Protein 7XYO (pdb70)

Nearest PDB structures (foldseek):
  7xyo-assembly1_A  TM=1.002E+00  e=0.000E+00  Myxococcus fulvus
  7xyo-assembly1_B  TM=9.955E-01  e=0.000E+00  Myxococcus fulvus
  4fgm-assembly1_A  TM=6.328E-01  e=1.652E-28  Idiomarina loihiensis L2TR
  4z7i-assembly2_B  TM=4.447E-01  e=3.218E-17  Homo sapiens
  8cgw-assembly1_A  TM=4.284E-01  e=8.094E-17  Homo sapiens

InterPro domains:
  IPR007963 Peptidase M61, catalytic domain [PF05299] (201-298)
  IPR027268 Peptidase M4/M1, CTD superfamily [G3DSA:1.10.390.10] (117-364)

Foldseek 3Di:
DEKEKEWEFDFDDWWTKIKIKIKDFAPAQDKDKWFFFDAPQDDPPLLVQWPDKAWPPPKGKAPDDDSRMIITGADRRRMTIMIIMGHDDQPVCLPRQPAWFTTRFKTKHAQRNGDIDDPDQFDWHKYKYAYPPYDPQKDKDWQQDQDRRIHIDTGGNVVRRGIMIMIGRDDKDWDDAPRAIEIEEEDDAAPDDRVLVVLLLVLLVNLLCVLLVDDADNAAYEYEGEHPPDWDWDDDRRYIYTYYHRDDDPVNNLLRSQLVVNLCQQLVLAQEDEPPPDDSCLVCLPSQQVSSQVSLVSCVVSVNDPLQVVLVVLLVLQQLLVQQPCLQPAQVRLSVCVVVVNCDLSSNCNSNSLSNLVQLQQQVVLVVVVPPDGSSVLVSVSSVVSNVVRSYHYPVRSQVSCVVSVHRPVVCSCACHRRSHDDDHDQCSSHPQKGWDKDKDFHQAQQFDPVVCVVDQFTHRRHCPFFCVVLPDDGGWGWDDWPLPDSSDPPRDQPFWTWTATPHDIGTTHRGHDIDIDTGMDGD/DAKEKEWEWDFDDWWTKIKIKIKDFAQFFDWDKKFFFDAPQDDDPLLVQWPDKAWPDPKGWDPDDDSGMITITADGRGMTMMIIMGHDDCVVCLPRQPQWFTGNFKTKHAQSNGDMGDPDQQDKHWYKYAYPDYDPQKDWDWLQDQHRRIHIDIGGSVVRRGIMIMMGRDAWDWDAAPNAIEIEEEDDAAPDDRVLVCLLLVQLVNLLCVLLPDDDNAAYEYEGEHAPDWDWDDDRRYIYTYYHRDDDQVNNLLRSQQVVLLCQQQVQAAEDDPPPADSCLVCLRSAQVSSLVSLVSCVVSVNDDLVVVLVVLLVLQQLLVLQPCLQPAPVRLRVCVVVVVQDLSSVCNSNSVSNQVQLQQQVVLVVVVPPGGSSVLVSVSSVVSVVPRSYDYPCRSQVSCVVSVHNPVVSSCACHHRSHDDDHDQCSSHPQKGWDKDKDFHFACQFDPVVCVVVQFTARRHCPFFCVVQVDDGGFRWDDWDLPDSRDVPRDQPFWTWTDTPHITTTHRGHDIDMDGRMDGD

Structure (mmCIF, N/CA/C/O backbone):
data_7XYO
#
_entry.id   7XYO
#
_cell.length_a   96.679
_cell.length_b   113.278
_cell.length_c   132.345
_cell.angle_alpha   90.000
_cell.angle_beta   90.000
_cell.angle_gamma   90.000
#
_symmetry.space_group_name_H-M   'P 21 21 21'
#
loop_
_entity.id
_entity.type
_entity.pdbx_description
1 polymer 'Aminopeptidase M61'
2 non-polymer 'TETRAETHYLENE GLYCOL'
3 non-polymer 'HEXAETHYLENE GLYCOL'
4 non-polymer 'ZINC ION'
5 water water
#
loop_
_atom_site.group_PDB
_atom_site.id
_atom_site.type_symbol
_atom_site.label_atom_id
_atom_site.label_alt_id
_atom_site.label_comp_id
_atom_site.label_asym_id
_atom_site.label_entity_id
_atom_site.label_seq_id
_atom_site.pdbx_PDB_ins_code
_atom_site.Cartn_x
_atom_site.Cartn_y
_atom_site.Cartn_z
_atom_site.occupancy
_atom_site.B_iso_or_equiv
_atom_site.auth_seq_id
_atom_site.auth_comp_id
_atom_site.auth_asym_id
_atom_site.auth_atom_id
_atom_site.pdbx_PDB_model_num
ATOM 1 N N . GLY A 1 15 ? -39.112 12.928 -24.580 1.00 69.46 22 GLY A N 1
ATOM 2 C CA . GLY A 1 15 ? -38.397 12.657 -25.814 1.00 66.35 22 GLY A CA 1
ATOM 3 C C . GLY A 1 15 ? -37.218 11.721 -25.636 1.00 64.47 22 GLY A C 1
ATOM 4 O O . GLY A 1 15 ? -37.030 11.136 -24.569 1.00 64.55 22 GLY A O 1
ATOM 5 N N . ASP A 1 16 ? -36.420 11.579 -26.690 1.00 48.70 23 ASP A N 1
ATOM 6 C CA . ASP A 1 16 ? -35.248 10.714 -26.686 1.00 44.42 23 ASP A CA 1
ATOM 7 C C . ASP A 1 16 ? -33.986 11.559 -26.785 1.00 43.26 23 ASP A C 1
ATOM 8 O O . ASP A 1 16 ? -33.917 12.487 -27.598 1.00 47.07 23 ASP A O 1
ATOM 13 N N . ILE A 1 17 ? -32.952 11.207 -26.021 1.00 42.17 24 ILE A N 1
ATOM 14 C CA . ILE A 1 17 ? -31.674 11.880 -26.026 1.00 38.21 24 ILE A CA 1
ATOM 15 C C . ILE A 1 17 ? -30.752 10.791 -26.519 1.00 35.86 24 ILE A C 1
ATOM 16 O O . ILE A 1 17 ? -30.755 9.750 -25.992 1.00 40.97 24 ILE A O 1
ATOM 21 N N . HIS A 1 18 ? -29.942 11.085 -27.499 1.00 33.71 25 HIS A N 1
ATOM 22 C CA . HIS A 1 18 ? -29.064 10.111 -28.061 1.00 33.86 25 HIS A CA 1
ATOM 23 C C . HIS A 1 18 ? -27.641 10.546 -28.001 1.00 32.40 25 HIS A C 1
ATOM 24 O O . HIS A 1 18 ? -27.256 11.493 -28.608 1.00 30.98 25 HIS A O 1
ATOM 31 N N . TYR A 1 19 ? -26.850 9.781 -27.281 1.00 32.97 26 TYR A N 1
ATOM 32 C CA . TYR A 1 19 ? -25.456 10.091 -27.084 1.00 30.85 26 TYR A CA 1
ATOM 33 C C . TYR A 1 19 ? -24.452 9.216 -27.776 1.00 29.83 26 TYR A C 1
ATOM 34 O O . TYR A 1 19 ? -24.604 8.053 -27.870 1.00 29.67 26 TYR A O 1
ATOM 43 N N . ARG A 1 20 ? -23.409 9.823 -28.270 1.00 27.93 27 ARG A N 1
ATOM 44 C CA . ARG A 1 20 ? -22.329 9.066 -28.892 1.00 25.57 27 ARG A CA 1
ATOM 45 C C . ARG A 1 20 ? -21.011 9.564 -28.325 1.00 25.71 27 ARG A C 1
ATOM 46 O O . ARG A 1 20 ? -20.712 10.760 -28.409 1.00 29.78 27 ARG A O 1
ATOM 54 N N . VAL A 1 21 ? -20.228 8.656 -27.748 1.00 23.25 28 VAL A N 1
ATOM 55 C CA . VAL A 1 21 ? -18.971 8.995 -27.092 1.00 22.79 28 VAL A CA 1
ATOM 56 C C . VAL A 1 21 ? -17.842 8.255 -27.792 1.00 24.79 28 VAL A C 1
ATOM 57 O O . VAL A 1 21 ? -17.909 7.033 -27.966 1.00 27.94 28 VAL A O 1
ATOM 61 N N . LYS A 1 22 ? -16.816 9.009 -28.244 1.00 22.28 29 LYS A N 1
ATOM 62 C CA . LYS A 1 22 ? -15.597 8.532 -28.857 1.00 21.96 29 LYS A CA 1
ATOM 63 C C . LYS A 1 22 ? -14.358 8.727 -27.945 1.00 22.33 29 LYS A C 1
ATOM 64 O O . LYS A 1 22 ? -13.987 9.818 -27.704 1.00 23.59 29 LYS A O 1
ATOM 70 N N . PRO A 1 23 ? -13.778 7.632 -27.378 1.00 21.25 30 PRO A N 1
ATOM 71 C CA . PRO A 1 23 ? -12.535 7.840 -26.619 1.00 20.92 30 PRO A CA 1
ATOM 72 C C . PRO A 1 23 ? -11.362 8.023 -27.570 1.00 20.90 30 PRO A C 1
ATOM 73 O O . PRO A 1 23 ? -11.039 7.131 -28.358 1.00 21.22 30 PRO A O 1
ATOM 77 N N . VAL A 1 24 ? -10.722 9.200 -27.559 1.00 20.86 31 VAL A N 1
ATOM 78 C CA . VAL A 1 24 ? -9.619 9.561 -28.402 1.00 20.83 31 VAL A CA 1
ATOM 79 C C . VAL A 1 24 ? -8.333 9.623 -27.576 1.00 21.36 31 VAL A C 1
ATOM 80 O O . VAL A 1 24 ? -8.087 10.591 -26.939 1.00 24.12 31 VAL A O 1
ATOM 84 N N . PRO A 1 25 ? -7.470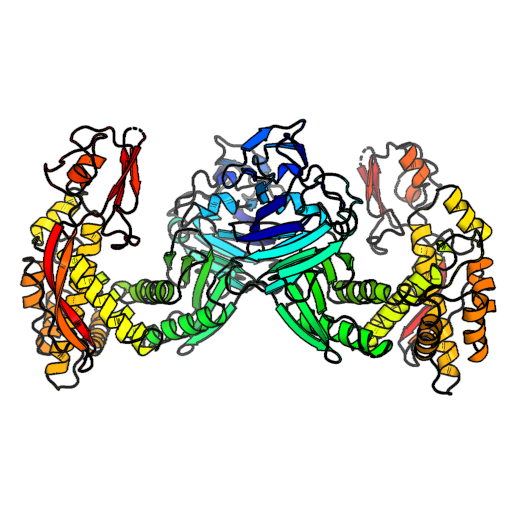 8.544 -27.627 1.00 24.35 32 PRO A N 1
ATOM 85 C CA . PRO A 1 25 ? -6.220 8.580 -26.859 1.00 20.15 32 PRO A CA 1
ATOM 86 C C . PRO A 1 25 ? -5.337 9.740 -27.291 1.00 21.32 32 PRO A C 1
ATOM 87 O O . PRO A 1 25 ? -5.337 10.155 -28.452 1.00 24.74 32 PRO A O 1
ATOM 91 N N . ALA A 1 26 ? -4.578 10.264 -26.333 1.00 20.81 33 ALA A N 1
ATOM 92 C CA . ALA A 1 26 ? -3.689 11.392 -26.571 1.00 22.14 33 ALA A CA 1
ATOM 93 C C . ALA A 1 26 ? -2.367 11.116 -25.864 1.00 24.14 33 ALA A C 1
ATOM 94 O O . ALA A 1 26 ? -2.118 10.009 -25.375 1.00 21.62 33 ALA A O 1
ATOM 96 N N . ALA A 1 27 ? -1.515 12.141 -25.807 1.00 24.81 34 ALA A N 1
ATOM 97 C CA . ALA A 1 27 ? -0.180 11.973 -25.240 1.00 21.55 34 ALA A CA 1
ATOM 98 C C . ALA A 1 27 ? -0.243 11.678 -23.746 1.00 22.50 34 ALA A C 1
ATOM 99 O O . ALA A 1 27 ? 0.367 10.716 -23.268 1.00 24.21 34 ALA A O 1
ATOM 101 N N . ASP A 1 28 ? -0.975 12.498 -22.993 1.00 23.58 35 ASP A N 1
ATOM 102 C CA . ASP A 1 28 ? -1.038 12.370 -21.544 1.00 21.75 35 ASP A CA 1
ATOM 103 C C . ASP A 1 28 ? -2.422 12.006 -21.028 1.00 23.02 35 ASP A C 1
ATOM 104 O O . ASP A 1 28 ? -2.582 11.812 -19.818 1.00 25.54 35 ASP A O 1
ATOM 109 N N . ARG A 1 29 ? -3.420 11.902 -21.898 1.00 24.40 36 ARG A N 1
ATOM 110 C CA . ARG A 1 29 ? -4.793 11.708 -21.456 1.00 22.86 36 ARG A CA 1
ATOM 111 C C . ARG A 1 29 ? -5.558 10.953 -22.537 1.00 22.46 36 ARG A C 1
ATOM 112 O O . ARG A 1 29 ? -4.987 10.519 -23.542 1.00 23.65 36 ARG A O 1
ATOM 120 N N . THR A 1 30 ? -6.862 10.796 -22.319 1.00 24.95 37 THR A N 1
ATOM 121 C CA . THR A 1 30 ? -7.782 10.254 -23.314 1.00 23.70 37 THR A CA 1
ATOM 122 C C . THR A 1 30 ? -8.980 11.190 -23.384 1.00 23.06 37 THR A C 1
ATOM 123 O O . THR A 1 30 ? -9.749 11.291 -22.422 1.00 21.56 37 THR A O 1
ATOM 127 N N . ASP A 1 31 ? -9.131 11.882 -24.508 1.00 20.78 38 ASP A N 1
ATOM 128 C CA . ASP A 1 31 ? -10.232 12.814 -24.670 1.00 21.15 38 ASP A CA 1
ATOM 129 C C . ASP A 1 31 ? -11.515 12.070 -25.027 1.00 22.21 38 ASP A C 1
ATOM 130 O O . ASP A 1 31 ? -11.498 10.915 -25.463 1.00 21.97 38 ASP A O 1
ATOM 135 N N . LEU A 1 32 ? -12.641 12.753 -24.834 1.00 21.59 39 LEU A N 1
ATOM 136 C CA . LEU A 1 32 ? -13.962 12.198 -25.115 1.00 21.78 39 LEU A CA 1
ATOM 137 C C . LEU A 1 32 ? -14.681 13.122 -26.087 1.00 23.76 39 LEU A C 1
ATOM 138 O O . LEU A 1 32 ? -15.058 14.241 -25.724 1.00 26.88 39 LEU A O 1
ATOM 143 N N . ARG A 1 33 ? -14.868 12.655 -27.319 1.00 22.34 40 ARG A N 1
ATOM 144 C CA . ARG A 1 33 ? -15.654 13.374 -28.316 1.00 22.83 40 ARG A CA 1
ATOM 145 C C . ARG A 1 33 ? -17.103 12.917 -28.192 1.00 24.93 40 ARG A C 1
ATOM 146 O O . ARG A 1 33 ? -17.438 11.787 -28.561 1.00 24.19 40 ARG A O 1
ATOM 154 N N . VAL A 1 34 ? -17.959 13.792 -27.673 1.00 26.20 41 VAL A N 1
ATOM 155 C CA . VAL A 1 34 ? -19.346 13.459 -27.367 1.00 25.11 41 VAL A CA 1
ATOM 156 C C . VAL A 1 34 ? -20.248 14.152 -28.378 1.00 26.70 41 VAL A C 1
ATOM 157 O O . VAL A 1 34 ? -20.274 15.386 -28.456 1.00 31.04 41 VAL A O 1
ATOM 161 N N . THR A 1 35 ? -20.989 13.359 -29.146 1.00 24.63 42 THR A N 1
ATOM 162 C CA . THR A 1 35 ? -21.994 13.861 -30.073 1.00 28.15 42 THR A CA 1
ATOM 163 C C . THR A 1 35 ? -23.372 13.472 -29.560 1.00 31.19 42 THR A C 1
ATOM 164 O O . THR A 1 35 ? -23.630 12.292 -29.294 1.00 30.23 42 THR A O 1
ATOM 168 N N . VAL A 1 36 ? -24.253 14.460 -29.422 1.00 29.92 43 VAL A N 1
ATOM 169 C CA . VAL A 1 36 ? -25.569 14.265 -28.828 1.00 29.64 43 VAL A CA 1
ATOM 170 C C . VAL A 1 36 ? -26.630 14.734 -29.816 1.00 31.59 43 VAL A C 1
ATOM 171 O O . VAL A 1 36 ? -26.436 15.724 -30.529 1.00 31.98 43 VAL A O 1
ATOM 175 N N . GLN A 1 37 ? -27.716 13.985 -29.973 1.00 33.08 44 GLN A N 1
ATOM 176 C CA . GLN A 1 37 ? -28.797 14.358 -30.827 1.00 36.79 44 GLN A CA 1
ATOM 177 C C . GLN A 1 37 ? -30.125 14.278 -30.062 1.00 35.81 44 GLN A C 1
ATOM 178 O O . GLN A 1 37 ? -30.452 13.299 -29.491 1.00 36.07 44 GLN A O 1
ATOM 184 N N . PHE A 1 38 ? -30.873 15.348 -30.019 1.00 36.66 45 PHE A N 1
ATOM 185 C CA . PHE A 1 38 ? -32.186 15.382 -29.417 1.00 41.88 45 PHE A CA 1
ATOM 186 C C . PHE A 1 38 ? -33.017 16.457 -30.081 1.00 42.25 45 PHE A C 1
ATOM 187 O O . PHE A 1 38 ? -32.506 17.315 -30.738 1.00 41.06 45 PHE A O 1
ATOM 195 N N . GLN A 1 39 ? -34.318 16.394 -29.907 1.00 43.63 46 GLN A N 1
ATOM 196 C CA . GLN A 1 39 ? -35.229 17.340 -30.536 1.00 45.20 46 GLN A CA 1
ATOM 197 C C . GLN A 1 39 ? -35.732 18.337 -29.502 1.00 49.02 46 GLN A C 1
ATOM 198 O O . GLN A 1 39 ? -36.152 17.947 -28.407 1.00 49.47 46 GLN A O 1
ATOM 204 N N . ALA A 1 40 ? -35.676 19.620 -29.851 1.00 50.10 47 ALA A N 1
ATOM 205 C CA . ALA A 1 40 ? -36.165 20.707 -29.021 1.00 54.21 47 ALA A CA 1
ATOM 206 C C . ALA A 1 40 ? -37.655 20.913 -29.246 1.00 62.34 47 ALA A C 1
ATOM 207 O O . ALA A 1 40 ? -38.193 20.544 -30.294 1.00 61.03 47 ALA A O 1
ATOM 209 N N . PRO A 1 41 ? -38.317 21.589 -28.309 1.00 65.05 48 PRO A N 1
ATOM 210 C CA . PRO A 1 41 ? -39.735 21.801 -28.551 1.00 67.17 48 PRO A CA 1
ATOM 211 C C . PRO A 1 41 ? -40.016 22.733 -29.696 1.00 73.90 48 PRO A C 1
ATOM 212 O O . PRO A 1 41 ? -41.030 22.585 -30.331 1.00 79.52 48 PRO A O 1
ATOM 216 N N . ASP A 1 42 ? -39.128 23.671 -29.968 1.00 80.69 49 ASP A N 1
ATOM 217 C CA . ASP A 1 42 ? -39.329 24.616 -31.049 1.00 76.51 49 ASP A CA 1
ATOM 218 C C . ASP A 1 42 ? -38.018 25.063 -31.619 1.00 71.87 49 ASP A C 1
ATOM 219 O O . ASP A 1 42 ? -36.996 24.726 -31.109 1.00 72.13 49 ASP A O 1
ATOM 224 N N . ALA A 1 43 ? -38.057 25.898 -32.648 1.00 62.72 50 ALA A N 1
ATOM 225 C CA . ALA A 1 43 ? -36.876 26.446 -33.275 1.00 56.68 50 ALA A CA 1
ATOM 226 C C . ALA A 1 43 ? -36.253 27.601 -32.536 1.00 55.75 50 ALA A C 1
ATOM 227 O O . ALA A 1 43 ? -35.220 28.084 -32.921 1.00 53.55 50 ALA A O 1
ATOM 229 N N . THR A 1 44 ? -36.947 28.106 -31.539 1.00 56.17 51 THR A N 1
ATOM 230 C CA . THR A 1 44 ? -36.494 29.152 -30.693 1.00 56.58 51 THR A CA 1
ATOM 231 C C . THR A 1 44 ? -35.215 28.759 -29.988 1.00 51.60 51 THR A C 1
ATOM 232 O O . THR A 1 44 ? -35.121 27.683 -29.466 1.00 45.86 51 THR A O 1
ATOM 236 N N . PRO A 1 45 ? -34.221 29.646 -29.956 1.00 52.86 52 PRO A N 1
ATOM 237 C CA . PRO A 1 45 ? -32.973 29.362 -29.261 1.00 51.86 52 PRO A CA 1
ATOM 238 C C . PRO A 1 45 ? -33.109 28.979 -27.821 1.00 49.22 52 PRO A C 1
ATOM 239 O O . PRO A 1 45 ? -33.968 29.455 -27.122 1.00 51.79 52 PRO A O 1
ATOM 243 N N . LEU A 1 46 ? -32.247 28.078 -27.351 1.00 41.62 53 LEU A N 1
ATOM 244 C CA . LEU A 1 46 ? -32.315 27.637 -25.984 1.00 44.83 53 LEU A CA 1
ATOM 245 C C . LEU A 1 46 ? -30.903 27.597 -25.446 1.00 45.72 53 LEU A C 1
ATOM 246 O O . LEU A 1 46 ? -29.925 27.597 -26.193 1.00 45.92 53 LEU A O 1
ATOM 251 N N . THR A 1 47 ? -30.821 27.560 -24.131 1.00 45.57 54 THR A N 1
ATOM 252 C CA . THR A 1 47 ? -29.583 27.527 -23.430 1.00 41.02 54 THR A CA 1
ATOM 253 C C . THR A 1 47 ? -29.298 26.133 -22.929 1.00 44.89 54 THR A C 1
ATOM 254 O O . THR A 1 47 ? -30.197 25.475 -22.465 1.00 44.07 54 THR A O 1
ATOM 258 N N . VAL A 1 48 ? -28.074 25.651 -23.121 1.00 44.25 55 VAL A N 1
ATOM 259 C CA . VAL A 1 48 ? -27.637 24.382 -22.590 1.00 45.57 55 VAL A CA 1
ATOM 260 C C . VAL A 1 48 ? -26.368 24.710 -21.804 1.00 46.96 55 VAL A C 1
ATOM 261 O O . VAL A 1 48 ? -25.632 25.599 -22.129 1.00 45.98 55 VAL A O 1
ATOM 265 N N . ARG A 1 49 ? -26.113 23.982 -20.753 1.00 51.00 56 ARG A N 1
ATOM 266 C CA . ARG A 1 49 ? -24.987 24.279 -19.883 1.00 53.04 56 ARG A CA 1
ATOM 267 C C . ARG A 1 49 ? -24.088 23.058 -19.750 1.00 51.13 56 ARG A C 1
ATOM 268 O O . ARG A 1 49 ? -24.570 21.924 -19.666 1.00 47.77 56 ARG A O 1
ATOM 276 N N . LEU A 1 50 ? -22.778 23.245 -19.747 1.00 46.05 57 LEU A N 1
ATOM 277 C CA . LEU A 1 50 ? -21.809 22.165 -19.735 1.00 39.90 57 LEU A CA 1
ATOM 278 C C . LEU A 1 50 ? -21.809 21.356 -18.460 1.00 45.21 57 LEU A C 1
ATOM 279 O O . LEU A 1 50 ? -22.235 21.845 -17.443 1.00 48.65 57 LEU A O 1
ATOM 284 N N . PRO A 1 51 ? -21.265 20.129 -18.485 1.00 43.96 58 PRO A N 1
ATOM 285 C CA . PRO A 1 51 ? -21.325 19.386 -17.253 1.00 43.14 58 PRO A CA 1
ATOM 286 C C . PRO A 1 51 ? -20.687 19.973 -15.986 1.00 45.40 58 PRO A C 1
ATOM 287 O O . PRO A 1 51 ? -19.641 20.530 -16.063 1.00 41.41 58 PRO A O 1
ATOM 291 N N . GLU A 1 52 ? -21.393 19.893 -14.865 1.00 57.23 59 GLU A N 1
ATOM 292 C CA . GLU A 1 52 ? -20.881 20.220 -13.543 1.00 54.55 59 GLU A CA 1
ATOM 293 C C . GLU A 1 52 ? -20.661 18.924 -12.774 1.00 55.99 59 GLU A C 1
ATOM 294 O O . GLU A 1 52 ? -21.479 18.002 -12.854 1.00 55.31 59 GLU A O 1
ATOM 300 N N . ASP A 1 53 ? -19.557 18.851 -12.036 1.00 45.35 60 ASP A N 1
ATOM 301 C CA . ASP A 1 53 ? -19.205 17.627 -11.327 1.00 40.27 60 ASP A CA 1
ATOM 302 C C . ASP A 1 53 ? -19.959 17.553 -10.005 1.00 42.85 60 ASP A C 1
ATOM 303 O O . ASP A 1 53 ? -19.840 18.449 -9.163 1.00 45.06 60 ASP A O 1
ATOM 308 N N . CYS A 1 54 ? -20.731 16.481 -9.824 1.00 42.91 61 CYS A N 1
ATOM 309 C CA . CYS A 1 54 ? -21.346 16.193 -8.536 1.00 41.36 61 CYS A CA 1
ATOM 310 C C . CYS A 1 54 ? -20.359 15.604 -7.538 1.00 41.11 61 CYS A C 1
ATOM 311 O O . CYS A 1 54 ? -20.690 15.498 -6.352 1.00 38.50 61 CYS A O 1
ATOM 314 N N . TYR A 1 55 ? -19.164 15.222 -7.986 1.00 38.71 62 TYR A N 1
ATOM 315 C CA . TYR A 1 55 ? -18.178 14.578 -7.132 1.00 39.03 62 TYR A CA 1
ATOM 316 C C . TYR A 1 55 ? -17.075 15.523 -6.670 1.00 36.26 62 TYR A C 1
ATOM 317 O O . TYR A 1 55 ? -16.172 15.090 -5.949 1.00 41.43 62 TYR A O 1
ATOM 326 N N . GLY A 1 56 ? -17.119 16.794 -7.069 1.00 34.65 63 GLY A N 1
ATOM 327 C CA . GLY A 1 56 ? -16.306 17.801 -6.413 1.00 36.95 63 GLY A CA 1
ATOM 328 C C . GLY A 1 56 ? -15.222 18.487 -7.222 1.00 41.54 63 GLY A C 1
ATOM 329 O O . GLY A 1 56 ? -14.288 19.044 -6.637 1.00 48.72 63 GLY A O 1
ATOM 330 N N . THR A 1 57 ? -15.319 18.477 -8.549 1.00 38.70 64 THR A N 1
ATOM 331 C CA . THR A 1 57 ? -14.326 19.158 -9.372 1.00 40.67 64 THR A CA 1
ATOM 332 C C . THR A 1 57 ? -14.740 20.607 -9.587 1.00 38.79 64 THR A C 1
ATOM 333 O O . THR A 1 57 ? -15.809 20.855 -10.161 1.00 40.71 64 THR A O 1
ATOM 337 N N . PRO A 1 58 ? -13.943 21.582 -9.151 1.00 39.47 65 PRO A N 1
ATOM 338 C CA . PRO A 1 58 ? -14.309 22.988 -9.373 1.00 42.98 65 PRO A CA 1
ATOM 339 C C . PRO A 1 58 ? -14.147 23.371 -10.837 1.00 43.10 65 PRO A C 1
ATOM 340 O O . PRO A 1 58 ? -13.098 23.139 -11.442 1.00 41.38 65 PRO A O 1
ATOM 344 N N . ASP A 1 59 ? -15.205 23.957 -11.401 1.00 40.70 66 ASP A N 1
ATOM 345 C CA . ASP A 1 59 ? -15.207 24.468 -12.772 1.00 42.75 66 ASP A CA 1
ATOM 346 C C . ASP A 1 59 ? -14.842 23.371 -13.776 1.00 40.91 66 ASP A C 1
ATOM 347 O O . ASP A 1 59 ? -13.849 23.455 -14.502 1.00 38.79 66 ASP A O 1
ATOM 352 N N . LEU A 1 60 ? -15.678 22.330 -13.811 1.00 40.60 67 LEU A N 1
ATOM 353 C CA . LEU A 1 60 ? -15.472 21.251 -14.770 1.00 35.41 67 LEU A CA 1
ATOM 354 C C . LEU A 1 60 ? -15.664 21.715 -16.208 1.00 34.60 67 LEU A C 1
ATOM 355 O O . LEU A 1 60 ? -15.116 21.095 -17.125 1.00 36.77 67 LEU A O 1
ATOM 360 N N . HIS A 1 61 ? -16.373 22.797 -16.418 1.00 33.65 68 HIS A N 1
ATOM 361 C CA . HIS A 1 61 ? -16.577 23.316 -17.750 1.00 34.35 68 HIS A CA 1
ATOM 362 C C . HIS A 1 61 ? -15.290 23.743 -18.401 1.00 35.81 68 HIS A C 1
ATOM 363 O O . HIS A 1 61 ? -15.216 23.833 -19.578 1.00 36.15 68 HIS A O 1
ATOM 370 N N . GLN A 1 62 ? -14.273 24.029 -17.630 1.00 33.87 69 GLN A N 1
ATOM 371 C CA . GLN A 1 62 ? -12.995 24.452 -18.190 1.00 30.07 69 GLN A CA 1
ATOM 372 C C . GLN A 1 62 ? -12.349 23.369 -19.044 1.00 33.83 69 GLN A C 1
ATOM 373 O O . GLN A 1 62 ? -11.478 23.680 -19.863 1.00 32.63 69 GLN A O 1
ATOM 379 N N . TYR A 1 63 ? -12.754 22.113 -18.875 1.00 33.44 70 TYR A N 1
ATOM 380 C CA . TYR A 1 63 ? -12.194 21.004 -19.634 1.00 30.53 70 TYR A CA 1
ATOM 381 C C . TYR A 1 63 ? -12.974 20.710 -20.909 1.00 28.60 70 TYR A C 1
ATOM 382 O O . TYR A 1 63 ? -12.725 19.684 -21.551 1.00 30.01 70 TYR A O 1
ATOM 391 N N . VAL A 1 64 ? -13.913 21.548 -21.280 1.00 29.02 71 VAL A N 1
ATOM 392 C CA . VAL A 1 64 ? -14.636 21.404 -22.519 1.00 27.78 71 VAL A CA 1
ATOM 393 C C . VAL A 1 64 ? -13.840 22.166 -23.569 1.00 29.15 71 VAL A C 1
ATOM 394 O O . VAL A 1 64 ? -13.890 23.351 -23.602 1.00 28.01 71 VAL A O 1
ATOM 398 N N . ARG A 1 65 ? -13.114 21.470 -24.434 1.00 27.53 72 ARG A N 1
ATOM 399 C CA . ARG A 1 65 ? -12.225 22.114 -25.395 1.00 28.65 72 ARG A CA 1
ATOM 400 C C . ARG A 1 65 ? -13.012 22.777 -26.519 1.00 27.91 72 ARG A C 1
ATOM 401 O O . ARG A 1 65 ? -12.791 23.952 -26.836 1.00 30.43 72 ARG A O 1
ATOM 409 N N . SER A 1 66 ? -13.934 22.043 -27.135 1.00 26.36 73 SER A N 1
ATOM 410 C CA . SER A 1 66 ? -14.742 22.574 -28.221 1.00 27.29 73 SER A CA 1
ATOM 411 C C . SER A 1 66 ? -16.216 22.327 -27.934 1.00 30.36 73 SER A C 1
ATOM 412 O O . SER A 1 66 ? -16.580 21.470 -27.126 1.00 28.14 73 SER A O 1
ATOM 415 N N . PHE A 1 67 ? -17.062 23.106 -28.607 1.00 26.81 74 PHE A N 1
ATOM 416 C CA . PHE A 1 67 ? -18.511 22.963 -28.488 1.00 27.06 74 PHE A CA 1
ATOM 417 C C . PHE A 1 67 ? -19.123 23.597 -29.729 1.00 34.21 74 PHE A C 1
ATOM 418 O O . PHE A 1 67 ? -19.080 24.822 -29.879 1.00 40.08 74 PHE A O 1
ATOM 426 N N . GLN A 1 68 ? -19.517 22.791 -30.705 1.00 32.11 75 GLN A N 1
ATOM 427 C CA . GLN A 1 68 ? -20.036 23.255 -31.975 1.00 33.51 75 GLN A CA 1
ATOM 428 C C . GLN A 1 68 ? -21.306 22.570 -32.313 1.00 32.49 75 GLN A C 1
ATOM 429 O O . GLN A 1 68 ? -21.643 21.619 -31.692 1.00 33.04 75 GLN A O 1
ATOM 435 N N . GLY A 1 69 ? -22.185 23.089 -33.208 1.00 31.21 76 GLY A N 1
ATOM 436 C CA . GLY A 1 69 ? -23.345 22.427 -33.761 1.00 35.54 76 GLY A CA 1
ATOM 437 C C . GLY A 1 69 ? -22.976 21.440 -34.851 1.00 40.04 76 GLY A C 1
ATOM 438 O O . GLY A 1 69 ? -21.838 21.377 -35.317 1.00 41.01 76 GLY A O 1
ATOM 439 N N . MET A 1 70 ? -23.891 20.611 -35.312 1.00 39.72 77 MET A N 1
ATOM 440 C CA . MET A 1 70 ? -23.599 19.681 -36.311 1.00 37.61 77 MET A CA 1
ATOM 441 C C . MET A 1 70 ? -24.783 19.684 -37.272 1.00 37.46 77 MET A C 1
ATOM 442 O O . MET A 1 70 ? -25.885 19.846 -36.862 1.00 38.75 77 MET A O 1
ATOM 447 N N . ASP A 1 71 ? -24.547 19.488 -38.553 1.00 35.15 78 ASP A N 1
ATOM 448 C CA . ASP A 1 71 ? -25.516 19.342 -39.640 1.00 37.89 78 ASP A CA 1
ATOM 449 C C . ASP A 1 71 ? -26.470 20.535 -39.708 1.00 43.15 78 ASP A C 1
ATOM 450 O O . ASP A 1 71 ? -27.686 20.384 -39.844 1.00 39.81 78 ASP A O 1
ATOM 455 N N . GLY A 1 72 ? -25.904 21.738 -39.606 1.00 45.47 79 GLY A N 1
ATOM 456 C CA . GLY A 1 72 ? -26.649 22.966 -39.758 1.00 42.54 79 GLY A CA 1
ATOM 457 C C . GLY A 1 72 ? -27.035 23.647 -38.461 1.00 40.12 79 GLY A C 1
ATOM 458 O O . GLY A 1 72 ? -27.418 24.823 -38.488 1.00 40.64 79 GLY A O 1
ATOM 459 N N . VAL A 1 73 ? -26.986 22.968 -37.341 1.00 41.51 80 VAL A N 1
ATOM 460 C CA . VAL A 1 73 ? -27.352 23.572 -36.084 1.00 40.57 80 VAL A CA 1
ATOM 461 C C . VAL A 1 73 ? -26.277 24.540 -35.691 1.00 43.61 80 VAL A C 1
ATOM 462 O O . VAL A 1 73 ? -25.135 24.238 -35.869 1.00 41.55 80 VAL A O 1
ATOM 466 N N . LYS A 1 74 ? -26.614 25.741 -35.196 1.00 44.12 81 LYS A N 1
ATOM 467 C CA . LYS A 1 74 ? -25.648 26.716 -34.830 1.00 40.88 81 LYS A CA 1
ATOM 468 C C . LYS A 1 74 ? -25.613 26.917 -33.332 1.00 40.81 81 LYS A C 1
ATOM 469 O O . LYS A 1 74 ? -26.574 26.795 -32.646 1.00 43.91 81 LYS A O 1
ATOM 475 N N . VAL A 1 75 ? -24.454 27.199 -32.832 1.00 41.57 82 VAL A N 1
ATOM 476 C CA . VAL A 1 75 ? -24.230 27.484 -31.423 1.00 41.57 82 VAL A CA 1
ATOM 477 C C . VAL A 1 75 ? -23.557 28.843 -31.308 1.00 43.15 82 VAL A C 1
ATOM 478 O O . VAL A 1 75 ? -22.847 29.289 -32.216 1.00 45.11 82 VAL A O 1
ATOM 482 N N . SER A 1 76 ? -23.799 29.511 -30.183 1.00 46.01 83 SER A N 1
ATOM 483 C CA . SER A 1 76 ? -23.194 30.801 -29.893 1.00 47.94 83 SER A CA 1
ATOM 484 C C . SER A 1 76 ? -22.871 30.856 -28.406 1.00 49.71 83 SER A C 1
ATOM 485 O O . SER A 1 76 ? -23.168 29.926 -27.649 1.00 47.17 83 SER A O 1
ATOM 488 N N . ALA A 1 77 ? -22.251 31.954 -27.986 1.00 48.55 84 ALA A N 1
ATOM 489 C CA . ALA A 1 77 ? -21.912 32.125 -26.583 1.00 47.69 84 ALA A CA 1
ATOM 490 C C . ALA A 1 77 ? -23.166 32.403 -25.759 1.00 55.24 84 ALA A C 1
ATOM 491 O O . ALA A 1 77 ? -24.198 32.848 -26.271 1.00 57.02 84 ALA A O 1
ATOM 493 N N . GLY A 1 78 ? -23.103 32.163 -24.477 1.00 54.16 85 GLY A N 1
ATOM 494 C CA . GLY A 1 78 ? -24.223 32.502 -23.659 1.00 52.40 85 GLY A CA 1
ATOM 495 C C . GLY A 1 78 ? -23.739 33.383 -22.547 1.00 59.39 85 GLY A C 1
ATOM 496 O O . GLY A 1 78 ? -22.685 33.962 -22.606 1.00 62.58 85 GLY A O 1
ATOM 497 N N . GLY A 1 79 ? -24.574 33.521 -21.552 1.00 66.13 86 GLY A N 1
ATOM 498 C CA . GLY A 1 79 ? -24.315 34.298 -20.364 1.00 68.17 86 GLY A CA 1
ATOM 499 C C . GLY A 1 79 ? -22.945 34.191 -19.792 1.00 71.44 86 GLY A C 1
ATOM 500 O O . GLY A 1 79 ? -22.186 35.117 -19.845 1.00 78.87 86 GLY A O 1
ATOM 501 N N . ASP A 1 80 ? -22.667 33.049 -19.200 1.00 57.90 87 ASP A N 1
ATOM 502 C CA . ASP A 1 80 ? -21.392 32.763 -18.592 1.00 52.75 87 ASP A CA 1
ATOM 503 C C . ASP A 1 80 ? -20.646 31.716 -19.419 1.00 52.28 87 ASP A C 1
ATOM 504 O O . ASP A 1 80 ? -21.063 31.395 -20.495 1.00 51.40 87 ASP A O 1
ATOM 509 N N . ALA A 1 81 ? -19.534 31.193 -18.920 1.00 50.23 88 ALA A N 1
ATOM 510 C CA . ALA A 1 81 ? -18.762 30.168 -19.578 1.00 42.71 88 ALA A CA 1
ATOM 511 C C . ALA A 1 81 ? -19.377 28.806 -19.487 1.00 45.83 88 ALA A C 1
ATOM 512 O O . ALA A 1 81 ? -19.004 27.918 -20.195 1.00 45.33 88 ALA A O 1
ATOM 514 N N . ARG A 1 82 ? -20.285 28.619 -18.568 1.00 46.21 89 ARG A N 1
ATOM 515 C CA . ARG A 1 82 ? -20.939 27.377 -18.446 1.00 45.42 89 ARG A CA 1
ATOM 516 C C . ARG A 1 82 ? -22.049 27.247 -19.442 1.00 46.43 89 ARG A C 1
ATOM 517 O O . ARG A 1 82 ? -22.432 26.167 -19.681 1.00 43.02 89 ARG A O 1
ATOM 525 N N . GLU A 1 83 ? -22.569 28.334 -20.021 1.00 46.27 90 GLU A N 1
ATOM 526 C CA . GLU A 1 83 ? -23.654 28.216 -20.992 1.00 45.10 90 GLU A CA 1
ATOM 527 C C . GLU A 1 83 ? -23.349 28.332 -22.445 1.00 44.66 90 GLU A C 1
ATOM 528 O O . GLU A 1 83 ? -22.317 28.818 -22.810 1.00 46.17 90 GLU A O 1
ATOM 534 N N . ARG A 1 84 ? -24.261 27.842 -23.276 1.00 42.52 91 ARG A N 1
ATOM 535 C CA . ARG A 1 84 ? -24.113 27.939 -24.691 1.00 42.78 91 ARG A CA 1
ATOM 536 C C . ARG A 1 84 ? -25.488 28.216 -25.286 1.00 43.67 91 ARG A C 1
ATOM 537 O O . ARG A 1 84 ? -26.462 27.723 -24.805 1.00 42.65 91 ARG A O 1
ATOM 545 N N . LYS A 1 85 ? -25.561 29.024 -26.324 1.00 42.98 92 LYS A N 1
ATOM 546 C CA . LYS A 1 85 ? -26.826 29.325 -26.986 1.00 43.50 92 LYS A CA 1
ATOM 547 C C . LYS A 1 85 ? -26.941 28.439 -28.220 1.00 45.08 92 LYS A C 1
ATOM 548 O O . LYS A 1 85 ? -26.189 28.605 -29.185 1.00 43.01 92 LYS A O 1
ATOM 554 N N . VAL A 1 86 ? -27.882 27.514 -28.221 1.00 41.54 93 VAL A N 1
ATOM 555 C CA . VAL A 1 86 ? -28.026 26.602 -29.283 1.00 40.57 93 VAL A CA 1
ATOM 556 C C . VAL A 1 86 ? -29.196 27.018 -30.148 1.00 42.67 93 VAL A C 1
ATOM 557 O O . VAL A 1 86 ? -30.241 27.297 -29.660 1.00 44.65 93 VAL A O 1
ATOM 561 N N . PHE A 1 87 ? -28.981 27.069 -31.445 1.00 43.05 94 PHE A N 1
ATOM 562 C CA . PHE A 1 87 ? -29.913 27.459 -32.471 1.00 40.89 94 PHE A CA 1
ATOM 563 C C . PHE A 1 87 ? -30.435 26.177 -33.091 1.00 40.40 94 PHE A C 1
ATOM 564 O O . PHE A 1 87 ? -29.826 25.677 -33.959 1.00 41.33 94 PHE A O 1
ATOM 572 N N . PRO A 1 88 ? -31.697 25.688 -32.703 1.00 42.66 95 PRO A N 1
ATOM 573 C CA . PRO A 1 88 ? -32.190 24.444 -33.304 1.00 39.55 95 PRO A CA 1
ATOM 574 C C . PRO A 1 88 ? -32.574 24.638 -34.764 1.00 40.66 95 PRO A C 1
ATOM 575 O O . PRO A 1 88 ? -32.578 25.746 -35.304 1.00 41.41 95 PRO A O 1
ATOM 579 N N . ARG A 1 89 ? -32.897 23.521 -35.404 1.00 39.98 96 ARG A N 1
ATOM 580 C CA . ARG A 1 89 ? -33.397 23.523 -36.769 1.00 44.10 96 ARG A CA 1
ATOM 581 C C . ARG A 1 89 ? -34.857 23.958 -36.784 1.00 44.64 96 ARG A C 1
ATOM 582 O O . ARG A 1 89 ? -35.505 24.028 -35.737 1.00 48.43 96 ARG A O 1
ATOM 590 N N . PRO A 1 90 ? -35.401 24.289 -37.961 1.00 44.97 97 PRO A N 1
ATOM 591 C CA . PRO A 1 90 ? -36.844 24.581 -38.038 1.00 48.41 97 PRO A CA 1
ATOM 592 C C . PRO A 1 90 ? -37.720 23.493 -37.434 1.00 49.09 97 PRO A C 1
ATOM 593 O O . PRO A 1 90 ? -38.708 23.806 -36.757 1.00 44.01 97 PRO A O 1
ATOM 597 N N . ASP A 1 91 ? -37.378 22.221 -37.650 1.00 51.61 98 ASP A N 1
ATOM 598 C CA . ASP A 1 91 ? -38.140 21.121 -37.071 1.00 49.72 98 ASP A CA 1
ATOM 599 C C . ASP A 1 91 ? -37.881 20.944 -35.581 1.00 48.94 98 ASP A C 1
ATOM 600 O O . ASP A 1 91 ? -38.690 20.308 -34.896 1.00 51.84 98 ASP A O 1
ATOM 605 N N . GLY A 1 92 ? -36.780 21.488 -35.066 1.00 48.88 99 GLY A N 1
ATOM 606 C CA . GLY A 1 92 ? -36.420 21.344 -33.669 1.00 49.92 99 GLY A CA 1
ATOM 607 C C . GLY A 1 92 ? -35.218 20.461 -33.413 1.00 45.78 99 GLY A C 1
ATOM 608 O O . GLY A 1 92 ? -34.864 20.252 -32.247 1.00 43.30 99 GLY A O 1
ATOM 609 N N . ARG A 1 93 ? -34.625 19.901 -34.436 1.00 44.96 100 ARG A N 1
ATOM 610 C CA . ARG A 1 93 ? -33.485 19.054 -34.264 1.00 42.61 100 ARG A CA 1
ATOM 611 C C . ARG A 1 93 ? -32.264 19.785 -33.673 1.00 42.00 100 ARG A C 1
ATOM 612 O O . ARG A 1 93 ? -31.868 20.812 -34.147 1.00 41.03 100 ARG A O 1
ATOM 620 N N . VAL A 1 94 ? -31.695 19.251 -32.608 1.00 39.64 101 VAL A N 1
ATOM 621 C CA . VAL A 1 94 ? -30.504 19.789 -31.963 1.00 40.57 101 VAL A CA 1
ATOM 622 C C . VAL A 1 94 ? -29.399 18.752 -32.092 1.00 36.45 101 VAL A C 1
ATOM 623 O O . VAL A 1 94 ? -29.531 17.630 -31.587 1.00 36.05 101 VAL A O 1
ATOM 627 N N . SER A 1 95 ? -28.228 19.115 -32.506 1.00 35.71 102 SER A N 1
ATOM 628 C CA . SER A 1 95 ? -27.194 18.206 -32.835 1.00 34.22 102 SER A CA 1
ATOM 629 C C . SER A 1 95 ? -25.975 18.976 -32.439 1.00 36.27 102 SER A C 1
ATOM 630 O O . SER A 1 95 ? -25.665 19.959 -33.045 1.00 37.80 102 SER A O 1
ATOM 633 N N . LEU A 1 96 ? -25.292 18.506 -31.425 1.00 33.09 103 LEU A N 1
ATOM 634 C CA . LEU A 1 96 ? -24.118 19.140 -30.845 1.00 33.43 103 LEU A CA 1
ATOM 635 C C . LEU A 1 96 ? -22.986 18.132 -30.726 1.00 30.63 103 LEU A C 1
ATOM 636 O O . LEU A 1 96 ? -23.215 16.926 -30.596 1.00 32.41 103 LEU A O 1
ATOM 641 N N . ARG A 1 97 ? -21.758 18.643 -30.774 1.00 27.80 104 ARG A N 1
ATOM 642 C CA . ARG A 1 97 ? -20.561 17.841 -30.563 1.00 26.58 104 ARG A CA 1
ATOM 643 C C . ARG A 1 97 ? -19.581 18.646 -29.728 1.00 27.47 104 ARG A C 1
ATOM 644 O O . ARG A 1 97 ? -19.223 19.769 -30.098 1.00 27.90 104 ARG A O 1
ATOM 652 N N . TYR A 1 98 ? -19.151 18.075 -28.606 1.00 26.53 105 TYR A N 1
ATOM 653 C CA . TYR A 1 98 ? -18.206 18.733 -27.719 1.00 25.13 105 TYR A CA 1
ATOM 654 C C . TYR A 1 98 ? -17.149 17.731 -27.282 1.00 25.60 105 TYR A C 1
ATOM 655 O O . TYR A 1 98 ? -17.427 16.541 -27.120 1.00 27.05 105 TYR A O 1
ATOM 664 N N . VAL A 1 99 ? -15.929 18.228 -27.096 1.00 25.86 106 VAL A N 1
ATOM 665 C CA . VAL A 1 99 ? -14.778 17.404 -26.749 1.00 23.56 106 VAL A CA 1
ATOM 666 C C . VAL A 1 99 ? -14.377 17.725 -25.316 1.00 25.40 106 VAL A C 1
ATOM 667 O O . VAL A 1 99 ? -14.101 18.885 -24.984 1.00 29.30 106 VAL A O 1
ATOM 671 N N . LEU A 1 100 ? -14.349 16.700 -24.468 1.00 22.99 107 LEU A N 1
ATOM 672 C CA . LEU A 1 100 ? -13.864 16.820 -23.099 1.00 23.54 107 LEU A CA 1
ATOM 673 C C . LEU A 1 100 ? -12.416 16.349 -23.051 1.00 25.86 107 LEU A C 1
ATOM 674 O O . LEU A 1 100 ? -12.124 15.195 -23.382 1.00 28.45 107 LEU A O 1
ATOM 679 N N . SER A 1 101 ? -11.516 17.240 -22.645 1.00 23.11 108 SER A N 1
ATOM 680 C CA . SER A 1 101 ? -10.092 16.935 -22.515 1.00 23.79 108 SER A CA 1
ATOM 681 C C . SER A 1 101 ? -9.692 17.227 -21.072 1.00 26.61 108 SER A C 1
ATOM 682 O O . SER A 1 101 ? -9.456 18.383 -20.706 1.00 29.17 108 SER A O 1
ATOM 685 N N . PHE A 1 102 ? -9.697 16.223 -20.234 1.00 26.96 109 PHE A N 1
ATOM 686 C CA . PHE A 1 102 ? -9.450 16.347 -18.842 1.00 25.02 109 PHE A CA 1
ATOM 687 C C . PHE A 1 102 ? -7.955 16.348 -18.488 1.00 25.52 109 PHE A C 1
ATOM 688 O O . PHE A 1 102 ? -7.257 15.525 -18.942 1.00 26.30 109 PHE A O 1
ATOM 696 N N . ASP A 1 103 ? -7.471 17.306 -17.706 1.00 27.13 110 ASP A N 1
ATOM 697 C CA . ASP A 1 103 ? -6.079 17.387 -17.277 1.00 24.67 110 ASP A CA 1
ATOM 698 C C . ASP A 1 103 ? -5.795 16.297 -16.253 1.00 24.78 110 ASP A C 1
ATOM 699 O O . ASP A 1 103 ? -6.405 16.298 -15.176 1.00 31.32 110 ASP A O 1
ATOM 704 N N . PRO A 1 104 ? -4.887 15.358 -16.531 1.00 25.33 111 PRO A N 1
ATOM 705 C CA . PRO A 1 104 ? -4.585 14.318 -15.536 1.00 25.26 111 PRO A CA 1
ATOM 706 C C . PRO A 1 104 ? -3.803 14.835 -14.346 1.00 28.30 111 PRO A C 1
ATOM 707 O O . PRO A 1 104 ? -3.858 14.219 -13.274 1.00 27.97 111 PRO A O 1
ATOM 711 N N . ARG A 1 105 ? -3.134 15.958 -14.434 1.00 25.23 112 ARG A N 1
ATOM 712 C CA . ARG A 1 105 ? -2.370 16.471 -13.330 1.00 24.05 112 ARG A CA 1
ATOM 713 C C . ARG A 1 105 ? -3.182 17.090 -12.213 1.00 27.69 112 ARG A C 1
ATOM 714 O O . ARG A 1 105 ? -3.005 16.787 -11.072 1.00 27.25 112 ARG A O 1
ATOM 722 N N . GLY A 1 106 ? -4.029 18.016 -12.548 1.00 26.59 113 GLY A N 1
ATOM 723 C CA . GLY A 1 106 ? -4.911 18.666 -11.643 1.00 26.38 113 GLY A CA 1
ATOM 724 C C . GLY A 1 106 ? -5.967 17.750 -11.148 1.00 30.29 113 GLY A C 1
ATOM 725 O O . GLY A 1 106 ? -6.332 17.798 -10.009 1.00 28.60 113 GLY A O 1
ATOM 726 N N . LEU A 1 107 ? -6.402 16.819 -11.977 1.00 28.15 114 LEU A N 1
ATOM 727 C CA . LEU A 1 107 ? -7.393 15.861 -11.553 1.00 29.00 114 LEU A CA 1
ATOM 728 C C . LEU A 1 107 ? -6.946 14.762 -10.618 1.00 29.30 114 LEU A C 1
ATOM 729 O O . LEU A 1 107 ? -7.743 14.060 -10.122 1.00 31.24 114 LEU A O 1
ATOM 734 N N . ASP A 1 108 ? -5.666 14.665 -10.326 1.00 29.23 115 ASP A N 1
ATOM 735 C CA . ASP A 1 108 ? -5.105 13.803 -9.345 1.00 30.91 115 ASP A CA 1
ATOM 736 C C . ASP A 1 108 ? -5.400 14.272 -7.930 1.00 29.60 115 ASP A C 1
ATOM 737 O O . ASP A 1 108 ? -5.303 13.512 -7.018 1.00 28.87 115 ASP A O 1
ATOM 742 N N . GLY A 1 109 ? -5.704 15.549 -7.763 1.00 32.79 116 GLY A N 1
ATOM 743 C CA . GLY A 1 109 ? -6.063 16.150 -6.514 1.00 31.77 116 GLY A CA 1
ATOM 744 C C . GLY A 1 109 ? -7.519 16.097 -6.193 1.00 32.96 116 GLY A C 1
ATOM 745 O O . GLY A 1 109 ? -7.888 16.370 -5.104 1.00 40.09 116 GLY A O 1
ATOM 746 N N . VAL A 1 110 ? -8.351 15.755 -7.142 1.00 31.64 117 VAL A N 1
ATOM 747 C CA . VAL A 1 110 ? -9.784 15.625 -6.904 1.00 29.41 117 VAL A CA 1
ATOM 748 C C . VAL A 1 110 ? -10.069 14.142 -6.712 1.00 31.61 117 VAL A C 1
ATOM 749 O O . VAL A 1 110 ? -10.014 13.362 -7.669 1.00 33.40 117 VAL A O 1
ATOM 753 N N . SER A 1 111 ? -10.383 13.757 -5.471 1.00 31.38 118 SER A N 1
ATOM 754 C CA . SER A 1 111 ? -10.430 12.343 -5.109 1.00 28.99 118 SER A CA 1
ATOM 755 C C . SER A 1 111 ? -11.418 11.556 -5.961 1.00 28.71 118 SER A C 1
ATOM 756 O O . SER A 1 111 ? -11.201 10.366 -6.217 1.00 28.76 118 SER A O 1
ATOM 759 N N . PHE A 1 112 ? -12.501 12.192 -6.413 1.00 30.75 119 PHE A N 1
ATOM 760 C CA . PHE A 1 112 ? -13.502 11.504 -7.220 1.00 29.33 119 PHE A CA 1
ATOM 761 C C . PHE A 1 112 ? -13.776 12.226 -8.534 1.00 28.79 119 PHE A C 1
ATOM 762 O O . PHE A 1 112 ? -14.844 12.039 -9.127 1.00 29.75 119 PHE A O 1
ATOM 770 N N . GLY A 1 113 ? -12.832 13.042 -9.008 1.00 25.99 120 GLY A N 1
ATOM 771 C CA . GLY A 1 113 ? -12.989 13.707 -10.268 1.00 27.89 120 GLY A CA 1
ATOM 772 C C . GLY A 1 113 ? -12.773 12.759 -11.435 1.00 29.55 120 GLY A C 1
ATOM 773 O O . GLY A 1 113 ? -12.543 11.554 -11.256 1.00 27.06 120 GLY A O 1
ATOM 774 N N . PRO A 1 114 ? -12.860 13.299 -12.650 1.00 28.27 121 PRO A N 1
ATOM 775 C CA . PRO A 1 114 ? -12.595 12.476 -13.837 1.00 26.87 121 PRO A CA 1
ATOM 776 C C . PRO A 1 114 ? -11.187 11.902 -13.798 1.00 25.80 121 PRO A C 1
ATOM 777 O O . PRO A 1 114 ? -10.226 12.585 -13.437 1.00 26.22 121 PRO A O 1
ATOM 781 N N . ASN A 1 115 ? -11.075 10.627 -14.162 1.00 23.07 122 ASN A N 1
ATOM 782 C CA . ASN A 1 115 ? -9.807 9.901 -14.133 1.00 25.22 122 ASN A CA 1
ATOM 783 C C . ASN A 1 115 ? -9.481 9.448 -15.552 1.00 24.15 122 ASN A C 1
ATOM 784 O O . ASN A 1 115 ? -10.079 8.495 -16.062 1.00 19.83 122 ASN A O 1
ATOM 789 N N . VAL A 1 116 ? -8.549 10.141 -16.197 1.00 22.94 123 VAL A N 1
ATOM 790 C CA . VAL A 1 116 ? -8.124 9.832 -17.501 1.00 20.60 123 VAL A CA 1
ATOM 791 C C . VAL A 1 116 ? -6.651 9.736 -17.589 1.00 22.32 123 VAL A C 1
ATOM 792 O O . VAL A 1 116 ? -5.959 9.975 -16.686 1.00 24.05 123 VAL A O 1
ATOM 796 N N . GLY A 1 117 ? -6.185 9.227 -18.681 1.00 24.62 124 GLY A N 1
ATOM 797 C CA . GLY A 1 117 ? -4.788 9.151 -18.929 1.00 24.25 124 GLY A CA 1
ATOM 798 C C . GLY A 1 117 ? -4.483 8.441 -20.209 1.00 24.49 124 GLY A C 1
ATOM 799 O O . GLY A 1 117 ? -5.362 8.018 -20.848 1.00 23.48 124 GLY A O 1
ATOM 800 N N . PRO A 1 118 ? -3.223 8.258 -20.584 1.00 28.79 125 PRO A N 1
ATOM 801 C CA . PRO A 1 118 ? -2.908 7.746 -21.919 1.00 24.77 125 PRO A CA 1
ATOM 802 C C . PRO A 1 118 ? -3.538 6.473 -22.478 1.00 24.77 125 PRO A C 1
ATOM 803 O O . PRO A 1 118 ? -3.625 6.325 -23.666 1.00 22.02 125 PRO A O 1
ATOM 807 N N . GLY A 1 119 ? -3.965 5.588 -21.625 1.00 22.33 126 GLY A N 1
ATOM 808 C CA . GLY A 1 119 ? -4.565 4.390 -22.043 1.00 19.38 126 GLY A CA 1
ATOM 809 C C . GLY A 1 119 ? -5.875 4.035 -21.402 1.00 23.59 126 GLY A C 1
ATOM 810 O O . GLY A 1 119 ? -6.224 2.909 -21.441 1.00 25.27 126 GLY A O 1
ATOM 811 N N . HIS A 1 120 ? -6.635 4.930 -20.811 1.00 21.96 127 HIS A N 1
ATOM 812 C CA . HIS A 1 120 ? -7.864 4.638 -20.082 1.00 19.47 127 HIS A CA 1
ATOM 813 C C . HIS A 1 120 ? -8.654 5.923 -19.892 1.00 22.07 127 HIS A C 1
ATOM 814 O O . HIS A 1 120 ? -8.169 7.024 -20.163 1.00 19.65 127 HIS A O 1
ATOM 821 N N . PHE A 1 121 ? -9.885 5.761 -19.411 1.00 19.70 128 PHE A N 1
ATOM 822 C CA . PHE A 1 121 ? -10.731 6.886 -19.039 1.00 21.08 128 PHE A CA 1
ATOM 823 C C . PHE A 1 121 ? -11.842 6.383 -18.131 1.00 22.62 128 PHE A C 1
ATOM 824 O O . PHE A 1 121 ? -12.270 5.230 -18.230 1.00 20.28 128 PHE A O 1
ATOM 832 N N . HIS A 1 122 ? -12.291 7.260 -17.236 1.00 23.28 129 HIS A N 1
ATOM 833 C CA . HIS A 1 122 ? -13.462 6.997 -16.410 1.00 21.44 129 HIS A CA 1
ATOM 834 C C . HIS A 1 122 ? -14.163 8.317 -16.140 1.00 21.98 129 HIS A C 1
ATOM 835 O O . HIS A 1 122 ? -13.515 9.298 -15.761 1.00 21.67 129 HIS A O 1
ATOM 842 N N . VAL A 1 123 ? -15.467 8.357 -16.365 1.00 21.42 130 VAL A N 1
ATOM 843 C CA . VAL A 1 123 ? -16.226 9.512 -16.101 1.00 23.46 130 VAL A CA 1
ATOM 844 C C . VAL A 1 123 ? -17.487 9.097 -15.400 1.00 24.25 130 VAL A C 1
ATOM 845 O O . VAL A 1 123 ? -18.018 8.081 -15.647 1.00 24.17 130 VAL A O 1
ATOM 849 N N . ALA A 1 124 ? -17.926 9.895 -14.469 1.00 26.29 131 ALA A N 1
ATOM 850 C CA . ALA A 1 124 ? -19.188 9.723 -13.841 1.00 25.45 131 ALA A CA 1
ATOM 851 C C . ALA A 1 124 ? -20.188 10.427 -14.722 1.00 27.16 131 ALA A C 1
ATOM 852 O O . ALA A 1 124 ? -19.866 11.280 -15.507 1.00 26.87 131 ALA A O 1
ATOM 854 N N . GLY A 1 125 ? -21.447 10.091 -14.564 1.00 30.74 132 GLY A N 1
ATOM 855 C CA . GLY A 1 125 ? -22.514 10.672 -15.347 1.00 27.28 132 GLY A CA 1
ATOM 856 C C . GLY A 1 125 ? -22.562 12.152 -15.425 1.00 28.12 132 GLY A C 1
ATOM 857 O O . GLY A 1 125 ? -22.716 12.712 -16.444 1.00 28.92 132 GLY A O 1
ATOM 858 N N . CYS A 1 126 ? -22.336 12.801 -14.310 1.00 29.39 133 CYS A N 1
ATOM 859 C CA . CYS A 1 126 ? -22.337 14.225 -14.219 1.00 29.50 133 CYS A CA 1
ATOM 860 C C . CYS A 1 126 ? -21.144 14.844 -14.843 1.00 30.86 133 CYS A C 1
ATOM 861 O O . CYS A 1 126 ? -21.211 15.940 -15.310 1.00 35.65 133 CYS A O 1
ATOM 864 N N . GLN A 1 127 ? -20.066 14.095 -14.938 1.00 28.06 134 GLN A N 1
ATOM 865 C CA . GLN A 1 127 ? -18.865 14.544 -15.533 1.00 28.38 134 GLN A CA 1
ATOM 866 C C . GLN A 1 127 ? -18.748 14.596 -17.055 1.00 28.63 134 GLN A C 1
ATOM 867 O O . GLN A 1 127 ? -17.824 15.111 -17.571 1.00 25.14 134 GLN A O 1
ATOM 873 N N . TRP A 1 128 ? -19.708 14.057 -17.758 1.00 30.03 135 TRP A N 1
ATOM 874 C CA . TRP A 1 128 ? -19.711 14.048 -19.194 1.00 28.69 135 TRP A CA 1
ATOM 875 C C . TRP A 1 128 ? -21.041 14.413 -19.802 1.00 30.21 135 TRP A C 1
ATOM 876 O O . TRP A 1 128 ? -21.073 14.956 -20.858 1.00 27.87 135 TRP A O 1
ATOM 887 N N . LEU A 1 129 ? -22.136 14.158 -19.119 1.00 29.13 136 LEU A N 1
ATOM 888 C CA . LEU A 1 129 ? -23.435 14.455 -19.675 1.00 29.41 136 LEU A CA 1
ATOM 889 C C . LEU A 1 129 ? -23.774 15.920 -19.650 1.00 34.85 136 LEU A C 1
ATOM 890 O O . LEU A 1 129 ? -23.303 16.634 -18.826 1.00 37.17 136 LEU A O 1
ATOM 895 N N . LEU A 1 130 ? -24.627 16.361 -20.548 1.00 35.28 137 LEU A N 1
ATOM 896 C CA . LEU A 1 130 ? -25.012 17.753 -20.584 1.00 40.21 137 LEU A CA 1
ATOM 897 C C . LEU A 1 130 ? -26.219 18.007 -19.734 1.00 41.60 137 LEU A C 1
ATOM 898 O O . LEU A 1 130 ? -27.013 17.137 -19.511 1.00 42.22 137 LEU A O 1
ATOM 903 N N . ARG A 1 131 ? -26.347 19.232 -19.272 1.00 43.36 138 ARG A N 1
ATOM 904 C CA . ARG A 1 131 ? -27.471 19.630 -18.427 1.00 50.27 138 ARG A CA 1
ATOM 905 C C . ARG A 1 131 ? -28.526 20.266 -19.326 1.00 52.89 138 ARG A C 1
ATOM 906 O O . ARG A 1 131 ? -28.393 21.420 -19.741 1.00 48.97 138 ARG A O 1
ATOM 914 N N . LEU A 1 132 ? -29.576 19.504 -19.627 1.00 62.25 139 LEU A N 1
ATOM 915 C CA . LEU A 1 132 ? -30.637 19.929 -20.534 1.00 63.01 139 LEU A CA 1
ATOM 916 C C . LEU A 1 132 ? -31.961 19.901 -19.782 1.00 71.77 139 LEU A C 1
ATOM 917 O O . LEU A 1 132 ? -32.437 18.828 -19.395 1.00 77.52 139 LEU A O 1
ATOM 922 N N . GLY A 1 133 ? -32.552 21.078 -19.579 1.00 72.06 140 GLY A N 1
ATOM 923 C CA . GLY A 1 133 ? -33.865 21.148 -18.969 1.00 75.00 140 GLY A CA 1
ATOM 924 C C . GLY A 1 133 ? -33.872 20.688 -17.520 1.00 73.50 140 GLY A C 1
ATOM 925 O O . GLY A 1 133 ? -32.879 20.795 -16.793 1.00 64.76 140 GLY A O 1
ATOM 926 N N . ASP A 1 134 ? -35.020 20.160 -17.102 1.00 80.10 141 ASP A N 1
ATOM 927 C CA . ASP A 1 134 ? -35.208 19.744 -15.718 1.00 78.42 141 ASP A CA 1
ATOM 928 C C . ASP A 1 134 ? -34.315 18.554 -15.388 1.00 75.17 141 ASP A C 1
ATOM 929 O O . ASP A 1 134 ? -34.248 17.583 -16.148 1.00 73.09 141 ASP A O 1
ATOM 934 N N . ALA A 1 135 ? -33.631 18.632 -14.245 1.00 68.90 142 ALA A N 1
ATOM 935 C CA . ALA A 1 135 ? -32.753 17.548 -13.823 1.00 60.08 142 ALA A CA 1
ATOM 936 C C . ALA A 1 135 ? -33.536 16.335 -13.340 1.00 60.20 142 ALA A C 1
ATOM 937 O O . ALA A 1 135 ? -32.982 15.231 -13.304 1.00 56.91 142 ALA A O 1
ATOM 939 N N . GLU A 1 136 ? -34.802 16.509 -12.968 1.00 66.93 143 GLU A N 1
ATOM 940 C CA . GLU A 1 136 ? -35.636 15.414 -12.493 1.00 67.12 143 GLU A CA 1
ATOM 941 C C . GLU A 1 136 ? -36.638 14.940 -13.538 1.00 62.15 143 GLU A C 1
ATOM 942 O O . GLU A 1 136 ? -37.467 14.075 -13.240 1.00 57.73 143 GLU A O 1
ATOM 948 N N . ALA A 1 137 ? -36.579 15.484 -14.752 1.00 60.94 144 ALA A N 1
ATOM 949 C CA . ALA A 1 137 ? -37.433 15.018 -15.835 1.00 56.16 144 ALA A CA 1
ATOM 950 C C . ALA A 1 137 ? -36.860 13.753 -16.461 1.00 51.79 144 ALA A C 1
ATOM 951 O O . ALA A 1 137 ? -35.656 13.658 -16.713 1.00 53.82 144 ALA A O 1
ATOM 953 N N . ARG A 1 138 ? -37.728 12.759 -16.627 1.00 42.74 145 ARG A N 1
ATOM 954 C CA . ARG A 1 138 ? -37.269 11.446 -17.131 1.00 46.00 145 ARG A CA 1
ATOM 955 C C . ARG A 1 138 ? -37.172 11.465 -18.651 1.00 43.12 145 ARG A C 1
ATOM 956 O O . ARG A 1 138 ? -38.089 11.979 -19.292 1.00 46.75 145 ARG A O 1
ATOM 964 N N . ARG A 1 139 ? -36.127 10.913 -19.227 1.00 42.56 146 ARG A N 1
ATOM 965 C CA . ARG A 1 139 ? -36.013 10.820 -20.661 1.00 40.31 146 ARG A CA 1
ATOM 966 C C . ARG A 1 139 ? -35.515 9.440 -21.029 1.00 39.36 146 ARG A C 1
ATOM 967 O O . ARG A 1 139 ? -35.285 8.629 -20.192 1.00 40.30 146 ARG A O 1
ATOM 975 N N . ARG A 1 140 ? -35.367 9.156 -22.302 1.00 43.60 147 ARG A N 1
ATOM 976 C CA . ARG A 1 140 ? -34.884 7.863 -22.712 1.00 39.72 147 ARG A CA 1
ATOM 977 C C . ARG A 1 140 ? -33.485 8.117 -23.222 1.00 39.40 147 ARG A C 1
ATOM 978 O O . ARG A 1 140 ? -33.330 8.703 -24.238 1.00 41.46 147 ARG A O 1
ATOM 986 N N . TYR A 1 141 ? -32.470 7.704 -22.488 1.00 38.52 148 TYR A N 1
ATOM 987 C CA . TYR A 1 141 ? -31.103 7.933 -22.832 1.00 32.06 148 TYR A CA 1
ATOM 988 C C . TYR A 1 141 ? -30.465 6.744 -23.544 1.00 36.49 148 TYR A C 1
ATOM 989 O O . TYR A 1 141 ? -30.311 5.708 -22.969 1.00 37.10 148 TYR A O 1
ATOM 998 N N . VAL A 1 142 ? -30.066 6.921 -24.783 1.00 35.96 149 VAL A N 1
ATOM 999 C CA . VAL A 1 142 ? -29.404 5.883 -25.520 1.00 33.65 149 VAL A CA 1
ATOM 1000 C C . VAL A 1 142 ? -27.975 6.333 -25.692 1.00 32.06 149 VAL A C 1
ATOM 1001 O O . VAL A 1 142 ? -27.719 7.288 -26.336 1.00 31.86 149 VAL A O 1
ATOM 1005 N N . ILE A 1 143 ? -27.053 5.621 -25.080 1.00 31.86 150 ILE A N 1
ATOM 1006 C CA . ILE A 1 143 ? -25.650 5.972 -25.101 1.00 28.75 150 ILE A CA 1
ATOM 1007 C C . ILE A 1 143 ? -24.741 4.940 -25.698 1.00 26.76 150 ILE A C 1
ATOM 1008 O O . ILE A 1 143 ? -24.673 3.866 -25.230 1.00 28.46 150 ILE A O 1
ATOM 1013 N N . GLN A 1 144 ? -24.029 5.322 -26.753 1.00 24.17 151 GLN A N 1
ATOM 1014 C CA . GLN A 1 144 ? -23.119 4.405 -27.429 1.00 27.80 151 GLN A CA 1
ATOM 1015 C C . GLN A 1 144 ? -21.674 4.899 -27.456 1.00 29.61 151 GLN A C 1
ATOM 1016 O O . GLN A 1 144 ? -21.408 6.100 -27.499 1.00 30.11 151 GLN A O 1
ATOM 1022 N N . VAL A 1 145 ? -20.749 3.945 -27.431 1.00 28.72 152 VAL A N 1
ATOM 1023 C CA . VAL A 1 145 ? -19.341 4.208 -27.466 1.00 22.51 152 VAL A CA 1
ATOM 1024 C C . VAL A 1 145 ? -18.952 3.761 -28.859 1.00 28.65 152 VAL A C 1
ATOM 1025 O O . VAL A 1 145 ? -19.142 2.638 -29.213 1.00 29.53 152 VAL A O 1
ATOM 1029 N N . GLU A 1 146 ? -18.429 4.669 -29.661 1.00 24.78 153 GLU A N 1
ATOM 1030 C CA . GLU A 1 146 ? -18.067 4.386 -31.013 1.00 24.04 153 GLU A CA 1
ATOM 1031 C C . GLU A 1 146 ? -16.616 4.610 -31.266 1.00 27.21 153 GLU A C 1
ATOM 1032 O O . GLU A 1 146 ? -16.022 5.394 -30.621 1.00 27.80 153 GLU A O 1
ATOM 1038 N N . ASP A 1 147 ? -16.086 3.952 -32.282 1.00 25.36 154 ASP A N 1
ATOM 1039 C CA . ASP A 1 147 ? -14.686 4.005 -32.658 1.00 24.24 154 ASP A CA 1
ATOM 1040 C C . ASP A 1 147 ? -13.740 3.971 -31.505 1.00 24.61 154 ASP A C 1
ATOM 1041 O O . ASP A 1 147 ? -12.828 4.728 -31.428 1.00 25.88 154 ASP A O 1
ATOM 1046 N N . ALA A 1 148 ? -13.911 2.984 -30.662 1.00 25.62 155 ALA A N 1
ATOM 1047 C CA . ALA A 1 148 ? -13.095 2.794 -29.517 1.00 21.09 155 ALA A CA 1
ATOM 1048 C C . ALA A 1 148 ? -11.789 2.229 -29.945 1.00 23.24 155 ALA A C 1
ATOM 1049 O O . ALA A 1 148 ? -11.728 1.541 -30.936 1.00 23.84 155 ALA A O 1
ATOM 1051 N N . PRO A 1 149 ? -10.738 2.451 -29.154 1.00 24.00 156 PRO A N 1
ATOM 1052 C CA . PRO A 1 149 ? -9.476 1.969 -29.681 1.00 22.21 156 PRO A CA 1
ATOM 1053 C C . PRO A 1 149 ? -9.291 0.480 -29.613 1.00 22.48 156 PRO A C 1
ATOM 1054 O O . PRO A 1 149 ? -9.844 -0.171 -28.793 1.00 22.16 156 PRO A O 1
ATOM 1058 N N . ALA A 1 150 ? -8.464 -0.035 -30.496 1.00 25.22 157 ALA A N 1
ATOM 1059 C CA . ALA A 1 150 ? -8.287 -1.475 -30.617 1.00 20.66 157 ALA A CA 1
ATOM 1060 C C . ALA A 1 150 ? -7.709 -2.057 -29.333 1.00 23.08 157 ALA A C 1
ATOM 1061 O O . ALA A 1 150 ? -6.764 -1.516 -28.754 1.00 25.17 157 ALA A O 1
ATOM 1063 N N . GLY A 1 151 ? -8.288 -3.170 -28.888 1.00 25.48 158 GLY A N 1
ATOM 1064 C CA . GLY A 1 151 ? -7.822 -3.852 -27.701 1.00 22.91 158 GLY A CA 1
ATOM 1065 C C . GLY A 1 151 ? -8.287 -3.261 -26.390 1.00 24.47 158 GLY A C 1
ATOM 1066 O O . GLY A 1 151 ? -7.891 -3.763 -25.330 1.00 28.64 158 GLY A O 1
ATOM 1067 N N . TRP A 1 152 ? -9.104 -2.215 -26.420 1.00 25.44 159 TRP A N 1
ATOM 1068 C CA . TRP A 1 152 ? -9.628 -1.610 -25.207 1.00 24.66 159 TRP A CA 1
ATOM 1069 C C . TRP A 1 152 ? -10.880 -2.346 -24.748 1.00 25.11 159 TRP A C 1
ATOM 1070 O O . TRP A 1 152 ? -11.667 -2.843 -25.558 1.00 26.41 159 TRP A O 1
ATOM 1081 N N . LYS A 1 153 ? -11.090 -2.354 -23.466 1.00 24.16 160 LYS A N 1
ATOM 1082 C CA . LYS A 1 153 ? -12.208 -3.005 -22.970 1.00 23.42 160 LYS A CA 1
ATOM 1083 C C . LYS A 1 153 ? -12.998 -1.869 -22.292 1.00 21.49 160 LYS A C 1
ATOM 1084 O O . LYS A 1 153 ? -12.464 -1.149 -21.537 1.00 22.17 160 LYS A O 1
ATOM 1090 N N . LEU A 1 154 ? -14.301 -1.823 -22.486 1.00 23.42 161 LEU A N 1
ATOM 1091 C CA . LEU A 1 154 ? -15.156 -0.792 -21.944 1.00 23.23 161 LEU A CA 1
ATOM 1092 C C . LEU A 1 154 ? -16.214 -1.258 -20.976 1.00 24.29 161 LEU A C 1
ATOM 1093 O O . LEU A 1 154 ? -16.551 -2.393 -20.938 1.00 25.73 161 LEU A O 1
ATOM 1098 N N . TYR A 1 155 ? -16.732 -0.356 -20.171 1.00 23.63 162 TYR A N 1
ATOM 1099 C CA . TYR A 1 155 ? -17.743 -0.713 -19.211 1.00 23.15 162 TYR A CA 1
ATOM 1100 C C . TYR A 1 155 ? -18.691 0.405 -18.974 1.00 23.57 162 TYR A C 1
ATOM 1101 O O . TYR A 1 155 ? -18.354 1.520 -19.152 1.00 21.27 162 TYR A O 1
ATOM 1110 N N . SER A 1 156 ? -19.892 0.075 -18.550 1.00 24.51 163 SER A N 1
ATOM 1111 C CA . SER A 1 156 ? -20.885 1.022 -18.247 1.00 21.99 163 SER A CA 1
ATOM 1112 C C . SER A 1 156 ? -21.716 0.467 -17.135 1.00 27.14 163 SER A C 1
ATOM 1113 O O . SER A 1 156 ? -21.896 -0.696 -17.022 1.00 30.13 163 SER A O 1
ATOM 1116 N N . SER A 1 157 ? -22.274 1.331 -16.321 1.00 29.24 164 SER A N 1
ATOM 1117 C CA . SER A 1 157 ? -23.169 0.920 -15.249 1.00 32.21 164 SER A CA 1
ATOM 1118 C C . SER A 1 157 ? -24.628 0.859 -15.679 1.00 31.39 164 SER A C 1
ATOM 1119 O O . SER A 1 157 ? -25.468 0.402 -14.897 1.00 34.13 164 SER A O 1
ATOM 1122 N N . LEU A 1 158 ? -24.948 1.301 -16.893 1.00 29.09 165 LEU A N 1
ATOM 1123 C CA . LEU A 1 158 ? -26.317 1.303 -17.388 1.00 28.03 165 LEU A CA 1
ATOM 1124 C C . LEU A 1 158 ? -26.641 0.090 -18.248 1.00 29.85 165 LEU A C 1
ATOM 1125 O O . LEU A 1 158 ? -27.781 -0.043 -18.703 1.00 29.91 165 LEU A O 1
ATOM 1130 N N . GLY A 1 159 ? -25.672 -0.792 -18.482 1.00 28.12 166 GLY A N 1
ATOM 1131 C CA . GLY A 1 159 ? -25.895 -1.970 -19.295 1.00 25.33 166 GLY A CA 1
ATOM 1132 C C . GLY A 1 159 ? -24.671 -2.856 -19.389 1.00 30.53 166 GLY A C 1
ATOM 1133 O O . GLY A 1 159 ? -23.539 -2.375 -19.274 1.00 31.21 166 GLY A O 1
ATOM 1134 N N . GLY A 1 160 ? -24.882 -4.155 -19.600 1.00 31.52 167 GLY A N 1
ATOM 1135 C CA . GLY A 1 160 ? -23.776 -5.093 -19.684 1.00 29.08 167 GLY A CA 1
ATOM 1136 C C . GLY A 1 160 ? -22.922 -4.955 -20.927 1.00 27.80 167 GLY A C 1
ATOM 1137 O O . GLY A 1 160 ? -21.834 -5.538 -20.974 1.00 31.70 167 GLY A O 1
ATOM 1138 N N . ASP A 1 161 ? -23.383 -4.206 -21.924 1.00 29.05 168 ASP A N 1
ATOM 1139 C CA . ASP A 1 161 ? -22.653 -4.006 -23.174 1.00 28.30 168 ASP A CA 1
ATOM 1140 C C . ASP A 1 161 ? -22.448 -2.505 -23.350 1.00 28.54 168 ASP A C 1
ATOM 1141 O O . ASP A 1 161 ? -23.372 -1.787 -23.747 1.00 27.77 168 ASP A O 1
ATOM 1146 N N . ALA A 1 162 ? -21.259 -2.013 -23.059 1.00 26.65 169 ALA A N 1
ATOM 1147 C CA . ALA A 1 162 ? -20.997 -0.612 -23.148 1.00 28.15 169 ALA A CA 1
ATOM 1148 C C . ALA A 1 162 ? -21.106 -0.034 -24.523 1.00 26.35 169 ALA A C 1
ATOM 1149 O O . ALA A 1 162 ? -21.196 1.141 -24.652 1.00 28.30 169 ALA A O 1
ATOM 1151 N N . LEU A 1 163 ? -21.132 -0.856 -25.545 1.00 28.90 170 LEU A N 1
ATOM 1152 C CA . LEU A 1 163 ? -21.272 -0.338 -26.902 1.00 27.21 170 LEU A CA 1
ATOM 1153 C C . LEU A 1 163 ? -22.620 0.342 -27.113 1.00 30.02 170 LEU A C 1
ATOM 1154 O O . LEU A 1 163 ? -22.735 1.230 -27.965 1.00 31.82 170 LEU A O 1
ATOM 1159 N N . ARG A 1 164 ? -23.644 -0.053 -26.355 1.00 29.09 171 ARG A N 1
ATOM 1160 C CA . ARG A 1 164 ? -24.954 0.586 -26.454 1.00 30.01 171 ARG A CA 1
ATOM 1161 C C . ARG A 1 164 ? -25.774 0.232 -25.225 1.00 27.33 171 ARG A C 1
ATOM 1162 O O . ARG A 1 164 ? -26.100 -0.942 -25.017 1.00 26.64 171 ARG A O 1
ATOM 1170 N N . THR A 1 165 ? -26.203 1.232 -24.463 1.00 27.79 172 THR A N 1
ATOM 1171 C CA . THR A 1 165 ? -27.045 1.040 -23.314 1.00 30.60 172 THR A CA 1
ATOM 1172 C C . THR A 1 165 ? -28.276 1.869 -23.498 1.00 34.94 172 THR A C 1
ATOM 1173 O O . THR A 1 165 ? -28.298 2.828 -24.216 1.00 35.38 172 THR A O 1
ATOM 1177 N N . GLU A 1 166 ? -29.320 1.493 -22.812 1.00 33.31 173 GLU A N 1
ATOM 1178 C CA . GLU A 1 166 ? -30.535 2.191 -22.970 1.00 33.48 173 GLU A CA 1
ATOM 1179 C C . GLU A 1 166 ? -31.217 2.346 -21.682 1.00 31.73 173 GLU A C 1
ATOM 1180 O O . GLU A 1 166 ? -31.601 1.385 -21.130 1.00 34.54 173 GLU A O 1
ATOM 1186 N N . THR A 1 167 ? -31.385 3.563 -21.204 1.00 33.48 174 THR A N 1
ATOM 1187 C CA . THR A 1 167 ? -31.943 3.788 -19.911 1.00 34.86 174 THR A CA 1
ATOM 1188 C C . THR A 1 167 ? -33.042 4.821 -19.903 1.00 38.79 174 THR A C 1
ATOM 1189 O O . THR A 1 167 ? -32.918 5.838 -20.508 1.00 37.37 174 THR A O 1
ATOM 1193 N N . THR A 1 168 ? -34.136 4.554 -19.214 1.00 39.95 175 THR A N 1
ATOM 1194 C CA . THR A 1 168 ? -35.176 5.525 -19.086 1.00 39.96 175 THR A CA 1
ATOM 1195 C C . THR A 1 168 ? -35.048 6.019 -17.658 1.00 39.18 175 THR A C 1
ATOM 1196 O O . THR A 1 168 ? -35.440 5.352 -16.767 1.00 40.11 175 THR A O 1
ATOM 1200 N N . ALA A 1 169 ? -34.416 7.155 -17.453 1.00 39.63 176 ALA A N 1
ATOM 1201 C CA . ALA A 1 169 ? -34.195 7.725 -16.133 1.00 41.08 176 ALA A CA 1
ATOM 1202 C C . ALA A 1 169 ? -34.096 9.239 -16.259 1.00 41.68 176 ALA A C 1
ATOM 1203 O O . ALA A 1 169 ? -34.175 9.799 -17.356 1.00 40.69 176 ALA A O 1
ATOM 1205 N N . SER A 1 170 ? -33.925 9.900 -15.120 1.00 43.22 177 SER A N 1
ATOM 1206 C CA . SER A 1 170 ? -33.731 11.340 -15.064 1.00 43.67 177 SER A CA 1
ATOM 1207 C C . SER A 1 170 ? -32.244 11.668 -15.012 1.00 43.43 177 SER A C 1
ATOM 1208 O O . SER A 1 170 ? -31.406 10.814 -14.710 1.00 40.55 177 SER A O 1
ATOM 1211 N N . TYR A 1 171 ? -31.911 12.907 -15.303 1.00 42.11 178 TYR A N 1
ATOM 1212 C CA . TYR A 1 171 ? -30.553 13.333 -15.252 1.00 40.39 178 TYR A CA 1
ATOM 1213 C C . TYR A 1 171 ? -29.992 13.130 -13.873 1.00 40.03 178 TYR A C 1
ATOM 1214 O O . TYR A 1 171 ? -28.882 12.725 -13.757 1.00 41.80 178 TYR A O 1
ATOM 1223 N N . GLU A 1 172 ? -30.756 13.404 -12.829 1.00 40.57 179 GLU A N 1
ATOM 1224 C CA . GLU A 1 172 ? -30.280 13.215 -11.462 1.00 44.29 179 GLU A CA 1
ATOM 1225 C C . GLU A 1 172 ? -29.929 11.756 -11.196 1.00 41.02 179 GLU A C 1
ATOM 1226 O O . GLU A 1 172 ? -28.941 11.463 -10.513 1.00 39.17 179 GLU A O 1
ATOM 1232 N N . ASP A 1 173 ? -30.727 10.827 -11.729 1.00 38.46 180 ASP A N 1
ATOM 1233 C CA . ASP A 1 173 ? -30.418 9.410 -11.570 1.00 37.06 180 ASP A CA 1
ATOM 1234 C C . ASP A 1 173 ? -29.130 9.036 -12.290 1.00 38.05 180 ASP A C 1
ATOM 1235 O O . ASP A 1 173 ? -28.397 8.151 -11.833 1.00 39.06 180 ASP A O 1
ATOM 1240 N N . LEU A 1 174 ? -28.884 9.703 -13.393 1.00 36.79 181 LEU A N 1
ATOM 1241 C CA . LEU A 1 174 ? -27.741 9.463 -14.202 1.00 32.88 181 LEU A CA 1
ATOM 1242 C C . LEU A 1 174 ? -26.521 10.208 -13.814 1.00 35.99 181 LEU A C 1
ATOM 1243 O O . LEU A 1 174 ? -25.515 9.949 -14.378 1.00 34.32 181 LEU A O 1
ATOM 1248 N N . THR A 1 175 ? -26.523 11.009 -12.769 1.00 35.57 182 THR A N 1
ATOM 1249 C CA . THR A 1 175 ? -25.339 11.709 -12.348 1.00 31.93 182 THR A CA 1
ATOM 1250 C C . THR A 1 175 ? -24.352 10.791 -11.699 1.00 33.35 182 THR A C 1
ATOM 1251 O O . THR A 1 175 ? -23.180 10.988 -11.769 1.00 33.40 182 THR A O 1
ATOM 1255 N N . SER A 1 176 ? -24.851 9.733 -11.086 1.00 36.27 183 SER A N 1
ATOM 1256 C CA . SER A 1 176 ? -24.012 8.732 -10.459 1.00 36.34 183 SER A CA 1
ATOM 1257 C C . SER A 1 176 ? -23.747 7.498 -11.293 1.00 33.85 183 SER A C 1
ATOM 1258 O O . SER A 1 176 ? -23.226 6.548 -10.824 1.00 35.74 183 SER A O 1
ATOM 1261 N N . SER A 1 177 ? -24.082 7.528 -12.560 1.00 29.14 184 SER A N 1
ATOM 1262 C CA . SER A 1 177 ? -23.752 6.459 -13.488 1.00 29.91 184 SER A CA 1
ATOM 1263 C C . SER A 1 177 ? -22.276 6.540 -13.877 1.00 30.22 184 SER A C 1
ATOM 1264 O O . SER A 1 177 ? -21.592 7.537 -13.631 1.00 30.04 184 SER A O 1
ATOM 1267 N N . ALA A 1 178 ? -21.781 5.470 -14.497 1.00 26.48 185 ALA A N 1
ATOM 1268 C CA . ALA A 1 178 ? -20.363 5.364 -14.804 1.00 26.92 185 ALA A CA 1
ATOM 1269 C C . ALA A 1 178 ? -20.156 4.859 -16.223 1.00 25.39 185 ALA A C 1
ATOM 1270 O O . ALA A 1 178 ? -20.866 3.962 -16.686 1.00 26.84 185 ALA A O 1
ATOM 1272 N N . LEU A 1 179 ? -19.171 5.443 -16.902 1.00 21.48 186 LEU A N 1
ATOM 1273 C CA . LEU A 1 179 ? -18.739 5.003 -18.220 1.00 22.31 186 LEU A CA 1
ATOM 1274 C C . LEU A 1 179 ? -17.221 5.062 -18.259 1.00 24.99 186 LEU A C 1
ATOM 1275 O O . LEU A 1 179 ? -16.630 6.058 -17.832 1.00 22.78 186 LEU A O 1
ATOM 1280 N N . GLY A 1 180 ? -16.593 4.004 -18.759 1.00 23.73 187 GLY A N 1
ATOM 1281 C CA . GLY A 1 180 ? -15.143 3.981 -18.770 1.00 21.86 187 GLY A CA 1
ATOM 1282 C C . GLY A 1 180 ? -14.603 2.836 -19.597 1.00 20.77 187 GLY A C 1
ATOM 1283 O O . GLY A 1 180 ? -15.349 2.001 -20.117 1.00 21.67 187 GLY A O 1
ATOM 1284 N N . GLY A 1 181 ? -13.279 2.815 -19.707 1.00 20.65 188 GLY A N 1
ATOM 1285 C CA . GLY A 1 181 ? -12.575 1.784 -20.448 1.00 21.01 188 GLY A CA 1
ATOM 1286 C C . GLY A 1 181 ? -11.088 1.913 -20.209 1.00 21.25 188 GLY A C 1
ATOM 1287 O O . GLY A 1 181 ? -10.610 2.908 -19.657 1.00 21.11 188 GLY A O 1
ATOM 1288 N N . GLY A 1 182 ? -10.322 0.960 -20.741 1.00 19.79 189 GLY A N 1
ATOM 1289 C CA . GLY A 1 182 ? -8.906 0.933 -20.668 1.00 25.11 189 GLY A CA 1
ATOM 1290 C C . GLY A 1 182 ? -8.188 -0.158 -21.364 1.00 26.71 189 GLY A C 1
ATOM 1291 O O . GLY A 1 182 ? -8.759 -0.978 -21.988 1.00 24.85 189 GLY A O 1
ATOM 1292 N N . SER A 1 183 ? -6.883 -0.060 -21.306 1.00 24.94 190 SER A N 1
ATOM 1293 C CA . SER A 1 183 ? -5.995 -0.987 -21.944 1.00 27.02 190 SER A CA 1
ATOM 1294 C C . SER A 1 183 ? -4.860 -1.459 -21.097 1.00 29.78 190 SER A C 1
ATOM 1295 O O . SER A 1 183 ? -3.933 -2.003 -21.599 1.00 30.36 190 SER A O 1
ATOM 1298 N N . GLY A 1 184 ? -4.970 -1.363 -19.790 1.00 30.73 191 GLY A N 1
ATOM 1299 C CA . GLY A 1 184 ? -3.896 -1.760 -18.917 1.00 26.66 191 GLY A CA 1
ATOM 1300 C C . GLY A 1 184 ? -4.175 -2.953 -18.074 1.00 26.00 191 GLY A C 1
ATOM 1301 O O . GLY A 1 184 ? -3.539 -3.187 -17.127 1.00 28.97 191 GLY A O 1
ATOM 1302 N N . GLY A 1 185 ? -5.227 -3.673 -18.371 1.00 27.90 192 GLY A N 1
ATOM 1303 C CA . GLY A 1 185 ? -5.562 -4.818 -17.568 1.00 27.84 192 GLY A CA 1
ATOM 1304 C C . GLY A 1 185 ? -7.026 -5.169 -17.535 1.00 27.45 192 GLY A C 1
ATOM 1305 O O . GLY A 1 185 ? -7.818 -4.372 -17.163 1.00 26.37 192 GLY A O 1
ATOM 1306 N N . PHE A 1 186 ? -7.375 -6.392 -17.874 1.00 27.10 193 PHE A N 1
ATOM 1307 C CA . PHE A 1 186 ? -8.738 -6.792 -17.896 1.00 28.59 193 PHE A CA 1
ATOM 1308 C C . PHE A 1 186 ? -8.854 -8.232 -17.488 1.00 30.28 193 PHE A C 1
ATOM 1309 O O . PHE A 1 186 ? -8.016 -8.989 -17.804 1.00 37.26 193 PHE A O 1
ATOM 1317 N N . HIS A 1 187 ? -9.855 -8.596 -16.720 1.00 28.47 194 HIS A N 1
ATOM 1318 C CA . HIS A 1 187 ? -10.060 -9.964 -16.396 1.00 31.05 194 HIS A CA 1
ATOM 1319 C C . HIS A 1 187 ? -11.546 -10.186 -16.287 1.00 32.30 194 HIS A C 1
ATOM 1320 O O . HIS A 1 187 ? -12.224 -9.405 -15.704 1.00 32.38 194 HIS A O 1
ATOM 1327 N N . ARG A 1 188 ? -12.063 -11.244 -16.876 1.00 31.21 195 ARG A N 1
ATOM 1328 C CA . ARG A 1 188 ? -13.461 -11.512 -16.764 1.00 33.41 195 ARG A CA 1
ATOM 1329 C C . ARG A 1 188 ? -13.621 -12.913 -16.201 1.00 35.55 195 ARG A C 1
ATOM 1330 O O . ARG A 1 188 ? -12.811 -13.752 -16.423 1.00 36.41 195 ARG A O 1
ATOM 1338 N N . PHE A 1 189 ? -14.633 -13.130 -15.394 1.00 36.93 196 PHE A N 1
ATOM 1339 C CA . PHE A 1 189 ? -14.955 -14.435 -14.840 1.00 36.63 196 PHE A CA 1
ATOM 1340 C C . PHE A 1 189 ? -16.452 -14.489 -14.581 1.00 40.26 196 PHE A C 1
ATOM 1341 O O . PHE A 1 189 ? -17.147 -13.470 -14.616 1.00 38.37 196 PHE A O 1
ATOM 1349 N N . GLU A 1 190 ? -16.946 -15.695 -14.319 1.00 44.54 197 GLU A N 1
ATOM 1350 C CA . GLU A 1 190 ? -18.363 -15.927 -14.091 1.00 46.33 197 GLU A CA 1
ATOM 1351 C C . GLU A 1 190 ? -18.576 -16.503 -12.699 1.00 51.24 197 GLU A C 1
ATOM 1352 O O . GLU A 1 190 ? -17.833 -17.386 -12.261 1.00 51.07 197 GLU A O 1
ATOM 1358 N N . VAL A 1 191 ? -19.591 -15.991 -12.006 1.00 60.33 198 VAL A N 1
ATOM 1359 C CA . VAL A 1 191 ? -19.987 -16.488 -10.694 1.00 61.35 198 VAL A CA 1
ATOM 1360 C C . VAL A 1 191 ? -21.457 -16.882 -10.733 1.00 61.31 198 VAL A C 1
ATOM 1361 O O . VAL A 1 191 ? -22.332 -16.016 -10.860 1.00 63.73 198 VAL A O 1
ATOM 1365 N N . ARG A 1 192 ? -21.723 -18.186 -10.646 1.00 62.40 199 ARG A N 1
ATOM 1366 C CA . ARG A 1 192 ? -23.082 -18.728 -10.709 1.00 65.43 199 ARG A CA 1
ATOM 1367 C C . ARG A 1 192 ? -23.816 -18.248 -11.961 1.00 62.17 199 ARG A C 1
ATOM 1368 O O . ARG A 1 192 ? -24.992 -17.880 -11.918 1.00 67.59 199 ARG A O 1
ATOM 1376 N N . GLY A 1 193 ? -23.109 -18.252 -13.089 1.00 60.04 200 GLY A N 1
ATOM 1377 C CA . GLY A 1 193 ? -23.684 -17.858 -14.356 1.00 57.04 200 GLY A CA 1
ATOM 1378 C C . GLY A 1 193 ? -23.765 -16.379 -14.661 1.00 58.39 200 GLY A C 1
ATOM 1379 O O . GLY A 1 193 ? -24.192 -16.017 -15.765 1.00 59.16 200 GLY A O 1
ATOM 1380 N N . LYS A 1 194 ? -23.373 -15.514 -13.732 1.00 54.42 201 LYS A N 1
ATOM 1381 C CA . LYS A 1 194 ? -23.414 -14.074 -13.937 1.00 51.64 201 LYS A CA 1
ATOM 1382 C C . LYS A 1 194 ? -22.013 -13.544 -14.216 1.00 51.43 201 LYS A C 1
ATOM 1383 O O . LYS A 1 194 ? -21.014 -14.102 -13.755 1.00 51.98 201 LYS A O 1
ATOM 1389 N N . SER A 1 195 ? -21.949 -12.453 -14.976 1.00 43.57 202 SER A N 1
ATOM 1390 C CA . SER A 1 195 ? -20.683 -11.927 -15.467 1.00 38.01 202 SER A CA 1
ATOM 1391 C C . SER A 1 195 ? -20.106 -10.884 -14.518 1.00 37.64 202 SER A C 1
ATOM 1392 O O . SER A 1 195 ? -20.834 -10.055 -13.965 1.00 39.42 202 SER A O 1
ATOM 1395 N N . VAL A 1 196 ? -18.787 -10.936 -14.335 1.00 36.16 203 VAL A N 1
ATOM 1396 C CA . VAL A 1 196 ? -18.042 -9.940 -13.572 1.00 33.98 203 VAL A CA 1
ATOM 1397 C C . VAL A 1 196 ? -16.821 -9.540 -14.388 1.00 33.94 203 VAL A C 1
ATOM 1398 O O . VAL A 1 196 ? -16.119 -10.404 -14.925 1.00 35.46 203 VAL A O 1
ATOM 1402 N N . SER A 1 197 ? -16.549 -8.246 -14.518 1.00 30.97 204 SER A N 1
ATOM 1403 C CA . SER A 1 197 ? -15.391 -7.791 -15.248 1.00 27.86 204 SER A CA 1
ATOM 1404 C C . SER A 1 197 ? -14.551 -6.900 -14.359 1.00 28.63 204 SER A C 1
ATOM 1405 O O . SER A 1 197 ? -15.050 -6.083 -13.667 1.00 27.80 204 SER A O 1
ATOM 1408 N N . LEU A 1 198 ? -13.251 -7.042 -14.443 1.00 26.38 205 LEU A N 1
ATOM 1409 C CA . LEU A 1 198 ? -12.328 -6.321 -13.645 1.00 26.24 205 LEU A CA 1
ATOM 1410 C C . LEU A 1 198 ? -11.423 -5.484 -14.550 1.00 27.17 205 LEU A C 1
ATOM 1411 O O . LEU A 1 198 ? -10.936 -5.970 -15.507 1.00 29.04 205 LEU A O 1
ATOM 1416 N N . PHE A 1 199 ? -11.263 -4.204 -14.239 1.00 25.15 206 PHE A N 1
ATOM 1417 C CA . PHE A 1 199 ? -10.408 -3.315 -15.004 1.00 25.22 206 PHE A CA 1
ATOM 1418 C C . PHE A 1 199 ? -9.388 -2.614 -14.133 1.00 25.21 206 PHE A C 1
ATOM 1419 O O . PHE A 1 199 ? -9.734 -2.133 -13.127 1.00 22.43 206 PHE A O 1
ATOM 1427 N N . VAL A 1 200 ? -8.122 -2.586 -14.531 1.00 25.30 207 VAL A N 1
ATOM 1428 C CA . VAL A 1 200 ? -7.035 -1.950 -13.796 1.00 23.21 207 VAL A CA 1
ATOM 1429 C C . VAL A 1 200 ? -6.252 -1.071 -14.760 1.00 25.75 207 VAL A C 1
ATOM 1430 O O . VAL A 1 200 ? -5.824 -1.536 -15.822 1.00 25.83 207 VAL A O 1
ATOM 1434 N N . ASP A 1 201 ? -6.065 0.195 -14.389 1.00 23.54 208 ASP A N 1
ATOM 1435 C CA . ASP A 1 201 ? -5.259 1.123 -15.167 1.00 20.27 208 ASP A CA 1
ATOM 1436 C C . ASP A 1 201 ? -4.506 2.045 -14.220 1.00 21.47 208 ASP A C 1
ATOM 1437 O O . ASP A 1 201 ? -4.961 2.324 -13.108 1.00 22.36 208 ASP A O 1
ATOM 1442 N N . GLY A 1 202 ? -3.352 2.517 -14.675 1.00 26.07 209 GLY A N 1
ATOM 1443 C CA . GLY A 1 202 ? -2.472 3.328 -13.862 1.00 24.34 209 GLY A CA 1
ATOM 1444 C C . GLY A 1 202 ? -1.349 2.508 -13.248 1.00 25.19 209 GLY A C 1
ATOM 1445 O O . GLY A 1 202 ? -1.292 1.280 -13.352 1.00 24.69 209 GLY A O 1
ATOM 1446 N N . ALA A 1 203 ? -0.432 3.219 -12.598 1.00 23.02 210 ALA A N 1
ATOM 1447 C CA . ALA A 1 203 ? 0.717 2.581 -11.973 1.00 23.01 210 ALA A CA 1
ATOM 1448 C C . ALA A 1 203 ? 0.335 2.038 -10.602 1.00 22.80 210 ALA A C 1
ATOM 1449 O O . ALA A 1 203 ? -0.236 2.757 -9.776 1.00 23.03 210 ALA A O 1
ATOM 1451 N N . PHE A 1 204 ? 0.650 0.766 -10.362 1.00 23.21 211 PHE A N 1
ATOM 1452 C CA . PHE A 1 204 ? 0.332 0.113 -9.099 1.00 22.31 211 PHE A CA 1
ATOM 1453 C C . PHE A 1 204 ? 1.438 -0.871 -8.750 1.00 23.13 211 PHE A C 1
ATOM 1454 O O . PHE A 1 204 ? 1.887 -1.633 -9.611 1.00 26.07 211 PHE A O 1
ATOM 1462 N N . ASP A 1 205 ? 1.870 -0.849 -7.487 1.00 22.58 212 ASP A N 1
ATOM 1463 C CA . ASP A 1 205 ? 2.932 -1.750 -7.051 1.00 22.33 212 ASP A CA 1
ATOM 1464 C C . ASP A 1 205 ? 2.481 -3.205 -7.100 1.00 24.39 212 ASP A C 1
ATOM 1465 O O . ASP A 1 205 ? 3.275 -4.095 -7.427 1.00 27.22 212 ASP A O 1
ATOM 1470 N N . VAL A 1 206 ? 1.221 -3.467 -6.779 1.00 25.00 213 VAL A N 1
ATOM 1471 C CA . VAL A 1 206 ? 0.703 -4.836 -6.799 1.00 25.00 213 VAL A CA 1
ATOM 1472 C C . VAL A 1 206 ? 0.485 -5.257 -8.251 1.00 20.16 213 VAL A C 1
ATOM 1473 O O . VAL A 1 206 ? -0.209 -4.545 -8.993 1.00 20.48 213 VAL A O 1
ATOM 1477 N N . PRO A 1 207 ? 1.055 -6.380 -8.687 1.00 24.70 214 PRO A N 1
ATOM 1478 C CA . PRO A 1 207 ? 0.882 -6.804 -10.081 1.00 23.93 214 PRO A CA 1
ATOM 1479 C C . PRO A 1 207 ? -0.580 -7.061 -10.417 1.00 28.84 214 PRO A C 1
ATOM 1480 O O . PRO A 1 207 ? -1.415 -7.312 -9.546 1.00 29.34 214 PRO A O 1
ATOM 1484 N N . ARG A 1 208 ? -0.921 -7.002 -11.678 1.00 31.67 215 ARG A N 1
ATOM 1485 C CA . ARG A 1 208 ? -2.265 -7.177 -12.086 1.00 28.17 215 ARG A CA 1
ATOM 1486 C C . ARG A 1 208 ? -2.771 -8.536 -11.744 1.00 31.55 215 ARG A C 1
ATOM 1487 O O . ARG A 1 208 ? -3.863 -8.654 -11.372 1.00 31.74 215 ARG A O 1
ATOM 1495 N N . GLN A 1 209 ? -1.965 -9.563 -11.845 1.00 34.46 216 GLN A N 1
ATOM 1496 C CA . GLN A 1 209 ? -2.447 -10.927 -11.533 1.00 38.48 216 GLN A CA 1
ATOM 1497 C C . GLN A 1 209 ? -2.899 -10.976 -10.076 1.00 37.69 216 GLN A C 1
ATOM 1498 O O . GLN A 1 209 ? -3.976 -11.486 -9.835 1.00 40.02 216 GLN A O 1
ATOM 1504 N N . GLN A 1 210 ? -2.136 -10.434 -9.164 1.00 32.23 217 GLN A N 1
ATOM 1505 C CA . GLN A 1 210 ? -2.497 -10.436 -7.782 1.00 27.30 217 GLN A CA 1
ATOM 1506 C C . GLN A 1 210 ? -3.753 -9.687 -7.515 1.00 29.62 217 GLN A C 1
ATOM 1507 O O . GLN A 1 210 ? -4.513 -10.061 -6.687 1.00 29.65 217 GLN A O 1
ATOM 1513 N N . LEU A 1 211 ? -3.951 -8.584 -8.191 1.00 29.57 218 LEU A N 1
ATOM 1514 C CA . LEU A 1 211 ? -5.182 -7.817 -8.030 1.00 29.35 218 LEU A CA 1
ATOM 1515 C C . LEU A 1 211 ? -6.383 -8.585 -8.567 1.00 28.96 218 LEU A C 1
ATOM 1516 O O . LEU A 1 211 ? -7.451 -8.592 -7.943 1.00 27.95 218 LEU A O 1
ATOM 1521 N N . PHE A 1 212 ? -6.227 -9.239 -9.720 1.00 30.36 219 PHE A N 1
ATOM 1522 C CA . PHE A 1 212 ? -7.344 -9.963 -10.320 1.00 28.30 219 PHE A CA 1
ATOM 1523 C C . PHE A 1 212 ? -7.712 -11.194 -9.501 1.00 29.03 219 PHE A C 1
ATOM 1524 O O . PHE A 1 212 ? -8.898 -11.469 -9.287 1.00 29.39 219 PHE A O 1
ATOM 1532 N N . THR A 1 213 ? -6.711 -11.948 -9.042 1.00 28.14 220 THR A N 1
ATOM 1533 C CA . THR A 1 213 ? -6.986 -13.142 -8.248 1.00 26.66 220 THR A CA 1
ATOM 1534 C C . THR A 1 213 ? -7.697 -12.782 -6.950 1.00 28.89 220 THR A C 1
ATOM 1535 O O . THR A 1 213 ? -8.676 -13.430 -6.565 1.00 31.39 220 THR A O 1
ATOM 1539 N N . ALA A 1 214 ? -7.220 -11.740 -6.266 1.00 28.24 221 ALA A N 1
ATOM 1540 C CA . ALA A 1 214 ? -7.851 -11.320 -5.020 1.00 25.40 221 ALA A CA 1
ATOM 1541 C C . ALA A 1 214 ? -9.280 -10.849 -5.261 1.00 28.31 221 ALA A C 1
ATOM 1542 O O . ALA A 1 214 ? -10.204 -11.238 -4.538 1.00 30.47 221 ALA A O 1
ATOM 1544 N N . LEU A 1 215 ? -9.481 -10.012 -6.282 1.00 27.18 222 LEU A N 1
ATOM 1545 C CA . LEU A 1 215 ? -10.817 -9.497 -6.562 1.00 22.04 222 LEU A CA 1
ATOM 1546 C C . LEU A 1 215 ? -11.779 -10.618 -6.933 1.00 30.08 222 LEU A C 1
ATOM 1547 O O . LEU A 1 215 ? -12.947 -10.601 -6.528 1.00 35.26 222 LEU A O 1
ATOM 1552 N N . GLU A 1 216 ? -11.309 -11.604 -7.701 1.00 27.23 223 GLU A N 1
ATOM 1553 C CA . GLU A 1 216 ? -12.170 -12.733 -8.044 1.00 28.20 223 GLU A CA 1
ATOM 1554 C C . GLU A 1 216 ? -12.495 -13.572 -6.814 1.00 31.37 223 GLU A C 1
ATOM 1555 O O . GLU A 1 216 ? -13.607 -14.096 -6.692 1.00 35.63 223 GLU A O 1
ATOM 1561 N N . ARG A 1 217 ? -11.540 -13.708 -5.892 1.00 28.32 224 ARG A N 1
ATOM 1562 C CA . ARG A 1 217 ? -11.793 -14.472 -4.674 1.00 29.51 224 ARG A CA 1
ATOM 1563 C C . ARG A 1 217 ? -12.772 -13.743 -3.761 1.00 30.12 224 ARG A C 1
ATOM 1564 O O . ARG A 1 217 ? -13.709 -14.350 -3.229 1.00 36.07 224 ARG A O 1
ATOM 1572 N N . ILE A 1 218 ? -12.574 -12.460 -3.590 1.00 30.96 225 ILE A N 1
ATOM 1573 C CA . ILE A 1 218 ? -13.414 -11.692 -2.730 1.00 29.95 225 ILE A CA 1
ATOM 1574 C C . ILE A 1 218 ? -14.772 -11.594 -3.313 1.00 35.96 225 ILE A C 1
ATOM 1575 O O . ILE A 1 218 ? -15.724 -11.737 -2.623 1.00 41.47 225 ILE A O 1
ATOM 1580 N N . ILE A 1 219 ? -14.886 -11.368 -4.600 1.00 34.52 226 ILE A N 1
ATOM 1581 C CA . ILE A 1 219 ? -16.206 -11.221 -5.163 1.00 36.40 226 ILE A CA 1
ATOM 1582 C C . ILE A 1 219 ? -16.979 -12.488 -5.115 1.00 36.05 226 ILE A C 1
ATOM 1583 O O . ILE A 1 219 ? -18.123 -12.450 -4.900 1.00 40.47 226 ILE A O 1
ATOM 1588 N N . THR A 1 220 ? -16.341 -13.614 -5.309 1.00 37.16 227 THR A N 1
ATOM 1589 C CA . THR A 1 220 ? -16.996 -14.897 -5.279 1.00 38.29 227 THR A CA 1
ATOM 1590 C C . THR A 1 220 ? -17.435 -15.304 -3.904 1.00 42.07 227 THR A C 1
ATOM 1591 O O . THR A 1 220 ? -18.449 -15.907 -3.736 1.00 47.62 227 THR A O 1
ATOM 1595 N N . SER A 1 221 ? -16.646 -14.954 -2.913 1.00 43.51 228 SER A N 1
ATOM 1596 C CA . SER A 1 221 ? -16.932 -15.243 -1.531 1.00 42.94 228 SER A CA 1
ATOM 1597 C C . SER A 1 221 ? -18.151 -14.488 -1.089 1.00 49.06 228 SER A C 1
ATOM 1598 O O . SER A 1 221 ? -18.968 -14.996 -0.390 1.00 54.50 228 SER A O 1
ATOM 1601 N N . GLN A 1 222 ? -18.299 -13.264 -1.543 1.00 45.33 229 GLN A N 1
ATOM 1602 C CA . GLN A 1 222 ? -19.431 -12.467 -1.173 1.00 45.69 229 GLN A CA 1
ATOM 1603 C C . GLN A 1 222 ? -20.706 -12.924 -1.802 1.00 52.61 229 GLN A C 1
ATOM 1604 O O . GLN A 1 222 ? -21.750 -12.655 -1.303 1.00 55.63 229 GLN A O 1
ATOM 1610 N N . ARG A 1 223 ? -20.627 -13.568 -2.944 1.00 52.97 230 ARG A N 1
ATOM 1611 C CA . ARG A 1 223 ? -21.805 -14.042 -3.612 1.00 60.16 230 ARG A CA 1
ATOM 1612 C C . ARG A 1 223 ? -22.263 -15.379 -3.090 1.00 69.17 230 ARG A C 1
ATOM 1613 O O . ARG A 1 223 ? -23.417 -15.664 -3.138 1.00 78.89 230 ARG A O 1
ATOM 1621 N N . GLU A 1 224 ? -21.338 -16.184 -2.612 1.00 70.43 231 GLU A N 1
ATOM 1622 C CA . GLU A 1 224 ? -21.707 -17.443 -2.032 1.00 74.35 231 GLU A CA 1
ATOM 1623 C C . GLU A 1 224 ? -22.213 -17.215 -0.617 1.00 80.91 231 GLU A C 1
ATOM 1624 O O . GLU A 1 224 ? -23.075 -17.938 -0.171 1.00 91.05 231 GLU A O 1
ATOM 1630 N N . TRP A 1 225 ? -21.713 -16.194 0.072 1.00 83.79 232 TRP A N 1
ATOM 1631 C CA . TRP A 1 225 ? -22.113 -15.915 1.447 1.00 83.89 232 TRP A CA 1
ATOM 1632 C C . TRP A 1 225 ? -23.626 -15.789 1.562 1.00 84.06 232 TRP A C 1
ATOM 1633 O O . TRP A 1 225 ? -24.242 -16.344 2.479 1.00 87.21 232 TRP A O 1
ATOM 1644 N N . PHE A 1 226 ? -24.242 -15.059 0.635 1.00 76.21 233 PHE A N 1
ATOM 1645 C CA . PHE A 1 226 ? -25.683 -14.865 0.631 1.00 78.85 233 PHE A CA 1
ATOM 1646 C C . PHE A 1 226 ? -26.319 -15.784 -0.400 1.00 87.43 233 PHE A C 1
ATOM 1647 O O . PHE A 1 226 ? -27.538 -15.982 -0.361 1.00 86.72 233 PHE A O 1
ATOM 1655 N N . GLN A 1 227 ? -25.522 -16.346 -1.312 1.00 101.01 234 GLN A N 1
ATOM 1656 C CA . GLN A 1 227 ? -25.975 -17.369 -2.258 1.00 103.76 234 GLN A CA 1
ATOM 1657 C C . GLN A 1 227 ? -27.203 -16.913 -3.039 1.00 107.35 234 GLN A C 1
ATOM 1658 O O . GLN A 1 227 ? -28.094 -17.703 -3.360 1.00 108.74 234 GLN A O 1
ATOM 1664 N N . GLU A 1 228 ? -27.243 -15.637 -3.348 1.00 101.48 235 GLU A N 1
ATOM 1665 C CA . GLU A 1 228 ? -28.317 -15.117 -4.150 1.00 102.00 235 GLU A CA 1
ATOM 1666 C C . GLU A 1 228 ? -27.765 -14.796 -5.525 1.00 100.23 235 GLU A C 1
ATOM 1667 O O . GLU A 1 228 ? -26.573 -14.674 -5.708 1.00 95.58 235 GLU A O 1
ATOM 1673 N N . ASP A 1 229 ? -28.642 -14.735 -6.504 1.00 100.40 236 ASP A N 1
ATOM 1674 C CA . ASP A 1 229 ? -28.240 -14.420 -7.870 1.00 104.37 236 ASP A CA 1
ATOM 1675 C C . ASP A 1 229 ? -27.805 -12.962 -7.942 1.00 103.54 236 ASP A C 1
ATOM 1676 O O . ASP A 1 229 ? -28.625 -12.052 -7.785 1.00 108.26 236 ASP A O 1
ATOM 1681 N N . GLY A 1 230 ? -26.509 -12.736 -8.170 1.00 85.99 237 GLY A N 1
ATOM 1682 C CA . GLY A 1 230 ? -25.998 -11.403 -8.293 1.00 75.74 237 GLY A CA 1
ATOM 1683 C C . GLY A 1 230 ? -26.490 -10.725 -9.558 1.00 72.97 237 GLY A C 1
ATOM 1684 O O . GLY A 1 230 ? -27.257 -11.297 -10.345 1.00 75.68 237 GLY A O 1
ATOM 1685 N N . PRO A 1 231 ? -26.051 -9.485 -9.763 1.00 60.76 238 PRO A N 1
ATOM 1686 C CA . PRO A 1 231 ? -26.447 -8.758 -10.973 1.00 50.55 238 PRO A CA 1
ATOM 1687 C C . PRO A 1 231 ? -25.956 -9.466 -12.226 1.00 49.52 238 PRO A C 1
ATOM 1688 O O . PRO A 1 231 ? -24.963 -10.198 -12.207 1.00 49.99 238 PRO A O 1
ATOM 1692 N N . ASP A 1 232 ? -26.674 -9.241 -13.329 1.00 47.98 239 ASP A N 1
ATOM 1693 C CA . ASP A 1 232 ? -26.311 -9.879 -14.590 1.00 47.30 239 ASP A CA 1
ATOM 1694 C C . ASP A 1 232 ? -24.949 -9.411 -15.085 1.00 43.69 239 ASP A C 1
ATOM 1695 O O . ASP A 1 232 ? -24.263 -10.147 -15.804 1.00 47.45 239 ASP A O 1
ATOM 1700 N N . TYR A 1 233 ? -24.542 -8.200 -14.713 1.00 38.05 240 TYR A N 1
ATOM 1701 C CA . TYR A 1 233 ? -23.235 -7.669 -15.066 1.00 33.49 240 TYR A CA 1
ATOM 1702 C C . TYR A 1 233 ? -22.719 -6.823 -13.911 1.00 37.08 240 TYR A C 1
ATOM 1703 O O . TYR A 1 233 ? -23.492 -6.159 -13.215 1.00 35.49 240 TYR A O 1
ATOM 1712 N N . PHE A 1 234 ? -21.403 -6.856 -13.711 1.00 32.76 241 PHE A N 1
ATOM 1713 C CA . PHE A 1 234 ? -20.778 -6.111 -12.627 1.00 29.31 241 PHE A CA 1
ATOM 1714 C C . PHE A 1 234 ? -19.337 -5.795 -12.999 1.00 31.23 241 PHE A C 1
ATOM 1715 O O . PHE A 1 234 ? -18.616 -6.659 -13.504 1.00 33.54 241 PHE A O 1
ATOM 1723 N N . HIS A 1 235 ? -18.924 -4.557 -12.736 1.00 27.44 242 HIS A N 1
ATOM 1724 C CA . HIS A 1 235 ? -17.588 -4.087 -13.065 1.00 25.26 242 HIS A CA 1
ATOM 1725 C C . HIS A 1 235 ? -16.859 -3.629 -11.809 1.00 25.41 242 HIS A C 1
ATOM 1726 O O . HIS A 1 235 ? -17.472 -3.134 -10.858 1.00 28.92 242 HIS A O 1
ATOM 1733 N N . VAL A 1 236 ? -15.548 -3.781 -11.799 1.00 22.64 243 VAL A N 1
ATOM 1734 C CA . VAL A 1 236 ? -14.730 -3.298 -10.738 1.00 21.92 243 VAL A CA 1
ATOM 1735 C C . VAL A 1 236 ? -13.602 -2.558 -11.448 1.00 23.54 243 VAL A C 1
ATOM 1736 O O . VAL A 1 236 ? -12.828 -3.164 -12.073 1.00 25.73 243 VAL A O 1
ATOM 1740 N N . ALA A 1 237 ? -13.531 -1.247 -11.323 1.00 21.31 244 ALA A N 1
ATOM 1741 C CA . ALA A 1 237 ? -12.565 -0.391 -12.001 1.00 19.78 244 ALA A CA 1
ATOM 1742 C C . ALA A 1 237 ? -11.575 0.150 -10.978 1.00 26.08 244 ALA A C 1
ATOM 1743 O O . ALA A 1 237 ? -11.945 0.941 -10.103 1.00 27.35 244 ALA A O 1
ATOM 1745 N N . LEU A 1 238 ? -10.322 -0.281 -11.087 1.00 23.70 245 LEU A N 1
ATOM 1746 C CA . LEU A 1 238 ? -9.233 0.277 -10.297 1.00 19.33 245 LEU A CA 1
ATOM 1747 C C . LEU A 1 238 ? -8.571 1.385 -11.107 1.00 22.65 245 LEU A C 1
ATOM 1748 O O . LEU A 1 238 ? -8.135 1.155 -12.239 1.00 24.14 245 LEU A O 1
ATOM 1753 N N . ARG A 1 239 ? -8.509 2.584 -10.536 1.00 25.40 246 ARG A N 1
ATOM 1754 C CA . ARG A 1 239 ? -7.991 3.747 -11.237 1.00 24.77 246 ARG A CA 1
ATOM 1755 C C . ARG A 1 239 ? -7.046 4.515 -10.319 1.00 24.14 246 ARG A C 1
ATOM 1756 O O . ARG A 1 239 ? -7.225 4.504 -9.098 1.00 19.16 246 ARG A O 1
ATOM 1764 N N . PRO A 1 240 ? -6.038 5.183 -10.882 1.00 24.93 247 PRO A N 1
ATOM 1765 C CA . PRO A 1 240 ? -4.981 5.766 -10.044 1.00 20.56 247 PRO A CA 1
ATOM 1766 C C . PRO A 1 240 ? -5.309 7.149 -9.504 1.00 22.42 247 PRO A C 1
ATOM 1767 O O . PRO A 1 240 ? -5.946 7.975 -10.162 1.00 25.11 247 PRO A O 1
ATOM 1771 N N . ARG A 1 241 ? -4.848 7.396 -8.275 1.00 23.96 248 ARG A N 1
ATOM 1772 C CA . ARG A 1 241 ? -4.917 8.711 -7.649 1.00 21.85 248 ARG A CA 1
ATOM 1773 C C . ARG A 1 241 ? -4.035 8.755 -6.409 1.00 23.36 248 ARG A C 1
ATOM 1774 O O . ARG A 1 241 ? -4.134 7.881 -5.543 1.00 22.60 248 ARG A O 1
ATOM 1782 N N . SER A 1 242 ? -3.187 9.774 -6.304 1.00 24.90 249 SER A N 1
ATOM 1783 C CA . SER A 1 242 ? -2.238 9.850 -5.203 1.00 23.20 249 SER A CA 1
ATOM 1784 C C . SER A 1 242 ? -2.945 10.096 -3.875 1.00 24.34 249 SER A C 1
ATOM 1785 O O . SER A 1 242 ? -4.045 10.653 -3.818 1.00 26.11 249 SER A O 1
ATOM 1788 N N . GLY A 1 243 ? -2.253 9.735 -2.816 1.00 26.83 250 GLY A N 1
ATOM 1789 C CA . GLY A 1 243 ? -2.667 9.944 -1.463 1.00 25.44 250 GLY A CA 1
ATOM 1790 C C . GLY A 1 243 ? -3.956 9.474 -0.929 1.00 26.98 250 GLY A C 1
ATOM 1791 O O . GLY A 1 243 ? -4.322 9.849 0.132 1.00 31.62 250 GLY A O 1
ATOM 1792 N N . ILE A 1 244 ? -4.744 8.776 -1.701 1.00 24.01 251 ILE A N 1
ATOM 1793 C CA . ILE A 1 244 ? -6.027 8.270 -1.234 1.00 26.17 251 ILE A CA 1
ATOM 1794 C C . ILE A 1 244 ? -6.147 6.789 -1.562 1.00 24.13 251 ILE A C 1
ATOM 1795 O O . ILE A 1 244 ? -5.467 6.259 -2.444 1.00 24.95 251 ILE A O 1
ATOM 1800 N N . ILE A 1 245 ? -7.018 6.119 -0.808 1.00 23.95 252 ILE A N 1
ATOM 1801 C CA . ILE A 1 245 ? -7.507 4.785 -1.138 1.00 25.72 252 ILE A CA 1
ATOM 1802 C C . ILE A 1 245 ? -9.010 4.795 -0.899 1.00 27.60 252 ILE A C 1
ATOM 1803 O O . ILE A 1 245 ? -9.476 4.549 0.220 1.00 28.98 252 ILE A O 1
ATOM 1808 N N . ALA A 1 246 ? -9.778 5.100 -1.941 1.00 25.47 253 ALA A N 1
ATOM 1809 C CA . ALA A 1 246 ? -11.210 5.315 -1.811 1.00 28.36 253 ALA A CA 1
ATOM 1810 C C . ALA A 1 246 ? -11.960 4.479 -2.837 1.00 28.10 253 ALA A C 1
ATOM 1811 O O . ALA A 1 246 ? -11.384 3.949 -3.790 1.00 27.87 253 ALA A O 1
ATOM 1813 N N . GLY A 1 247 ? -13.262 4.372 -2.626 1.00 31.05 254 GLY A N 1
ATOM 1814 C CA . GLY A 1 247 ? -14.123 3.643 -3.540 1.00 30.95 254 GLY A CA 1
ATOM 1815 C C . GLY A 1 247 ? -15.531 4.185 -3.480 1.00 31.88 254 GLY A C 1
ATOM 1816 O O . GLY A 1 247 ? -15.999 4.634 -2.429 1.00 34.18 254 GLY A O 1
ATOM 1817 N N . VAL A 1 248 ? -16.208 4.152 -4.623 1.00 29.25 255 VAL A N 1
ATOM 1818 C CA . VAL A 1 248 ? -17.606 4.552 -4.724 1.00 30.43 255 VAL A CA 1
ATOM 1819 C C . VAL A 1 248 ? -18.396 3.344 -5.204 1.00 32.26 255 VAL A C 1
ATOM 1820 O O . VAL A 1 248 ? -18.117 2.799 -6.280 1.00 29.43 255 VAL A O 1
ATOM 1824 N N . ALA A 1 249 ? -19.365 2.917 -4.401 1.00 37.42 256 ALA A N 1
ATOM 1825 C CA . ALA A 1 249 ? -20.189 1.764 -4.731 1.00 34.20 256 ALA A CA 1
ATOM 1826 C C . ALA A 1 249 ? -21.430 2.216 -5.488 1.00 32.76 256 ALA A C 1
ATOM 1827 O O . ALA A 1 249 ? -22.119 3.150 -5.066 1.00 36.19 256 ALA A O 1
ATOM 1829 N N . LEU A 1 250 ? -21.702 1.557 -6.610 1.00 38.13 257 LEU A N 1
ATOM 1830 C CA . LEU A 1 250 ? -22.886 1.820 -7.410 1.00 40.86 257 LEU A CA 1
ATOM 1831 C C . LEU A 1 250 ? -23.587 0.504 -7.708 1.00 43.34 257 LEU A C 1
ATOM 1832 O O . LEU A 1 250 ? -23.041 -0.582 -7.495 1.00 41.07 257 LEU A O 1
ATOM 1837 N N . ASP A 1 251 ? -24.817 0.588 -8.187 1.00 59.12 258 ASP A N 1
ATOM 1838 C CA . ASP A 1 251 ? -25.479 -0.660 -8.628 1.00 59.23 258 ASP A CA 1
ATOM 1839 C C . ASP A 1 251 ? -24.784 -1.033 -9.932 1.00 59.86 258 ASP A C 1
ATOM 1840 O O . ASP A 1 251 ? -24.667 -0.116 -10.772 1.00 59.04 258 ASP A O 1
ATOM 1845 N N . HIS A 1 252 ? -24.265 -2.259 -10.044 1.00 44.49 259 HIS A N 1
ATOM 1846 C CA . HIS A 1 252 ? -23.606 -2.765 -11.282 1.00 39.93 259 HIS A CA 1
ATOM 1847 C C . HIS A 1 252 ? -22.134 -2.343 -11.417 1.00 33.93 259 HIS A C 1
ATOM 1848 O O . HIS A 1 252 ? -21.561 -2.640 -12.461 1.00 34.95 259 HIS A O 1
ATOM 1855 N N . ALA A 1 253 ? -21.542 -1.712 -10.406 1.00 31.34 260 ALA A N 1
ATOM 1856 C CA . ALA A 1 253 ? -20.150 -1.254 -10.553 1.00 30.71 260 ALA A CA 1
ATOM 1857 C C . ALA A 1 253 ? -19.558 -0.723 -9.254 1.00 32.92 260 ALA A C 1
ATOM 1858 O O . ALA A 1 253 ? -20.253 -0.031 -8.526 1.00 34.59 260 ALA A O 1
ATOM 1860 N N . PHE A 1 254 ? -18.284 -1.002 -9.025 1.00 29.88 261 PHE A N 1
ATOM 1861 C CA . PHE A 1 254 ? -17.569 -0.515 -7.899 1.00 28.55 261 PHE A CA 1
ATOM 1862 C C . PHE A 1 254 ? -16.292 0.136 -8.392 1.00 29.17 261 PHE A C 1
ATOM 1863 O O . PHE A 1 254 ? -15.433 -0.535 -8.851 1.00 30.18 261 PHE A O 1
ATOM 1871 N N . ILE A 1 255 ? -16.180 1.448 -8.323 1.00 27.71 262 ILE A N 1
ATOM 1872 C CA . ILE A 1 255 ? -15.001 2.170 -8.786 1.00 25.78 262 ILE A CA 1
ATOM 1873 C C . ILE A 1 255 ? -14.098 2.433 -7.592 1.00 26.86 262 ILE A C 1
ATOM 1874 O O . ILE A 1 255 ? -14.573 2.801 -6.511 1.00 29.00 262 ILE A O 1
ATOM 1879 N N . CYS A 1 256 ? -12.794 2.247 -7.783 1.00 27.38 263 CYS A N 1
ATOM 1880 C CA . CYS A 1 256 ? -11.821 2.403 -6.709 1.00 26.68 263 CYS A CA 1
ATOM 1881 C C . CYS A 1 256 ? -10.667 3.265 -7.196 1.00 27.15 263 CYS A C 1
ATOM 1882 O O . CYS A 1 256 ? -9.948 2.878 -8.123 1.00 27.83 263 CYS A O 1
ATOM 1885 N N . PHE A 1 257 ? -10.491 4.425 -6.570 1.00 27.84 264 PHE A N 1
ATOM 1886 C CA . PHE A 1 257 ? -9.368 5.312 -6.843 1.00 23.69 264 PHE A CA 1
ATOM 1887 C C . PHE A 1 257 ? -8.353 5.162 -5.715 1.00 25.04 264 PHE A C 1
ATOM 1888 O O . PHE A 1 257 ? -8.649 5.495 -4.563 1.00 27.38 264 PHE A O 1
ATOM 1896 N N . ALA A 1 258 ? -7.165 4.659 -6.045 1.00 25.13 265 ALA A N 1
ATOM 1897 C CA . ALA A 1 258 ? -6.172 4.320 -5.037 1.00 21.56 265 ALA A CA 1
ATOM 1898 C C . ALA A 1 258 ? -4.786 4.745 -5.503 1.00 20.56 265 ALA A C 1
ATOM 1899 O O . ALA A 1 258 ? -4.539 4.945 -6.695 1.00 20.27 265 ALA A O 1
ATOM 1901 N N . LYS A 1 259 ? -3.880 4.871 -4.536 1.00 27.52 266 LYS A N 1
ATOM 1902 C CA . LYS A 1 259 ? -2.517 5.301 -4.800 1.00 25.10 266 LYS A CA 1
ATOM 1903 C C . LYS A 1 259 ? -1.662 4.132 -5.277 1.00 23.30 266 LYS A C 1
ATOM 1904 O O . LYS A 1 259 ? -1.983 2.960 -5.062 1.00 21.57 266 LYS A O 1
ATOM 1910 N N . ARG A 1 260 ? -0.551 4.473 -5.936 1.00 19.33 267 ARG A N 1
ATOM 1911 C CA . ARG A 1 260 ? 0.328 3.453 -6.496 1.00 23.51 267 ARG A CA 1
ATOM 1912 C C . ARG A 1 260 ? 0.952 2.583 -5.411 1.00 27.60 267 ARG A C 1
ATOM 1913 O O . ARG A 1 260 ? 1.160 1.382 -5.620 1.00 26.66 267 ARG A O 1
ATOM 1921 N N . GLU A 1 261 ? 1.243 3.160 -4.248 1.00 26.23 268 GLU A N 1
ATOM 1922 C CA . GLU A 1 261 ? 1.932 2.458 -3.175 1.00 25.50 268 GLU A CA 1
ATOM 1923 C C . GLU A 1 261 ? 0.994 1.634 -2.298 1.00 25.08 268 GLU A C 1
ATOM 1924 O O . GLU A 1 261 ? 1.402 1.207 -1.213 1.00 26.14 268 GLU A O 1
ATOM 1930 N N . SER A 1 262 ? -0.239 1.394 -2.740 1.00 21.45 269 SER A N 1
ATOM 1931 C CA . SER A 1 262 ? -1.205 0.682 -1.912 1.00 26.35 269 SER A CA 1
ATOM 1932 C C . SER A 1 262 ? -0.760 -0.755 -1.666 1.00 26.27 269 SER A C 1
ATOM 1933 O O . SER A 1 262 ? -0.390 -1.475 -2.598 1.00 25.89 269 SER A O 1
ATOM 1936 N N . ARG A 1 263 ? -0.798 -1.170 -0.398 1.00 30.96 270 ARG A N 1
ATOM 1937 C CA . ARG A 1 263 ? -0.470 -2.538 -0.034 1.00 26.79 270 ARG A CA 1
ATOM 1938 C C . ARG A 1 263 ? -1.646 -3.463 -0.342 1.00 26.09 270 ARG A C 1
ATOM 1939 O O . ARG A 1 263 ? -2.797 -3.019 -0.386 1.00 24.28 270 ARG A O 1
ATOM 1947 N N . PRO A 1 264 ? -1.380 -4.754 -0.574 1.00 27.06 271 PRO A N 1
ATOM 1948 C CA . PRO A 1 264 ? -2.487 -5.667 -0.919 1.00 26.72 271 PRO A CA 1
ATOM 1949 C C . PRO A 1 264 ? -3.584 -5.720 0.132 1.00 29.58 271 PRO A C 1
ATOM 1950 O O . PRO A 1 264 ? -4.769 -5.629 -0.211 1.00 30.87 271 PRO A O 1
ATOM 1954 N N . THR A 1 265 ? -3.221 -5.853 1.411 1.00 28.41 272 THR A N 1
ATOM 1955 C CA . THR A 1 265 ? -4.233 -5.950 2.460 1.00 30.68 272 THR A CA 1
ATOM 1956 C C . THR A 1 265 ? -5.058 -4.671 2.555 1.00 29.86 272 THR A C 1
ATOM 1957 O O . THR A 1 265 ? -6.262 -4.720 2.836 1.00 32.94 272 THR A O 1
ATOM 1961 N N . GLU A 1 266 ? -4.429 -3.515 2.321 1.00 27.11 273 GLU A N 1
ATOM 1962 C CA . GLU A 1 266 ? -5.169 -2.256 2.315 1.00 27.50 273 GLU A CA 1
ATOM 1963 C C . GLU A 1 266 ? -6.288 -2.283 1.282 1.00 32.20 273 GLU A C 1
ATOM 1964 O O . GLU A 1 266 ? -7.415 -1.856 1.562 1.00 30.62 273 GLU A O 1
ATOM 1970 N N . LEU A 1 267 ? -5.997 -2.787 0.081 1.00 30.04 274 LEU A N 1
ATOM 1971 C CA . LEU A 1 267 ? -7.024 -2.876 -0.951 1.00 27.22 274 LEU A CA 1
ATOM 1972 C C . LEU A 1 267 ? -8.012 -3.997 -0.651 1.00 29.64 274 LEU A C 1
ATOM 1973 O O . LEU A 1 267 ? -9.221 -3.832 -0.851 1.00 32.64 274 LEU A O 1
ATOM 1978 N N . HIS A 1 268 ? -7.515 -5.142 -0.172 1.00 28.82 275 HIS A N 1
ATOM 1979 C CA . HIS A 1 268 ? -8.397 -6.268 0.124 1.00 29.23 275 HIS A CA 1
ATOM 1980 C C . HIS A 1 268 ? -9.452 -5.889 1.154 1.00 31.01 275 HIS A C 1
ATOM 1981 O O . HIS A 1 268 ? -10.614 -6.297 1.044 1.00 33.22 275 HIS A O 1
ATOM 1988 N N . LEU A 1 269 ? -9.066 -5.106 2.163 1.00 32.84 276 LEU A N 1
ATOM 1989 C CA . LEU A 1 269 ? -10.038 -4.651 3.151 1.00 28.29 276 LEU A CA 1
ATOM 1990 C C . LEU A 1 269 ? -11.019 -3.661 2.539 1.00 29.20 276 LEU A C 1
ATOM 1991 O O . LEU A 1 269 ? -12.215 -3.694 2.847 1.00 33.46 276 LEU A O 1
ATOM 1996 N N . LEU A 1 270 ? -10.531 -2.776 1.668 1.00 31.04 277 LEU A N 1
ATOM 1997 C CA . LEU A 1 270 ? -11.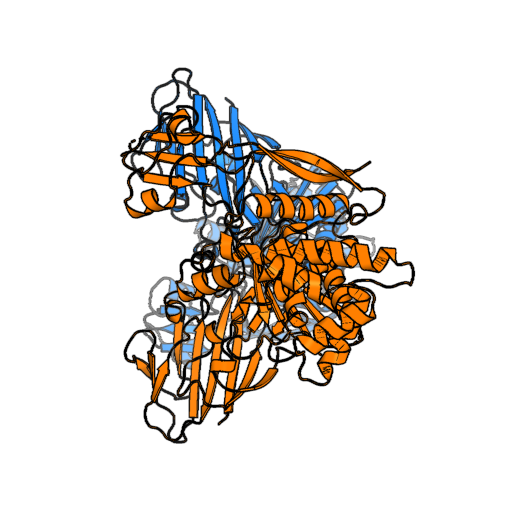415 -1.819 1.011 1.00 29.92 277 LEU A CA 1
ATOM 1998 C C . LEU A 1 270 ? -12.415 -2.529 0.108 1.00 32.17 277 LEU A C 1
ATOM 1999 O O . LEU A 1 270 ? -13.592 -2.152 0.054 1.00 33.73 277 LEU A O 1
ATOM 2004 N N . PHE A 1 271 ? -11.968 -3.565 -0.604 1.00 32.27 278 PHE A N 1
ATOM 2005 C CA . PHE A 1 271 ? -12.860 -4.286 -1.507 1.00 34.83 278 PHE A CA 1
ATOM 2006 C C . PHE A 1 271 ? -13.917 -5.064 -0.732 1.00 32.88 278 PHE A C 1
ATOM 2007 O O . PHE A 1 271 ? -15.117 -4.940 -1.003 1.00 30.52 278 PHE A O 1
ATOM 2015 N N . ALA A 1 272 ? -13.481 -5.853 0.207 1.00 33.10 279 ALA A N 1
ATOM 2016 C CA . ALA A 1 272 ? -14.369 -6.654 0.971 1.00 31.52 279 ALA A CA 1
ATOM 2017 C C . ALA A 1 272 ? -15.355 -5.896 1.789 1.00 30.56 279 ALA A C 1
ATOM 2018 O O . ALA A 1 272 ? -16.432 -6.321 1.938 1.00 35.54 279 ALA A O 1
ATOM 2020 N N . HIS A 1 273 ? -14.973 -4.768 2.324 1.00 29.37 280 HIS A N 1
ATOM 2021 C CA . HIS A 1 273 ? -15.858 -3.945 3.141 1.00 32.11 280 HIS A CA 1
ATOM 2022 C C . HIS A 1 273 ? -16.872 -3.200 2.279 1.00 38.68 280 HIS A C 1
ATOM 2023 O O . HIS A 1 273 ? -18.086 -3.321 2.481 1.00 39.99 280 HIS A O 1
ATOM 2030 N N . GLU A 1 274 ? -16.387 -2.420 1.309 1.00 36.46 281 GLU A N 1
ATOM 2031 C CA . GLU A 1 274 ? -17.275 -1.548 0.545 1.00 36.50 281 GLU A CA 1
ATOM 2032 C C . GLU A 1 274 ? -18.259 -2.348 -0.301 1.00 36.41 281 GLU A C 1
ATOM 2033 O O . GLU A 1 274 ? -19.432 -1.974 -0.418 1.00 36.36 281 GLU A O 1
ATOM 2039 N N . MET A 1 275 ? -17.820 -3.436 -0.876 1.00 37.24 282 MET A N 1
ATOM 2040 C CA . MET A 1 275 ? -18.704 -4.197 -1.705 1.00 37.95 282 MET A CA 1
ATOM 2041 C C . MET A 1 275 ? -19.646 -5.075 -0.853 1.00 42.11 282 MET A C 1
ATOM 2042 O O . MET A 1 275 ? -20.585 -5.610 -1.365 1.00 46.93 282 MET A O 1
ATOM 2047 N N . PHE A 1 276 ? -19.435 -5.203 0.422 1.00 38.52 283 PHE A N 1
ATOM 2048 C CA . PHE A 1 276 ? -20.383 -5.926 1.217 1.00 42.99 283 PHE A CA 1
ATOM 2049 C C . PHE A 1 276 ? -21.600 -5.032 1.493 1.00 47.45 283 PHE A C 1
ATOM 2050 O O . PHE A 1 276 ? -22.674 -5.520 1.707 1.00 49.95 283 PHE A O 1
ATOM 2058 N N . HIS A 1 277 ? -21.448 -3.719 1.455 1.00 45.26 284 HIS A N 1
ATOM 2059 C CA . HIS A 1 277 ? -22.573 -2.832 1.720 1.00 45.64 284 HIS A CA 1
ATOM 2060 C C . HIS A 1 277 ? -23.703 -3.001 0.716 1.00 51.88 284 HIS A C 1
ATOM 2061 O O . HIS A 1 277 ? -24.808 -2.506 0.966 1.00 55.31 284 HIS A O 1
ATOM 2068 N N . ALA A 1 278 ? -23.459 -3.682 -0.405 1.00 54.87 285 ALA A N 1
ATOM 2069 C CA . ALA A 1 278 ? -24.555 -4.039 -1.297 1.00 53.05 285 ALA A CA 1
ATOM 2070 C C . ALA A 1 278 ? -25.555 -4.945 -0.591 1.00 58.06 285 ALA A C 1
ATOM 2071 O O . ALA A 1 278 ? -26.766 -4.847 -0.821 1.00 58.51 285 ALA A O 1
ATOM 2073 N N . TRP A 1 279 ? -25.031 -5.805 0.275 1.00 66.23 286 TRP A N 1
ATOM 2074 C CA . TRP A 1 279 ? -25.828 -6.735 1.070 1.00 66.57 286 TRP A CA 1
ATOM 2075 C C . TRP A 1 279 ? -26.124 -6.201 2.468 1.00 63.64 286 TRP A C 1
ATOM 2076 O O . TRP A 1 279 ? -27.258 -6.154 2.846 1.00 61.57 286 TRP A O 1
ATOM 2087 N N . LEU A 1 280 ? -25.132 -5.782 3.233 1.00 52.52 287 LEU A N 1
ATOM 2088 C CA . LEU A 1 280 ? -25.421 -5.278 4.558 1.00 49.25 287 LEU A CA 1
ATOM 2089 C C . LEU A 1 280 ? -25.042 -3.782 4.714 1.00 46.51 287 LEU A C 1
ATOM 2090 O O . LEU A 1 280 ? -23.895 -3.479 4.782 1.00 45.69 287 LEU A O 1
ATOM 2095 N N . PRO A 1 281 ? -25.994 -2.841 4.788 1.00 45.44 288 PRO A N 1
ATOM 2096 C CA . PRO A 1 281 ? -27.430 -2.810 4.991 1.00 48.58 288 PRO A CA 1
ATOM 2097 C C . PRO A 1 281 ? -28.226 -2.702 3.740 1.00 48.17 288 PRO A C 1
ATOM 2098 O O . PRO A 1 281 ? -29.404 -2.585 3.840 1.00 48.79 288 PRO A O 1
ATOM 2102 N N . GLY A 1 282 ? -27.632 -2.842 2.584 1.00 51.29 289 GLY A N 1
ATOM 2103 C CA . GLY A 1 282 ? -28.369 -2.749 1.341 1.00 55.04 289 GLY A CA 1
ATOM 2104 C C . GLY A 1 282 ? -29.589 -3.628 1.208 1.00 54.71 289 GLY A C 1
ATOM 2105 O O . GLY A 1 282 ? -30.559 -3.231 0.630 1.00 53.83 289 GLY A O 1
ATOM 2106 N N . LYS A 1 283 ? -29.504 -4.851 1.681 1.00 58.03 290 LYS A N 1
ATOM 2107 C CA . LYS A 1 283 ? -30.616 -5.763 1.682 1.00 55.97 290 LYS A CA 1
ATOM 2108 C C . LYS A 1 283 ? -30.872 -6.344 3.068 1.00 56.23 290 LYS A C 1
ATOM 2109 O O . LYS A 1 283 ? -31.476 -7.380 3.180 1.00 59.64 290 LYS A O 1
ATOM 2115 N N . LEU A 1 284 ? -30.405 -5.685 4.115 1.00 52.52 291 LEU A N 1
ATOM 2116 C CA . LEU A 1 284 ? -30.583 -6.162 5.479 1.00 49.84 291 LEU A CA 1
ATOM 2117 C C . LEU A 1 284 ? -30.335 -4.993 6.409 1.00 46.17 291 LEU A C 1
ATOM 2118 O O . LEU A 1 284 ? -29.275 -4.890 7.027 1.00 45.07 291 LEU A O 1
ATOM 2123 N N . ARG A 1 285 ? -31.318 -4.107 6.507 1.00 46.22 292 ARG A N 1
ATOM 2124 C CA . ARG A 1 285 ? -31.186 -2.943 7.335 1.00 46.83 292 ARG A CA 1
ATOM 2125 C C . ARG A 1 285 ? -32.010 -3.078 8.583 1.00 43.72 292 ARG A C 1
ATOM 2126 O O . ARG A 1 285 ? -33.118 -3.485 8.496 1.00 46.96 292 ARG A O 1
ATOM 2134 N N . ILE A 1 286 ? -31.469 -2.789 9.752 1.00 39.81 293 ILE A N 1
ATOM 2135 C CA . ILE A 1 286 ? -32.293 -2.846 10.918 1.00 41.83 293 ILE A CA 1
ATOM 2136 C C . ILE A 1 286 ? -33.035 -1.523 10.995 1.00 45.87 293 ILE A C 1
ATOM 2137 O O . ILE A 1 286 ? -32.430 -0.485 11.026 1.00 46.66 293 ILE A O 1
ATOM 2142 N N . GLU A 1 287 ? -34.348 -1.550 11.006 1.00 48.44 294 GLU A N 1
ATOM 2143 C CA . GLU A 1 287 ? -35.121 -0.316 11.041 1.00 52.43 294 GLU A CA 1
ATOM 2144 C C . GLU A 1 287 ? -35.161 0.234 12.462 1.00 49.53 294 GLU A C 1
ATOM 2145 O O . GLU A 1 287 ? -35.516 -0.496 13.393 1.00 49.82 294 GLU A O 1
ATOM 2151 N N . PRO A 1 288 ? -34.805 1.497 12.668 1.00 48.20 295 PRO A N 1
ATOM 2152 C CA . PRO A 1 288 ? -34.875 2.080 14.008 1.00 47.87 295 PRO A CA 1
ATOM 2153 C C . PRO A 1 288 ? -36.309 2.414 14.370 1.00 50.91 295 PRO A C 1
ATOM 2154 O O . PRO A 1 288 ? -37.171 2.523 13.484 1.00 53.12 295 PRO A O 1
ATOM 2158 N N . PRO A 1 289 ? -36.612 2.570 15.658 1.00 51.40 296 PRO A N 1
ATOM 2159 C CA . PRO A 1 289 ? -37.953 3.020 16.047 1.00 52.27 296 PRO A CA 1
ATOM 2160 C C . PRO A 1 289 ? -38.281 4.398 15.491 1.00 56.46 296 PRO A C 1
ATOM 2161 O O . PRO A 1 289 ? -37.414 5.123 14.996 1.00 58.14 296 PRO A O 1
ATOM 2165 N N . LYS A 1 290 ? -39.562 4.753 15.578 1.00 72.03 297 LYS A N 1
ATOM 2166 C CA . LYS A 1 290 ? -40.037 6.007 15.007 1.00 75.14 297 LYS A CA 1
ATOM 2167 C C . LYS A 1 290 ? -39.311 7.196 15.624 1.00 78.66 297 LYS A C 1
ATOM 2168 O O . LYS A 1 290 ? -39.177 7.294 16.848 1.00 77.98 297 LYS A O 1
ATOM 2174 N N . GLY A 1 291 ? -38.834 8.099 14.766 1.00 70.05 298 GLY A N 1
ATOM 2175 C CA . GLY A 1 291 ? -38.131 9.284 15.196 1.00 63.85 298 GLY A CA 1
ATOM 2176 C C . GLY A 1 291 ? -36.649 9.134 15.467 1.00 53.13 298 GLY A C 1
ATOM 2177 O O . GLY A 1 291 ? -35.938 10.144 15.515 1.00 51.66 298 GLY A O 1
ATOM 2178 N N . GLU A 1 292 ? -36.185 7.929 15.538 1.00 52.53 299 GLU A N 1
ATOM 2179 C CA . GLU A 1 292 ? -34.827 7.755 15.854 1.00 49.01 299 GLU A CA 1
ATOM 2180 C C . GLU A 1 292 ? -33.921 7.935 14.663 1.00 43.81 299 GLU A C 1
ATOM 2181 O O . GLU A 1 292 ? -34.273 7.564 13.584 1.00 43.29 299 GLU A O 1
ATOM 2187 N N . PRO A 1 293 ? -32.712 8.437 14.870 1.00 43.85 300 PRO A N 1
ATOM 2188 C CA . PRO A 1 293 ? -31.868 8.622 13.710 1.00 43.42 300 PRO A CA 1
ATOM 2189 C C . PRO A 1 293 ? -31.418 7.352 13.058 1.00 46.95 300 PRO A C 1
ATOM 2190 O O . PRO A 1 293 ? -31.337 6.329 13.658 1.00 48.83 300 PRO A O 1
ATOM 2194 N N . GLU A 1 294 ? -30.957 7.419 11.829 1.00 50.89 301 GLU A N 1
ATOM 2195 C CA . GLU A 1 294 ? -30.531 6.203 11.154 1.00 51.48 301 GLU A CA 1
ATOM 2196 C C . GLU A 1 294 ? -29.187 5.696 11.666 1.00 52.45 301 GLU A C 1
ATOM 2197 O O . GLU A 1 294 ? -28.808 4.564 11.426 1.00 51.04 301 GLU A O 1
ATOM 2203 N N . LEU A 1 295 ? -28.477 6.519 12.420 1.00 45.23 302 LEU A N 1
ATOM 2204 C CA . LEU A 1 295 ? -27.236 6.116 13.017 1.00 43.80 302 LEU A CA 1
ATOM 2205 C C . LEU A 1 295 ? -27.282 5.146 14.173 1.00 41.32 302 LEU A C 1
ATOM 2206 O O . LEU A 1 295 ? -26.272 4.720 14.615 1.00 41.90 302 LEU A O 1
ATOM 2211 N N . ARG A 1 296 ? -28.450 4.847 14.696 1.00 42.54 303 ARG A N 1
ATOM 2212 C CA . ARG A 1 296 ? -28.614 3.916 15.763 1.00 37.09 303 ARG A CA 1
ATOM 2213 C C . ARG A 1 296 ? -28.040 2.608 15.670 1.00 35.81 303 ARG A C 1
ATOM 2214 O O . ARG A 1 296 ? -27.581 2.055 16.641 1.00 32.81 303 ARG A O 1
ATOM 2222 N N . HIS A 1 297 ? -28.032 2.119 14.475 1.00 34.82 304 HIS A N 1
ATOM 2223 C CA . HIS A 1 297 ? -27.494 0.786 14.241 1.00 32.63 304 HIS A CA 1
ATOM 2224 C C . HIS A 1 297 ? -26.217 0.815 13.407 1.00 31.72 304 HIS A C 1
ATOM 2225 O O . HIS A 1 297 ? -25.927 -0.133 12.673 1.00 31.84 304 HIS A O 1
ATOM 2232 N N . GLU A 1 298 ? -25.464 1.904 13.520 1.00 32.03 305 GLU A N 1
ATOM 2233 C CA . GLU A 1 298 ? -24.217 2.053 12.779 1.00 33.00 305 GLU A CA 1
ATOM 2234 C C . GLU A 1 298 ? -23.202 1.010 13.231 1.00 29.74 305 GLU A C 1
ATOM 2235 O O . GLU A 1 298 ? -22.205 0.762 12.552 1.00 28.93 305 GLU A O 1
ATOM 2241 N N . TRP A 1 299 ? -23.465 0.402 14.383 1.00 30.14 306 TRP A N 1
ATOM 2242 C CA . TRP A 1 299 ? -22.585 -0.623 14.927 1.00 28.23 306 TRP A CA 1
ATOM 2243 C C . TRP A 1 299 ? -22.821 -1.950 14.216 1.00 27.67 306 TRP A C 1
ATOM 2244 O O . TRP A 1 299 ? -21.943 -2.811 14.177 1.00 28.22 306 TRP A O 1
ATOM 2255 N N . PHE A 1 300 ? -24.016 -2.107 13.656 1.00 28.66 307 PHE A N 1
ATOM 2256 C CA . PHE A 1 300 ? -24.372 -3.323 12.939 1.00 29.12 307 PHE A CA 1
ATOM 2257 C C . PHE A 1 300 ? -24.166 -3.148 11.438 1.00 30.36 307 PHE A C 1
ATOM 2258 O O . PHE A 1 300 ? -23.704 -4.063 10.757 1.00 30.96 307 PHE A O 1
ATOM 2266 N N . SER A 1 301 ? -24.511 -1.970 10.926 1.00 30.11 308 SER A N 1
ATOM 2267 C CA . SER A 1 301 ? -24.351 -1.696 9.511 1.00 34.55 308 SER A CA 1
ATOM 2268 C C . SER A 1 301 ? -22.955 -1.301 9.081 1.00 35.40 308 SER A C 1
ATOM 2269 O O . SER A 1 301 ? -22.600 -1.534 7.973 1.00 35.16 308 SER A O 1
ATOM 2272 N N . GLU A 1 302 ? -22.093 -0.931 9.962 1.00 32.98 309 GLU A N 1
ATOM 2273 C CA . GLU A 1 302 ? -20.685 -0.630 9.733 1.00 32.64 309 GLU A CA 1
ATOM 2274 C C . GLU A 1 302 ? -19.755 -1.568 10.494 1.00 32.69 309 GLU A C 1
ATOM 2275 O O . GLU A 1 302 ? -18.820 -2.122 9.909 1.00 34.47 309 GLU A O 1
ATOM 2281 N N . GLY A 1 303 ? -19.998 -1.758 11.792 1.00 30.83 310 GLY A N 1
ATOM 2282 C CA . GLY A 1 303 ? -19.090 -2.562 12.596 1.00 28.37 310 GLY A CA 1
ATOM 2283 C C . GLY A 1 303 ? -19.109 -4.031 12.217 1.00 29.31 310 GLY A C 1
ATOM 2284 O O . GLY A 1 303 ? -18.057 -4.650 12.032 1.00 27.72 310 GLY A O 1
ATOM 2285 N N . PHE A 1 304 ? -20.276 -4.610 12.066 1.00 30.14 311 PHE A N 1
ATOM 2286 C CA . PHE A 1 304 ? -20.369 -6.010 11.712 1.00 29.51 311 PHE A CA 1
ATOM 2287 C C . PHE A 1 304 ? -19.919 -6.227 10.289 1.00 31.16 311 PHE A C 1
ATOM 2288 O O . PHE A 1 304 ? -19.461 -7.269 9.974 1.00 32.20 311 PHE A O 1
ATOM 2296 N N . THR A 1 305 ? -20.117 -5.260 9.417 1.00 32.21 312 THR A N 1
ATOM 2297 C CA . THR A 1 305 ? -19.624 -5.387 8.050 1.00 34.91 312 THR A CA 1
ATOM 2298 C C . THR A 1 305 ? -18.104 -5.494 8.029 1.00 35.19 312 THR A C 1
ATOM 2299 O O . THR A 1 305 ? -17.538 -6.282 7.262 1.00 34.74 312 THR A O 1
ATOM 2303 N N . GLU A 1 306 ? -17.428 -4.715 8.876 1.00 34.92 313 GLU A N 1
ATOM 2304 C CA . GLU A 1 306 ? -15.975 -4.814 8.972 1.00 31.24 313 GLU A CA 1
ATOM 2305 C C . GLU A 1 306 ? -15.551 -6.184 9.487 1.00 30.52 313 GLU A C 1
ATOM 2306 O O . GLU A 1 306 ? -14.552 -6.746 9.024 1.00 32.89 313 GLU A O 1
ATOM 2312 N N . TYR A 1 307 ? -16.304 -6.742 10.438 1.00 29.01 314 TYR A N 1
ATOM 2313 C CA . TYR A 1 307 ? -15.991 -8.074 10.945 1.00 32.24 314 TYR A CA 1
ATOM 2314 C C . TYR A 1 307 ? -16.116 -9.121 9.845 1.00 32.76 314 TYR A C 1
ATOM 2315 O O . TYR A 1 307 ? -15.199 -9.922 9.626 1.00 33.31 314 TYR A O 1
ATOM 2324 N N . PHE A 1 308 ? -17.252 -9.131 9.144 1.00 31.40 315 PHE A N 1
ATOM 2325 C CA . PHE A 1 308 ? -17.453 -10.105 8.077 1.00 34.90 315 PHE A CA 1
ATOM 2326 C C . PHE A 1 308 ? -16.468 -9.898 6.936 1.00 36.94 315 PHE A C 1
ATOM 2327 O O . PHE A 1 308 ? -16.090 -10.862 6.261 1.00 39.91 315 PHE A O 1
ATOM 2335 N N . ALA A 1 309 ? -16.041 -8.654 6.704 1.00 33.41 316 ALA A N 1
ATOM 2336 C CA . ALA A 1 309 ? -15.023 -8.406 5.690 1.00 35.39 316 ALA A CA 1
ATOM 2337 C C . ALA A 1 309 ? -13.702 -9.060 6.071 1.00 34.52 316 ALA A C 1
ATOM 2338 O O . ALA A 1 309 ? -12.989 -9.587 5.209 1.00 37.29 316 ALA A O 1
ATOM 2340 N N . ARG A 1 310 ? -13.360 -9.042 7.361 1.00 32.28 317 ARG A N 1
ATOM 2341 C CA . ARG A 1 310 ? -12.126 -9.681 7.805 1.00 33.47 317 ARG A CA 1
ATOM 2342 C C . ARG A 1 310 ? -12.250 -11.200 7.777 1.00 36.67 317 ARG A C 1
ATOM 2343 O O . ARG A 1 310 ? -11.300 -11.898 7.402 1.00 35.79 317 ARG A O 1
ATOM 2351 N N . ARG A 1 311 ? -13.409 -11.730 8.176 1.00 36.41 318 ARG A N 1
ATOM 2352 C CA . ARG A 1 311 ? -13.633 -13.170 8.086 1.00 37.82 318 ARG A CA 1
ATOM 2353 C C . ARG A 1 311 ? -13.607 -13.633 6.636 1.00 40.63 318 ARG A C 1
ATOM 2354 O O . ARG A 1 311 ? -13.111 -14.724 6.330 1.00 42.10 318 ARG A O 1
ATOM 2362 N N . LEU A 1 312 ? -14.057 -12.782 5.745 1.00 39.14 319 LEU A N 1
ATOM 2363 C CA . LEU A 1 312 ? -14.050 -13.099 4.343 1.00 39.41 319 LEU A CA 1
ATOM 2364 C C . LEU A 1 312 ? -12.680 -13.206 3.796 1.00 39.75 319 LEU A C 1
ATOM 2365 O O . LEU A 1 312 ? -12.397 -14.077 3.033 1.00 43.04 319 LEU A O 1
ATOM 2370 N N . LEU A 1 313 ? -11.820 -12.305 4.204 1.00 38.65 320 LEU A N 1
ATOM 2371 C CA . LEU A 1 313 ? -10.443 -12.300 3.722 1.00 37.43 320 LEU A CA 1
ATOM 2372 C C . LEU A 1 313 ? -9.660 -13.492 4.259 1.00 38.99 320 LEU A C 1
ATOM 2373 O O . LEU A 1 313 ? -8.857 -14.090 3.533 1.00 41.78 320 LEU A O 1
ATOM 2378 N N . VAL A 1 314 ? -9.876 -13.851 5.525 1.00 39.05 321 VAL A N 1
ATOM 2379 C CA . VAL A 1 314 ? -9.175 -14.997 6.097 1.00 40.42 321 VAL A CA 1
ATOM 2380 C C . VAL A 1 314 ? -9.645 -16.290 5.443 1.00 44.57 321 VAL A C 1
ATOM 2381 O O . VAL A 1 314 ? -8.845 -17.196 5.179 1.00 44.89 321 VAL A O 1
ATOM 2385 N N . ASP A 1 315 ? -10.946 -16.392 5.159 1.00 42.84 322 ASP A N 1
ATOM 2386 C CA . ASP A 1 315 ? -11.476 -17.598 4.531 1.00 43.93 322 ASP A CA 1
ATOM 2387 C C . ASP A 1 315 ? -10.927 -17.775 3.120 1.00 43.33 322 ASP A C 1
ATOM 2388 O O . ASP A 1 315 ? -10.668 -18.903 2.686 1.00 44.27 322 ASP A O 1
ATOM 2393 N N . ALA A 1 316 ? -10.739 -16.676 2.391 1.00 43.28 323 ALA A N 1
ATOM 2394 C CA . ALA A 1 316 ? -10.168 -16.719 1.051 1.00 42.08 323 ALA A CA 1
ATOM 2395 C C . ALA A 1 316 ? -8.645 -16.794 1.059 1.00 43.46 323 ALA A C 1
ATOM 2396 O O . ALA A 1 316 ? -8.028 -16.647 -0.002 1.00 43.68 323 ALA A O 1
ATOM 2398 N N . ARG A 1 317 ? -8.037 -17.012 2.226 1.00 42.70 324 ARG A N 1
ATOM 2399 C CA . ARG A 1 317 ? -6.588 -17.126 2.391 1.00 41.82 324 ARG A CA 1
ATOM 2400 C C . ARG A 1 317 ? -5.840 -15.891 1.895 1.00 41.37 324 ARG A C 1
ATOM 2401 O O . ARG A 1 317 ? -4.657 -15.974 1.550 1.00 41.17 324 ARG A O 1
ATOM 2409 N N . LEU A 1 318 ? -6.510 -14.739 1.852 1.00 40.43 325 LEU A N 1
ATOM 2410 C CA . LEU A 1 318 ? -5.863 -13.476 1.526 1.00 35.57 325 LEU A CA 1
ATOM 2411 C C . LEU A 1 318 ? -5.319 -12.761 2.753 1.00 34.32 325 LEU A C 1
ATOM 2412 O O . LEU A 1 318 ? -4.625 -11.749 2.607 1.00 34.87 325 LEU A O 1
ATOM 2417 N N . LEU A 1 319 ? -5.619 -13.259 3.949 1.00 39.49 326 LEU A N 1
ATOM 2418 C CA . LEU A 1 319 ? -5.215 -12.621 5.194 1.00 38.49 326 LEU A CA 1
ATOM 2419 C C . LEU A 1 319 ? -4.884 -13.685 6.232 1.00 38.19 326 LEU A C 1
ATOM 2420 O O . LEU A 1 319 ? -5.743 -14.509 6.573 1.00 37.73 326 LEU A O 1
ATOM 2425 N N . PRO A 1 320 ? -3.672 -13.655 6.770 1.00 39.50 327 PRO A N 1
ATOM 2426 C CA . PRO A 1 320 ? -3.414 -14.680 7.764 1.00 43.67 327 PRO A CA 1
ATOM 2427 C C . PRO A 1 320 ? -4.100 -14.424 9.076 1.00 41.80 327 PRO A C 1
ATOM 2428 O O . PRO A 1 320 ? -4.439 -13.332 9.395 1.00 42.90 327 PRO A O 1
ATOM 2432 N N . GLU A 1 321 ? -4.178 -15.445 9.905 1.00 46.84 328 GLU A N 1
ATOM 2433 C CA . GLU A 1 321 ? -4.828 -15.363 11.207 1.00 48.03 328 GLU A CA 1
ATOM 2434 C C . GLU A 1 321 ? -4.077 -14.584 12.242 1.00 48.45 328 GLU A C 1
ATOM 2435 O O . GLU A 1 321 ? -4.671 -14.117 13.162 1.00 47.63 328 GLU A O 1
ATOM 2441 N N . GLU A 1 322 ? -2.800 -14.345 12.025 1.00 54.39 329 GLU A N 1
ATOM 2442 C CA . GLU A 1 322 ? -1.991 -13.543 12.871 1.00 51.12 329 GLU A CA 1
ATOM 2443 C C . GLU A 1 322 ? -2.327 -12.104 12.567 1.00 51.23 329 GLU A C 1
ATOM 2444 O O . GLU A 1 322 ? -2.378 -11.294 13.436 1.00 50.01 329 GLU A O 1
ATOM 2450 N N . ALA A 1 323 ? -2.544 -11.779 11.311 1.00 46.76 330 ALA A N 1
ATOM 2451 C CA . ALA A 1 323 ? -2.937 -10.418 10.974 1.00 44.35 330 ALA A CA 1
ATOM 2452 C C . ALA A 1 323 ? -4.374 -10.111 11.372 1.00 41.56 330 ALA A C 1
ATOM 2453 O O . ALA A 1 323 ? -4.711 -8.939 11.571 1.00 37.75 330 ALA A O 1
ATOM 2455 N N . LEU A 1 324 ? -5.224 -11.135 11.485 1.00 38.82 331 LEU A N 1
ATOM 2456 C CA . LEU A 1 324 ? -6.588 -10.919 11.957 1.00 41.66 331 LEU A CA 1
ATOM 2457 C C . LEU A 1 324 ? -6.604 -10.522 13.427 1.00 41.66 331 LEU A C 1
ATOM 2458 O O . LEU A 1 324 ? -7.434 -9.708 13.849 1.00 39.21 331 LEU A O 1
ATOM 2463 N N . ALA A 1 325 ? -5.689 -11.086 14.220 1.00 43.28 332 ALA A N 1
ATOM 2464 C CA . ALA A 1 325 ? -5.628 -10.750 15.638 1.00 39.81 332 ALA A CA 1
ATOM 2465 C C . ALA A 1 325 ? -5.230 -9.295 15.848 1.00 38.72 332 ALA A C 1
ATOM 2466 O O . ALA A 1 325 ? -5.739 -8.632 16.759 1.00 38.73 332 ALA A O 1
ATOM 2468 N N . GLU A 1 326 ? -4.336 -8.812 15.016 1.00 43.84 333 GLU A N 1
ATOM 2469 C CA . GLU A 1 326 ? -3.853 -7.460 15.100 1.00 43.97 333 GLU A CA 1
ATOM 2470 C C . GLU A 1 326 ? -4.916 -6.449 14.765 1.00 39.26 333 GLU A C 1
ATOM 2471 O O . GLU A 1 326 ? -4.945 -5.409 15.328 1.00 38.92 333 GLU A O 1
ATOM 2477 N N . LEU A 1 327 ? -5.778 -6.764 13.831 1.00 35.53 334 LEU A N 1
ATOM 2478 C CA . LEU A 1 327 ? -6.879 -5.878 13.469 1.00 34.67 334 LEU A CA 1
ATOM 2479 C C . LEU A 1 327 ? -7.837 -5.702 14.639 1.00 34.05 334 LEU A C 1
ATOM 2480 O O . LEU A 1 327 ? -8.346 -4.600 14.875 1.00 33.13 334 LEU A O 1
ATOM 2485 N N . PHE A 1 328 ? -8.085 -6.776 15.391 1.00 31.71 335 PHE A N 1
ATOM 2486 C CA . PHE A 1 328 ? -8.941 -6.679 16.567 1.00 31.06 335 PHE A CA 1
ATOM 2487 C C . PHE A 1 328 ? -8.221 -6.027 17.739 1.00 34.11 335 PHE A C 1
ATOM 2488 O O . PHE A 1 328 ? -8.855 -5.325 18.535 1.00 32.21 335 PHE A O 1
ATOM 2496 N N . ASN A 1 329 ? -6.910 -6.153 17.790 1.00 33.18 336 ASN A N 1
ATOM 2497 C CA . ASN A 1 329 ? -6.105 -5.475 18.793 1.00 32.25 336 ASN A CA 1
ATOM 2498 C C . ASN A 1 329 ? -6.133 -4.034 18.526 1.00 33.80 336 ASN A C 1
ATOM 2499 O O . ASN A 1 329 ? -6.174 -3.254 19.404 1.00 33.43 336 ASN A O 1
ATOM 2504 N N . GLN A 1 330 ? -6.133 -3.687 17.266 1.00 34.82 337 GLN A N 1
ATOM 2505 C CA . GLN A 1 330 ? -6.208 -2.332 16.848 1.00 30.82 337 GLN A CA 1
ATOM 2506 C C . GLN A 1 330 ? -7.516 -1.765 17.279 1.00 31.38 337 GLN A C 1
ATOM 2507 O O . GLN A 1 330 ? -7.565 -0.691 17.745 1.00 31.65 337 GLN A O 1
ATOM 2513 N N . ASP A 1 331 ? -8.591 -2.489 17.101 1.00 28.68 338 ASP A N 1
ATOM 2514 C CA . ASP A 1 331 ? -9.884 -2.043 17.532 1.00 29.06 338 ASP A CA 1
ATOM 2515 C C . ASP A 1 331 ? -9.948 -1.797 18.992 1.00 32.33 338 ASP A C 1
ATOM 2516 O O . ASP A 1 331 ? -10.537 -0.847 19.394 1.00 34.57 338 ASP A O 1
ATOM 2521 N N . LEU A 1 332 ? -9.409 -2.689 19.803 1.00 31.04 339 LEU A N 1
ATOM 2522 C CA . LEU A 1 332 ? -9.427 -2.479 21.248 1.00 27.93 339 LEU A CA 1
ATOM 2523 C C . LEU A 1 332 ? -8.652 -1.227 21.638 1.00 31.42 339 LEU A C 1
ATOM 2524 O O . LEU A 1 332 ? -9.098 -0.455 22.496 1.00 28.80 339 LEU A O 1
ATOM 2529 N N . ILE A 1 333 ? -7.489 -1.008 21.021 1.00 31.33 340 ILE A N 1
ATOM 2530 C CA . ILE A 1 333 ? -6.684 0.165 21.347 1.00 31.94 340 ILE A CA 1
ATOM 2531 C C . ILE A 1 333 ? -7.377 1.436 20.873 1.00 31.74 340 ILE A C 1
ATOM 2532 O O . ILE A 1 333 ? -7.471 2.424 21.611 1.00 33.33 340 ILE A O 1
ATOM 2537 N N . ASN A 1 334 ? -7.873 1.431 19.632 1.00 31.08 341 ASN A N 1
ATOM 2538 C CA . ASN A 1 334 ? -8.534 2.617 19.095 1.00 33.06 341 ASN A CA 1
ATOM 2539 C C . ASN A 1 334 ? -9.782 2.966 19.896 1.00 36.11 341 ASN A C 1
ATOM 2540 O O . ASN A 1 334 ? -10.074 4.146 20.123 1.00 38.31 341 ASN A O 1
ATOM 2545 N N . LEU A 1 335 ? -10.530 1.952 20.339 1.00 34.23 342 LEU A N 1
ATOM 2546 C CA . LEU A 1 335 ? -11.732 2.215 21.124 1.00 32.53 342 LEU A CA 1
ATOM 2547 C C . LEU A 1 335 ? -11.380 2.696 22.526 1.00 33.06 342 LEU A C 1
ATOM 2548 O O . LEU A 1 335 ? -12.072 3.555 23.085 1.00 33.37 342 LEU A O 1
ATOM 2553 N N . ALA A 1 336 ? -10.308 2.154 23.111 1.00 34.26 343 ALA A N 1
ATOM 2554 C CA . ALA A 1 336 ? -9.876 2.610 24.428 1.00 34.21 343 ALA A CA 1
ATOM 2555 C C . ALA A 1 336 ? -9.397 4.054 24.390 1.00 35.67 343 ALA A C 1
ATOM 2556 O O . ALA A 1 336 ? -9.517 4.773 25.388 1.00 39.46 343 ALA A O 1
ATOM 2558 N N . ASP A 1 337 ? -8.855 4.493 23.254 1.00 37.43 344 ASP A N 1
ATOM 2559 C CA . ASP A 1 337 ? -8.438 5.877 23.087 1.00 37.79 344 ASP A CA 1
ATOM 2560 C C . ASP A 1 337 ? -9.586 6.795 22.688 1.00 37.10 344 ASP A C 1
ATOM 2561 O O . ASP A 1 337 ? -9.407 8.018 22.685 1.00 38.55 344 ASP A O 1
ATOM 2566 N N . ASN A 1 338 ? -10.749 6.242 22.362 1.00 40.47 345 ASN A N 1
ATOM 2567 C CA . ASN A 1 338 ? -11.865 7.062 21.906 1.00 36.54 345 ASN A CA 1
ATOM 2568 C C . ASN A 1 338 ? -12.448 7.854 23.071 1.00 37.93 345 ASN A C 1
ATOM 2569 O O . ASN A 1 338 ? -12.814 7.263 24.094 1.00 40.31 345 ASN A O 1
ATOM 2574 N N . PRO A 1 339 ? -12.546 9.182 22.962 1.00 37.85 346 PRO A N 1
ATOM 2575 C CA . PRO A 1 339 ? -13.123 9.967 24.064 1.00 39.78 346 PRO A CA 1
ATOM 2576 C C . PRO A 1 339 ? -14.595 9.686 24.305 1.00 41.95 346 PRO A C 1
ATOM 2577 O O . PRO A 1 339 ? -15.076 9.918 25.421 1.00 41.98 346 PRO A O 1
ATOM 2581 N N . HIS A 1 340 ? -15.324 9.196 23.302 1.00 42.64 347 HIS A N 1
ATOM 2582 C CA . HIS A 1 340 ? -16.751 8.931 23.420 1.00 42.45 347 HIS A CA 1
ATOM 2583 C C . HIS A 1 340 ? -17.051 7.456 23.665 1.00 38.55 347 HIS A C 1
ATOM 2584 O O . HIS A 1 340 ? -18.168 7.004 23.393 1.00 36.89 347 HIS A O 1
ATOM 2591 N N . ARG A 1 341 ? -16.077 6.701 24.181 1.00 37.14 348 ARG A N 1
ATOM 2592 C CA . ARG A 1 341 ? -16.227 5.252 24.281 1.00 34.92 348 ARG A CA 1
ATOM 2593 C C . ARG A 1 341 ? -17.319 4.852 25.267 1.00 33.58 348 ARG A C 1
ATOM 2594 O O . ARG A 1 341 ? -18.005 3.846 25.054 1.00 33.54 348 ARG A O 1
ATOM 2602 N N . ALA A 1 342 ? -17.505 5.621 26.340 1.00 35.04 349 ALA A N 1
ATOM 2603 C CA . ALA A 1 342 ? -18.489 5.310 27.368 1.00 34.98 349 ALA A CA 1
ATOM 2604 C C . ALA A 1 342 ? -19.713 6.212 27.289 1.00 33.56 349 ALA A C 1
ATOM 2605 O O . ALA A 1 342 ? -20.446 6.342 28.275 1.00 37.43 349 ALA A O 1
ATOM 2607 N N . GLU A 1 343 ? -19.949 6.833 26.138 1.00 34.00 350 GLU A N 1
ATOM 2608 C CA . GLU A 1 343 ? -21.055 7.764 25.976 1.00 37.49 350 GLU A CA 1
ATOM 2609 C C . GLU A 1 343 ? -22.329 7.004 25.632 1.00 36.41 350 GLU A C 1
ATOM 2610 O O . GLU A 1 343 ? -22.321 6.122 24.766 1.00 35.91 350 GLU A O 1
ATOM 2616 N N . THR A 1 344 ? -23.419 7.351 26.311 1.00 36.14 351 THR A N 1
ATOM 2617 C CA . THR A 1 344 ? -24.693 6.687 26.093 1.00 36.69 351 THR A CA 1
ATOM 2618 C C . THR A 1 344 ? -25.236 7.009 24.701 1.00 37.62 351 THR A C 1
ATOM 2619 O O . THR A 1 344 ? -24.680 7.815 23.951 1.00 38.76 351 THR A O 1
ATOM 2623 N N . TYR A 1 345 ? -26.363 6.449 24.293 1.00 39.88 352 TYR A N 1
ATOM 2624 C CA . TYR A 1 345 ? -26.906 6.765 22.965 1.00 35.86 352 TYR A CA 1
ATOM 2625 C C . TYR A 1 345 ? -27.552 8.078 22.961 1.00 39.24 352 TYR A C 1
ATOM 2626 O O . TYR A 1 345 ? -27.604 8.694 21.951 1.00 39.48 352 TYR A O 1
ATOM 2635 N N . GLU A 1 346 ? -28.083 8.515 24.074 1.00 37.94 353 GLU A N 1
ATOM 2636 C CA . GLU A 1 346 ? -28.634 9.866 24.061 1.00 38.64 353 GLU A CA 1
ATOM 2637 C C . GLU A 1 346 ? -27.539 10.907 23.864 1.00 38.40 353 GLU A C 1
ATOM 2638 O O . GLU A 1 346 ? -27.757 11.929 23.204 1.00 39.75 353 GLU A O 1
ATOM 2644 N N . GLN A 1 347 ? -26.352 10.663 24.424 1.00 38.63 354 GLN A N 1
ATOM 2645 C CA . GLN A 1 347 ? -25.247 11.601 24.255 1.00 43.65 354 GLN A CA 1
ATOM 2646 C C . GLN A 1 347 ? -24.696 11.571 22.835 1.00 45.38 354 GLN A C 1
ATOM 2647 O O . GLN A 1 347 ? -24.229 12.599 22.330 1.00 47.37 354 GLN A O 1
ATOM 2653 N N . VAL A 1 348 ? -24.683 10.420 22.204 1.00 43.58 355 VAL A N 1
ATOM 2654 C CA . VAL A 1 348 ? -24.180 10.301 20.869 1.00 42.45 355 VAL A CA 1
ATOM 2655 C C . VAL A 1 348 ? -25.227 10.767 19.899 1.00 48.78 355 VAL A C 1
ATOM 2656 O O . VAL A 1 348 ? -24.929 11.104 18.790 1.00 54.11 355 VAL A O 1
ATOM 2660 N N . VAL A 1 349 ? -26.481 10.753 20.292 1.00 47.99 356 VAL A N 1
ATOM 2661 C CA . VAL A 1 349 ? -27.499 11.250 19.416 1.00 45.68 356 VAL A CA 1
ATOM 2662 C C . VAL A 1 349 ? -27.549 12.717 19.620 1.00 49.75 356 VAL A C 1
ATOM 2663 O O . VAL A 1 349 ? -27.903 13.384 18.707 1.00 57.41 356 VAL A O 1
ATOM 2667 N N . LYS A 1 350 ? -27.113 13.233 20.765 1.00 52.38 357 LYS A N 1
ATOM 2668 C CA . LYS A 1 350 ? -27.069 14.669 20.992 1.00 53.44 357 LYS A CA 1
ATOM 2669 C C . LYS A 1 350 ? -25.978 15.352 20.140 1.00 55.34 357 LYS A C 1
ATOM 2670 O O . LYS A 1 350 ? -26.079 16.537 19.825 1.00 60.80 357 LYS A O 1
ATOM 2676 N N . ALA A 1 351 ? -24.943 14.592 19.778 1.00 59.01 358 ALA A N 1
ATOM 2677 C CA . ALA A 1 351 ? -23.824 15.082 19.037 1.00 58.35 358 ALA A CA 1
ATOM 2678 C C . ALA A 1 351 ? -24.045 15.177 17.546 1.00 64.91 358 ALA A C 1
ATOM 2679 O O . ALA A 1 351 ? -23.392 15.916 16.854 1.00 68.18 358 ALA A O 1
ATOM 2681 N N . SER A 1 352 ? -24.977 14.397 17.053 1.00 58.22 359 SER A N 1
ATOM 2682 C CA . SER A 1 352 ? -25.314 14.406 15.656 1.00 61.48 359 SER A CA 1
ATOM 2683 C C . SER A 1 352 ? -26.203 15.558 15.360 1.00 64.90 359 SER A C 1
ATOM 2684 O O . SER A 1 352 ? -26.229 16.055 14.270 1.00 67.13 359 SER A O 1
ATOM 2687 N N . ARG A 1 353 ? -26.956 15.984 16.351 1.00 65.58 360 ARG A N 1
ATOM 2688 C CA . ARG A 1 353 ? -27.867 17.066 16.177 1.00 66.65 360 ARG A CA 1
ATOM 2689 C C . ARG A 1 353 ? -27.131 18.353 16.305 1.00 69.94 360 ARG A C 1
ATOM 2690 O O . ARG A 1 353 ? -27.663 19.379 15.997 1.00 75.75 360 ARG A O 1
ATOM 2698 N N . MET A 1 354 ? -25.914 18.305 16.781 1.00 67.92 361 MET A N 1
ATOM 2699 C CA . MET A 1 354 ? -25.188 19.528 16.921 1.00 73.44 361 MET A CA 1
ATOM 2700 C C . MET A 1 354 ? -23.967 19.509 16.053 1.00 73.83 361 MET A C 1
ATOM 2701 O O . MET A 1 354 ? -22.950 20.085 16.364 1.00 74.73 361 MET A O 1
ATOM 2706 N N . GLN A 1 355 ? -24.108 18.833 14.934 1.00 73.97 362 GLN A N 1
ATOM 2707 C CA . GLN A 1 355 ? -23.065 18.670 13.940 1.00 77.08 362 GLN A CA 1
ATOM 2708 C C . GLN A 1 355 ? -21.632 18.446 14.451 1.00 80.49 362 GLN A C 1
ATOM 2709 O O . GLN A 1 355 ? -20.669 18.796 13.799 1.00 79.50 362 GLN A O 1
ATOM 2715 N N . ALA A 1 356 ? -21.511 17.784 15.593 1.00 88.90 363 ALA A N 1
ATOM 2716 C CA . ALA A 1 356 ? -20.230 17.496 16.214 1.00 83.84 363 ALA A CA 1
ATOM 2717 C C . ALA A 1 356 ? -19.688 16.161 15.814 1.00 83.46 363 ALA A C 1
ATOM 2718 O O . ALA A 1 356 ? -18.732 15.706 16.370 1.00 87.50 363 ALA A O 1
ATOM 2720 N N . TYR A 1 357 ? -20.297 15.514 14.850 1.00 78.18 364 TYR A N 1
ATOM 2721 C CA . TYR A 1 357 ? -19.801 14.238 14.423 1.00 76.95 364 TYR A CA 1
ATOM 2722 C C . TYR A 1 357 ? -18.444 14.380 13.761 1.00 81.26 364 TYR A C 1
ATOM 2723 O O . TYR A 1 357 ? -18.316 14.911 12.659 1.00 79.33 364 TYR A O 1
ATOM 2732 N N . THR A 1 358 ? -17.428 13.900 14.464 1.00 71.94 365 THR A N 1
ATOM 2733 C CA . THR A 1 358 ? -16.055 13.955 14.025 1.00 62.59 365 THR A CA 1
ATOM 2734 C C . THR A 1 358 ? -15.565 12.614 13.671 1.00 57.24 365 THR A C 1
ATOM 2735 O O . THR A 1 358 ? -16.314 11.679 13.625 1.00 59.41 365 THR A O 1
ATOM 2739 N N . SER A 1 359 ? -14.280 12.491 13.434 1.00 56.77 366 SER A N 1
ATOM 2740 C CA . SER A 1 359 ? -13.787 11.183 13.064 1.00 55.11 366 SER A CA 1
ATOM 2741 C C . SER A 1 359 ? -13.921 10.207 14.198 1.00 50.05 366 SER A C 1
ATOM 2742 O O . SER A 1 359 ? -14.193 9.071 13.995 1.00 45.25 366 SER A O 1
ATOM 2745 N N . ALA A 1 360 ? -13.777 10.687 15.415 1.00 51.02 367 ALA A N 1
ATOM 2746 C CA . ALA A 1 360 ? -13.906 9.882 16.589 1.00 46.62 367 ALA A CA 1
ATOM 2747 C C . ALA A 1 360 ? -15.296 9.312 16.725 1.00 47.53 367 ALA A C 1
ATOM 2748 O O . ALA A 1 360 ? -15.453 8.223 17.147 1.00 44.91 367 ALA A O 1
ATOM 2750 N N . TYR A 1 361 ? -16.308 10.065 16.366 1.00 53.27 368 TYR A N 1
ATOM 2751 C CA . TYR A 1 361 ? -17.659 9.599 16.413 1.00 52.73 368 TYR A CA 1
ATOM 2752 C C . TYR A 1 361 ? -18.006 8.637 15.312 1.00 49.76 368 TYR A C 1
ATOM 2753 O O . TYR A 1 361 ? -18.750 7.727 15.513 1.00 51.56 368 TYR A O 1
ATOM 2762 N N . LYS A 1 362 ? -17.471 8.833 14.133 1.00 51.75 369 LYS A N 1
ATOM 2763 C CA . LYS A 1 362 ? -17.821 7.971 13.027 1.00 53.00 369 LYS A CA 1
ATOM 2764 C C . LYS A 1 362 ? -17.102 6.663 13.114 1.00 50.89 369 LYS A C 1
ATOM 2765 O O . LYS A 1 362 ? -17.467 5.676 12.522 1.00 48.49 369 LYS A O 1
ATOM 2771 N N . LYS A 1 363 ? -16.052 6.678 13.880 1.00 45.74 370 LYS A N 1
ATOM 2772 C CA . LYS A 1 363 ? -15.258 5.523 14.093 1.00 42.90 370 LYS A CA 1
ATOM 2773 C C . LYS A 1 363 ? -15.644 4.782 15.355 1.00 38.38 370 LYS A C 1
ATOM 2774 O O . LYS A 1 363 ? -15.415 3.636 15.416 1.00 36.47 370 LYS A O 1
ATOM 2780 N N . LEU A 1 364 ? -16.406 5.369 16.252 1.00 37.24 371 LEU A N 1
ATOM 2781 C CA . LEU A 1 364 ? -16.839 4.745 17.498 1.00 37.17 371 LEU A CA 1
ATOM 2782 C C . LEU A 1 364 ? -17.704 3.519 17.233 1.00 35.42 371 LEU A C 1
ATOM 2783 O O . LEU A 1 364 ? -17.539 2.480 17.884 1.00 33.35 371 LEU A O 1
ATOM 2788 N N . ALA A 1 365 ? -18.626 3.616 16.274 1.00 36.55 372 ALA A N 1
ATOM 2789 C CA . ALA A 1 365 ? -19.474 2.478 15.944 1.00 33.36 372 ALA A CA 1
ATOM 2790 C C . ALA A 1 365 ? -18.717 1.385 15.199 1.00 33.37 372 ALA A C 1
ATOM 2791 O O . ALA A 1 365 ? -19.136 0.223 15.240 1.00 31.48 372 ALA A O 1
ATOM 2793 N N . TYR A 1 366 ? -17.622 1.728 14.516 1.00 35.26 373 TYR A N 1
ATOM 2794 C CA . TYR A 1 366 ? -16.813 0.707 13.854 1.00 35.08 373 TYR A CA 1
ATOM 2795 C C . TYR A 1 366 ? -16.123 -0.187 14.876 1.00 31.06 373 TYR A C 1
ATOM 2796 O O . TYR A 1 366 ? -16.195 -1.418 14.790 1.00 27.62 373 TYR A O 1
ATOM 2805 N N . TYR A 1 367 ? -15.459 0.404 15.836 1.00 30.95 374 TYR A N 1
ATOM 2806 C CA . TYR A 1 367 ? -14.772 -0.344 16.845 1.00 30.14 374 TYR A CA 1
ATOM 2807 C C . TYR A 1 367 ? -15.732 -1.107 17.716 1.00 29.73 374 TYR A C 1
ATOM 2808 O O . TYR A 1 367 ? -15.495 -2.225 18.016 1.00 27.67 374 TYR A O 1
ATOM 2817 N N . ARG A 1 368 ? -16.822 -0.479 18.109 1.00 28.89 375 ARG A N 1
ATOM 2818 C CA . ARG A 1 368 ? -17.772 -1.082 18.936 1.00 26.09 375 ARG A CA 1
ATOM 2819 C C . ARG A 1 368 ? -18.347 -2.291 18.273 1.00 28.43 375 ARG A C 1
ATOM 2820 O O . ARG A 1 368 ? -18.282 -3.335 18.837 1.00 25.98 375 ARG A O 1
ATOM 2828 N N . GLY A 1 369 ? -18.956 -2.190 17.061 1.00 27.76 376 GLY A N 1
ATOM 2829 C CA . GLY A 1 369 ? -19.651 -3.276 16.390 1.00 23.59 376 GLY A CA 1
ATOM 2830 C C . GLY A 1 369 ? -18.764 -4.445 16.014 1.00 26.35 376 GLY A C 1
ATOM 2831 O O . GLY A 1 369 ? -19.210 -5.596 16.041 1.00 28.30 376 GLY A O 1
ATOM 2832 N N . ALA A 1 370 ? -17.507 -4.177 15.654 1.00 26.12 377 ALA A N 1
ATOM 2833 C CA . ALA A 1 370 ? -16.613 -5.261 15.258 1.00 25.56 377 ALA A CA 1
ATOM 2834 C C . ALA A 1 370 ? -16.247 -6.141 16.447 1.00 28.00 377 ALA A C 1
ATOM 2835 O O . ALA A 1 370 ? -16.174 -7.369 16.318 1.00 29.22 377 ALA A O 1
ATOM 2837 N N . LEU A 1 371 ? -16.014 -5.533 17.612 1.00 27.24 378 LEU A N 1
ATOM 2838 C CA . LEU A 1 371 ? -15.663 -6.317 18.792 1.00 23.11 378 LEU A CA 1
ATOM 2839 C C . LEU A 1 371 ? -16.858 -7.112 19.305 1.00 27.06 378 LEU A C 1
ATOM 2840 O O . LEU A 1 371 ? -16.701 -8.251 19.760 1.00 30.32 378 LEU A O 1
ATOM 2845 N N . MET A 1 372 ? -18.045 -6.569 19.160 1.00 26.11 379 MET A N 1
ATOM 2846 C CA . MET A 1 372 ? -19.238 -7.236 19.580 1.00 23.95 379 MET A CA 1
ATOM 2847 C C . MET A 1 372 ? -19.481 -8.424 18.700 1.00 27.49 379 MET A C 1
ATOM 2848 O O . MET A 1 372 ? -19.845 -9.451 19.153 1.00 29.33 379 MET A O 1
ATOM 2853 N N . ALA A 1 373 ? -19.262 -8.280 17.422 1.00 26.61 380 ALA A N 1
ATOM 2854 C CA . ALA A 1 373 ? -19.417 -9.390 16.488 1.00 26.75 380 ALA A CA 1
ATOM 2855 C C . ALA A 1 373 ? -18.444 -10.516 16.810 1.00 29.03 380 ALA A C 1
ATOM 2856 O O . ALA A 1 373 ? -18.815 -11.695 16.783 1.00 31.75 380 ALA A O 1
ATOM 2858 N N . LEU A 1 374 ? -17.214 -10.183 17.137 1.00 27.74 381 LEU A N 1
ATOM 2859 C CA . LEU A 1 374 ? -16.242 -11.167 17.546 1.00 28.22 381 LEU A CA 1
ATOM 2860 C C . LEU A 1 374 ? -16.742 -11.864 18.785 1.00 31.93 381 LEU A C 1
ATOM 2861 O O . LEU A 1 374 ? -16.720 -13.048 18.845 1.00 34.92 381 LEU A O 1
ATOM 2866 N N . ASP A 1 375 ? -17.205 -11.126 19.773 1.00 31.11 382 ASP A N 1
ATOM 2867 C CA . ASP A 1 375 ? -17.742 -11.728 20.990 1.00 29.23 382 ASP A CA 1
ATOM 2868 C C . ASP A 1 375 ? -18.947 -12.608 20.680 1.00 31.42 382 ASP A C 1
ATOM 2869 O O . ASP A 1 375 ? -19.037 -13.745 21.157 1.00 32.20 382 ASP A O 1
ATOM 2874 N N . TRP A 1 376 ? -19.879 -12.100 19.869 1.00 31.71 383 TRP A N 1
ATOM 2875 C CA . TRP A 1 376 ? -21.098 -12.849 19.571 1.00 30.66 383 TRP A CA 1
ATOM 2876 C C . TRP A 1 376 ? -20.790 -14.160 18.860 1.00 32.64 383 TRP A C 1
ATOM 2877 O O . TRP A 1 376 ? -21.430 -15.184 19.126 1.00 32.43 383 TRP A O 1
ATOM 2888 N N . ASP A 1 377 ? -19.768 -14.184 18.043 1.00 32.89 384 ASP A N 1
ATOM 2889 C CA . ASP A 1 377 ? -19.407 -15.403 17.377 1.00 35.81 384 ASP A CA 1
ATOM 2890 C C . ASP A 1 377 ? -18.785 -16.434 18.313 1.00 32.65 384 ASP A C 1
ATOM 2891 O O . ASP A 1 377 ? -18.977 -17.588 18.127 1.00 31.14 384 ASP A O 1
ATOM 2896 N N . ALA A 1 378 ? -18.060 -16.010 19.326 1.00 30.85 385 ALA A N 1
ATOM 2897 C CA . ALA A 1 378 ? -17.461 -16.909 20.248 1.00 30.47 385 ALA A CA 1
ATOM 2898 C C . ALA A 1 378 ? -18.513 -17.515 21.107 1.00 35.68 385 ALA A C 1
ATOM 2899 O O . ALA A 1 378 ? -18.464 -18.655 21.404 1.00 37.76 385 ALA A O 1
ATOM 2901 N N . ARG A 1 379 ? -19.485 -16.724 21.465 1.00 35.99 386 ARG A N 1
ATOM 2902 C CA . ARG A 1 379 ? -20.543 -17.171 22.304 1.00 35.73 386 ARG A CA 1
ATOM 2903 C C . ARG A 1 379 ? -21.461 -18.089 21.574 1.00 34.81 386 ARG A C 1
ATOM 2904 O O . ARG A 1 379 ? -21.969 -19.012 22.142 1.00 37.94 386 ARG A O 1
ATOM 2912 N N . LEU A 1 380 ? -21.710 -17.815 20.314 1.00 34.67 387 LEU A N 1
ATOM 2913 C CA . LEU A 1 380 ? -22.584 -18.702 19.554 1.00 35.82 387 LEU A CA 1
ATOM 2914 C C . LEU A 1 380 ? -21.920 -20.051 19.305 1.00 40.94 387 LEU A C 1
ATOM 2915 O O . LEU A 1 380 ? -22.560 -21.100 19.448 1.00 45.89 387 LEU A O 1
ATOM 2920 N N . ARG A 1 381 ? -20.637 -20.044 18.934 1.00 40.40 388 ARG A N 1
ATOM 2921 C CA . ARG A 1 381 ? -19.923 -21.292 18.693 1.00 41.68 388 ARG A CA 1
ATOM 2922 C C . ARG A 1 381 ? -19.610 -22.039 19.982 1.00 43.00 388 ARG A C 1
ATOM 2923 O O . ARG A 1 381 ? -19.391 -23.255 19.941 1.00 45.73 388 ARG A O 1
ATOM 2931 N N . ALA A 1 382 ? -19.583 -21.346 21.122 1.00 43.68 389 ALA A N 1
ATOM 2932 C CA . ALA A 1 382 ? -19.365 -22.021 22.395 1.00 43.19 389 ALA A CA 1
ATOM 2933 C C . ALA A 1 382 ? -20.535 -22.914 22.781 1.00 44.23 389 ALA A C 1
ATOM 2934 O O . ALA A 1 382 ? -20.366 -23.808 23.616 1.00 46.90 389 ALA A O 1
ATOM 2936 N N . GLN A 1 383 ? -21.713 -22.697 22.190 1.00 45.49 390 GLN A N 1
ATOM 2937 C CA . GLN A 1 383 ? -22.876 -23.514 22.516 1.00 49.95 390 GLN A CA 1
ATOM 2938 C C . GLN A 1 383 ? -22.759 -24.933 21.974 1.00 51.64 390 GLN A C 1
ATOM 2939 O O . GLN A 1 383 ? -23.468 -25.824 22.453 1.00 47.99 390 GLN A O 1
ATOM 2945 N N . GLY A 1 384 ? -21.887 -25.161 20.994 1.00 55.67 391 GLY A N 1
ATOM 2946 C CA . GLY A 1 384 ? -21.702 -26.493 20.454 1.00 53.86 391 GLY A CA 1
ATOM 2947 C C . GLY A 1 384 ? -22.873 -27.032 19.667 1.00 52.59 391 GLY A C 1
ATOM 2948 O O . GLY A 1 384 ? -23.002 -28.251 19.525 1.00 56.84 391 GLY A O 1
ATOM 2949 N N . SER A 1 385 ? -23.735 -26.159 19.148 1.00 54.08 392 SER A N 1
ATOM 2950 C CA . SER A 1 385 ? -24.905 -26.566 18.380 1.00 52.12 392 SER A CA 1
ATOM 2951 C C . SER A 1 385 ? -24.767 -26.208 16.903 1.00 48.00 392 SER A C 1
ATOM 2952 O O . SER A 1 385 ? -25.767 -25.989 16.216 1.00 47.32 392 SER A O 1
ATOM 2955 N N . GLY A 1 386 ? -23.534 -26.144 16.405 1.00 50.85 393 GLY A N 1
ATOM 2956 C CA . GLY A 1 386 ? -23.300 -25.759 15.028 1.00 47.83 393 GLY A CA 1
ATOM 2957 C C . GLY A 1 386 ? -23.621 -24.320 14.703 1.00 48.09 393 GLY A C 1
ATOM 2958 O O . GLY A 1 386 ? -23.594 -23.945 13.528 1.00 51.48 393 GLY A O 1
ATOM 2959 N N . ALA A 1 387 ? -23.924 -23.501 15.705 1.00 47.73 394 ALA A N 1
ATOM 2960 C CA . ALA A 1 387 ? -24.270 -22.112 15.465 1.00 44.41 394 ALA A CA 1
ATOM 2961 C C . ALA A 1 387 ? -23.018 -21.280 15.207 1.00 45.13 394 ALA A C 1
ATOM 2962 O O . ALA A 1 387 ? -21.903 -21.644 15.590 1.00 45.18 394 ALA A O 1
ATOM 2964 N N . SER A 1 388 ? -23.223 -20.145 14.545 1.00 44.93 395 SER A N 1
ATOM 2965 C CA . SER A 1 388 ? -22.156 -19.208 14.222 1.00 40.41 395 SER A CA 1
ATOM 2966 C C . SER A 1 388 ? -22.800 -17.893 13.815 1.00 42.42 395 SER A C 1
ATOM 2967 O O . SER A 1 388 ? -23.988 -17.844 13.483 1.00 47.86 395 SER A O 1
ATOM 2970 N N . LEU A 1 389 ? -22.003 -16.824 13.848 1.00 41.01 396 LEU A N 1
ATOM 2971 C CA . LEU A 1 389 ? -22.531 -15.521 13.461 1.00 40.55 396 LEU A CA 1
ATOM 2972 C C . LEU A 1 389 ? -22.825 -15.459 11.968 1.00 42.76 396 LEU A C 1
ATOM 2973 O O . LEU A 1 389 ? -23.781 -14.794 11.554 1.00 43.33 396 LEU A O 1
ATOM 2978 N N . GLY A 1 390 ? -22.023 -16.145 11.150 1.00 46.42 397 GLY A N 1
ATOM 2979 C CA . GLY A 1 390 ? -22.288 -16.171 9.721 1.00 45.36 397 GLY A CA 1
ATOM 2980 C C . GLY A 1 390 ? -23.553 -16.933 9.375 1.00 47.20 397 GLY A C 1
ATOM 2981 O O . GLY A 1 390 ? -24.308 -16.528 8.486 1.00 47.04 397 GLY A O 1
ATOM 2982 N N . LYS A 1 391 ? -23.798 -18.050 10.064 1.00 50.31 398 LYS A N 1
ATOM 2983 C CA . LYS A 1 391 ? -25.059 -18.764 9.893 1.00 51.33 398 LYS A CA 1
ATOM 2984 C C . LYS A 1 391 ? -26.235 -17.899 10.328 1.00 49.37 398 LYS A C 1
ATOM 2985 O O . LYS A 1 391 ? -27.288 -17.891 9.678 1.00 48.71 398 LYS A O 1
ATOM 2991 N N . LEU A 1 392 ? -26.069 -17.135 11.372 1.00 44.06 399 LEU A N 1
ATOM 2992 C CA . LEU A 1 392 ? -27.106 -16.276 11.825 1.00 39.03 399 LEU A CA 1
ATOM 2993 C C . LEU A 1 392 ? -27.421 -15.216 10.825 1.00 41.92 399 LEU A C 1
ATOM 2994 O O . LEU A 1 392 ? -28.545 -14.885 10.652 1.00 45.63 399 LEU A O 1
ATOM 2999 N N . LEU A 1 393 ? -26.422 -14.634 10.196 1.00 39.96 400 LEU A N 1
ATOM 3000 C CA . LEU A 1 393 ? -26.655 -13.567 9.229 1.00 41.66 400 LEU A CA 1
ATOM 3001 C C . LEU A 1 393 ? -27.315 -14.089 7.959 1.00 44.21 400 LEU A C 1
ATOM 3002 O O . LEU A 1 393 ? -28.049 -13.348 7.294 1.00 43.78 400 LEU A O 1
ATOM 3007 N N . ARG A 1 394 ? -27.097 -15.341 7.622 1.00 44.70 401 ARG A N 1
ATOM 3008 C CA . ARG A 1 394 ? -27.764 -15.926 6.491 1.00 45.34 401 ARG A CA 1
ATOM 3009 C C . ARG A 1 394 ? -29.262 -16.018 6.785 1.00 44.83 401 ARG A C 1
ATOM 3010 O O . ARG A 1 394 ? -30.062 -15.709 5.945 1.00 44.34 401 ARG A O 1
ATOM 3018 N N . GLU A 1 395 ? -29.640 -16.430 7.984 1.00 43.11 402 GLU A N 1
ATOM 3019 C CA . GLU A 1 395 ? -31.051 -16.496 8.352 1.00 42.91 402 GLU A CA 1
ATOM 3020 C C . GLU A 1 395 ? -31.683 -15.111 8.360 1.00 44.53 402 GLU A C 1
ATOM 3021 O O . GLU A 1 395 ? -32.803 -14.927 7.866 1.00 46.64 402 GLU A O 1
ATOM 3027 N N . LEU A 1 396 ? -30.981 -14.122 8.920 1.00 40.87 403 LEU A N 1
ATOM 3028 C CA . LEU A 1 396 ? -31.523 -12.769 8.972 1.00 39.40 403 LEU A CA 1
ATOM 3029 C C . LEU A 1 396 ? -31.741 -12.205 7.575 1.00 43.38 403 LEU A C 1
ATOM 3030 O O . LEU A 1 396 ? -32.790 -11.616 7.297 1.00 47.50 403 LEU A O 1
ATOM 3035 N N . HIS A 1 397 ? -30.809 -12.430 6.685 1.00 46.30 404 HIS A N 1
ATOM 3036 C CA . HIS A 1 397 ? -30.934 -11.913 5.350 1.00 48.12 404 HIS A CA 1
ATOM 3037 C C . HIS A 1 397 ? -32.088 -12.592 4.632 1.00 48.34 404 HIS A C 1
ATOM 3038 O O . HIS A 1 397 ? -32.859 -11.967 3.939 1.00 45.40 404 HIS A O 1
ATOM 3045 N N . ALA A 1 398 ? -32.226 -13.880 4.836 1.00 45.51 405 ALA A N 1
ATOM 3046 C CA . ALA A 1 398 ? -33.337 -14.612 4.190 1.00 45.97 405 ALA A CA 1
ATOM 3047 C C . ALA A 1 398 ? -34.695 -14.090 4.652 1.00 49.71 405 ALA A C 1
ATOM 3048 O O . ALA A 1 398 ? -35.568 -13.911 3.804 1.00 52.47 405 ALA A O 1
ATOM 3050 N N . LEU A 1 399 ? -34.867 -13.883 5.955 1.00 50.37 406 LEU A N 1
ATOM 3051 C CA . LEU A 1 399 ? -36.157 -13.408 6.513 1.00 49.92 406 LEU A CA 1
ATOM 3052 C C . LEU A 1 399 ? -36.409 -11.984 6.027 1.00 54.11 406 LEU A C 1
ATOM 3053 O O . LEU A 1 399 ? -37.559 -11.658 5.730 1.00 62.08 406 LEU A O 1
ATOM 3058 N N . ALA A 1 400 ? -35.357 -11.185 5.911 1.00 51.13 407 ALA A N 1
ATOM 3059 C CA . ALA A 1 400 ? -35.511 -9.770 5.523 1.00 58.87 407 ALA A CA 1
ATOM 3060 C C . ALA A 1 400 ? -36.004 -9.655 4.083 1.00 73.05 407 ALA A C 1
ATOM 3061 O O . ALA A 1 400 ? -36.655 -8.658 3.767 1.00 78.31 407 ALA A O 1
ATOM 3063 N N . ALA A 1 401 ? -35.716 -10.649 3.252 1.00 75.52 408 ALA A N 1
ATOM 3064 C CA . ALA A 1 401 ? -36.116 -10.598 1.836 1.00 78.30 408 ALA A CA 1
ATOM 3065 C C . ALA A 1 401 ? -37.640 -10.557 1.728 1.00 98.40 408 ALA A C 1
ATOM 3066 O O . ALA A 1 401 ? -38.134 -10.107 0.684 1.00 96.69 408 ALA A O 1
ATOM 3068 N N . GLY A 1 402 ? -38.352 -10.992 2.769 1.00 162.08 409 GLY A N 1
ATOM 3069 C CA . GLY A 1 402 ? -39.827 -10.989 2.764 1.00 162.40 409 GLY A CA 1
ATOM 3070 C C . GLY A 1 402 ? -40.405 -9.670 3.220 1.00 163.38 409 GLY A C 1
ATOM 3071 O O . GLY A 1 402 ? -41.621 -9.501 3.093 1.00 163.67 409 GLY A O 1
ATOM 3072 N N . ARG A 1 403 ? -39.569 -8.762 3.718 1.00 111.36 410 ARG A N 1
ATOM 3073 C CA . ARG A 1 403 ? -40.067 -7.475 4.267 1.00 98.62 410 ARG A CA 1
ATOM 3074 C C . ARG A 1 403 ? -39.323 -6.322 3.585 1.00 85.59 410 ARG A C 1
ATOM 3075 O O . ARG A 1 403 ? -39.590 -5.158 3.915 1.00 75.65 410 ARG A O 1
ATOM 3083 N N . GLY A 1 404 ? -38.428 -6.627 2.649 1.00 84.86 411 GLY A N 1
ATOM 3084 C CA . GLY A 1 404 ? -37.774 -5.555 1.871 1.00 68.54 411 GLY A CA 1
ATOM 3085 C C . GLY A 1 404 ? -36.356 -5.292 2.314 1.00 65.49 411 GLY A C 1
ATOM 3086 O O . GLY A 1 404 ? -35.925 -4.135 2.245 1.00 61.56 411 GLY A O 1
ATOM 3087 N N . GLY A 1 405 ? -35.657 -6.329 2.756 1.00 63.81 412 GLY A N 1
ATOM 3088 C CA . GLY A 1 405 ? -34.311 -6.123 3.306 1.00 60.92 412 GLY A CA 1
ATOM 3089 C C . GLY A 1 405 ? -34.376 -5.309 4.579 1.00 58.87 412 GLY A C 1
ATOM 3090 O O . GLY A 1 405 ? -33.393 -4.656 4.894 1.00 57.63 412 GLY A O 1
ATOM 3091 N N . GLU A 1 406 ? -35.503 -5.348 5.279 1.00 51.67 413 GLU A N 1
ATOM 3092 C CA . GLU A 1 406 ? -35.670 -4.477 6.455 1.00 48.37 413 GLU A CA 1
ATOM 3093 C C . GLU A 1 406 ? -36.239 -5.288 7.611 1.00 45.65 413 GLU A C 1
ATOM 3094 O O . GLU A 1 406 ? -37.251 -5.955 7.404 1.00 49.65 413 GLU A O 1
ATOM 3100 N N . LEU A 1 407 ? -35.584 -5.236 8.771 1.00 42.10 414 LEU A N 1
ATOM 3101 C CA . LEU A 1 407 ? -36.085 -5.929 9.952 1.00 37.69 414 LEU A CA 1
ATOM 3102 C C . LEU A 1 407 ? -36.355 -4.928 11.064 1.00 40.77 414 LEU A C 1
ATOM 3103 O O . LEU A 1 407 ? -35.523 -4.055 11.334 1.00 44.51 414 LEU A O 1
ATOM 3108 N N . SER A 1 408 ? -37.516 -5.051 11.701 1.00 41.40 415 SER A N 1
ATOM 3109 C CA . SER A 1 408 ? -37.768 -4.278 12.905 1.00 38.50 415 SER A CA 1
ATOM 3110 C C . SER A 1 408 ? -36.804 -4.711 14.004 1.00 35.39 415 SER A C 1
ATOM 3111 O O . SER A 1 408 ? -36.257 -5.818 13.990 1.00 34.50 415 SER A O 1
ATOM 3114 N N . GLU A 1 409 ? -36.589 -3.810 14.965 1.00 36.27 416 GLU A N 1
ATOM 3115 C CA . GLU A 1 409 ? -35.698 -4.121 16.077 1.00 33.71 416 GLU A CA 1
ATOM 3116 C C . GLU A 1 409 ? -36.170 -5.355 16.833 1.00 36.55 416 GLU A C 1
ATOM 3117 O O . GLU A 1 409 ? -35.353 -6.155 17.303 1.00 36.23 416 GLU A O 1
ATOM 3123 N N . ASP A 1 410 ? -37.487 -5.530 16.953 1.00 35.06 417 ASP A N 1
ATOM 3124 C CA . ASP A 1 410 ? -38.017 -6.685 17.668 1.00 36.73 417 ASP A CA 1
ATOM 3125 C C . ASP A 1 410 ? -37.746 -7.978 16.910 1.00 38.32 417 ASP A C 1
ATOM 3126 O O . ASP A 1 410 ? -37.342 -8.980 17.510 1.00 39.73 417 ASP A O 1
ATOM 3131 N N . ALA A 1 411 ? -37.963 -7.975 15.593 1.00 36.69 418 ALA A N 1
ATOM 3132 C CA . ALA A 1 411 ? -37.717 -9.180 14.807 1.00 35.20 418 ALA A CA 1
ATOM 3133 C C . ALA A 1 411 ? -36.239 -9.546 14.809 1.00 35.28 418 ALA A C 1
ATOM 3134 O O . ALA A 1 411 ? -35.885 -10.730 14.855 1.00 36.68 418 ALA A O 1
ATOM 3136 N N . PHE A 1 412 ? -35.369 -8.573 14.698 1.00 39.18 419 PHE A N 1
ATOM 3137 C CA . PHE A 1 412 ? -33.948 -8.808 14.666 1.00 34.01 419 PHE A CA 1
ATOM 3138 C C . PHE A 1 412 ? -33.477 -9.512 15.903 1.00 37.02 419 PHE A C 1
ATOM 3139 O O . PHE A 1 412 ? -32.779 -10.477 15.853 1.00 34.87 419 PHE A O 1
ATOM 3147 N N . PHE A 1 413 ? -33.890 -9.000 17.032 1.00 37.66 420 PHE A N 1
ATOM 3148 C CA . PHE A 1 413 ? -33.493 -9.524 18.295 1.00 33.91 420 PHE A CA 1
ATOM 3149 C C . PHE A 1 413 ? -34.191 -10.777 18.684 1.00 34.93 420 PHE A C 1
ATOM 3150 O O . PHE A 1 413 ? -33.715 -11.485 19.499 1.00 39.42 420 PHE A O 1
ATOM 3158 N N . ASP A 1 414 ? -35.326 -11.055 18.102 1.00 36.44 421 ASP A N 1
ATOM 3159 C CA . ASP A 1 414 ? -36.022 -12.282 18.378 1.00 38.26 421 ASP A CA 1
ATOM 3160 C C . ASP A 1 414 ? -35.225 -13.402 17.755 1.00 41.78 421 ASP A C 1
ATOM 3161 O O . ASP A 1 414 ? -35.165 -14.468 18.294 1.00 42.04 421 ASP A O 1
ATOM 3166 N N . VAL A 1 415 ? -34.608 -13.160 16.610 1.00 39.60 422 VAL A N 1
ATOM 3167 C CA . VAL A 1 415 ? -33.816 -14.189 15.942 1.00 38.72 422 VAL A CA 1
ATOM 3168 C C . VAL A 1 415 ? -32.582 -14.531 16.769 1.00 39.99 422 VAL A C 1
ATOM 3169 O O . VAL A 1 415 ? -32.280 -15.706 17.006 1.00 45.78 422 VAL A O 1
ATOM 3173 N N . LEU A 1 416 ? -31.861 -13.547 17.240 1.00 39.96 423 LEU A N 1
ATOM 3174 C CA . LEU A 1 416 ? -30.688 -13.821 18.031 1.00 39.26 423 LEU A CA 1
ATOM 3175 C C . LEU A 1 416 ? -31.062 -14.565 19.288 1.00 41.25 423 LEU A C 1
ATOM 3176 O O . LEU A 1 416 ? -30.469 -15.556 19.605 1.00 41.01 423 LEU A O 1
ATOM 3181 N N . ALA A 1 417 ? -32.094 -14.120 19.977 1.00 40.62 424 ALA A N 1
ATOM 3182 C CA . ALA A 1 417 ? -32.488 -14.802 21.205 1.00 40.69 424 ALA A CA 1
ATOM 3183 C C . ALA A 1 417 ? -32.927 -16.236 20.937 1.00 46.55 424 ALA A C 1
ATOM 3184 O O . ALA A 1 417 ? -32.835 -17.087 21.829 1.00 47.63 424 ALA A O 1
ATOM 3186 N N . ALA A 1 418 ? -33.403 -16.522 19.722 1.00 46.46 425 ALA A N 1
ATOM 3187 C CA . ALA A 1 418 ? -33.790 -17.887 19.385 1.00 44.36 425 ALA A CA 1
ATOM 3188 C C . ALA A 1 418 ? -32.580 -18.806 19.293 1.00 48.13 425 ALA A C 1
ATOM 3189 O O . ALA A 1 418 ? -32.697 -20.011 19.545 1.00 48.81 425 ALA A O 1
ATOM 3191 N N . HIS A 1 419 ? -31.416 -18.262 18.937 1.00 48.13 426 HIS A N 1
ATOM 3192 C CA . HIS A 1 419 ? -30.183 -19.028 18.838 1.00 44.04 426 HIS A CA 1
ATOM 3193 C C . HIS A 1 419 ? -29.351 -18.972 20.117 1.00 44.00 426 HIS A C 1
ATOM 3194 O O . HIS A 1 419 ? -28.147 -19.247 20.074 1.00 43.89 426 HIS A O 1
ATOM 3201 N N . GLY A 1 420 ? -29.964 -18.619 21.245 1.00 43.66 427 GLY A N 1
ATOM 3202 C CA . GLY A 1 420 ? -29.276 -18.610 22.520 1.00 39.94 427 GLY A CA 1
ATOM 3203 C C . GLY A 1 420 ? -28.376 -17.422 22.769 1.00 42.40 427 GLY A C 1
ATOM 3204 O O . GLY A 1 420 ? -27.610 -17.441 23.740 1.00 42.02 427 GLY A O 1
ATOM 3205 N N . LEU A 1 421 ? -28.442 -16.389 21.935 1.00 40.55 428 LEU A N 1
ATOM 3206 C CA . LEU A 1 421 ? -27.608 -15.203 22.073 1.00 31.32 428 LEU A CA 1
ATOM 3207 C C . LEU A 1 421 ? -28.441 -14.054 22.623 1.00 32.72 428 LEU A C 1
ATOM 3208 O O . LEU A 1 421 ? -29.521 -13.758 22.099 1.00 37.35 428 LEU A O 1
ATOM 3213 N N . GLU A 1 422 ? -27.936 -13.407 23.671 1.00 33.51 429 GLU A N 1
ATOM 3214 C CA . GLU A 1 422 ? -28.630 -12.279 24.295 1.00 32.21 429 GLU A CA 1
ATOM 3215 C C . GLU A 1 422 ? -28.234 -10.984 23.584 1.00 30.84 429 GLU A C 1
ATOM 3216 O O . GLU A 1 422 ? -27.547 -10.114 24.124 1.00 28.39 429 GLU A O 1
ATOM 3222 N N . GLY A 1 423 ? -28.691 -10.859 22.342 1.00 27.80 430 GLY A N 1
ATOM 3223 C CA . GLY A 1 423 ? -28.397 -9.690 21.533 1.00 27.96 430 GLY A CA 1
ATOM 3224 C C . GLY A 1 423 ? -28.951 -8.397 22.101 1.00 29.31 430 GLY A C 1
ATOM 3225 O O . GLY A 1 423 ? -28.224 -7.415 22.253 1.00 28.71 430 GLY A O 1
ATOM 3226 N N . ARG A 1 424 ? -30.243 -8.396 22.413 1.00 31.10 431 ARG A N 1
ATOM 3227 C CA . ARG A 1 424 ? -30.902 -7.214 22.961 1.00 29.31 431 ARG A CA 1
ATOM 3228 C C . ARG A 1 424 ? -30.168 -6.664 24.181 1.00 28.33 431 ARG A C 1
ATOM 3229 O O . ARG A 1 424 ? -29.913 -5.463 24.274 1.00 27.40 431 ARG A O 1
ATOM 3237 N N . GLY A 1 425 ? -29.831 -7.548 25.115 1.00 29.45 432 GLY A N 1
ATOM 3238 C CA . GLY A 1 425 ? -29.135 -7.151 26.325 1.00 29.92 432 GLY A CA 1
ATOM 3239 C C . GLY A 1 425 ? -27.874 -6.352 26.055 1.00 28.77 432 GLY A C 1
ATOM 3240 O O . GLY A 1 425 ? -27.640 -5.316 26.678 1.00 26.87 432 GLY A O 1
ATOM 3241 N N . ASP A 1 426 ? -27.060 -6.834 25.121 1.00 28.68 433 ASP A N 1
ATOM 3242 C CA . ASP A 1 426 ? -25.812 -6.165 24.770 1.00 32.05 433 ASP A CA 1
ATOM 3243 C C . ASP A 1 426 ? -26.058 -4.824 24.085 1.00 26.99 433 ASP A C 1
ATOM 3244 O O . ASP A 1 426 ? -25.276 -3.886 24.240 1.00 29.17 433 ASP A O 1
ATOM 3249 N N . PHE A 1 427 ? -27.146 -4.740 23.328 1.00 26.57 434 PHE A N 1
ATOM 3250 C CA . PHE A 1 427 ? -27.486 -3.515 22.613 1.00 26.52 434 PHE A CA 1
ATOM 3251 C C . PHE A 1 427 ? -27.842 -2.371 23.559 1.00 27.56 434 PHE A C 1
ATOM 3252 O O . PHE A 1 427 ? -27.457 -1.225 23.329 1.00 29.47 434 PHE A O 1
ATOM 3260 N N . GLU A 1 428 ? -28.576 -2.686 24.621 1.00 26.58 435 GLU A N 1
ATOM 3261 C CA . GLU A 1 428 ? -28.984 -1.673 25.587 1.00 26.81 435 GLU A CA 1
ATOM 3262 C C . GLU A 1 428 ? -27.971 -1.546 26.719 1.00 26.96 435 GLU A C 1
ATOM 3263 O O . GLU A 1 428 ? -28.227 -0.880 27.722 1.00 30.72 435 GLU A O 1
ATOM 3269 N N . ARG A 1 429 ? -26.819 -2.188 26.552 1.00 26.53 436 ARG A N 1
ATOM 3270 C CA . ARG A 1 429 ? -25.768 -2.150 27.563 1.00 27.76 436 ARG A CA 1
ATOM 3271 C C . ARG A 1 429 ? -24.476 -1.559 27.012 1.00 29.08 436 ARG A C 1
ATOM 3272 O O . ARG A 1 429 ? -23.739 -0.879 27.726 1.00 31.90 436 ARG A O 1
ATOM 3280 N N . HIS A 1 430 ? -24.205 -1.822 25.738 1.00 28.75 437 HIS A N 1
ATOM 3281 C CA . HIS A 1 430 ? -22.994 -1.323 25.097 1.00 30.42 437 HIS A CA 1
ATOM 3282 C C . HIS A 1 430 ? -23.274 -0.152 24.161 1.00 31.24 437 HIS A C 1
ATOM 3283 O O . HIS A 1 430 ? -22.453 0.757 24.033 1.00 32.79 437 HIS A O 1
ATOM 3290 N N . ILE A 1 431 ? -24.432 -0.173 23.509 1.00 28.00 438 ILE A N 1
ATOM 3291 C CA . ILE A 1 431 ? -24.794 0.898 22.588 1.00 28.38 438 ILE A CA 1
ATOM 3292 C C . ILE A 1 431 ? -25.651 1.927 23.311 1.00 29.45 438 ILE A C 1
ATOM 3293 O O . ILE A 1 431 ? -25.303 3.112 23.367 1.00 34.86 438 ILE A O 1
ATOM 3298 N N . LEU A 1 432 ? -26.732 1.507 23.897 1.00 26.26 439 LEU A N 1
ATOM 3299 C CA . LEU A 1 432 ? -27.588 2.465 24.511 1.00 27.50 439 LEU A CA 1
ATOM 3300 C C . LEU A 1 432 ? -27.053 3.018 25.783 1.00 31.79 439 LEU A C 1
ATOM 3301 O O . LEU A 1 432 ? -27.231 4.170 26.058 1.00 33.84 439 LEU A O 1
ATOM 3306 N N . ARG A 1 433 ? -26.381 2.194 26.554 1.00 32.31 440 ARG A N 1
ATOM 3307 C CA . ARG A 1 433 ? -25.829 2.661 27.803 1.00 32.00 440 ARG A CA 1
ATOM 3308 C C . ARG A 1 433 ? -24.343 2.961 27.777 1.00 31.76 440 ARG A C 1
ATOM 3309 O O . ARG A 1 433 ? -23.845 3.634 28.637 1.00 33.40 440 ARG A O 1
ATOM 3317 N N . GLY A 1 434 ? -23.640 2.465 26.791 1.00 31.54 441 GLY A N 1
ATOM 3318 C CA . GLY A 1 434 ? -22.221 2.736 26.678 1.00 32.29 441 GLY A CA 1
ATOM 3319 C C . GLY A 1 434 ? -21.333 1.964 27.627 1.00 31.36 441 GLY A C 1
ATOM 3320 O O . GLY A 1 434 ? -20.201 2.388 27.876 1.00 32.38 441 GLY A O 1
ATOM 3321 N N . GLU A 1 435 ? -21.816 0.818 28.033 1.00 32.74 442 GLU A N 1
ATOM 3322 C CA . GLU A 1 435 ? -21.065 0.032 28.910 1.00 31.36 442 GLU A CA 1
ATOM 3323 C C . GLU A 1 435 ? -19.800 -0.571 28.222 1.00 33.00 442 GLU A C 1
ATOM 3324 O O . GLU A 1 435 ? -19.802 -0.796 27.043 1.00 33.45 442 GLU A O 1
ATOM 3330 N N . PRO A 1 436 ? -18.736 -0.895 28.990 1.00 33.75 443 PRO A N 1
ATOM 3331 C CA . PRO A 1 436 ? -17.569 -1.443 28.283 1.00 32.74 443 PRO A CA 1
ATOM 3332 C C . PRO A 1 436 ? -17.850 -2.813 27.681 1.00 30.57 443 PRO A C 1
ATOM 3333 O O . PRO A 1 436 ? -18.575 -3.630 28.251 1.00 34.42 443 PRO A O 1
ATOM 3337 N N . ILE A 1 437 ? -17.256 -3.055 26.515 1.00 31.60 444 ILE A N 1
ATOM 3338 C CA . ILE A 1 437 ? -17.453 -4.295 25.773 1.00 33.91 444 ILE A CA 1
ATOM 3339 C C . ILE A 1 437 ? -16.405 -5.309 26.210 1.00 34.46 444 ILE A C 1
ATOM 3340 O O . ILE A 1 437 ? -15.210 -4.996 26.272 1.00 32.58 444 ILE A O 1
ATOM 3345 N N . THR A 1 438 ? -16.851 -6.524 26.511 1.00 40.21 445 THR A N 1
ATOM 3346 C CA . THR A 1 438 ? -15.966 -7.629 26.846 1.00 39.79 445 THR A CA 1
ATOM 3347 C C . THR A 1 438 ? -15.960 -8.626 25.697 1.00 39.19 445 THR A C 1
ATOM 3348 O O . THR A 1 438 ? -17.023 -9.013 25.199 1.00 39.17 445 THR A O 1
ATOM 3352 N N . VAL A 1 439 ? -14.767 -9.031 25.275 1.00 32.59 446 VAL A N 1
ATOM 3353 C CA . VAL A 1 439 ? -14.595 -10.034 24.232 1.00 34.61 446 VAL A CA 1
ATOM 3354 C C . VAL A 1 439 ? -14.190 -11.343 24.894 1.00 38.02 446 VAL A C 1
ATOM 3355 O O . VAL A 1 439 ? -13.238 -11.377 25.684 1.00 40.13 446 VAL A O 1
ATOM 3359 N N . ALA A 1 440 ? -14.918 -12.412 24.583 1.00 35.63 447 ALA A N 1
ATOM 3360 C CA . ALA A 1 440 ? -14.612 -13.714 25.155 1.00 36.28 447 ALA A CA 1
ATOM 3361 C C . ALA A 1 440 ? -13.182 -14.115 24.799 1.00 40.44 447 ALA A C 1
ATOM 3362 O O . ALA A 1 440 ? -12.746 -13.913 23.659 1.00 41.11 447 ALA A O 1
ATOM 3364 N N . PRO A 1 441 ? -12.426 -14.682 25.743 1.00 42.86 448 PRO A N 1
ATOM 3365 C CA . PRO A 1 441 ? -10.998 -14.937 25.486 1.00 43.64 448 PRO A CA 1
ATOM 3366 C C . PRO A 1 441 ? -10.734 -15.931 24.369 1.00 40.28 448 PRO A C 1
ATOM 3367 O O . PRO A 1 441 ? -9.647 -15.898 23.779 1.00 37.45 448 PRO A O 1
ATOM 3371 N N . GLU A 1 442 ? -11.684 -16.799 24.093 1.00 40.07 449 GLU A N 1
ATOM 3372 C CA . GLU A 1 442 ? -11.514 -17.803 23.069 1.00 43.21 449 GLU A CA 1
ATOM 3373 C C . GLU A 1 442 ? -11.903 -17.405 21.672 1.00 40.10 449 GLU A C 1
ATOM 3374 O O . GLU A 1 442 ? -11.778 -18.169 20.784 1.00 38.72 449 GLU A O 1
ATOM 3380 N N . ALA A 1 443 ? -12.364 -16.185 21.499 1.00 39.35 450 ALA A N 1
ATOM 3381 C CA . ALA A 1 443 ? -12.848 -15.643 20.262 1.00 37.39 450 ALA A CA 1
ATOM 3382 C C . ALA A 1 443 ? -12.017 -15.647 19.023 1.00 40.70 450 ALA A C 1
ATOM 3383 O O . ALA A 1 443 ? -12.553 -15.649 17.956 1.00 39.89 450 ALA A O 1
ATOM 3385 N N . LEU A 1 444 ? -10.709 -15.779 19.158 1.00 41.78 451 LEU A N 1
ATOM 3386 C CA . LEU A 1 444 ? -9.844 -15.909 18.024 1.00 42.77 451 LEU A CA 1
ATOM 3387 C C . LEU A 1 444 ? -9.296 -17.307 17.848 1.00 46.18 451 LEU A C 1
ATOM 3388 O O . LEU A 1 444 ? -8.294 -17.457 17.204 1.00 47.64 451 LEU A O 1
ATOM 3393 N N . GLY A 1 445 ? -9.962 -18.328 18.390 1.00 46.88 452 GLY A N 1
ATOM 3394 C CA . GLY A 1 445 ? -9.526 -19.698 18.276 1.00 49.61 452 GLY A CA 1
ATOM 3395 C C . GLY A 1 445 ? -8.526 -20.072 19.350 1.00 53.62 452 GLY A C 1
ATOM 3396 O O . GLY A 1 445 ? -8.032 -19.221 20.096 1.00 50.03 452 GLY A O 1
ATOM 3397 N N . PRO A 1 446 ? -8.205 -21.366 19.448 1.00 59.63 453 PRO A N 1
ATOM 3398 C CA . PRO A 1 446 ? -7.233 -21.809 20.459 1.00 57.24 453 PRO A CA 1
ATOM 3399 C C . PRO A 1 446 ? -5.811 -21.352 20.185 1.00 52.70 453 PRO A C 1
ATOM 3400 O O . PRO A 1 446 ? -4.963 -21.472 21.078 1.00 51.55 453 PRO A O 1
ATOM 3404 N N . ALA A 1 447 ? -5.522 -20.830 18.994 1.00 53.39 454 ALA A N 1
ATOM 3405 C CA . ALA A 1 447 ? -4.171 -20.409 18.652 1.00 51.53 454 ALA A CA 1
ATOM 3406 C C . ALA A 1 447 ? -3.789 -19.061 19.251 1.00 56.38 454 ALA A C 1
ATOM 3407 O O . ALA A 1 447 ? -2.618 -18.677 19.162 1.00 57.44 454 ALA A O 1
ATOM 3409 N N . PHE A 1 448 ? -4.731 -18.340 19.857 1.00 60.13 455 PHE A N 1
ATOM 3410 C CA . PHE A 1 448 ? -4.464 -17.011 20.392 1.00 56.03 455 PHE A CA 1
ATOM 3411 C C . PHE A 1 448 ? -5.082 -16.876 21.776 1.00 56.17 455 PHE A C 1
ATOM 3412 O O . PHE A 1 448 ? -6.180 -17.380 22.026 1.00 57.38 455 PHE A O 1
ATOM 3420 N N . VAL A 1 449 ? -4.344 -16.151 22.636 1.00 58.63 456 VAL A N 1
ATOM 3421 C CA . VAL A 1 449 ? -4.676 -15.907 24.020 1.00 59.10 456 VAL A CA 1
ATOM 3422 C C . VAL A 1 449 ? -4.647 -14.403 24.391 1.00 57.60 456 VAL A C 1
ATOM 3423 O O . VAL A 1 449 ? -3.710 -13.738 24.067 1.00 59.04 456 VAL A O 1
ATOM 3427 N N . PRO A 1 450 ? -5.674 -13.887 25.062 1.00 53.18 457 PRO A N 1
ATOM 3428 C CA . PRO A 1 450 ? -5.542 -12.484 25.424 1.00 50.98 457 PRO A CA 1
ATOM 3429 C C . PRO A 1 450 ? -4.653 -12.347 26.622 1.00 53.30 457 PRO A C 1
ATOM 3430 O O . PRO A 1 450 ? -4.842 -13.031 27.587 1.00 53.28 457 PRO A O 1
ATOM 3434 N N . ARG A 1 451 ? -3.673 -11.486 26.539 1.00 54.32 458 ARG A N 1
ATOM 3435 C CA . ARG A 1 451 ? -2.770 -11.182 27.638 1.00 53.32 458 ARG A CA 1
ATOM 3436 C C . ARG A 1 451 ? -2.827 -9.693 27.944 1.00 50.35 458 ARG A C 1
ATOM 3437 O O . ARG A 1 451 ? -3.034 -8.866 27.050 1.00 50.31 458 ARG A O 1
ATOM 3445 N N . ALA A 1 452 ? -2.649 -9.358 29.218 1.00 47.05 459 ALA A N 1
ATOM 3446 C CA . ALA A 1 452 ? -2.636 -7.960 29.624 1.00 47.45 459 ALA A CA 1
ATOM 3447 C C . ALA A 1 452 ? -1.412 -7.261 29.047 1.00 50.79 459 ALA A C 1
ATOM 3448 O O . ALA A 1 452 ? -0.279 -7.720 29.223 1.00 47.46 459 ALA A O 1
ATOM 3450 N N . ARG A 1 453 ? -1.603 -6.149 28.324 1.00 47.72 460 ARG A N 1
ATOM 3451 C CA . ARG A 1 453 ? -0.477 -5.373 27.872 1.00 43.82 460 ARG A CA 1
ATOM 3452 C C . ARG A 1 453 ? -0.727 -3.953 28.269 1.00 41.26 460 ARG A C 1
ATOM 3453 O O . ARG A 1 453 ? -1.830 -3.511 28.327 1.00 42.15 460 ARG A O 1
ATOM 3461 N N . ASP A 1 454 ? 0.341 -3.241 28.505 1.00 43.71 461 ASP A N 1
ATOM 3462 C CA . ASP A 1 454 ? 0.320 -1.837 28.889 1.00 44.64 461 ASP A CA 1
ATOM 3463 C C . ASP A 1 454 ? 0.505 -0.976 27.644 1.00 44.16 461 ASP A C 1
ATOM 3464 O O . ASP A 1 454 ? 1.538 -1.061 26.972 1.00 42.05 461 ASP A O 1
ATOM 3469 N N . VAL A 1 455 ? -0.499 -0.159 27.336 1.00 42.55 462 VAL A N 1
ATOM 3470 C CA . VAL A 1 455 ? -0.485 0.718 26.172 1.00 46.79 462 VAL A CA 1
ATOM 3471 C C . VAL A 1 455 ? -0.680 2.149 26.651 1.00 45.89 462 VAL A C 1
ATOM 3472 O O . VAL A 1 455 ? -1.631 2.439 27.387 1.00 44.24 462 VAL A O 1
ATOM 3476 N N . ALA A 1 456 ? 0.220 3.037 26.235 1.00 45.49 463 ALA A N 1
ATOM 3477 C CA . ALA A 1 456 ? 0.127 4.436 26.624 1.00 46.89 463 ALA A CA 1
ATOM 3478 C C . ALA A 1 456 ? -1.081 5.090 25.965 1.00 47.13 463 ALA A C 1
ATOM 3479 O O . ALA A 1 456 ? -1.287 4.962 24.754 1.00 41.95 463 ALA A O 1
ATOM 3481 N N . SER A 1 457 ? -1.882 5.789 26.765 1.00 45.17 464 SER A N 1
ATOM 3482 C CA . SER A 1 457 ? -3.054 6.469 26.238 1.00 44.03 464 SER A CA 1
ATOM 3483 C C . SER A 1 457 ? -2.644 7.637 25.349 1.00 46.08 464 SER A C 1
ATOM 3484 O O . SER A 1 457 ? -1.569 8.222 25.507 1.00 48.88 464 SER A O 1
ATOM 3487 N N . PHE A 1 458 ? -3.515 7.971 24.401 1.00 46.00 465 PHE A N 1
ATOM 3488 C CA . PHE A 1 458 ? -3.286 9.115 23.529 1.00 43.95 465 PHE A CA 1
ATOM 3489 C C . PHE A 1 458 ? -3.567 10.398 24.302 1.00 46.74 465 PHE A C 1
ATOM 3490 O O . PHE A 1 458 ? -4.710 10.654 24.698 1.00 48.10 465 PHE A O 1
ATOM 3498 N N . ASP A 1 459 ? -2.526 11.199 24.519 1.00 49.34 466 ASP A N 1
ATOM 3499 C CA . ASP A 1 459 ? -2.643 12.446 25.273 1.00 47.70 466 ASP A CA 1
ATOM 3500 C C . ASP A 1 459 ? -1.697 13.458 24.657 1.00 46.11 466 ASP A C 1
ATOM 3501 O O . ASP A 1 459 ? -0.480 13.426 24.909 1.00 46.13 466 ASP A O 1
ATOM 3506 N N . PRO A 1 460 ? -2.202 14.386 23.838 1.00 47.38 467 PRO A N 1
ATOM 3507 C CA . PRO A 1 460 ? -1.332 15.422 23.270 1.00 49.72 467 PRO A CA 1
ATOM 3508 C C . PRO A 1 460 ? -0.884 16.459 24.282 1.00 49.66 467 PRO A C 1
ATOM 3509 O O . PRO A 1 460 ? -0.019 17.280 23.952 1.00 53.16 467 PRO A O 1
ATOM 3513 N N . GLY A 1 461 ? -1.432 16.448 25.496 1.00 50.87 468 GLY A N 1
ATOM 3514 C CA . GLY A 1 461 ? -1.174 17.523 26.431 1.00 53.95 468 GLY A CA 1
ATOM 3515 C C . GLY A 1 461 ? -1.752 18.849 26.003 1.00 58.74 468 GLY A C 1
ATOM 3516 O O . GLY A 1 461 ? -1.337 19.894 26.512 1.00 59.33 468 GLY A O 1
ATOM 3517 N N . LEU A 1 462 ? -2.663 18.816 25.055 1.00 62.45 469 LEU A N 1
ATOM 3518 C CA . LEU A 1 462 ? -3.234 20.020 24.524 1.00 63.35 469 LEU A CA 1
ATOM 3519 C C . LEU A 1 462 ? -4.581 19.752 23.849 1.00 64.00 469 LEU A C 1
ATOM 3520 O O . LEU A 1 462 ? -4.697 18.829 23.102 1.00 59.84 469 LEU A O 1
ATOM 3525 N N . SER A 1 463 ? -5.546 20.625 24.048 1.00 68.56 470 SER A N 1
ATOM 3526 C CA . SER A 1 463 ? -6.838 20.455 23.433 1.00 68.81 470 SER A CA 1
ATOM 3527 C C . SER A 1 463 ? -6.822 20.803 21.977 1.00 69.53 470 SER A C 1
ATOM 3528 O O . SER A 1 463 ? -6.920 21.939 21.609 1.00 72.76 470 SER A O 1
ATOM 3531 N N . LEU A 1 464 ? -6.722 19.798 21.147 1.00 68.87 471 LEU A N 1
ATOM 3532 C CA . LEU A 1 464 ? -6.667 20.015 19.741 1.00 71.94 471 LEU A CA 1
ATOM 3533 C C . LEU A 1 464 ? -7.890 20.736 19.235 1.00 79.72 471 LEU A C 1
ATOM 3534 O O . LEU A 1 464 ? -7.744 21.809 18.686 1.00 85.29 471 LEU A O 1
ATOM 3539 N N . GLU A 1 465 ? -9.083 20.183 19.442 1.00 79.89 472 GLU A N 1
ATOM 3540 C CA . GLU A 1 465 ? -10.322 20.789 18.942 1.00 78.95 472 GLU A CA 1
ATOM 3541 C C . GLU A 1 465 ? -10.468 22.243 19.260 1.00 78.68 472 GLU A C 1
ATOM 3542 O O . GLU A 1 465 ? -10.742 23.032 18.404 1.00 79.91 472 GLU A O 1
ATOM 3548 N N . GLN A 1 466 ? -10.230 22.591 20.506 1.00 84.26 473 GLN A N 1
ATOM 3549 C CA . GLN A 1 466 ? -10.289 23.965 20.929 1.00 87.03 473 GLN A CA 1
ATOM 3550 C C . GLN A 1 466 ? -9.258 24.719 20.131 1.00 90.55 473 GLN A C 1
ATOM 3551 O O . GLN A 1 466 ? -9.545 25.725 19.520 1.00 90.84 473 GLN A O 1
ATOM 3557 N N . THR A 1 467 ? -8.041 24.204 20.119 1.00 96.02 474 THR A N 1
ATOM 3558 C CA . THR A 1 467 ? -6.955 24.847 19.414 1.00 95.40 474 THR A CA 1
ATOM 3559 C C . THR A 1 467 ? -7.252 25.107 17.967 1.00 94.34 474 THR A C 1
ATOM 3560 O O . THR A 1 467 ? -6.993 26.172 17.488 1.00 96.73 474 THR A O 1
ATOM 3564 N N . PHE A 1 468 ? -7.836 24.163 17.267 1.00 85.20 475 PHE A N 1
ATOM 3565 C CA . PHE A 1 468 ? -8.121 24.407 15.881 1.00 84.62 475 PHE A CA 1
ATOM 3566 C C . PHE A 1 468 ? -9.313 25.321 15.662 1.00 92.57 475 PHE A C 1
ATOM 3567 O O . PHE A 1 468 ? -9.437 25.924 14.612 1.00 93.74 475 PHE A O 1
ATOM 3575 N N . LYS A 1 469 ? -10.176 25.450 16.666 1.00 101.50 476 LYS A N 1
ATOM 3576 C CA . LYS A 1 469 ? -11.348 26.316 16.547 1.00 101.23 476 LYS A CA 1
ATOM 3577 C C . LYS A 1 469 ? -10.894 27.734 16.569 1.00 100.79 476 LYS A C 1
ATOM 3578 O O . LYS A 1 469 ? -11.492 28.572 15.941 1.00 101.66 476 LYS A O 1
ATOM 3584 N N . ALA A 1 470 ? -9.866 28.020 17.350 1.00 92.32 477 ALA A N 1
ATOM 3585 C CA . ALA A 1 470 ? -9.291 29.347 17.373 1.00 87.71 477 ALA A CA 1
ATOM 3586 C C . ALA A 1 470 ? -8.036 29.293 16.543 1.00 90.77 477 ALA A C 1
ATOM 3587 O O . ALA A 1 470 ? -7.884 28.440 15.698 1.00 94.72 477 ALA A O 1
ATOM 3589 N N . ARG A 1 471 ? -7.122 30.217 16.734 1.00 89.31 478 ARG A N 1
ATOM 3590 C CA . ARG A 1 471 ? -5.909 30.153 15.944 1.00 89.85 478 ARG A CA 1
ATOM 3591 C C . ARG A 1 471 ? -4.712 30.260 16.833 1.00 89.05 478 ARG A C 1
ATOM 3592 O O . ARG A 1 471 ? -3.621 30.522 16.400 1.00 89.87 478 ARG A O 1
ATOM 3600 N N . VAL A 1 472 ? -4.956 30.019 18.102 1.00 86.26 479 VAL A N 1
ATOM 3601 C CA . VAL A 1 472 ? -3.927 30.011 19.117 1.00 82.59 479 VAL A CA 1
ATOM 3602 C C . VAL A 1 472 ? -3.930 28.664 19.806 1.00 79.55 479 VAL A C 1
ATOM 3603 O O . VAL A 1 472 ? -4.807 27.866 19.617 1.00 80.82 479 VAL A O 1
ATOM 3607 N N . LEU A 1 473 ? -2.951 28.410 20.634 1.00 77.51 480 LEU A N 1
ATOM 3608 C CA . LEU A 1 473 ? -2.918 27.160 21.324 1.00 76.20 480 LEU A CA 1
ATOM 3609 C C . LEU A 1 473 ? -3.835 27.231 22.535 1.00 80.13 480 LEU A C 1
ATOM 3610 O O . LEU A 1 473 ? -3.634 28.033 23.439 1.00 77.05 480 LEU A O 1
ATOM 3615 N N . LYS A 1 474 ? -4.844 26.371 22.533 1.00 80.63 481 LYS A N 1
ATOM 3616 C CA . LYS A 1 474 ? -5.823 26.300 23.576 1.00 79.74 481 LYS A CA 1
ATOM 3617 C C . LYS A 1 474 ? -5.718 25.016 24.362 1.00 76.82 481 LYS A C 1
ATOM 3618 O O . LYS A 1 474 ? -5.598 23.945 23.811 1.00 71.83 481 LYS A O 1
ATOM 3624 N N . GLY A 1 475 ? -5.760 25.165 25.674 1.00 73.15 482 GLY A N 1
ATOM 3625 C CA . GLY A 1 475 ? -5.713 24.067 26.606 1.00 68.68 482 GLY A CA 1
ATOM 3626 C C . GLY A 1 475 ? -4.412 23.361 26.864 1.00 68.60 482 GLY A C 1
ATOM 3627 O O . GLY A 1 475 ? -4.436 22.185 27.100 1.00 65.32 482 GLY A O 1
ATOM 3628 N N . VAL A 1 476 ? -3.283 24.052 26.863 1.00 71.37 483 VAL A N 1
ATOM 3629 C CA . VAL A 1 476 ? -2.065 23.340 27.098 1.00 64.09 483 VAL A CA 1
ATOM 3630 C C . VAL A 1 476 ? -1.949 23.089 28.564 1.00 65.27 483 VAL A C 1
ATOM 3631 O O . VAL A 1 476 ? -1.915 24.005 29.353 1.00 63.11 483 VAL A O 1
ATOM 3635 N N . ILE A 1 477 ? -1.863 21.835 28.918 1.00 63.50 484 ILE A N 1
ATOM 3636 C CA . ILE A 1 477 ? -1.791 21.390 30.307 1.00 63.72 484 ILE A CA 1
ATOM 3637 C C . ILE A 1 477 ? -0.350 21.511 30.788 1.00 64.47 484 ILE A C 1
ATOM 3638 O O . ILE A 1 477 ? 0.550 20.892 30.201 1.00 60.11 484 ILE A O 1
ATOM 3643 N N . PRO A 1 478 ? -0.082 22.302 31.833 1.00 67.90 485 PRO A N 1
ATOM 3644 C CA . PRO A 1 478 ? 1.288 22.400 32.356 1.00 64.64 485 PRO A CA 1
ATOM 3645 C C . PRO A 1 478 ? 1.813 21.058 32.842 1.00 63.67 485 PRO A C 1
ATOM 3646 O O . PRO A 1 478 ? 1.378 20.549 33.879 1.00 67.16 485 PRO A O 1
ATOM 3650 N N . GLY A 1 479 ? 2.747 20.479 32.092 1.00 58.44 486 GLY A N 1
ATOM 3651 C CA . GLY A 1 479 ? 3.286 19.167 32.388 1.00 53.89 486 GLY A CA 1
ATOM 3652 C C . GLY A 1 479 ? 2.952 18.110 31.359 1.00 55.32 486 GLY A C 1
ATOM 3653 O O . GLY A 1 479 ? 3.518 17.011 31.420 1.00 53.10 486 GLY A O 1
ATOM 3654 N N . GLY A 1 480 ? 2.055 18.400 30.422 1.00 54.70 487 GLY A N 1
ATOM 3655 C CA . GLY A 1 480 ? 1.710 17.456 29.383 1.00 47.52 487 GLY A CA 1
ATOM 3656 C C . GLY A 1 480 ? 2.793 17.349 28.336 1.00 47.57 487 GLY A C 1
ATOM 3657 O O . GLY A 1 480 ? 3.780 18.100 28.323 1.00 51.16 487 GLY A O 1
ATOM 3658 N N . PRO A 1 481 ? 2.621 16.388 27.423 1.00 47.72 488 PRO A N 1
ATOM 3659 C CA . PRO A 1 481 ? 3.635 16.194 26.371 1.00 46.80 488 PRO A CA 1
ATOM 3660 C C . PRO A 1 481 ? 3.874 17.429 25.520 1.00 46.91 488 PRO A C 1
ATOM 3661 O O . PRO A 1 481 ? 5.014 17.677 25.107 1.00 50.82 488 PRO A O 1
ATOM 3665 N N . ALA A 1 482 ? 2.830 18.214 25.243 1.00 49.68 489 ALA A N 1
ATOM 3666 C CA . ALA A 1 482 ? 3.014 19.426 24.452 1.00 50.16 489 ALA A CA 1
ATOM 3667 C C . ALA A 1 482 ? 3.793 20.479 25.229 1.00 48.73 489 ALA A C 1
ATOM 3668 O O . ALA A 1 482 ? 4.612 21.205 24.653 1.00 48.92 489 ALA A O 1
ATOM 3670 N N . TYR A 1 483 ? 3.552 20.577 26.538 1.00 50.10 490 TYR A N 1
ATOM 3671 C CA . TYR A 1 483 ? 4.268 21.553 27.353 1.00 48.02 490 TYR A CA 1
ATOM 3672 C C . TYR A 1 483 ? 5.758 21.239 27.401 1.00 51.35 490 TYR A C 1
ATOM 3673 O O . TYR A 1 483 ? 6.598 22.135 27.261 1.00 53.58 490 TYR A O 1
ATOM 3682 N N . GLU A 1 484 ? 6.106 19.965 27.599 1.00 50.59 491 GLU A N 1
ATOM 3683 C CA . GLU A 1 484 ? 7.513 19.589 27.683 1.00 46.47 491 GLU A CA 1
ATOM 3684 C C . GLU A 1 484 ? 8.221 19.759 26.346 1.00 45.86 491 GLU A C 1
ATOM 3685 O O . GLU A 1 484 ? 9.430 20.015 26.315 1.00 47.99 491 GLU A O 1
ATOM 3691 N N . ALA A 1 485 ? 7.493 19.626 25.236 1.00 46.70 492 ALA A N 1
ATOM 3692 C CA . ALA A 1 485 ? 8.087 19.846 23.923 1.00 50.47 492 ALA A CA 1
ATOM 3693 C C . ALA A 1 485 ? 8.416 21.310 23.665 1.00 53.17 492 ALA A C 1
ATOM 3694 O O . ALA A 1 485 ? 9.151 21.604 22.715 1.00 53.97 492 ALA A O 1
ATOM 3696 N N . GLY A 1 486 ? 7.911 22.224 24.487 1.00 52.71 493 GLY A N 1
ATOM 3697 C CA . GLY A 1 486 ? 8.141 23.639 24.306 1.00 57.37 493 GLY A CA 1
ATOM 3698 C C . GLY A 1 486 ? 6.918 24.436 23.932 1.00 57.97 493 GLY A C 1
ATOM 3699 O O . GLY A 1 486 ? 7.048 25.625 23.618 1.00 61.43 493 GLY A O 1
ATOM 3700 N N . LEU A 1 487 ? 5.733 23.846 23.863 1.00 56.26 494 LEU A N 1
ATOM 3701 C CA . LEU A 1 487 ? 4.525 24.592 23.501 1.00 55.18 494 LEU A CA 1
ATOM 3702 C C . LEU A 1 487 ? 3.803 25.101 24.738 1.00 57.02 494 LEU A C 1
ATOM 3703 O O . LEU A 1 487 ? 3.831 24.488 25.755 1.00 57.45 494 LEU A O 1
ATOM 3708 N N . ARG A 1 488 ? 3.182 26.255 24.631 1.00 58.97 495 ARG A N 1
ATOM 3709 C CA . ARG A 1 488 ? 2.545 27.063 25.667 1.00 65.51 495 ARG A CA 1
ATOM 3710 C C . ARG A 1 488 ? 1.202 27.609 25.226 1.00 69.12 495 ARG A C 1
ATOM 3711 O O . ARG A 1 488 ? 0.915 27.595 24.064 1.00 66.79 495 ARG A O 1
ATOM 3719 N N . GLU A 1 489 ? 0.440 28.202 26.144 1.00 78.99 496 GLU A N 1
ATOM 3720 C CA . GLU A 1 489 ? -0.875 28.760 25.915 1.00 79.90 496 GLU A CA 1
ATOM 3721 C C . GLU A 1 489 ? -0.832 30.025 25.131 1.00 80.34 496 GLU A C 1
ATOM 3722 O O . GLU A 1 489 ? -0.185 30.956 25.533 1.00 82.17 496 GLU A O 1
ATOM 3728 N N . GLY A 1 490 ? -1.467 30.051 23.978 1.00 76.70 497 GLY A N 1
ATOM 3729 C CA . GLY A 1 490 ? -1.539 31.285 23.226 1.00 79.73 497 GLY A CA 1
ATOM 3730 C C . GLY A 1 490 ? -0.430 31.462 22.209 1.00 77.68 497 GLY A C 1
ATOM 3731 O O . GLY A 1 490 ? 0.179 32.535 22.138 1.00 81.86 497 GLY A O 1
ATOM 3732 N N . MET A 1 491 ? -0.224 30.433 21.382 1.00 73.84 498 MET A N 1
ATOM 3733 C CA . MET A 1 491 ? 0.793 30.504 20.304 1.00 74.25 498 MET A CA 1
ATOM 3734 C C . MET A 1 491 ? 0.077 30.389 18.961 1.00 78.33 498 MET A C 1
ATOM 3735 O O . MET A 1 491 ? -0.772 29.506 18.842 1.00 78.14 498 MET A O 1
ATOM 3740 N N . LYS A 1 492 ? 0.356 31.295 18.031 1.00 79.59 499 LYS A N 1
ATOM 3741 C CA . LYS A 1 492 ? -0.344 31.334 16.773 1.00 79.95 499 LYS A CA 1
ATOM 3742 C C . LYS A 1 492 ? -0.163 29.997 16.149 1.00 76.30 499 LYS A C 1
ATOM 3743 O O . LYS A 1 492 ? 0.934 29.598 15.876 1.00 77.22 499 LYS A O 1
ATOM 3749 N N . TRP A 1 493 ? -1.255 29.296 16.005 1.00 77.96 500 TRP A N 1
ATOM 3750 C CA . TRP A 1 493 ? -1.255 27.987 15.454 1.00 76.76 500 TRP A CA 1
ATOM 3751 C C . TRP A 1 493 ? -1.287 27.977 13.947 1.00 75.05 500 TRP A C 1
ATOM 3752 O O . TRP A 1 493 ? -2.186 28.522 13.345 1.00 74.58 500 TRP A O 1
ATOM 3763 N N . VAL A 1 494 ? -0.321 27.321 13.329 1.00 72.50 501 VAL A N 1
ATOM 3764 C CA . VAL A 1 494 ? -0.303 27.286 11.887 1.00 74.46 501 VAL A CA 1
ATOM 3765 C C . VAL A 1 494 ? -0.758 25.968 11.249 1.00 76.77 501 VAL A C 1
ATOM 3766 O O . VAL A 1 494 ? -1.716 25.959 10.513 1.00 76.23 501 VAL A O 1
ATOM 3770 N N . SER A 1 495 ? -0.081 24.853 11.501 1.00 73.94 502 SER A N 1
ATOM 3771 C CA . SER A 1 495 ? -0.511 23.601 10.907 1.00 68.59 502 SER A CA 1
ATOM 3772 C C . SER A 1 495 ? -0.302 22.452 11.858 1.00 64.56 502 SER A C 1
ATOM 3773 O O . SER A 1 495 ? 0.009 22.673 12.998 1.00 63.38 502 SER A O 1
ATOM 3776 N N . ALA A 1 496 ? -0.498 21.229 11.380 1.00 64.52 503 ALA A N 1
ATOM 3777 C CA . ALA A 1 496 ? -0.319 20.029 12.179 1.00 58.01 503 ALA A CA 1
ATOM 3778 C C . ALA A 1 496 ? -0.154 18.802 11.317 1.00 54.46 503 ALA A C 1
ATOM 3779 O O . ALA A 1 496 ? -0.648 18.755 10.234 1.00 53.70 503 ALA A O 1
ATOM 3781 N N . ARG A 1 497 ? 0.596 17.811 11.763 1.00 49.80 504 ARG A N 1
ATOM 3782 C CA . ARG A 1 497 ? 0.677 16.572 11.027 1.00 47.26 504 ARG A CA 1
ATOM 3783 C C . ARG A 1 497 ? 0.575 15.453 12.054 1.00 50.71 504 ARG A C 1
ATOM 3784 O O . ARG A 1 497 ? 0.938 15.628 13.193 1.00 48.93 504 ARG A O 1
ATOM 3792 N N . ASN A 1 498 ? 0.052 14.317 11.610 1.00 53.26 505 ASN A N 1
ATOM 3793 C CA . ASN A 1 498 ? -0.201 13.119 12.381 1.00 45.74 505 ASN A CA 1
ATOM 3794 C C . ASN A 1 498 ? -0.965 13.501 13.589 1.00 50.32 505 ASN A C 1
ATOM 3795 O O . ASN A 1 498 ? -0.712 12.981 14.633 1.00 49.70 505 ASN A O 1
ATOM 3800 N N . SER A 1 499 ? -1.929 14.391 13.473 1.00 51.58 506 SER A N 1
ATOM 3801 C CA . SER A 1 499 ? -2.684 14.831 14.632 1.00 48.52 506 SER A CA 1
ATOM 3802 C C . SER A 1 499 ? -4.047 14.243 14.811 1.00 50.74 506 SER A C 1
ATOM 3803 O O . SER A 1 499 ? -4.530 14.213 15.896 1.00 55.17 506 SER A O 1
ATOM 3806 N N . SER A 1 500 ? -4.697 13.822 13.753 1.00 63.09 507 SER A N 1
ATOM 3807 C CA . SER A 1 500 ? -6.040 13.207 13.833 1.00 61.89 507 SER A CA 1
ATOM 3808 C C . SER A 1 500 ? -5.903 11.722 14.193 1.00 59.28 507 SER A C 1
ATOM 3809 O O . SER A 1 500 ? -5.451 10.973 13.329 1.00 58.76 507 SER A O 1
ATOM 3812 N N . ARG A 1 501 ? -6.271 11.313 15.410 1.00 46.82 508 ARG A N 1
ATOM 3813 C CA . ARG A 1 501 ? -6.077 9.930 15.916 1.00 46.18 508 ARG A CA 1
ATOM 3814 C C . ARG A 1 501 ? -7.013 8.927 15.241 1.00 46.86 508 ARG A C 1
ATOM 3815 O O . ARG A 1 501 ? -6.589 7.788 15.035 1.00 48.29 508 ARG A O 1
ATOM 3823 N N . PHE A 1 502 ? -8.209 9.347 14.847 1.00 50.61 509 PHE A N 1
ATOM 3824 C CA . PHE A 1 502 ? -9.214 8.398 14.304 1.00 46.47 509 PHE A CA 1
ATOM 3825 C C . PHE A 1 502 ? -9.354 8.517 12.792 1.00 46.36 509 PHE A C 1
ATOM 3826 O O . PHE A 1 502 ? -10.289 7.930 12.246 1.00 44.73 509 PHE A O 1
ATOM 3834 N N . VAL A 1 503 ? -8.455 9.248 12.141 1.00 50.75 510 VAL A N 1
ATOM 3835 C CA . VAL A 1 503 ? -8.477 9.240 10.652 1.00 52.36 510 VAL A CA 1
ATOM 3836 C C . VAL A 1 503 ? -7.482 8.180 10.211 1.00 55.73 510 VAL A C 1
ATOM 3837 O O . VAL A 1 503 ? -6.488 7.970 10.910 1.00 59.35 510 VAL A O 1
ATOM 3841 N N . ASN A 1 504 ? -7.756 7.494 9.140 1.00 62.19 511 ASN A N 1
ATOM 3842 C CA . ASN A 1 504 ? -6.895 6.446 8.738 1.00 64.94 511 ASN A CA 1
ATOM 3843 C C . ASN A 1 504 ? -5.644 6.996 8.173 1.00 69.50 511 ASN A C 1
ATOM 3844 O O . ASN A 1 504 ? -5.598 7.406 7.036 1.00 69.60 511 ASN A O 1
ATOM 3849 N N . GLY A 1 505 ? -4.600 6.963 8.971 1.00 69.21 512 GLY A N 1
ATOM 3850 C CA . GLY A 1 505 ? -3.295 7.503 8.564 1.00 69.85 512 GLY A CA 1
ATOM 3851 C C . GLY A 1 505 ? -2.493 7.784 9.799 1.00 62.47 512 GLY A C 1
ATOM 3852 O O . GLY A 1 505 ? -1.304 8.084 9.684 1.00 64.33 512 GLY A O 1
ATOM 3853 N N . TRP A 1 506 ? -3.157 7.679 10.938 1.00 53.37 513 TRP A N 1
ATOM 3854 C CA . TRP A 1 506 ? -2.479 7.945 12.221 1.00 53.19 513 TRP A CA 1
ATOM 3855 C C . TRP A 1 506 ? -1.520 6.807 12.528 1.00 51.31 513 TRP A C 1
ATOM 3856 O O . TRP A 1 506 ? -1.920 5.645 12.417 1.00 48.26 513 TRP A O 1
ATOM 3867 N N . ARG A 1 507 ? -0.293 7.161 12.878 1.00 50.66 514 ARG A N 1
ATOM 3868 C CA . ARG A 1 507 ? 0.731 6.151 13.207 1.00 51.29 514 ARG A CA 1
ATOM 3869 C C . ARG A 1 507 ? 1.212 6.444 14.624 1.00 45.79 514 ARG A C 1
ATOM 3870 O O . ARG A 1 507 ? 1.665 7.555 14.868 1.00 47.40 514 ARG A O 1
ATOM 3878 N N . ALA A 1 508 ? 1.035 5.493 15.528 1.00 46.64 515 ALA A N 1
ATOM 3879 C CA . ALA A 1 508 ? 1.518 5.683 16.890 1.00 49.80 515 ALA A CA 1
ATOM 3880 C C . ALA A 1 508 ? 3.036 5.737 16.974 1.00 50.72 515 ALA A C 1
ATOM 3881 O O . ALA A 1 508 ? 3.566 6.108 18.027 1.00 50.02 515 ALA A O 1
ATOM 3883 N N . ASP A 1 509 ? 3.742 5.381 15.903 1.00 50.45 516 ASP A N 1
ATOM 3884 C CA . ASP A 1 509 ? 5.198 5.368 15.889 1.00 50.28 516 ASP A CA 1
ATOM 3885 C C . ASP A 1 509 ? 5.799 6.617 15.259 1.00 47.84 516 ASP A C 1
ATOM 3886 O O . ASP A 1 509 ? 7.026 6.707 15.146 1.00 52.40 516 ASP A O 1
ATOM 3891 N N . LEU A 1 510 ? 4.974 7.577 14.846 1.00 45.32 517 LEU A N 1
ATOM 3892 C CA . LEU A 1 510 ? 5.466 8.821 14.286 1.00 46.59 517 LEU A CA 1
ATOM 3893 C C . LEU A 1 510 ? 5.065 9.992 15.175 1.00 46.15 517 LEU A C 1
ATOM 3894 O O . LEU A 1 510 ? 3.936 10.033 15.675 1.00 46.85 517 LEU A O 1
ATOM 3899 N N . PRO A 1 511 ? 5.939 10.937 15.416 1.00 46.97 518 PRO A N 1
ATOM 3900 C CA . PRO A 1 511 ? 5.538 12.015 16.305 1.00 42.65 518 PRO A CA 1
ATOM 3901 C C . PRO A 1 511 ? 4.432 12.894 15.813 1.00 46.78 518 PRO A C 1
ATOM 3902 O O . PRO A 1 511 ? 4.152 13.018 14.642 1.00 45.36 518 PRO A O 1
ATOM 3906 N N . LEU A 1 512 ? 3.846 13.585 16.760 1.00 45.87 519 LEU A N 1
ATOM 3907 C CA . LEU A 1 512 ? 2.787 14.489 16.470 1.00 44.38 519 LEU A CA 1
ATOM 3908 C C . LEU A 1 512 ? 3.527 15.758 16.099 1.00 47.84 519 LEU A C 1
ATOM 3909 O O . LEU A 1 512 ? 4.288 16.239 16.886 1.00 48.14 519 LEU A O 1
ATOM 3914 N N . GLU A 1 513 ? 3.326 16.278 14.898 1.00 49.98 520 GLU A N 1
ATOM 3915 C CA . GLU A 1 513 ? 3.988 17.478 14.404 1.00 48.16 520 GLU A CA 1
ATOM 3916 C C . GLU A 1 513 ? 3.027 18.658 14.460 1.00 49.92 520 GLU A C 1
ATOM 3917 O O . GLU A 1 513 ? 1.899 18.571 13.963 1.00 53.92 520 GLU A O 1
ATOM 3923 N N . ILE A 1 514 ? 3.446 19.761 15.081 1.00 50.33 521 ILE A N 1
ATOM 3924 C CA . ILE A 1 514 ? 2.665 20.950 15.196 1.00 53.23 521 ILE A CA 1
ATOM 3925 C C . ILE A 1 514 ? 3.545 22.152 14.901 1.00 61.81 521 ILE A C 1
ATOM 3926 O O . ILE A 1 514 ? 4.384 22.485 15.699 1.00 63.87 521 ILE A O 1
ATOM 3931 N N . ILE A 1 515 ? 3.380 22.783 13.748 1.00 66.40 522 ILE A N 1
ATOM 3932 C CA . ILE A 1 515 ? 4.117 23.984 13.376 1.00 62.54 522 ILE A CA 1
ATOM 3933 C C . ILE A 1 515 ? 3.343 25.193 13.885 1.00 65.84 522 ILE A C 1
ATOM 3934 O O . ILE A 1 515 ? 2.167 25.374 13.551 1.00 68.38 522 ILE A O 1
ATOM 3939 N N . VAL A 1 516 ? 3.948 25.971 14.794 1.00 64.93 523 VAL A N 1
ATOM 3940 C CA . VAL A 1 516 ? 3.332 27.148 15.379 1.00 69.78 523 VAL A CA 1
ATOM 3941 C C . VAL A 1 516 ? 4.004 28.412 14.831 1.00 73.91 523 VAL A C 1
ATOM 3942 O O . VAL A 1 516 ? 4.939 28.302 14.069 1.00 74.65 523 VAL A O 1
ATOM 3946 N N . GLU A 1 517 ? 3.500 29.584 15.217 1.00 77.11 524 GLU A N 1
ATOM 3947 C CA . GLU A 1 517 ? 4.016 30.903 14.849 1.00 77.11 524 GLU A CA 1
ATOM 3948 C C . GLU A 1 517 ? 4.095 31.083 13.336 1.00 81.54 524 GLU A C 1
ATOM 3949 O O . GLU A 1 517 ? 3.726 32.132 12.807 1.00 87.79 524 GLU A O 1
ATOM 3955 N N . PRO A 1 522 ? 8.000 30.755 12.279 1.00 78.28 529 PRO A N 1
ATOM 3956 C CA . PRO A 1 522 ? 7.194 29.533 12.366 1.00 78.26 529 PRO A CA 1
ATOM 3957 C C . PRO A 1 522 ? 8.048 28.312 12.693 1.00 82.07 529 PRO A C 1
ATOM 3958 O O . PRO A 1 522 ? 8.647 27.722 11.794 1.00 83.00 529 PRO A O 1
ATOM 3962 N N . ARG A 1 523 ? 8.048 27.889 13.958 1.00 84.18 530 ARG A N 1
ATOM 3963 C CA . ARG A 1 523 ? 8.853 26.756 14.413 1.00 83.47 530 ARG A CA 1
ATOM 3964 C C . ARG A 1 523 ? 8.066 25.481 14.398 1.00 83.23 530 ARG A C 1
ATOM 3965 O O . ARG A 1 523 ? 6.857 25.497 14.529 1.00 83.94 530 ARG A O 1
ATOM 3973 N N . ARG A 1 524 ? 8.775 24.370 14.299 1.00 73.70 531 ARG A N 1
ATOM 3974 C CA . ARG A 1 524 ? 8.125 23.069 14.189 1.00 64.95 531 ARG A CA 1
ATOM 3975 C C . ARG A 1 524 ? 8.373 22.216 15.429 1.00 64.98 531 ARG A C 1
ATOM 3976 O O . ARG A 1 524 ? 9.505 21.817 15.703 1.00 64.36 531 ARG A O 1
ATOM 3984 N N . PHE A 1 525 ? 7.308 21.942 16.174 1.00 64.01 532 PHE A N 1
ATOM 3985 C CA . PHE A 1 525 ? 7.407 21.132 17.383 1.00 57.24 532 PHE A CA 1
ATOM 3986 C C . PHE A 1 525 ? 6.948 19.704 17.111 1.00 58.71 532 PHE A C 1
ATOM 3987 O O . PHE A 1 525 ? 5.814 19.479 16.688 1.00 57.93 532 PHE A O 1
ATOM 3995 N N . ALA A 1 526 ? 7.832 18.742 17.355 1.00 50.76 533 ALA A N 1
ATOM 3996 C CA . ALA A 1 526 ? 7.502 17.340 17.130 1.00 47.54 533 ALA A CA 1
ATOM 3997 C C . ALA A 1 526 ? 7.737 16.567 18.417 1.00 50.78 533 ALA A C 1
ATOM 3998 O O . ALA A 1 526 ? 8.842 16.597 18.968 1.00 56.94 533 ALA A O 1
ATOM 4000 N N . PHE A 1 527 ? 6.704 15.874 18.891 1.00 47.54 534 PHE A N 1
ATOM 4001 C CA . PHE A 1 527 ? 6.779 15.127 20.138 1.00 46.23 534 PHE A CA 1
ATOM 4002 C C . PHE A 1 527 ? 5.821 13.944 20.058 1.00 44.22 534 PHE A C 1
ATOM 4003 O O . PHE A 1 527 ? 5.128 13.746 19.057 1.00 46.49 534 PHE A O 1
ATOM 4011 N N . PHE A 1 528 ? 5.786 13.155 21.131 1.00 49.15 535 PHE A N 1
ATOM 4012 C CA . PHE A 1 528 ? 4.928 11.983 21.198 1.00 45.47 535 PHE A CA 1
ATOM 4013 C C . PHE A 1 528 ? 3.755 12.241 22.129 1.00 42.67 535 PHE A C 1
ATOM 4014 O O . PHE A 1 528 ? 3.959 12.690 23.265 1.00 42.29 535 PHE A O 1
ATOM 4022 N N . PRO A 1 529 ? 2.523 11.972 21.694 1.00 39.53 536 PRO A N 1
ATOM 4023 C CA . PRO A 1 529 ? 1.347 12.180 22.556 1.00 45.32 536 PRO A CA 1
ATOM 4024 C C . PRO A 1 529 ? 1.128 11.017 23.520 1.00 46.41 536 PRO A C 1
ATOM 4025 O O . PRO A 1 529 ? 0.104 10.328 23.493 1.00 49.42 536 PRO A O 1
ATOM 4029 N N . ARG A 1 530 ? 2.108 10.797 24.392 1.00 43.22 537 ARG A N 1
ATOM 4030 C CA . ARG A 1 530 ? 2.112 9.670 25.316 1.00 47.17 537 ARG A CA 1
ATOM 4031 C C . ARG A 1 530 ? 1.543 10.113 26.659 1.00 46.73 537 ARG A C 1
ATOM 4032 O O . ARG A 1 530 ? 2.097 11.005 27.310 1.00 47.19 537 ARG A O 1
ATOM 4040 N N . GLY A 1 531 ? 0.444 9.485 27.071 1.00 46.89 538 GLY A N 1
ATOM 4041 C CA . GLY A 1 531 ? -0.205 9.820 28.315 1.00 48.44 538 GLY A CA 1
ATOM 4042 C C . GLY A 1 531 ? -0.172 8.682 29.314 1.00 44.41 538 GLY A C 1
ATOM 4043 O O . GLY A 1 531 ? 0.657 7.771 29.224 1.00 47.01 538 GLY A O 1
ATOM 4044 N N . PRO A 1 532 ? -1.076 8.719 30.294 1.00 43.62 539 PRO A N 1
ATOM 4045 C CA . PRO A 1 532 ? -1.101 7.667 31.318 1.00 43.60 539 PRO A CA 1
ATOM 4046 C C . PRO A 1 532 ? -1.276 6.288 30.698 1.00 48.36 539 PRO A C 1
ATOM 4047 O O . PRO A 1 532 ? -1.980 6.118 29.701 1.00 50.35 539 PRO A O 1
ATOM 4051 N N . VAL A 1 533 ? -0.617 5.298 31.302 1.00 47.83 540 VAL A N 1
ATOM 4052 C CA . VAL A 1 533 ? -0.637 3.948 30.755 1.00 46.26 540 VAL A CA 1
ATOM 4053 C C . VAL A 1 533 ? -2.028 3.343 30.910 1.00 47.53 540 VAL A C 1
ATOM 4054 O O . VAL A 1 533 ? -2.814 3.733 31.785 1.00 48.49 540 VAL A O 1
ATOM 4058 N N . ARG A 1 534 ? -2.341 2.388 30.037 1.00 50.06 541 ARG A N 1
ATOM 4059 C CA . ARG A 1 534 ? -3.616 1.687 30.059 1.00 47.03 541 ARG A CA 1
ATOM 4060 C C . ARG A 1 534 ? -3.365 0.210 29.803 1.00 46.58 541 ARG A C 1
ATOM 4061 O O . ARG A 1 534 ? -2.493 -0.149 29.008 1.00 48.89 541 ARG A O 1
ATOM 4069 N N . THR A 1 535 ? -4.130 -0.641 30.478 1.00 40.31 542 THR A N 1
ATOM 4070 C CA . THR A 1 535 ? -4.005 -2.085 30.346 1.00 40.67 542 THR A CA 1
ATOM 4071 C C . THR A 1 535 ? -5.220 -2.635 29.612 1.00 44.21 542 THR A C 1
ATOM 4072 O O . THR A 1 535 ? -6.360 -2.405 30.028 1.00 41.47 542 THR A O 1
ATOM 4076 N N . LEU A 1 536 ? -4.963 -3.406 28.560 1.00 41.32 543 LEU A N 1
ATOM 4077 C CA . LEU A 1 536 ? -5.962 -3.959 27.722 1.00 44.27 543 LEU A CA 1
ATOM 4078 C C . LEU A 1 536 ? -5.583 -5.399 27.447 1.00 42.81 543 LEU A C 1
ATOM 4079 O O . LEU A 1 536 ? -4.444 -5.754 27.484 1.00 41.95 543 LEU A O 1
ATOM 4084 N N . MET A 1 537 ? -6.554 -6.239 27.190 1.00 38.56 544 MET A N 1
ATOM 4085 C CA . MET A 1 537 ? -6.271 -7.617 26.919 1.00 44.93 544 MET A CA 1
ATOM 4086 C C . MET A 1 537 ? -6.167 -7.864 25.428 1.00 43.83 544 MET A C 1
ATOM 4087 O O . MET A 1 537 ? -7.149 -8.105 24.789 1.00 44.95 544 MET A O 1
ATOM 4092 N N . LEU A 1 538 ? -4.970 -7.822 24.884 1.00 40.95 545 LEU A N 1
ATOM 4093 C CA . LEU A 1 538 ? -4.772 -8.029 23.475 1.00 42.09 545 LEU A CA 1
ATOM 4094 C C . LEU A 1 538 ? -4.503 -9.464 23.192 1.00 44.33 545 LEU A C 1
ATOM 4095 O O . LEU A 1 538 ? -3.950 -10.140 23.988 1.00 48.78 545 LEU A O 1
ATOM 4100 N N . PHE A 1 539 ? -4.852 -9.923 22.019 1.00 43.54 546 PHE A N 1
ATOM 4101 C CA . PHE A 1 539 ? -4.662 -11.303 21.687 1.00 46.84 546 PHE A CA 1
ATOM 4102 C C . PHE A 1 539 ? -3.256 -11.583 21.232 1.00 47.68 546 PHE A C 1
ATOM 4103 O O . PHE A 1 539 ? -2.745 -10.910 20.407 1.00 50.70 546 PHE A O 1
ATOM 4111 N N . GLN A 1 540 ? -2.615 -12.589 21.774 1.00 49.52 547 GLN A N 1
ATOM 4112 C CA . GLN A 1 540 ? -1.288 -12.879 21.361 1.00 52.97 547 GLN A CA 1
ATOM 4113 C C . GLN A 1 540 ? -1.207 -14.314 20.955 1.00 55.96 547 GLN A C 1
ATOM 4114 O O . GLN A 1 540 ? -1.981 -15.120 21.413 1.00 57.06 547 GLN A O 1
ATOM 4120 N N . PRO A 1 541 ? -0.246 -14.660 20.090 1.00 57.73 548 PRO A N 1
ATOM 4121 C CA . PRO A 1 541 ? -0.147 -16.091 19.783 1.00 58.87 548 PRO A CA 1
ATOM 4122 C C . PRO A 1 541 ? 0.308 -16.883 20.999 1.00 59.64 548 PRO A C 1
ATOM 4123 O O . PRO A 1 541 ? 1.056 -16.389 21.846 1.00 61.25 548 PRO A O 1
ATOM 4127 N N . ARG A 1 542 ? -0.108 -18.142 21.094 1.00 59.10 549 ARG A N 1
ATOM 4128 C CA . ARG A 1 542 ? 0.206 -18.971 22.234 1.00 62.64 549 ARG A CA 1
ATOM 4129 C C . ARG A 1 542 ? 1.677 -19.159 22.451 1.00 62.85 549 ARG A C 1
ATOM 4130 O O . ARG A 1 542 ? 2.263 -20.039 21.857 1.00 67.46 549 ARG A O 1
ATOM 4138 N N . GLY B 1 15 ? 39.375 12.055 -13.035 1.00 62.74 22 GLY B N 1
ATOM 4139 C CA . GLY B 1 15 ? 38.408 12.058 -11.953 1.00 66.25 22 GLY B CA 1
ATOM 4140 C C . GLY B 1 15 ? 37.222 11.144 -12.197 1.00 66.27 22 GLY B C 1
ATOM 4141 O O . GLY B 1 15 ? 36.988 10.699 -13.321 1.00 61.19 22 GLY B O 1
ATOM 4142 N N . ASP B 1 16 ? 36.472 10.864 -11.136 1.00 58.38 23 ASP B N 1
ATOM 4143 C CA . ASP B 1 16 ? 35.301 10.003 -11.197 1.00 47.46 23 ASP B CA 1
ATOM 4144 C C . ASP B 1 16 ? 34.035 10.839 -11.080 1.00 48.88 23 ASP B C 1
ATOM 4145 O O . ASP B 1 16 ? 33.986 11.801 -10.308 1.00 54.34 23 ASP B O 1
ATOM 4150 N N . ILE B 1 17 ? 32.993 10.498 -11.852 1.00 44.92 24 ILE B N 1
ATOM 4151 C CA . ILE B 1 17 ? 31.663 11.177 -11.797 1.00 44.77 24 ILE B CA 1
ATOM 4152 C C . ILE B 1 17 ? 30.676 10.102 -11.353 1.00 43.20 24 ILE B C 1
ATOM 4153 O O . ILE B 1 17 ? 30.573 9.162 -12.070 1.00 43.19 24 ILE B O 1
ATOM 4158 N N . HIS B 1 18 ? 30.017 10.245 -10.205 1.00 43.59 25 HIS B N 1
ATOM 4159 C CA . HIS B 1 18 ? 29.046 9.276 -9.660 1.00 42.35 25 HIS B CA 1
ATOM 4160 C C . HIS B 1 18 ? 27.649 9.819 -9.884 1.00 40.08 25 HIS B C 1
ATOM 4161 O O . HIS B 1 18 ? 27.374 10.913 -9.433 1.00 38.66 25 HIS B O 1
ATOM 4168 N N . TYR B 1 19 ? 26.815 9.033 -10.538 1.00 37.42 26 TYR B N 1
ATOM 4169 C CA . TYR B 1 19 ? 25.458 9.438 -10.871 1.00 34.84 26 TYR B CA 1
ATOM 4170 C C . TYR B 1 19 ? 24.463 8.476 -10.239 1.00 33.48 26 TYR B C 1
ATOM 4171 O O . TYR B 1 19 ? 24.652 7.256 -10.280 1.00 36.75 26 TYR B O 1
ATOM 4180 N N . ARG B 1 20 ? 23.411 9.017 -9.668 1.00 29.41 27 ARG B N 1
ATOM 4181 C CA . ARG B 1 20 ? 22.365 8.241 -9.078 1.00 28.67 27 ARG B CA 1
ATOM 4182 C C . ARG B 1 20 ? 21.081 8.795 -9.598 1.00 25.17 27 ARG B C 1
ATOM 4183 O O . ARG B 1 20 ? 20.834 9.941 -9.477 1.00 26.26 27 ARG B O 1
ATOM 4191 N N . VAL B 1 21 ? 20.276 7.963 -10.218 1.00 24.69 28 VAL B N 1
ATOM 4192 C CA . VAL B 1 21 ? 19.040 8.404 -10.828 1.00 24.14 28 VAL B CA 1
ATOM 4193 C C . VAL B 1 21 ? 17.823 7.753 -10.258 1.00 27.24 28 VAL B C 1
ATOM 4194 O O . VAL B 1 21 ? 17.736 6.588 -10.289 1.00 31.34 28 VAL B O 1
ATOM 4198 N N . LYS B 1 22 ? 16.863 8.507 -9.766 1.00 23.35 29 LYS B N 1
ATOM 4199 C CA . LYS B 1 22 ? 15.656 7.902 -9.266 1.00 22.90 29 LYS B CA 1
ATOM 4200 C C . LYS B 1 22 ? 14.389 8.178 -10.053 1.00 24.37 29 LYS B C 1
ATOM 4201 O O . LYS B 1 22 ? 14.040 9.284 -10.232 1.00 26.80 29 LYS B O 1
ATOM 4207 N N . PRO B 1 23 ? 13.685 7.155 -10.501 1.00 23.42 30 PRO B N 1
ATOM 4208 C CA . PRO B 1 23 ? 12.437 7.427 -11.187 1.00 23.25 30 PRO B CA 1
ATOM 4209 C C . PRO B 1 23 ? 11.279 7.635 -10.243 1.00 23.08 30 PRO B C 1
ATOM 4210 O O . PRO B 1 23 ? 11.002 6.808 -9.460 1.00 22.98 30 PRO B O 1
ATOM 4214 N N . VAL B 1 24 ? 10.609 8.753 -10.339 1.00 21.35 31 VAL B N 1
ATOM 4215 C CA . VAL B 1 24 ? 9.498 9.030 -9.474 1.00 21.13 31 VAL B CA 1
ATOM 4216 C C . VAL B 1 24 ? 8.237 9.146 -10.284 1.00 22.86 31 VAL B C 1
ATOM 4217 O O . VAL B 1 24 ? 8.016 10.115 -10.916 1.00 25.59 31 VAL B O 1
ATOM 4221 N N . PRO B 1 25 ? 7.403 8.123 -10.264 1.00 22.88 32 PRO B N 1
ATOM 4222 C CA . PRO B 1 25 ? 6.187 8.186 -11.037 1.00 20.24 32 PRO B CA 1
ATOM 4223 C C . PRO B 1 25 ? 5.278 9.265 -10.546 1.00 20.38 32 PRO B C 1
ATOM 4224 O O . PRO B 1 25 ? 5.140 9.456 -9.390 1.00 22.28 32 PRO B O 1
ATOM 4228 N N . ALA B 1 26 ? 4.670 9.970 -11.473 1.00 21.21 33 ALA B N 1
ATOM 4229 C CA . ALA B 1 26 ? 3.770 11.078 -11.204 1.00 20.23 33 ALA B CA 1
ATOM 4230 C C . ALA B 1 26 ? 2.432 10.813 -11.890 1.00 21.99 33 ALA B C 1
ATOM 4231 O O . ALA B 1 26 ? 2.186 9.728 -12.421 1.00 23.31 33 ALA B O 1
ATOM 4233 N N . ALA B 1 27 ? 1.566 11.827 -11.880 1.00 21.58 34 ALA B N 1
ATOM 4234 C CA . ALA B 1 27 ? 0.223 11.662 -12.424 1.00 19.95 34 ALA B CA 1
ATOM 4235 C C . ALA B 1 27 ? 0.250 11.477 -13.935 1.00 21.94 34 ALA B C 1
ATOM 4236 O O . ALA B 1 27 ? -0.435 10.597 -14.470 1.00 23.88 34 ALA B O 1
ATOM 4238 N N . ASP B 1 28 ? 1.031 12.294 -14.641 1.00 21.32 35 ASP B N 1
ATOM 4239 C CA . ASP B 1 28 ? 1.082 12.252 -16.095 1.00 20.91 35 ASP B CA 1
ATOM 4240 C C . ASP B 1 28 ? 2.465 11.938 -16.645 1.00 25.23 35 ASP B C 1
ATOM 4241 O O . ASP B 1 28 ? 2.641 11.939 -17.869 1.00 29.76 35 ASP B O 1
ATOM 4246 N N . ARG B 1 29 ? 3.446 11.668 -15.789 1.00 25.61 36 ARG B N 1
ATOM 4247 C CA . ARG B 1 29 ? 4.821 11.496 -16.237 1.00 24.43 36 ARG B CA 1
ATOM 4248 C C . ARG B 1 29 ? 5.591 10.723 -15.175 1.00 23.22 36 ARG B C 1
ATOM 4249 O O . ARG B 1 29 ? 5.035 10.298 -14.159 1.00 23.51 36 ARG B O 1
ATOM 4257 N N . THR B 1 30 ? 6.887 10.545 -15.424 1.00 23.69 37 THR B N 1
ATOM 4258 C CA . THR B 1 30 ? 7.818 9.992 -14.445 1.00 25.64 37 THR B CA 1
ATOM 4259 C C . THR B 1 30 ? 9.003 10.942 -14.349 1.00 21.09 37 THR B C 1
ATOM 4260 O O . THR B 1 30 ? 9.770 11.082 -15.307 1.00 21.27 37 THR B O 1
ATOM 4264 N N . ASP B 1 31 ? 9.141 11.606 -13.206 1.00 21.25 38 ASP B N 1
ATOM 4265 C CA . ASP B 1 31 ? 10.261 12.506 -12.991 1.00 21.68 38 ASP B CA 1
ATOM 4266 C C . ASP B 1 31 ? 11.521 11.716 -12.665 1.00 22.71 38 ASP B C 1
ATOM 4267 O O . ASP B 1 31 ? 11.464 10.599 -12.142 1.00 22.43 38 ASP B O 1
ATOM 4272 N N . LEU B 1 32 ? 12.669 12.309 -12.981 1.00 22.30 39 LEU B N 1
ATOM 4273 C CA . LEU B 1 32 ? 13.969 11.696 -12.731 1.00 22.61 39 LEU B CA 1
ATOM 4274 C C . LEU B 1 32 ? 14.716 12.546 -11.713 1.00 23.04 39 LEU B C 1
ATOM 4275 O O . LEU B 1 32 ? 15.170 13.650 -12.033 1.00 25.61 39 LEU B O 1
ATOM 4280 N N . ARG B 1 33 ? 14.836 12.037 -10.489 1.00 23.06 40 ARG B N 1
ATOM 4281 C CA . ARG B 1 33 ? 15.645 12.690 -9.466 1.00 23.51 40 ARG B CA 1
ATOM 4282 C C . ARG B 1 33 ? 17.090 12.244 -9.647 1.00 24.16 40 ARG B C 1
ATOM 4283 O O . ARG B 1 33 ? 17.419 11.075 -9.421 1.00 26.52 40 ARG B O 1
ATOM 4291 N N . VAL B 1 34 ? 17.952 13.169 -10.059 1.00 24.44 41 VAL B N 1
ATOM 4292 C CA . VAL B 1 34 ? 19.342 12.870 -10.381 1.00 24.93 41 VAL B CA 1
ATOM 4293 C C . VAL B 1 34 ? 20.236 13.493 -9.320 1.00 28.15 41 VAL B C 1
ATOM 4294 O O . VAL B 1 34 ? 20.134 14.694 -9.040 1.00 29.53 41 VAL B O 1
ATOM 4298 N N . THR B 1 35 ? 21.158 12.719 -8.750 1.00 25.80 42 THR B N 1
ATOM 4299 C CA . THR B 1 35 ? 22.109 13.227 -7.812 1.00 26.45 42 THR B CA 1
ATOM 4300 C C . THR B 1 35 ? 23.471 12.840 -8.414 1.00 30.28 42 THR B C 1
ATOM 4301 O O . THR B 1 35 ? 23.627 11.795 -8.897 1.00 32.11 42 THR B O 1
ATOM 4305 N N . VAL B 1 36 ? 24.451 13.711 -8.348 1.00 28.32 43 VAL B N 1
ATOM 4306 C CA . VAL B 1 36 ? 25.759 13.538 -8.967 1.00 32.11 43 VAL B CA 1
ATOM 4307 C C . VAL B 1 36 ? 26.828 14.036 -8.003 1.00 36.52 43 VAL B C 1
ATOM 4308 O O . VAL B 1 36 ? 26.627 15.028 -7.294 1.00 35.98 43 VAL B O 1
ATOM 4312 N N . GLN B 1 37 ? 27.960 13.333 -7.964 1.00 38.38 44 GLN B N 1
ATOM 4313 C CA . GLN B 1 37 ? 29.061 13.675 -7.075 1.00 38.84 44 GLN B CA 1
ATOM 4314 C C . GLN B 1 37 ? 30.388 13.432 -7.780 1.00 39.57 44 GLN B C 1
ATOM 4315 O O . GLN B 1 37 ? 30.574 12.401 -8.432 1.00 40.33 44 GLN B O 1
ATOM 4321 N N . PHE B 1 38 ? 31.306 14.386 -7.642 1.00 43.40 45 PHE B N 1
ATOM 4322 C CA . PHE B 1 38 ? 32.629 14.280 -8.243 1.00 47.22 45 PHE B CA 1
ATOM 4323 C C . PHE B 1 38 ? 33.575 15.211 -7.497 1.00 50.44 45 PHE B C 1
ATOM 4324 O O . PHE B 1 38 ? 33.164 15.974 -6.619 1.00 48.61 45 PHE B O 1
ATOM 4332 N N . GLN B 1 39 ? 34.853 15.114 -7.800 1.00 56.95 46 GLN B N 1
ATOM 4333 C CA . GLN B 1 39 ? 35.864 15.934 -7.184 1.00 57.57 46 GLN B CA 1
ATOM 4334 C C . GLN B 1 39 ? 36.351 17.003 -8.126 1.00 57.06 46 GLN B C 1
ATOM 4335 O O . GLN B 1 39 ? 36.750 16.692 -9.200 1.00 58.28 46 GLN B O 1
ATOM 4341 N N . ALA B 1 40 ? 36.284 18.259 -7.735 1.00 55.53 47 ALA B N 1
ATOM 4342 C CA . ALA B 1 40 ? 36.779 19.356 -8.481 1.00 58.45 47 ALA B CA 1
ATOM 4343 C C . ALA B 1 40 ? 38.252 19.595 -8.010 1.00 59.48 47 ALA B C 1
ATOM 4344 O O . ALA B 1 40 ? 38.711 18.959 -7.089 1.00 62.64 47 ALA B O 1
ATOM 4346 N N . PRO B 1 41 ? 38.991 20.485 -8.661 1.00 61.18 48 PRO B N 1
ATOM 4347 C CA . PRO B 1 41 ? 40.376 20.657 -8.223 1.00 64.24 48 PRO B CA 1
ATOM 4348 C C . PRO B 1 41 ? 40.512 21.379 -6.893 1.00 67.84 48 PRO B C 1
ATOM 4349 O O . PRO B 1 41 ? 41.263 20.995 -6.019 1.00 64.75 48 PRO B O 1
ATOM 4353 N N . ASP B 1 42 ? 39.775 22.453 -6.752 1.00 74.70 49 ASP B N 1
ATOM 4354 C CA . ASP B 1 42 ? 39.787 23.196 -5.523 1.00 71.03 49 ASP B CA 1
ATOM 4355 C C . ASP B 1 42 ? 38.453 23.870 -5.332 1.00 67.88 49 ASP B C 1
ATOM 4356 O O . ASP B 1 42 ? 37.520 23.584 -6.020 1.00 71.70 49 ASP B O 1
ATOM 4361 N N . ALA B 1 43 ? 38.362 24.800 -4.419 1.00 59.94 50 ALA B N 1
ATOM 4362 C CA . ALA B 1 43 ? 37.096 25.420 -4.173 1.00 58.30 50 ALA B CA 1
ATOM 4363 C C . ALA B 1 43 ? 36.674 26.567 -5.026 1.00 58.05 50 ALA B C 1
ATOM 4364 O O . ALA B 1 43 ? 35.774 27.262 -4.642 1.00 57.21 50 ALA B O 1
ATOM 4366 N N . THR B 1 44 ? 37.297 26.786 -6.169 1.00 58.74 51 THR B N 1
ATOM 4367 C CA . THR B 1 44 ? 36.909 27.901 -7.011 1.00 55.77 51 THR B CA 1
ATOM 4368 C C . THR B 1 44 ? 35.587 27.665 -7.623 1.00 55.78 51 THR B C 1
ATOM 4369 O O . THR B 1 44 ? 35.385 26.663 -8.248 1.00 56.43 51 THR B O 1
ATOM 4373 N N . PRO B 1 45 ? 34.691 28.631 -7.448 1.00 54.59 52 PRO B N 1
ATOM 4374 C CA . PRO B 1 45 ? 33.370 28.475 -8.004 1.00 55.81 52 PRO B CA 1
ATOM 4375 C C . PRO B 1 45 ? 33.436 28.287 -9.501 1.00 54.86 52 PRO B C 1
ATOM 4376 O O . PRO B 1 45 ? 33.907 29.127 -10.203 1.00 59.16 52 PRO B O 1
ATOM 4380 N N . LEU B 1 46 ? 32.964 27.166 -9.976 1.00 53.39 53 LEU B N 1
ATOM 4381 C CA . LEU B 1 46 ? 32.956 26.833 -11.392 1.00 54.36 53 LEU B CA 1
ATOM 4382 C C . LEU B 1 46 ? 31.529 26.877 -11.932 1.00 53.60 53 LEU B C 1
ATOM 4383 O O . LEU B 1 46 ? 30.564 27.129 -11.204 1.00 52.07 53 LEU B O 1
ATOM 4388 N N . THR B 1 47 ? 31.346 26.830 -13.251 1.00 51.82 54 THR B N 1
ATOM 4389 C CA . THR B 1 47 ? 30.075 26.860 -13.909 1.00 49.33 54 THR B CA 1
ATOM 4390 C C . THR B 1 47 ? 29.742 25.483 -14.504 1.00 48.43 54 THR B C 1
ATOM 4391 O O . THR B 1 47 ? 30.609 24.792 -14.953 1.00 48.97 54 THR B O 1
ATOM 4395 N N . VAL B 1 48 ? 28.487 25.066 -14.403 1.00 51.25 55 VAL B N 1
ATOM 4396 C CA . VAL B 1 48 ? 27.959 23.836 -14.950 1.00 49.17 55 VAL B CA 1
ATOM 4397 C C . VAL B 1 48 ? 26.727 24.173 -15.778 1.00 46.37 55 VAL B C 1
ATOM 4398 O O . VAL B 1 48 ? 26.027 25.103 -15.510 1.00 46.13 55 VAL B O 1
ATOM 4402 N N . ARG B 1 49 ? 26.458 23.374 -16.779 1.00 49.53 56 ARG B N 1
ATOM 4403 C CA . ARG B 1 49 ? 25.354 23.628 -17.693 1.00 52.71 56 ARG B CA 1
ATOM 4404 C C . ARG B 1 49 ? 24.330 22.504 -17.634 1.00 48.33 56 ARG B C 1
ATOM 4405 O O . ARG B 1 49 ? 24.685 21.327 -17.509 1.00 45.38 56 ARG B O 1
ATOM 4413 N N . LEU B 1 50 ? 23.058 22.882 -17.733 1.00 46.62 57 LEU B N 1
ATOM 4414 C CA . 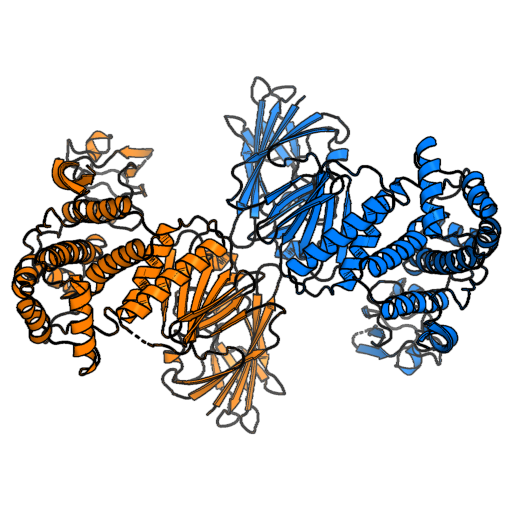LEU B 1 50 ? 21.972 21.920 -17.748 1.00 43.30 57 LEU B CA 1
ATOM 4415 C C . LEU B 1 50 ? 21.968 21.164 -19.077 1.00 46.97 57 LEU B C 1
ATOM 4416 O O . LEU B 1 50 ? 22.520 21.640 -20.072 1.00 49.98 57 LEU B O 1
ATOM 4421 N N . PRO B 1 51 ? 21.361 19.976 -19.115 1.00 43.69 58 PRO B N 1
ATOM 4422 C CA . PRO B 1 51 ? 21.440 19.149 -20.329 1.00 46.36 58 PRO B CA 1
ATOM 4423 C C . PRO B 1 51 ? 20.812 19.829 -21.538 1.00 48.12 58 PRO B C 1
ATOM 4424 O O . PRO B 1 51 ? 19.694 20.345 -21.476 1.00 44.10 58 PRO B O 1
ATOM 4428 N N . GLU B 1 52 ? 21.519 19.787 -22.677 1.00 56.77 59 GLU B N 1
ATOM 4429 C CA . GLU B 1 52 ? 21.019 20.314 -23.963 1.00 55.63 59 GLU B CA 1
ATOM 4430 C C . GLU B 1 52 ? 20.754 19.081 -24.809 1.00 54.18 59 GLU B C 1
ATOM 4431 O O . GLU B 1 52 ? 21.626 18.208 -24.843 1.00 54.96 59 GLU B O 1
ATOM 4437 N N . ASP B 1 53 ? 19.608 19.017 -25.460 1.00 43.59 60 ASP B N 1
ATOM 4438 C CA . ASP B 1 53 ? 19.199 17.859 -26.243 1.00 43.01 60 ASP B CA 1
ATOM 4439 C C . ASP B 1 53 ? 19.914 17.865 -27.588 1.00 42.00 60 ASP B C 1
ATOM 4440 O O . ASP B 1 53 ? 19.755 18.800 -28.381 1.00 42.76 60 ASP B O 1
ATOM 4445 N N . CYS B 1 54 ? 20.697 16.819 -27.843 1.00 40.01 61 CYS B N 1
ATOM 4446 C CA . CYS B 1 54 ? 21.284 16.617 -29.159 1.00 38.46 61 CYS B CA 1
ATOM 4447 C C . CYS B 1 54 ? 20.285 16.058 -30.162 1.00 38.92 61 CYS B C 1
ATOM 4448 O O . CYS B 1 54 ? 20.592 16.011 -31.358 1.00 35.61 61 CYS B O 1
ATOM 4451 N N . TYR B 1 55 ? 19.103 15.640 -29.707 1.00 39.32 62 TYR B N 1
ATOM 4452 C CA . TYR B 1 55 ? 18.117 14.998 -30.564 1.00 35.05 62 TYR B CA 1
ATOM 4453 C C . TYR B 1 55 ? 16.991 15.935 -30.986 1.00 35.66 62 TYR B C 1
ATOM 4454 O O . TYR B 1 55 ? 16.029 15.482 -31.615 1.00 35.49 62 TYR B O 1
ATOM 4463 N N . GLY B 1 56 ? 17.078 17.221 -30.654 1.00 36.51 63 GLY B N 1
ATOM 4464 C CA . GLY B 1 56 ? 16.250 18.235 -31.288 1.00 40.02 63 GLY B CA 1
ATOM 4465 C C . GLY B 1 56 ? 15.346 19.045 -30.380 1.00 44.37 63 GLY B C 1
ATOM 4466 O O . GLY B 1 56 ? 14.780 20.044 -30.850 1.00 48.89 63 GLY B O 1
ATOM 4467 N N . THR B 1 57 ? 15.114 18.686 -29.149 1.00 44.11 64 THR B N 1
ATOM 4468 C CA . THR B 1 57 ? 14.217 19.478 -28.330 1.00 43.88 64 THR B CA 1
ATOM 4469 C C . THR B 1 57 ? 14.693 20.832 -28.134 1.00 45.31 64 THR B C 1
ATOM 4470 O O . THR B 1 57 ? 15.832 21.029 -27.818 1.00 45.06 64 THR B O 1
ATOM 4474 N N . PRO B 1 58 ? 13.810 21.782 -28.347 1.00 53.72 65 PRO B N 1
ATOM 4475 C CA . PRO B 1 58 ? 14.278 23.126 -28.162 1.00 53.68 65 PRO B CA 1
ATOM 4476 C C . PRO B 1 58 ? 14.196 23.468 -26.704 1.00 52.69 65 PRO B C 1
ATOM 4477 O O . PRO B 1 58 ? 13.151 23.230 -26.159 1.00 50.64 65 PRO B O 1
ATOM 4481 N N . ASP B 1 59 ? 15.250 24.029 -26.119 1.00 46.10 66 ASP B N 1
ATOM 4482 C CA . ASP B 1 59 ? 15.339 24.435 -24.732 1.00 47.23 66 ASP B CA 1
ATOM 4483 C C . ASP B 1 59 ? 15.139 23.302 -23.729 1.00 45.34 66 ASP B C 1
ATOM 4484 O O . ASP B 1 59 ? 14.223 23.375 -22.943 1.00 40.06 66 ASP B O 1
ATOM 4489 N N . LEU B 1 60 ? 15.963 22.276 -23.695 1.00 43.62 67 LEU B N 1
ATOM 4490 C CA . LEU B 1 60 ? 15.730 21.214 -22.724 1.00 40.39 67 LEU B CA 1
ATOM 4491 C C . LEU B 1 60 ? 15.891 21.621 -21.250 1.00 41.01 67 LEU B C 1
ATOM 4492 O O . LEU B 1 60 ? 15.295 21.044 -20.404 1.00 41.81 67 LEU B O 1
ATOM 4497 N N . HIS B 1 61 ? 16.529 22.729 -20.990 1.00 38.50 68 HIS B N 1
ATOM 4498 C CA . HIS B 1 61 ? 16.682 23.210 -19.659 1.00 36.03 68 HIS B CA 1
ATOM 4499 C C . HIS B 1 61 ? 15.374 23.592 -18.994 1.00 35.35 68 HIS B C 1
ATOM 4500 O O . HIS B 1 61 ? 15.313 23.601 -17.825 1.00 37.51 68 HIS B O 1
ATOM 4507 N N . GLN B 1 62 ? 14.338 23.940 -19.731 1.00 36.63 69 GLN B N 1
ATOM 4508 C CA . GLN B 1 62 ? 13.062 24.348 -19.154 1.00 36.11 69 GLN B CA 1
ATOM 4509 C C . GLN B 1 62 ? 12.432 23.252 -18.305 1.00 32.85 69 GLN B C 1
ATOM 4510 O O . GLN B 1 62 ? 11.595 23.551 -17.447 1.00 26.33 69 GLN B O 1
ATOM 4516 N N . TYR B 1 63 ? 12.816 21.996 -18.524 1.00 34.59 70 TYR B N 1
ATOM 4517 C CA . TYR B 1 63 ? 12.233 20.872 -17.809 1.00 30.41 70 TYR B CA 1
ATOM 4518 C C . TYR B 1 63 ? 12.974 20.536 -16.522 1.00 29.18 70 TYR B C 1
ATOM 4519 O O . TYR B 1 63 ? 12.510 19.675 -15.767 1.00 31.25 70 TYR B O 1
ATOM 4528 N N . VAL B 1 64 ? 14.105 21.185 -16.256 1.00 29.90 71 VAL B N 1
ATOM 4529 C CA . VAL B 1 64 ? 14.786 21.033 -14.974 1.00 27.40 71 VAL B CA 1
ATOM 4530 C C . VAL B 1 64 ? 13.971 21.786 -13.927 1.00 28.81 71 VAL B C 1
ATOM 4531 O O . VAL B 1 64 ? 13.998 23.019 -13.876 1.00 30.00 71 VAL B O 1
ATOM 4535 N N . ARG B 1 65 ? 13.245 21.041 -13.100 1.00 26.21 72 ARG B N 1
ATOM 4536 C CA . ARG B 1 65 ? 12.420 21.636 -12.057 1.00 28.46 72 ARG B CA 1
ATOM 4537 C C . ARG B 1 65 ? 13.279 22.322 -11.000 1.00 30.10 72 ARG B C 1
ATOM 4538 O O . ARG B 1 65 ? 13.195 23.535 -10.810 1.00 36.10 72 ARG B O 1
ATOM 4546 N N . SER B 1 66 ? 14.209 21.624 -10.374 1.00 30.05 73 SER B N 1
ATOM 4547 C CA . SER B 1 66 ? 15.030 22.163 -9.345 1.00 32.72 73 SER B CA 1
ATOM 4548 C C . SER B 1 66 ? 16.467 21.801 -9.586 1.00 32.46 73 SER B C 1
ATOM 4549 O O . SER B 1 66 ? 16.743 20.896 -10.311 1.00 30.22 73 SER B O 1
ATOM 4552 N N . PHE B 1 67 ? 17.372 22.545 -8.983 1.00 32.54 74 PHE B N 1
ATOM 4553 C CA . PHE B 1 67 ? 18.795 22.303 -9.115 1.00 35.14 74 PHE B CA 1
ATOM 4554 C C . PHE B 1 67 ? 19.449 22.872 -7.889 1.00 37.16 74 PHE B C 1
ATOM 4555 O O . PHE B 1 67 ? 19.769 24.005 -7.867 1.00 42.09 74 PHE B O 1
ATOM 4563 N N . GLN B 1 68 ? 19.622 22.073 -6.863 1.00 38.02 75 GLN B N 1
ATOM 4564 C CA . GLN B 1 68 ? 20.176 22.513 -5.613 1.00 39.51 75 GLN B CA 1
ATOM 4565 C C . GLN B 1 68 ? 21.382 21.704 -5.259 1.00 41.00 75 GLN B C 1
ATOM 4566 O O . GLN B 1 68 ? 21.657 20.731 -5.895 1.00 38.65 75 GLN B O 1
ATOM 4572 N N . GLY B 1 69 ? 22.270 22.102 -4.296 1.00 42.84 76 GLY B N 1
ATOM 4573 C CA . GLY B 1 69 ? 23.453 21.409 -3.831 1.00 39.38 76 GLY B CA 1
ATOM 4574 C C . GLY B 1 69 ? 23.155 20.458 -2.686 1.00 40.00 76 GLY B C 1
ATOM 4575 O O . GLY B 1 69 ? 22.092 20.498 -2.069 1.00 42.79 76 GLY B O 1
ATOM 4576 N N . MET B 1 70 ? 24.111 19.615 -2.305 1.00 42.78 77 MET B N 1
ATOM 4577 C CA . MET B 1 70 ? 23.894 18.623 -1.321 1.00 39.56 77 MET B CA 1
ATOM 4578 C C . MET B 1 70 ? 25.084 18.623 -0.395 1.00 38.83 77 MET B C 1
ATOM 4579 O O . MET B 1 70 ? 26.181 18.739 -0.802 1.00 39.82 77 MET B O 1
ATOM 4584 N N . ASP B 1 71 ? 24.818 18.462 0.877 1.00 43.87 78 ASP B N 1
ATOM 4585 C CA . ASP B 1 71 ? 25.736 18.438 1.964 1.00 43.10 78 ASP B CA 1
ATOM 4586 C C . ASP B 1 71 ? 26.681 19.588 2.004 1.00 43.36 78 ASP B C 1
ATOM 4587 O O . ASP B 1 71 ? 27.855 19.378 2.037 1.00 45.03 78 ASP B O 1
ATOM 4592 N N . GLY B 1 72 ? 26.214 20.805 1.970 1.00 45.69 79 GLY B N 1
ATOM 4593 C CA . GLY B 1 72 ? 27.137 21.909 2.039 1.00 48.52 79 GLY B CA 1
ATOM 4594 C C . GLY B 1 72 ? 27.573 22.585 0.764 1.00 52.33 79 GLY B C 1
ATOM 4595 O O . GLY B 1 72 ? 28.142 23.623 0.815 1.00 56.15 79 GLY B O 1
ATOM 4596 N N . VAL B 1 73 ? 27.346 21.985 -0.376 1.00 49.24 80 VAL B N 1
ATOM 4597 C CA . VAL B 1 73 ? 27.700 22.610 -1.646 1.00 47.01 80 VAL B CA 1
ATOM 4598 C C . VAL B 1 73 ? 26.634 23.636 -2.003 1.00 50.60 80 VAL B C 1
ATOM 4599 O O . VAL B 1 73 ? 25.438 23.320 -2.043 1.00 49.70 80 VAL B O 1
ATOM 4603 N N . LYS B 1 74 ? 27.061 24.869 -2.257 1.00 48.64 81 LYS B N 1
ATOM 4604 C CA . LYS B 1 74 ? 26.149 25.962 -2.554 1.00 50.53 81 LYS B CA 1
ATOM 4605 C C . LYS B 1 74 ? 25.993 26.137 -4.060 1.00 50.40 81 LYS B C 1
ATOM 4606 O O . LYS B 1 74 ? 26.925 25.901 -4.833 1.00 50.39 81 LYS B O 1
ATOM 4612 N N . VAL B 1 75 ? 24.805 26.593 -4.437 1.00 50.83 82 VAL B N 1
ATOM 4613 C CA . VAL B 1 75 ? 24.426 26.759 -5.795 1.00 50.74 82 VAL B CA 1
ATOM 4614 C C . VAL B 1 75 ? 23.755 28.095 -5.997 1.00 52.09 82 VAL B C 1
ATOM 4615 O O . VAL B 1 75 ? 22.832 28.389 -5.290 1.00 52.57 82 VAL B O 1
ATOM 4619 N N . SER B 1 76 ? 24.217 28.890 -6.956 1.00 50.94 83 SER B N 1
ATOM 4620 C CA . SER B 1 76 ? 23.599 30.164 -7.293 1.00 54.89 83 SER B CA 1
ATOM 4621 C C . SER B 1 76 ? 23.256 30.182 -8.781 1.00 59.86 83 SER B C 1
ATOM 4622 O O . SER B 1 76 ? 23.506 29.222 -9.514 1.00 56.68 83 SER B O 1
ATOM 4625 N N . ALA B 1 77 ? 22.672 31.292 -9.223 1.00 61.47 84 ALA B N 1
ATOM 4626 C CA . ALA B 1 77 ? 22.320 31.455 -10.626 1.00 56.37 84 ALA B CA 1
ATOM 4627 C C . ALA B 1 77 ? 23.566 31.722 -11.461 1.00 60.77 84 ALA B C 1
ATOM 4628 O O . ALA B 1 77 ? 24.490 32.413 -11.022 1.00 65.81 84 ALA B O 1
ATOM 4630 N N . GLY B 1 78 ? 23.585 31.174 -12.672 1.00 60.49 85 GLY B N 1
ATOM 4631 C CA . GLY B 1 78 ? 24.709 31.351 -13.572 1.00 62.76 85 GLY B CA 1
ATOM 4632 C C . GLY B 1 78 ? 24.435 32.402 -14.631 1.00 72.94 85 GLY B C 1
ATOM 4633 O O . GLY B 1 78 ? 23.754 33.394 -14.372 1.00 73.99 85 GLY B O 1
ATOM 4634 N N . GLY B 1 79 ? 24.920 32.207 -15.844 1.00 86.10 86 GLY B N 1
ATOM 4635 C CA . GLY B 1 79 ? 24.660 33.175 -16.885 1.00 85.21 86 GLY B CA 1
ATOM 4636 C C . GLY B 1 79 ? 23.213 33.197 -17.345 1.00 90.00 86 GLY B C 1
ATOM 4637 O O . GLY B 1 79 ? 22.438 34.071 -17.021 1.00 91.55 86 GLY B O 1
ATOM 4638 N N . ASP B 1 80 ? 22.836 32.179 -18.081 1.00 73.80 87 ASP B N 1
ATOM 4639 C CA . ASP B 1 80 ? 21.495 32.103 -18.604 1.00 67.28 87 ASP B CA 1
ATOM 4640 C C . ASP B 1 80 ? 20.709 31.090 -17.763 1.00 60.01 87 ASP B C 1
ATOM 4641 O O . ASP B 1 80 ? 21.112 30.768 -16.681 1.00 59.17 87 ASP B O 1
ATOM 4646 N N . ALA B 1 81 ? 19.590 30.568 -18.256 1.00 59.53 88 ALA B N 1
ATOM 4647 C CA . ALA B 1 81 ? 18.834 29.556 -17.573 1.00 51.85 88 ALA B CA 1
ATOM 4648 C C . ALA B 1 81 ? 19.319 28.136 -17.846 1.00 51.87 88 ALA B C 1
ATOM 4649 O O . ALA B 1 81 ? 18.830 27.213 -17.262 1.00 53.05 88 ALA B O 1
ATOM 4651 N N . ARG B 1 82 ? 20.361 28.021 -18.650 1.00 50.93 89 ARG B N 1
ATOM 4652 C CA . ARG B 1 82 ? 20.985 26.764 -18.883 1.00 49.60 89 ARG B CA 1
ATOM 4653 C C . ARG B 1 82 ? 22.287 26.647 -18.149 1.00 48.52 89 ARG B C 1
ATOM 4654 O O . ARG B 1 82 ? 22.985 25.709 -18.386 1.00 48.75 89 ARG B O 1
ATOM 4662 N N . GLU B 1 83 ? 22.606 27.552 -17.236 1.00 52.97 90 GLU B N 1
ATOM 4663 C CA . GLU B 1 83 ? 23.862 27.548 -16.506 1.00 53.19 90 GLU B CA 1
ATOM 4664 C C . GLU B 1 83 ? 23.672 27.729 -15.022 1.00 51.42 90 GLU B C 1
ATOM 4665 O O . GLU B 1 83 ? 22.782 28.431 -14.612 1.00 51.53 90 GLU B O 1
ATOM 4671 N N . ARG B 1 84 ? 24.495 27.078 -14.217 1.00 46.01 91 ARG B N 1
ATOM 4672 C CA . ARG B 1 84 ? 24.439 27.170 -12.767 1.00 48.04 91 ARG B CA 1
ATOM 4673 C C . ARG B 1 84 ? 25.842 27.372 -12.215 1.00 51.62 91 ARG B C 1
ATOM 4674 O O . ARG B 1 84 ? 26.800 26.748 -12.681 1.00 48.37 91 ARG B O 1
ATOM 4682 N N . LYS B 1 85 ? 25.953 28.252 -11.226 1.00 50.76 92 LYS B N 1
ATOM 4683 C CA . LYS B 1 85 ? 27.202 28.505 -10.517 1.00 50.34 92 LYS B CA 1
ATOM 4684 C C . LYS B 1 85 ? 27.169 27.713 -9.215 1.00 53.67 92 LYS B C 1
ATOM 4685 O O . LYS B 1 85 ? 26.344 27.987 -8.339 1.00 56.55 92 LYS B O 1
ATOM 4691 N N . VAL B 1 86 ? 28.074 26.745 -9.069 1.00 50.72 93 VAL B N 1
ATOM 4692 C CA . VAL B 1 86 ? 28.138 25.946 -7.891 1.00 51.35 93 VAL B CA 1
ATOM 4693 C C . VAL B 1 86 ? 29.463 26.184 -7.184 1.00 53.51 93 VAL B C 1
ATOM 4694 O O . VAL B 1 86 ? 30.472 26.349 -7.814 1.00 54.08 93 VAL B O 1
ATOM 4698 N N . PHE B 1 87 ? 29.452 26.133 -5.864 1.00 52.44 94 PHE B N 1
ATOM 4699 C CA . PHE B 1 87 ? 30.617 26.410 -5.036 1.00 50.52 94 PHE B CA 1
ATOM 4700 C C . PHE B 1 87 ? 31.085 25.110 -4.403 1.00 46.10 94 PHE B C 1
ATOM 4701 O O . PHE B 1 87 ? 30.426 24.609 -3.477 1.00 48.66 94 PHE B O 1
ATOM 4709 N N . PRO B 1 88 ? 32.182 24.517 -4.865 1.00 48.68 95 PRO B N 1
ATOM 4710 C CA . PRO B 1 88 ? 32.639 23.248 -4.288 1.00 47.54 95 PRO B CA 1
ATOM 4711 C C . PRO B 1 88 ? 33.113 23.432 -2.854 1.00 52.08 95 PRO B C 1
ATOM 4712 O O . PRO B 1 88 ? 33.346 24.543 -2.374 1.00 53.95 95 PRO B O 1
ATOM 4716 N N . ARG B 1 89 ? 33.250 22.301 -2.166 1.00 52.00 96 ARG B N 1
ATOM 4717 C CA . ARG B 1 89 ? 33.753 22.285 -0.805 1.00 51.12 96 ARG B CA 1
ATOM 4718 C C . ARG B 1 89 ? 35.230 22.672 -0.800 1.00 53.25 96 ARG B C 1
ATOM 4719 O O . ARG B 1 89 ? 35.878 22.699 -1.849 1.00 53.93 96 ARG B O 1
ATOM 4727 N N . PRO B 1 90 ? 35.787 23.004 0.371 1.00 54.50 97 PRO B N 1
ATOM 4728 C CA . PRO B 1 90 ? 37.233 23.282 0.426 1.00 54.09 97 PRO B CA 1
ATOM 4729 C C . PRO B 1 90 ? 38.087 22.147 -0.114 1.00 53.08 97 PRO B C 1
ATOM 4730 O O . PRO B 1 90 ? 39.103 22.402 -0.773 1.00 51.81 97 PRO B O 1
ATOM 4734 N N . ASP B 1 91 ? 37.698 20.896 0.140 1.00 52.22 98 ASP B N 1
ATOM 4735 C CA . ASP B 1 91 ? 38.442 19.756 -0.379 1.00 49.38 98 ASP B CA 1
ATOM 4736 C C . ASP B 1 91 ? 38.200 19.525 -1.865 1.00 52.46 98 ASP B C 1
ATOM 4737 O O . ASP B 1 91 ? 38.994 18.828 -2.507 1.00 54.59 98 ASP B O 1
ATOM 4742 N N . GLY B 1 92 ? 37.129 20.088 -2.423 1.00 54.72 99 GLY B N 1
ATOM 4743 C CA . GLY B 1 92 ? 36.836 19.966 -3.838 1.00 56.46 99 GLY B CA 1
ATOM 4744 C C . GLY B 1 92 ? 35.621 19.129 -4.177 1.00 53.38 99 GLY B C 1
ATOM 4745 O O . GLY B 1 92 ? 35.321 18.965 -5.365 1.00 51.53 99 GLY B O 1
ATOM 4746 N N . ARG B 1 93 ? 34.901 18.630 -3.208 1.00 50.51 100 ARG B N 1
ATOM 4747 C CA . ARG B 1 93 ? 33.759 17.844 -3.521 1.00 50.80 100 ARG B CA 1
ATOM 4748 C C . ARG B 1 93 ? 32.625 18.631 -4.089 1.00 48.78 100 ARG B C 1
ATOM 4749 O O . ARG B 1 93 ? 32.355 19.725 -3.674 1.00 48.94 100 ARG B O 1
ATOM 4757 N N . VAL B 1 94 ? 31.945 18.064 -5.075 1.00 46.46 101 VAL B N 1
ATOM 4758 C CA . VAL B 1 94 ? 30.778 18.688 -5.665 1.00 45.35 101 VAL B CA 1
ATOM 4759 C C . VAL B 1 94 ? 29.693 17.655 -5.569 1.00 41.69 101 VAL B C 1
ATOM 4760 O O . VAL B 1 94 ? 29.914 16.546 -5.917 1.00 41.20 101 VAL B O 1
ATOM 4764 N N . SER B 1 95 ? 28.503 18.047 -5.187 1.00 37.87 102 SER B N 1
ATOM 4765 C CA . SER B 1 95 ? 27.442 17.146 -4.942 1.00 35.81 102 SER B CA 1
ATOM 4766 C C . SER B 1 95 ? 26.206 17.885 -5.283 1.00 35.06 102 SER B C 1
ATOM 4767 O O . SER B 1 95 ? 25.866 18.802 -4.608 1.00 38.44 102 SER B O 1
ATOM 4770 N N . LEU B 1 96 ? 25.551 17.537 -6.371 1.00 29.66 103 LEU B N 1
ATOM 4771 C CA . LEU B 1 96 ? 24.352 18.228 -6.743 1.00 34.36 103 LEU B CA 1
ATOM 4772 C C . LEU B 1 96 ? 23.189 17.301 -6.962 1.00 31.15 103 LEU B C 1
ATOM 4773 O O . LEU B 1 96 ? 23.367 16.160 -7.232 1.00 31.92 103 LEU B O 1
ATOM 4778 N N . ARG B 1 97 ? 21.998 17.849 -6.861 1.00 27.56 104 ARG B N 1
ATOM 4779 C CA . ARG B 1 97 ? 20.755 17.161 -7.029 1.00 30.70 104 ARG B CA 1
ATOM 4780 C C . ARG B 1 97 ? 19.828 17.967 -7.917 1.00 31.97 104 ARG B C 1
ATOM 4781 O O . ARG B 1 97 ? 19.638 19.117 -7.697 1.00 31.15 104 ARG B O 1
ATOM 4789 N N . TYR B 1 98 ? 19.257 17.363 -8.935 1.00 30.01 105 TYR B N 1
ATOM 4790 C CA . TYR B 1 98 ? 18.313 18.067 -9.790 1.00 29.31 105 TYR B CA 1
ATOM 4791 C C . TYR B 1 98 ? 17.237 17.103 -10.268 1.00 26.06 105 TYR B C 1
ATOM 4792 O O . TYR B 1 98 ? 17.488 15.911 -10.462 1.00 25.02 105 TYR B O 1
ATOM 4801 N N . VAL B 1 99 ? 16.033 17.638 -10.450 1.00 27.91 106 VAL B N 1
ATOM 4802 C CA . VAL B 1 99 ? 14.857 16.858 -10.820 1.00 25.31 106 VAL B CA 1
ATOM 4803 C C . VAL B 1 99 ? 14.477 17.219 -12.250 1.00 27.08 106 VAL B C 1
ATOM 4804 O O . VAL B 1 99 ? 14.252 18.394 -12.563 1.00 28.63 106 VAL B O 1
ATOM 4808 N N . LEU B 1 100 ? 14.400 16.209 -13.113 1.00 23.68 107 LEU B N 1
ATOM 4809 C CA . LEU B 1 100 ? 13.987 16.386 -14.501 1.00 23.55 107 LEU B CA 1
ATOM 4810 C C . LEU B 1 100 ? 12.519 15.994 -14.622 1.00 29.17 107 LEU B C 1
ATOM 4811 O O . LEU B 1 100 ? 12.167 14.821 -14.460 1.00 28.71 107 LEU B O 1
ATOM 4816 N N . SER B 1 101 ? 11.667 16.976 -14.903 1.00 25.58 108 SER B N 1
ATOM 4817 C CA . SER B 1 101 ? 10.234 16.759 -15.090 1.00 26.11 108 SER B CA 1
ATOM 4818 C C . SER B 1 101 ? 9.901 17.101 -16.538 1.00 29.30 108 SER B C 1
ATOM 4819 O O . SER B 1 101 ? 9.709 18.272 -16.878 1.00 30.85 108 SER B O 1
ATOM 4822 N N . PHE B 1 102 ? 9.835 16.080 -17.388 1.00 26.63 109 PHE B N 1
ATOM 4823 C CA . PHE B 1 102 ? 9.590 16.270 -18.810 1.00 27.74 109 PHE B CA 1
ATOM 4824 C C . PHE B 1 102 ? 8.095 16.272 -19.105 1.00 28.59 109 PHE B C 1
ATOM 4825 O O . PHE B 1 102 ? 7.345 15.434 -18.595 1.00 27.41 109 PHE B O 1
ATOM 4833 N N . ASP B 1 103 ? 7.671 17.219 -19.937 1.00 28.52 110 ASP B N 1
ATOM 4834 C CA . ASP B 1 103 ? 6.266 17.342 -20.308 1.00 27.92 110 ASP B CA 1
ATOM 4835 C C . ASP B 1 103 ? 5.919 16.276 -21.342 1.00 29.61 110 ASP B C 1
ATOM 4836 O O . ASP B 1 103 ? 6.490 16.284 -22.438 1.00 29.56 110 ASP B O 1
ATOM 4841 N N . PRO B 1 104 ? 5.004 15.351 -21.042 1.00 29.35 111 PRO B N 1
ATOM 4842 C CA . PRO B 1 104 ? 4.599 14.378 -22.067 1.00 25.62 111 PRO B CA 1
ATOM 4843 C C . PRO B 1 104 ? 3.849 15.013 -23.223 1.00 28.45 111 PRO B C 1
ATOM 4844 O O . PRO B 1 104 ? 3.949 14.523 -24.355 1.00 29.40 111 PRO B O 1
ATOM 4848 N N . ARG B 1 105 ? 3.100 16.089 -22.975 1.00 28.57 112 ARG B N 1
ATOM 4849 C CA . ARG B 1 105 ? 2.352 16.733 -24.048 1.00 27.81 112 ARG B CA 1
ATOM 4850 C C . ARG B 1 105 ? 3.283 17.458 -25.012 1.00 29.80 112 ARG B C 1
ATOM 4851 O O . ARG B 1 105 ? 3.162 17.314 -26.234 1.00 26.53 112 ARG B O 1
ATOM 4859 N N . GLY B 1 106 ? 4.218 18.246 -24.479 1.00 28.95 113 GLY B N 1
ATOM 4860 C CA . GLY B 1 106 ? 5.109 19.001 -25.343 1.00 26.13 113 GLY B CA 1
ATOM 4861 C C . GLY B 1 106 ? 6.065 18.118 -26.122 1.00 30.35 113 GLY B C 1
ATOM 4862 O O . GLY B 1 106 ? 6.368 18.394 -27.287 1.00 30.67 113 GLY B O 1
ATOM 4863 N N . LEU B 1 107 ? 6.521 17.056 -25.504 1.00 28.77 114 LEU B N 1
ATOM 4864 C CA . LEU B 1 107 ? 7.444 16.173 -26.146 1.00 29.78 114 LEU B CA 1
ATOM 4865 C C . LEU B 1 107 ? 6.874 15.159 -27.088 1.00 31.50 114 LEU B C 1
ATOM 4866 O O . LEU B 1 107 ? 7.581 14.370 -27.636 1.00 34.99 114 LEU B O 1
ATOM 4871 N N . ASP B 1 108 ? 5.592 15.196 -27.289 1.00 28.34 115 ASP B N 1
ATOM 4872 C CA . ASP B 1 108 ? 4.990 14.338 -28.301 1.00 31.31 115 ASP B CA 1
ATOM 4873 C C . ASP B 1 108 ? 5.313 14.813 -29.712 1.00 31.24 115 ASP B C 1
ATOM 4874 O O . ASP B 1 108 ? 5.144 14.047 -30.667 1.00 27.72 115 ASP B O 1
ATOM 4879 N N . GLY B 1 109 ? 5.781 16.051 -29.862 1.00 29.43 116 GLY B N 1
ATOM 4880 C CA . GLY B 1 109 ? 6.130 16.587 -31.163 1.00 31.44 116 GLY B CA 1
ATOM 4881 C C . GLY B 1 109 ? 7.606 16.480 -31.491 1.00 35.79 116 GLY B C 1
ATOM 4882 O O . GLY B 1 109 ? 8.001 16.622 -32.652 1.00 39.92 116 GLY B O 1
ATOM 4883 N N . VAL B 1 110 ? 8.433 16.239 -30.478 1.00 35.50 117 VAL B N 1
ATOM 4884 C CA . VAL B 1 110 ? 9.867 16.051 -30.669 1.00 33.06 117 VAL B CA 1
ATOM 4885 C C . VAL B 1 110 ? 10.108 14.562 -30.887 1.00 34.07 117 VAL B C 1
ATOM 4886 O O . VAL B 1 110 ? 10.007 13.767 -29.950 1.00 32.94 117 VAL B O 1
ATOM 4890 N N . SER B 1 111 ? 10.446 14.192 -32.127 1.00 33.72 118 SER B N 1
ATOM 4891 C CA . SER B 1 111 ? 10.461 12.784 -32.518 1.00 29.79 118 SER B CA 1
ATOM 4892 C C . SER B 1 111 ? 11.402 11.958 -31.649 1.00 28.56 118 SER B C 1
ATOM 4893 O O . SER B 1 111 ? 11.094 10.810 -31.310 1.00 26.47 118 SER B O 1
ATOM 4896 N N . PHE B 1 112 ? 12.551 12.521 -31.274 1.00 30.91 119 PHE B N 1
ATOM 4897 C CA . PHE B 1 112 ? 13.551 11.785 -30.507 1.00 29.55 119 PHE B CA 1
ATOM 4898 C C . PHE B 1 112 ? 13.882 12.463 -29.183 1.00 29.81 119 PHE B C 1
ATOM 4899 O O . PHE B 1 112 ? 14.947 12.211 -28.610 1.00 28.94 119 PHE B O 1
ATOM 4907 N N . GLY B 1 113 ? 12.989 13.317 -28.679 1.00 27.51 120 GLY B N 1
ATOM 4908 C CA . GLY B 1 113 ? 13.174 13.906 -27.386 1.00 28.51 120 GLY B CA 1
ATOM 4909 C C . GLY B 1 113 ? 12.886 12.914 -26.274 1.00 30.48 120 GLY B C 1
ATOM 4910 O O . GLY B 1 113 ? 12.607 11.732 -26.517 1.00 27.90 120 GLY B O 1
ATOM 4911 N N . PRO B 1 114 ? 12.966 13.389 -25.032 1.00 27.46 121 PRO B N 1
ATOM 4912 C CA . PRO B 1 114 ? 12.634 12.524 -23.894 1.00 25.22 121 PRO B CA 1
ATOM 4913 C C . PRO B 1 114 ? 11.215 11.986 -24.009 1.00 27.24 121 PRO B C 1
ATOM 4914 O O . PRO B 1 114 ? 10.298 12.684 -24.447 1.00 29.64 121 PRO B O 1
ATOM 4918 N N . ASN B 1 115 ? 11.044 10.723 -23.621 1.00 25.24 122 ASN B N 1
ATOM 4919 C CA . ASN B 1 115 ? 9.759 10.031 -23.711 1.00 22.17 122 ASN B CA 1
ATOM 4920 C C . ASN B 1 115 ? 9.413 9.495 -22.325 1.00 23.60 122 ASN B C 1
ATOM 4921 O O . ASN B 1 115 ? 9.979 8.492 -21.882 1.00 23.09 122 ASN B O 1
ATOM 4926 N N . VAL B 1 116 ? 8.484 10.162 -21.644 1.00 23.37 123 VAL B N 1
ATOM 4927 C CA . VAL B 1 116 ? 8.084 9.789 -20.297 1.00 20.74 123 VAL B CA 1
ATOM 4928 C C . VAL B 1 116 ? 6.590 9.476 -20.288 1.00 25.74 123 VAL B C 1
ATOM 4929 O O . VAL B 1 116 ? 5.858 9.779 -21.231 1.00 23.96 123 VAL B O 1
ATOM 4933 N N . GLY B 1 117 ? 6.152 8.855 -19.198 1.00 26.66 124 GLY B N 1
ATOM 4934 C CA . GLY B 1 117 ? 4.765 8.512 -19.004 1.00 23.21 124 GLY B CA 1
ATOM 4935 C C . GLY B 1 117 ? 4.508 8.098 -17.571 1.00 24.71 124 GLY B C 1
ATOM 4936 O O . GLY B 1 117 ? 5.441 7.898 -16.786 1.00 23.43 124 GLY B O 1
ATOM 4937 N N . PRO B 1 118 ? 3.232 7.962 -17.197 1.00 28.11 125 PRO B N 1
ATOM 4938 C CA . PRO B 1 118 ? 2.905 7.584 -15.811 1.00 24.65 125 PRO B CA 1
ATOM 4939 C C . PRO B 1 118 ? 3.490 6.246 -15.376 1.00 23.02 125 PRO B C 1
ATOM 4940 O O . PRO B 1 118 ? 3.455 5.945 -14.176 1.00 22.15 125 PRO B O 1
ATOM 4944 N N . GLY B 1 119 ? 4.026 5.445 -16.294 1.00 24.94 126 GLY B N 1
ATOM 4945 C CA . GLY B 1 119 ? 4.603 4.169 -15.922 1.00 20.02 126 GLY B CA 1
ATOM 4946 C C . GLY B 1 119 ? 5.854 3.793 -16.692 1.00 21.65 126 GLY B C 1
ATOM 4947 O O . GLY B 1 119 ? 6.172 2.607 -16.812 1.00 25.73 126 GLY B O 1
ATOM 4948 N N . HIS B 1 120 ? 6.574 4.786 -17.212 1.00 20.05 127 HIS B N 1
ATOM 4949 C CA . HIS B 1 120 ? 7.787 4.528 -17.978 1.00 20.28 127 HIS B CA 1
ATOM 4950 C C . HIS B 1 120 ? 8.588 5.816 -18.104 1.00 23.63 127 HIS B C 1
ATOM 4951 O O . HIS B 1 120 ? 8.109 6.906 -17.782 1.00 22.75 127 HIS B O 1
ATOM 4958 N N . PHE B 1 121 ? 9.819 5.670 -18.591 1.00 20.76 128 PHE B N 1
ATOM 4959 C CA . PHE B 1 121 ? 10.683 6.806 -18.877 1.00 22.56 128 PHE B CA 1
ATOM 4960 C C . PHE B 1 121 ? 11.786 6.354 -19.823 1.00 22.33 128 PHE B C 1
ATOM 4961 O O . PHE B 1 121 ? 12.201 5.193 -19.804 1.00 21.38 128 PHE B O 1
ATOM 4969 N N . HIS B 1 122 ? 12.247 7.287 -20.653 1.00 22.63 129 HIS B N 1
ATOM 4970 C CA . HIS B 1 122 ? 13.386 7.051 -21.530 1.00 21.81 129 HIS B CA 1
ATOM 4971 C C . HIS B 1 122 ? 14.094 8.373 -21.770 1.00 22.12 129 HIS B C 1
ATOM 4972 O O . HIS B 1 122 ? 13.446 9.380 -22.071 1.00 22.03 129 HIS B O 1
ATOM 4979 N N . VAL B 1 123 ? 15.417 8.366 -21.641 1.00 22.54 130 VAL B N 1
ATOM 4980 C CA . VAL B 1 123 ? 16.226 9.561 -21.843 1.00 22.93 130 VAL B CA 1
ATOM 4981 C C . VAL B 1 123 ? 17.504 9.165 -22.564 1.00 23.90 130 VAL B C 1
ATOM 4982 O O . VAL B 1 123 ? 18.176 8.206 -22.168 1.00 26.17 130 VAL B O 1
ATOM 4986 N N . ALA B 1 124 ? 17.887 9.863 -23.598 1.00 24.93 131 ALA B N 1
ATOM 4987 C CA . ALA B 1 124 ? 19.168 9.675 -24.201 1.00 25.59 131 ALA B CA 1
ATOM 4988 C C . ALA B 1 124 ? 20.183 10.341 -23.300 1.00 27.24 131 ALA B C 1
ATOM 4989 O O . ALA B 1 124 ? 19.873 11.258 -22.570 1.00 26.34 131 ALA B O 1
ATOM 4991 N N . GLY B 1 125 ? 21.435 9.951 -23.426 1.00 27.26 132 GLY B N 1
ATOM 4992 C CA . GLY B 1 125 ? 22.512 10.491 -22.622 1.00 25.54 132 GLY B CA 1
ATOM 4993 C C . GLY B 1 125 ? 22.582 11.985 -22.485 1.00 27.29 132 GLY B C 1
ATOM 4994 O O . GLY B 1 125 ? 22.736 12.468 -21.429 1.00 25.93 132 GLY B O 1
ATOM 4995 N N . CYS B 1 126 ? 22.358 12.710 -23.562 1.00 27.09 133 CYS B N 1
ATOM 4996 C CA . CYS B 1 126 ? 22.361 14.137 -23.559 1.00 27.17 133 CYS B CA 1
ATOM 4997 C C . CYS B 1 126 ? 21.170 14.754 -22.899 1.00 29.54 133 CYS B C 1
ATOM 4998 O O . CYS B 1 126 ? 21.233 15.849 -22.452 1.00 34.79 133 CYS B O 1
ATOM 5001 N N . GLN B 1 127 ? 20.090 14.016 -22.803 1.00 26.40 134 GLN B N 1
ATOM 5002 C CA . GLN B 1 127 ? 18.874 14.476 -22.216 1.00 26.32 134 GLN B CA 1
ATOM 5003 C C . GLN B 1 127 ? 18.815 14.487 -20.714 1.00 26.89 134 GLN B C 1
ATOM 5004 O O . GLN B 1 127 ? 17.924 15.018 -20.153 1.00 24.44 134 GLN B O 1
ATOM 5010 N N . TRP B 1 128 ? 19.763 13.885 -20.057 1.00 27.24 135 TRP B N 1
ATOM 5011 C CA . TRP B 1 128 ? 19.783 13.925 -18.597 1.00 28.36 135 TRP B CA 1
ATOM 5012 C C . TRP B 1 128 ? 21.158 14.156 -17.993 1.00 28.63 135 TRP B C 1
ATOM 5013 O O . TRP B 1 128 ? 21.231 14.507 -16.810 1.00 27.34 135 TRP B O 1
ATOM 5024 N N . LEU B 1 129 ? 22.206 14.032 -18.760 1.00 26.90 136 LEU B N 1
ATOM 5025 C CA . LEU B 1 129 ? 23.527 14.263 -18.236 1.00 29.24 136 LEU B CA 1
ATOM 5026 C C . LEU B 1 129 ? 23.872 15.736 -18.202 1.00 31.60 136 LEU B C 1
ATOM 5027 O O . LEU B 1 129 ? 23.466 16.480 -19.044 1.00 35.02 136 LEU B O 1
ATOM 5032 N N . LEU B 1 130 ? 24.636 16.133 -17.210 1.00 32.60 137 LEU B N 1
ATOM 5033 C CA . LEU B 1 130 ? 25.037 17.498 -17.010 1.00 33.26 137 LEU B CA 1
ATOM 5034 C C . LEU B 1 130 ? 26.234 17.876 -17.809 1.00 35.64 137 LEU B C 1
ATOM 5035 O O . LEU B 1 130 ? 27.105 17.104 -17.983 1.00 39.78 137 LEU B O 1
ATOM 5040 N N . ARG B 1 131 ? 26.267 19.096 -18.289 1.00 39.06 138 ARG B N 1
ATOM 5041 C CA . ARG B 1 131 ? 27.394 19.560 -19.061 1.00 45.93 138 ARG B CA 1
ATOM 5042 C C . ARG B 1 131 ? 28.393 20.233 -18.158 1.00 47.72 138 ARG B C 1
ATOM 5043 O O . ARG B 1 131 ? 28.169 21.295 -17.650 1.00 44.42 138 ARG B O 1
ATOM 5051 N N . LEU B 1 132 ? 29.501 19.573 -17.950 1.00 47.78 139 LEU B N 1
ATOM 5052 C CA . LEU B 1 132 ? 30.514 20.090 -17.099 1.00 48.96 139 LEU B CA 1
ATOM 5053 C C . LEU B 1 132 ? 31.816 20.026 -17.809 1.00 59.86 139 LEU B C 1
ATOM 5054 O O . LEU B 1 132 ? 32.179 18.991 -18.319 1.00 67.58 139 LEU B O 1
ATOM 5059 N N . GLY B 1 133 ? 32.535 21.123 -17.863 1.00 58.43 140 GLY B N 1
ATOM 5060 C CA . GLY B 1 133 ? 33.832 21.107 -18.502 1.00 64.65 140 GLY B CA 1
ATOM 5061 C C . GLY B 1 133 ? 33.918 20.678 -19.947 1.00 66.76 140 GLY B C 1
ATOM 5062 O O . GLY B 1 133 ? 32.979 20.804 -20.699 1.00 68.33 140 GLY B O 1
ATOM 5063 N N . ASP B 1 134 ? 35.078 20.182 -20.338 1.00 69.83 141 ASP B N 1
ATOM 5064 C CA . ASP B 1 134 ? 35.302 19.739 -21.699 1.00 69.99 141 ASP B CA 1
ATOM 5065 C C . ASP B 1 134 ? 34.551 18.470 -21.976 1.00 69.40 141 ASP B C 1
ATOM 5066 O O . ASP B 1 134 ? 34.628 17.522 -21.227 1.00 64.99 141 ASP B O 1
ATOM 5071 N N . ALA B 1 135 ? 33.870 18.455 -23.114 1.00 66.40 142 ALA B N 1
ATOM 5072 C CA . ALA B 1 135 ? 33.060 17.343 -23.571 1.00 60.37 142 ALA B CA 1
ATOM 5073 C C . ALA B 1 135 ? 33.851 16.260 -24.241 1.00 57.23 142 ALA B C 1
ATOM 5074 O O . ALA B 1 135 ? 33.343 15.231 -24.531 1.00 54.28 142 ALA B O 1
ATOM 5076 N N . GLU B 1 136 ? 35.117 16.508 -24.481 1.00 62.81 143 GLU B N 1
ATOM 5077 C CA . GLU B 1 136 ? 35.965 15.566 -25.145 1.00 60.32 143 GLU B CA 1
ATOM 5078 C C . GLU B 1 136 ? 36.835 14.907 -24.146 1.00 54.87 143 GLU B C 1
ATOM 5079 O O . GLU B 1 136 ? 37.526 13.971 -24.444 1.00 49.56 143 GLU B O 1
ATOM 5085 N N . ALA B 1 137 ? 36.775 15.402 -22.931 1.00 57.58 144 ALA B N 1
ATOM 5086 C CA . ALA B 1 137 ? 37.577 14.853 -21.885 1.00 53.20 144 ALA B CA 1
ATOM 5087 C C . ALA B 1 137 ? 37.049 13.527 -21.393 1.00 49.76 144 ALA B C 1
ATOM 5088 O O . ALA B 1 137 ? 35.882 13.395 -21.203 1.00 52.79 144 ALA B O 1
ATOM 5090 N N . ARG B 1 138 ? 37.909 12.558 -21.165 1.00 44.51 145 ARG B N 1
ATOM 5091 C CA . ARG B 1 138 ? 37.472 11.253 -20.690 1.00 47.73 145 ARG B CA 1
ATOM 5092 C C . ARG B 1 138 ? 37.425 11.225 -19.168 1.00 44.41 145 ARG B C 1
ATOM 5093 O O . ARG B 1 138 ? 38.285 11.801 -18.496 1.00 49.34 145 ARG B O 1
ATOM 5101 N N . ARG B 1 139 ? 36.415 10.542 -18.629 1.00 43.73 146 ARG B N 1
ATOM 5102 C CA . ARG B 1 139 ? 36.222 10.419 -17.179 1.00 43.58 146 ARG B CA 1
ATOM 5103 C C . ARG B 1 139 ? 35.612 9.046 -16.929 1.00 42.02 146 ARG B C 1
ATOM 5104 O O . ARG B 1 139 ? 35.210 8.429 -17.898 1.00 38.71 146 ARG B O 1
ATOM 5112 N N . ARG B 1 140 ? 35.642 8.525 -15.688 1.00 47.31 147 ARG B N 1
ATOM 5113 C CA . ARG B 1 140 ? 35.031 7.211 -15.327 1.00 44.37 147 ARG B CA 1
ATOM 5114 C C . ARG B 1 140 ? 33.627 7.463 -14.790 1.00 46.70 147 ARG B C 1
ATOM 5115 O O . ARG B 1 140 ? 33.533 7.849 -13.653 1.00 51.63 147 ARG B O 1
ATOM 5123 N N . TYR B 1 141 ? 32.589 7.144 -15.545 1.00 41.06 148 TYR B N 1
ATOM 5124 C CA . TYR B 1 141 ? 31.186 7.379 -15.229 1.00 38.70 148 TYR B CA 1
ATOM 5125 C C . TYR B 1 141 ? 30.606 6.148 -14.544 1.00 40.35 148 TYR B C 1
ATOM 5126 O O . TYR B 1 141 ? 30.574 5.062 -15.133 1.00 40.12 148 TYR B O 1
ATOM 5135 N N . VAL B 1 142 ? 30.151 6.319 -13.307 1.00 39.24 149 VAL B N 1
ATOM 5136 C CA . VAL B 1 142 ? 29.416 5.292 -12.578 1.00 36.00 149 VAL B CA 1
ATOM 5137 C C . VAL B 1 142 ? 27.979 5.778 -12.460 1.00 33.75 149 VAL B C 1
ATOM 5138 O O . VAL B 1 142 ? 27.706 6.780 -11.788 1.00 38.72 149 VAL B O 1
ATOM 5142 N N . ILE B 1 143 ? 27.059 5.077 -13.117 1.00 31.00 150 ILE B N 1
ATOM 5143 C CA . ILE B 1 143 ? 25.666 5.497 -13.223 1.00 32.60 150 ILE B CA 1
ATOM 5144 C C . ILE B 1 143 ? 24.789 4.406 -12.626 1.00 32.52 150 ILE B C 1
ATOM 5145 O O . ILE B 1 143 ? 24.803 3.262 -13.098 1.00 30.39 150 ILE B O 1
ATOM 5150 N N . GLN B 1 144 ? 24.026 4.800 -11.614 1.00 30.87 151 GLN B N 1
ATOM 5151 C CA . GLN B 1 144 ? 23.164 3.831 -10.917 1.00 30.47 151 GLN B CA 1
ATOM 5152 C C . GLN B 1 144 ? 21.711 4.272 -10.936 1.00 28.38 151 GLN B C 1
ATOM 5153 O O . GLN B 1 144 ? 21.467 5.467 -10.977 1.00 31.05 151 GLN B O 1
ATOM 5159 N N . VAL B 1 145 ? 20.800 3.318 -10.979 1.00 26.70 152 VAL B N 1
ATOM 5160 C CA . VAL B 1 145 ? 19.368 3.562 -10.853 1.00 24.20 152 VAL B CA 1
ATOM 5161 C C . VAL B 1 145 ? 18.948 3.073 -9.475 1.00 27.29 152 VAL B C 1
ATOM 5162 O O . VAL B 1 145 ? 19.168 1.906 -9.129 1.00 30.96 152 VAL B O 1
ATOM 5166 N N . GLU B 1 146 ? 18.377 3.952 -8.662 1.00 23.91 153 GLU B N 1
ATOM 5167 C CA . GLU B 1 146 ? 18.028 3.613 -7.330 1.00 23.87 153 GLU B CA 1
ATOM 5168 C C . GLU B 1 146 ? 16.579 3.822 -7.084 1.00 26.37 153 GLU B C 1
ATOM 5169 O O . GLU B 1 146 ? 15.977 4.565 -7.753 1.00 27.88 153 GLU B O 1
ATOM 5175 N N . ASP B 1 147 ? 16.026 3.137 -6.112 1.00 23.17 154 ASP B N 1
ATOM 5176 C CA . ASP B 1 147 ? 14.642 3.255 -5.745 1.00 25.90 154 ASP B CA 1
ATOM 5177 C C . ASP B 1 147 ? 13.665 3.185 -6.882 1.00 27.11 154 ASP B C 1
ATOM 5178 O O . ASP B 1 147 ? 12.722 3.921 -6.947 1.00 29.74 154 ASP B O 1
ATOM 5183 N N . ALA B 1 148 ? 13.841 2.210 -7.727 1.00 23.71 155 ALA B N 1
ATOM 5184 C CA . ALA B 1 148 ? 13.001 2.036 -8.839 1.00 21.97 155 ALA B CA 1
ATOM 5185 C C . ALA B 1 148 ? 11.675 1.545 -8.347 1.00 22.49 155 ALA B C 1
ATOM 5186 O O . ALA B 1 148 ? 11.636 0.773 -7.431 1.00 26.64 155 ALA B O 1
ATOM 5188 N N . PRO B 1 149 ? 10.562 1.932 -8.989 1.00 23.40 156 PRO B N 1
ATOM 5189 C CA . PRO B 1 149 ? 9.302 1.414 -8.475 1.00 22.53 156 PRO B CA 1
ATOM 5190 C C . PRO B 1 149 ? 9.112 -0.079 -8.567 1.00 24.93 156 PRO B C 1
ATOM 5191 O O . PRO B 1 149 ? 9.690 -0.755 -9.353 1.00 26.69 156 PRO B O 1
ATOM 5195 N N . ALA B 1 150 ? 8.233 -0.598 -7.747 1.00 25.83 157 ALA B N 1
ATOM 5196 C CA . ALA B 1 150 ? 8.019 -2.038 -7.733 1.00 22.69 157 ALA B CA 1
ATOM 5197 C C . ALA B 1 150 ? 7.481 -2.512 -9.077 1.00 24.16 157 ALA B C 1
ATOM 5198 O O . ALA B 1 150 ? 6.670 -1.836 -9.716 1.00 27.06 157 ALA B O 1
ATOM 5200 N N . GLY B 1 151 ? 7.972 -3.634 -9.578 1.00 24.42 158 GLY B N 1
ATOM 5201 C CA . GLY B 1 151 ? 7.503 -4.179 -10.817 1.00 24.22 158 GLY B CA 1
ATOM 5202 C C . GLY B 1 151 ? 8.082 -3.661 -12.095 1.00 28.94 158 GLY B C 1
ATOM 5203 O O . GLY B 1 151 ? 7.729 -4.120 -13.136 1.00 29.97 158 GLY B O 1
ATOM 5204 N N . TRP B 1 152 ? 8.976 -2.703 -12.023 1.00 28.77 159 TRP B N 1
ATOM 5205 C CA . TRP B 1 152 ? 9.508 -2.103 -13.198 1.00 23.72 159 TRP B CA 1
ATOM 5206 C C . TRP B 1 152 ? 10.737 -2.768 -13.661 1.00 27.17 159 TRP B C 1
ATOM 5207 O O . TRP B 1 152 ? 11.492 -3.257 -12.896 1.00 30.36 159 TRP B O 1
ATOM 5218 N N . LYS B 1 153 ? 10.969 -2.727 -14.943 1.00 23.53 160 LYS B N 1
ATOM 5219 C CA . LYS B 1 153 ? 12.129 -3.335 -15.457 1.00 25.58 160 LYS B CA 1
ATOM 5220 C C . LYS B 1 153 ? 12.977 -2.214 -16.042 1.00 23.08 160 LYS B C 1
ATOM 5221 O O . LYS B 1 153 ? 12.473 -1.324 -16.594 1.00 24.61 160 LYS B O 1
ATOM 5227 N N . LEU B 1 154 ? 14.292 -2.312 -15.877 1.00 23.45 161 LEU B N 1
ATOM 5228 C CA . LEU B 1 154 ? 15.202 -1.290 -16.386 1.00 22.79 161 LEU B CA 1
ATOM 5229 C C . LEU B 1 154 ? 16.071 -1.809 -17.527 1.00 24.42 161 LEU B C 1
ATOM 5230 O O . LEU B 1 154 ? 16.214 -3.018 -17.713 1.00 28.73 161 LEU B O 1
ATOM 5235 N N . TYR B 1 155 ? 16.651 -0.884 -18.286 1.00 23.10 162 TYR B N 1
ATOM 5236 C CA . TYR B 1 155 ? 17.508 -1.237 -19.412 1.00 23.85 162 TYR B CA 1
ATOM 5237 C C . TYR B 1 155 ? 18.402 -0.067 -19.813 1.00 23.76 162 TYR B C 1
ATOM 5238 O O . TYR B 1 155 ? 17.917 0.975 -20.254 1.00 23.51 162 TYR B O 1
ATOM 5247 N N . SER B 1 156 ? 19.710 -0.247 -19.659 1.00 26.76 163 SER B N 1
ATOM 5248 C CA . SER B 1 156 ? 20.676 0.788 -20.008 1.00 24.66 163 SER B CA 1
ATOM 5249 C C . SER B 1 156 ? 21.581 0.313 -21.140 1.00 25.60 163 SER B C 1
ATOM 5250 O O . SER B 1 156 ? 21.831 -0.884 -21.281 1.00 27.06 163 SER B O 1
ATOM 5253 N N . SER B 1 157 ? 22.071 1.251 -21.944 1.00 25.68 164 SER B N 1
ATOM 5254 C CA . SER B 1 157 ? 22.941 0.905 -23.059 1.00 28.65 164 SER B CA 1
ATOM 5255 C C . SER B 1 157 ? 24.399 0.760 -22.646 1.00 32.55 164 SER B C 1
ATOM 5256 O O . SER B 1 157 ? 25.210 0.288 -23.451 1.00 32.15 164 SER B O 1
ATOM 5259 N N . LEU B 1 158 ? 24.748 1.146 -21.421 1.00 29.85 165 LEU B N 1
ATOM 5260 C CA . LEU B 1 158 ? 26.122 1.077 -20.945 1.00 27.24 165 LEU B CA 1
ATOM 5261 C C . LEU B 1 158 ? 26.427 -0.207 -20.187 1.00 28.13 165 LEU B C 1
ATOM 5262 O O . LEU B 1 158 ? 27.600 -0.476 -19.905 1.00 29.55 165 LEU B O 1
ATOM 5267 N N . GLY B 1 159 ? 25.414 -0.999 -19.855 1.00 27.83 166 GLY B N 1
ATOM 5268 C CA . GLY B 1 159 ? 25.634 -2.242 -19.142 1.00 27.45 166 GLY B CA 1
ATOM 5269 C C . GLY B 1 159 ? 24.364 -3.058 -19.085 1.00 30.14 166 GLY B C 1
ATOM 5270 O O . GLY B 1 159 ? 23.253 -2.524 -19.172 1.00 31.63 166 GLY B O 1
ATOM 5271 N N . GLY B 1 160 ? 24.546 -4.370 -18.937 1.00 32.06 167 GLY B N 1
ATOM 5272 C CA . GLY B 1 160 ? 23.416 -5.282 -18.888 1.00 29.86 167 GLY B CA 1
ATOM 5273 C C . GLY B 1 160 ? 22.586 -5.194 -17.626 1.00 26.49 167 GLY B C 1
ATOM 5274 O O . GLY B 1 160 ? 21.478 -5.741 -17.596 1.00 31.07 167 GLY B O 1
ATOM 5275 N N . ASP B 1 161 ? 23.088 -4.523 -16.592 1.00 27.84 168 ASP B N 1
ATOM 5276 C CA . ASP B 1 161 ? 22.386 -4.384 -15.318 1.00 26.41 168 ASP B CA 1
ATOM 5277 C C . ASP B 1 161 ? 22.291 -2.893 -15.014 1.00 26.69 168 ASP B C 1
ATOM 5278 O O . ASP B 1 161 ? 23.244 -2.295 -14.506 1.00 29.05 168 ASP B O 1
ATOM 5283 N N . ALA B 1 162 ? 21.136 -2.296 -15.320 1.00 25.32 169 ALA B N 1
ATOM 5284 C CA . ALA B 1 162 ? 20.967 -0.855 -15.174 1.00 27.40 169 ALA B CA 1
ATOM 5285 C C . ALA B 1 162 ? 21.058 -0.387 -13.727 1.00 27.95 169 ALA B C 1
ATOM 5286 O O . ALA B 1 162 ? 21.105 0.826 -13.493 1.00 29.53 169 ALA B O 1
ATOM 5288 N N . LEU B 1 163 ? 21.083 -1.306 -12.758 1.00 29.30 170 LEU B N 1
ATOM 5289 C CA . LEU B 1 163 ? 21.250 -0.905 -11.365 1.00 25.56 170 LEU B CA 1
ATOM 5290 C C . LEU B 1 163 ? 22.596 -0.233 -11.133 1.00 30.13 170 LEU B C 1
ATOM 5291 O O . LEU B 1 163 ? 22.727 0.593 -10.221 1.00 32.54 170 LEU B O 1
ATOM 5296 N N . ARG B 1 164 ? 23.601 -0.568 -11.941 1.00 28.21 171 ARG B N 1
ATOM 5297 C CA . ARG B 1 164 ? 24.918 0.057 -11.831 1.00 33.69 171 ARG B CA 1
ATOM 5298 C C . ARG B 1 164 ? 25.712 -0.237 -13.093 1.00 30.70 171 ARG B C 1
ATOM 5299 O O . ARG B 1 164 ? 25.963 -1.406 -13.407 1.00 28.68 171 ARG B O 1
ATOM 5307 N N . THR B 1 165 ? 26.106 0.813 -13.808 1.00 27.54 172 THR B N 1
ATOM 5308 C CA . THR B 1 165 ? 26.965 0.699 -14.975 1.00 27.97 172 THR B CA 1
ATOM 5309 C C . THR B 1 165 ? 28.285 1.410 -14.714 1.00 35.43 172 THR B C 1
ATOM 5310 O O . THR B 1 165 ? 28.358 2.353 -13.922 1.00 36.82 172 THR B O 1
ATOM 5314 N N . GLU B 1 166 ? 29.330 0.947 -15.397 1.00 34.10 173 GLU B N 1
ATOM 5315 C CA . GLU B 1 166 ? 30.684 1.468 -15.239 1.00 31.83 173 GLU B CA 1
ATOM 5316 C C . GLU B 1 166 ? 31.256 1.710 -16.629 1.00 34.14 173 GLU B C 1
ATOM 5317 O O . GLU B 1 166 ? 31.560 0.755 -17.351 1.00 40.34 173 GLU B O 1
ATOM 5323 N N . THR B 1 167 ? 31.403 2.978 -17.004 1.00 33.72 174 THR B N 1
ATOM 5324 C CA . THR B 1 167 ? 31.847 3.342 -18.343 1.00 33.86 174 THR B CA 1
ATOM 5325 C C . THR B 1 167 ? 32.949 4.384 -18.258 1.00 37.29 174 THR B C 1
ATOM 5326 O O . THR B 1 167 ? 32.839 5.352 -17.499 1.00 42.89 174 THR B O 1
ATOM 5330 N N . THR B 1 168 ? 34.007 4.182 -19.038 1.00 39.42 175 THR B N 1
ATOM 5331 C CA . THR B 1 168 ? 35.087 5.150 -19.191 1.00 40.22 175 THR B CA 1
ATOM 5332 C C . THR B 1 168 ? 34.995 5.721 -20.601 1.00 39.01 175 THR B C 1
ATOM 5333 O O . THR B 1 168 ? 35.353 5.046 -21.573 1.00 44.15 175 THR B O 1
ATOM 5337 N N . ALA B 1 169 ? 34.504 6.952 -20.712 1.00 37.75 176 ALA B N 1
ATOM 5338 C CA . ALA B 1 169 ? 34.330 7.599 -22.006 1.00 40.15 176 ALA B CA 1
ATOM 5339 C C . ALA B 1 169 ? 34.211 9.102 -21.786 1.00 42.04 176 ALA B C 1
ATOM 5340 O O . ALA B 1 169 ? 34.251 9.591 -20.653 1.00 42.99 176 ALA B O 1
ATOM 5342 N N . SER B 1 170 ? 34.067 9.833 -22.885 1.00 41.44 177 SER B N 1
ATOM 5343 C CA . SER B 1 170 ? 33.878 11.275 -22.858 1.00 41.79 177 SER B CA 1
ATOM 5344 C C . SER B 1 170 ? 32.392 11.610 -22.886 1.00 41.79 177 SER B C 1
ATOM 5345 O O . SER B 1 170 ? 31.546 10.764 -23.188 1.00 39.94 177 SER B O 1
ATOM 5348 N N . TYR B 1 171 ? 32.069 12.849 -22.601 1.00 42.25 178 TYR B N 1
ATOM 5349 C CA . TYR B 1 171 ? 30.715 13.292 -22.599 1.00 38.08 178 TYR B CA 1
ATOM 5350 C C . TYR B 1 171 ? 30.116 13.160 -23.953 1.00 41.28 178 TYR B C 1
ATOM 5351 O O . TYR B 1 171 ? 28.989 12.778 -24.054 1.00 41.43 178 TYR B O 1
ATOM 5360 N N . GLU B 1 172 ? 30.892 13.457 -24.979 1.00 40.47 179 GLU B N 1
ATOM 5361 C CA . GLU B 1 172 ? 30.437 13.385 -26.341 1.00 40.63 179 GLU B CA 1
ATOM 5362 C C . GLU B 1 172 ? 30.040 12.003 -26.665 1.00 39.00 179 GLU B C 1
ATOM 5363 O O . GLU B 1 172 ? 29.048 11.780 -27.272 1.00 41.64 179 GLU B O 1
ATOM 5369 N N . ASP B 1 173 ? 30.791 11.041 -26.186 1.00 37.73 180 ASP B N 1
ATOM 5370 C CA . ASP B 1 173 ? 30.483 9.649 -26.409 1.00 36.45 180 ASP B CA 1
ATOM 5371 C C . ASP B 1 173 ? 29.202 9.256 -25.728 1.00 38.74 180 ASP B C 1
ATOM 5372 O O . ASP B 1 173 ? 28.491 8.403 -26.178 1.00 43.54 180 ASP B O 1
ATOM 5377 N N . LEU B 1 174 ? 28.931 9.834 -24.586 1.00 35.27 181 LEU B N 1
ATOM 5378 C CA . LEU B 1 174 ? 27.751 9.549 -23.927 1.00 34.44 181 LEU B CA 1
ATOM 5379 C C . LEU B 1 174 ? 26.571 10.349 -24.337 1.00 34.72 181 LEU B C 1
ATOM 5380 O O . LEU B 1 174 ? 25.566 10.054 -23.757 1.00 35.53 181 LEU B O 1
ATOM 5385 N N . THR B 1 175 ? 26.540 11.132 -25.370 1.00 34.67 182 THR B N 1
ATOM 5386 C CA . THR B 1 175 ? 25.309 11.776 -25.707 1.00 29.70 182 THR B CA 1
ATOM 5387 C C . THR B 1 175 ? 24.298 10.806 -26.360 1.00 34.02 182 THR B C 1
ATOM 5388 O O . THR B 1 175 ? 23.120 11.007 -26.308 1.00 33.96 182 THR B O 1
ATOM 5392 N N . SER B 1 176 ? 24.789 9.732 -26.947 1.00 38.03 183 SER B N 1
ATOM 5393 C CA . SER B 1 176 ? 24.008 8.781 -27.661 1.00 38.41 183 SER B CA 1
ATOM 5394 C C . SER B 1 176 ? 23.617 7.591 -26.820 1.00 36.50 183 SER B C 1
ATOM 5395 O O . SER B 1 176 ? 22.944 6.730 -27.274 1.00 38.03 183 SER B O 1
ATOM 5398 N N . SER B 1 177 ? 23.994 7.549 -25.570 1.00 30.94 184 SER B N 1
ATOM 5399 C CA . SER B 1 177 ? 23.615 6.445 -24.745 1.00 29.88 184 SER B CA 1
ATOM 5400 C C . SER B 1 177 ? 22.218 6.540 -24.233 1.00 28.42 184 SER B C 1
ATOM 5401 O O . SER B 1 177 ? 21.597 7.557 -24.324 1.00 28.99 184 SER B O 1
ATOM 5404 N N . ALA B 1 178 ? 21.726 5.471 -23.667 1.00 24.86 185 ALA B N 1
ATOM 5405 C CA . ALA B 1 178 ? 20.390 5.492 -23.224 1.00 26.63 185 ALA B CA 1
ATOM 5406 C C . ALA B 1 178 ? 20.103 4.891 -21.852 1.00 24.83 185 ALA B C 1
ATOM 5407 O O . ALA B 1 178 ? 20.688 3.961 -21.414 1.00 25.43 185 ALA B O 1
ATOM 5409 N N . LEU B 1 179 ? 19.144 5.451 -21.183 1.00 23.76 186 LEU B N 1
ATOM 5410 C CA . LEU B 1 179 ? 18.736 4.946 -19.880 1.00 23.60 186 LEU B CA 1
ATOM 5411 C C . LEU B 1 179 ? 17.219 4.973 -19.826 1.00 24.22 186 LEU B C 1
ATOM 5412 O O . LEU B 1 179 ? 16.605 5.983 -20.181 1.00 26.31 186 LEU B O 1
ATOM 5417 N N . GLY B 1 180 ? 16.615 3.869 -19.396 1.00 22.80 187 GLY B N 1
ATOM 5418 C CA . GLY B 1 180 ? 15.166 3.822 -19.388 1.00 22.29 187 GLY B CA 1
ATOM 5419 C C . GLY B 1 180 ? 14.631 2.715 -18.511 1.00 22.15 187 GLY B C 1
ATOM 5420 O O . GLY B 1 180 ? 15.372 1.883 -17.984 1.00 23.61 187 GLY B O 1
ATOM 5421 N N . GLY B 1 181 ? 13.313 2.730 -18.365 1.00 21.72 188 GLY B N 1
ATOM 5422 C CA . GLY B 1 181 ? 12.617 1.717 -17.599 1.00 21.56 188 GLY B CA 1
ATOM 5423 C C . GLY B 1 181 ? 11.135 1.794 -17.881 1.00 22.71 188 GLY B C 1
ATOM 5424 O O . GLY B 1 181 ? 10.639 2.784 -18.426 1.00 25.35 188 GLY B O 1
ATOM 5425 N N . GLY B 1 182 ? 10.368 0.795 -17.439 1.00 21.02 189 GLY B N 1
ATOM 5426 C CA . GLY B 1 182 ? 8.960 0.773 -17.548 1.00 21.57 189 GLY B CA 1
ATOM 5427 C C . GLY B 1 182 ? 8.255 -0.332 -16.875 1.00 23.33 189 GLY B C 1
ATOM 5428 O O . GLY B 1 182 ? 8.829 -1.108 -16.205 1.00 23.80 189 GLY B O 1
ATOM 5429 N N . SER B 1 183 ? 6.953 -0.265 -16.952 1.00 20.32 190 SER B N 1
ATOM 5430 C CA . SER B 1 183 ? 6.096 -1.274 -16.401 1.00 25.58 190 SER B CA 1
ATOM 5431 C C . SER B 1 183 ? 4.958 -1.667 -17.282 1.00 29.46 190 SER B C 1
ATOM 5432 O O . SER B 1 183 ? 4.014 -2.199 -16.810 1.00 26.62 190 SER B O 1
ATOM 5435 N N . GLY B 1 184 ? 5.063 -1.431 -18.570 1.00 28.18 191 GLY B N 1
ATOM 5436 C CA . GLY B 1 184 ? 3.985 -1.705 -19.464 1.00 25.46 191 GLY B CA 1
ATOM 5437 C C . GLY B 1 184 ? 4.072 -2.923 -20.296 1.00 25.63 191 GLY B C 1
ATOM 5438 O O . GLY B 1 184 ? 3.100 -3.349 -20.804 1.00 28.62 191 GLY B O 1
ATOM 5439 N N . GLY B 1 185 ? 5.223 -3.584 -20.360 1.00 24.18 192 GLY B N 1
ATOM 5440 C CA . GLY B 1 185 ? 5.420 -4.782 -21.118 1.00 22.03 192 GLY B CA 1
ATOM 5441 C C . GLY B 1 185 ? 6.861 -5.139 -21.087 1.00 24.70 192 GLY B C 1
ATOM 5442 O O . GLY B 1 185 ? 7.677 -4.350 -21.393 1.00 24.29 192 GLY B O 1
ATOM 5443 N N . PHE B 1 186 ? 7.300 -6.328 -20.662 1.00 24.38 193 PHE B N 1
ATOM 5444 C CA . PHE B 1 186 ? 8.627 -6.718 -20.637 1.00 26.36 193 PHE B CA 1
ATOM 5445 C C . PHE B 1 186 ? 8.656 -8.124 -21.106 1.00 27.56 193 PHE B C 1
ATOM 5446 O O . PHE B 1 186 ? 7.797 -8.896 -20.775 1.00 26.99 193 PHE B O 1
ATOM 5454 N N . HIS B 1 187 ? 9.638 -8.474 -21.906 1.00 27.33 194 HIS B N 1
ATOM 5455 C CA . HIS B 1 187 ? 9.891 -9.812 -22.262 1.00 28.08 194 HIS B CA 1
ATOM 5456 C C . HIS B 1 187 ? 11.401 -10.013 -22.367 1.00 29.62 194 HIS B C 1
ATOM 5457 O O . HIS B 1 187 ? 12.108 -9.189 -22.837 1.00 27.26 194 HIS B O 1
ATOM 5464 N N . ARG B 1 188 ? 11.878 -11.122 -21.864 1.00 30.66 195 ARG B N 1
ATOM 5465 C CA . ARG B 1 188 ? 13.289 -11.469 -21.921 1.00 30.69 195 ARG B CA 1
ATOM 5466 C C . ARG B 1 188 ? 13.444 -12.849 -22.541 1.00 32.37 195 ARG B C 1
ATOM 5467 O O . ARG B 1 188 ? 12.618 -13.739 -22.313 1.00 33.68 195 ARG B O 1
ATOM 5475 N N . PHE B 1 189 ? 14.432 -13.037 -23.415 1.00 36.67 196 PHE B N 1
ATOM 5476 C CA . PHE B 1 189 ? 14.794 -14.322 -23.972 1.00 38.95 196 PHE B CA 1
ATOM 5477 C C . PHE B 1 189 ? 16.296 -14.360 -24.194 1.00 43.01 196 PHE B C 1
ATOM 5478 O O . PHE B 1 189 ? 16.955 -13.360 -24.105 1.00 39.90 196 PHE B O 1
ATOM 5486 N N . GLU B 1 190 ? 16.816 -15.546 -24.477 1.00 46.22 197 GLU B N 1
ATOM 5487 C CA . GLU B 1 190 ? 18.232 -15.767 -24.727 1.00 47.47 197 GLU B CA 1
ATOM 5488 C C . GLU B 1 190 ? 18.426 -16.285 -26.144 1.00 47.99 197 GLU B C 1
ATOM 5489 O O . GLU B 1 190 ? 17.709 -17.191 -26.582 1.00 44.12 197 GLU B O 1
ATOM 5495 N N . VAL B 1 191 ? 19.373 -15.726 -26.888 1.00 45.51 198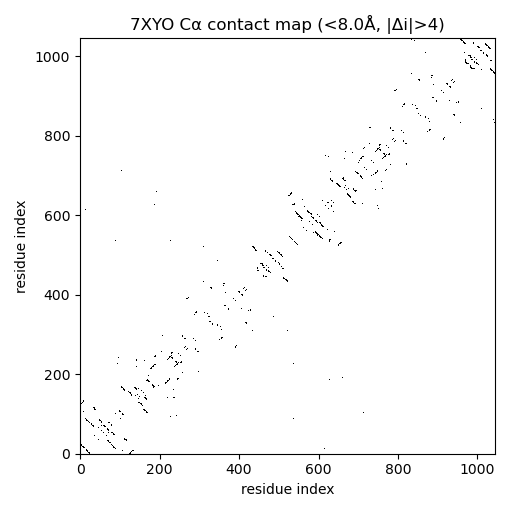 VAL B N 1
ATOM 5496 C CA . VAL B 1 191 ? 19.667 -16.205 -28.209 1.00 46.88 198 VAL B CA 1
ATOM 5497 C C . VAL B 1 191 ? 21.145 -16.511 -28.176 1.00 50.37 198 VAL B C 1
ATOM 5498 O O . VAL B 1 191 ? 21.889 -15.594 -27.943 1.00 52.35 198 VAL B O 1
ATOM 5502 N N . ARG B 1 192 ? 21.532 -17.765 -28.375 1.00 52.26 199 ARG B N 1
ATOM 5503 C CA . ARG B 1 192 ? 22.916 -18.228 -28.344 1.00 53.94 199 ARG B CA 1
ATOM 5504 C C . ARG B 1 192 ? 23.622 -17.960 -27.044 1.00 54.83 199 ARG B C 1
ATOM 5505 O O . ARG B 1 192 ? 24.802 -17.750 -27.034 1.00 59.09 199 ARG B O 1
ATOM 5513 N N . GLY B 1 193 ? 22.882 -18.020 -25.948 1.00 53.19 200 GLY B N 1
ATOM 5514 C CA . GLY B 1 193 ? 23.411 -17.772 -24.625 1.00 51.27 200 GLY B CA 1
ATOM 5515 C C . GLY B 1 193 ? 23.531 -16.315 -24.239 1.00 49.04 200 GLY B C 1
ATOM 5516 O O . GLY B 1 193 ? 23.970 -16.025 -23.118 1.00 51.09 200 GLY B O 1
ATOM 5517 N N . LYS B 1 194 ? 23.160 -15.391 -25.119 1.00 50.24 201 LYS B N 1
ATOM 5518 C CA . LYS B 1 194 ? 23.224 -13.966 -24.837 1.00 49.79 201 LYS B CA 1
ATOM 5519 C C . LYS B 1 194 ? 21.831 -13.426 -24.536 1.00 44.34 201 LYS B C 1
ATOM 5520 O O . LYS B 1 194 ? 20.825 -13.947 -25.023 1.00 46.03 201 LYS B O 1
ATOM 5526 N N . SER B 1 195 ? 21.782 -12.367 -23.732 1.00 43.76 202 SER B N 1
ATOM 5527 C CA . SER B 1 195 ? 20.523 -11.837 -23.225 1.00 39.95 202 SER B CA 1
ATOM 5528 C C . SER B 1 195 ? 19.942 -10.787 -24.163 1.00 34.36 202 SER B C 1
ATOM 5529 O O . SER B 1 195 ? 20.669 -9.960 -24.722 1.00 39.46 202 SER B O 1
ATOM 5532 N N . VAL B 1 196 ? 18.614 -10.776 -24.312 1.00 33.19 203 VAL B N 1
ATOM 5533 C CA . VAL B 1 196 ? 17.891 -9.810 -25.109 1.00 34.38 203 VAL B CA 1
ATOM 5534 C C . VAL B 1 196 ? 16.657 -9.424 -24.292 1.00 34.41 203 VAL B C 1
ATOM 5535 O O . VAL B 1 196 ? 15.937 -10.273 -23.887 1.00 35.82 203 VAL B O 1
ATOM 5539 N N . SER B 1 197 ? 16.420 -8.142 -24.073 1.00 29.63 204 SER B N 1
ATOM 5540 C CA . SER B 1 197 ? 15.315 -7.630 -23.272 1.00 26.90 204 SER B CA 1
ATOM 5541 C C . SER B 1 197 ? 14.436 -6.735 -24.132 1.00 26.61 204 SER B C 1
ATOM 5542 O O . SER B 1 197 ? 14.944 -5.891 -24.878 1.00 26.84 204 SER B O 1
ATOM 5545 N N . LEU B 1 198 ? 13.116 -6.891 -24.009 1.00 26.60 205 LEU B N 1
ATOM 5546 C CA . LEU B 1 198 ? 12.153 -6.163 -24.776 1.00 23.17 205 LEU B CA 1
ATOM 5547 C C . LEU B 1 198 ? 11.272 -5.353 -23.846 1.00 24.99 205 LEU B C 1
ATOM 5548 O O . LEU B 1 198 ? 10.812 -5.859 -22.889 1.00 24.37 205 LEU B O 1
ATOM 5553 N N . PHE B 1 199 ? 11.080 -4.077 -24.146 1.00 24.52 206 PHE B N 1
ATOM 5554 C CA . PHE B 1 199 ? 10.239 -3.215 -23.346 1.00 22.07 206 PHE B CA 1
ATOM 5555 C C . PHE B 1 199 ? 9.242 -2.502 -24.210 1.00 22.12 206 PHE B C 1
ATOM 5556 O O . PHE B 1 199 ? 9.598 -2.019 -25.205 1.00 22.32 206 PHE B O 1
ATOM 5564 N N . VAL B 1 200 ? 7.983 -2.462 -23.827 1.00 20.94 207 VAL B N 1
ATOM 5565 C CA . VAL B 1 200 ? 6.929 -1.772 -24.549 1.00 22.61 207 VAL B CA 1
ATOM 5566 C C . VAL B 1 200 ? 6.080 -0.968 -23.602 1.00 24.98 207 VAL B C 1
ATOM 5567 O O . VAL B 1 200 ? 5.508 -1.495 -22.721 1.00 23.94 207 VAL B O 1
ATOM 5571 N N . ASP B 1 201 ? 6.037 0.349 -23.750 1.00 21.83 208 ASP B N 1
ATOM 5572 C CA . ASP B 1 201 ? 5.198 1.223 -22.934 1.00 22.71 208 ASP B CA 1
ATOM 5573 C C . ASP B 1 201 ? 4.449 2.139 -23.866 1.00 22.79 208 ASP B C 1
ATOM 5574 O O . ASP B 1 201 ? 4.799 2.294 -24.984 1.00 20.10 208 ASP B O 1
ATOM 5579 N N . GLY B 1 202 ? 3.390 2.739 -23.393 1.00 24.99 209 GLY B N 1
ATOM 5580 C CA . GLY B 1 202 ? 2.583 3.592 -24.215 1.00 23.75 209 GLY B CA 1
ATOM 5581 C C . GLY B 1 202 ? 1.440 2.861 -24.828 1.00 24.86 209 GLY B C 1
ATOM 5582 O O . GLY B 1 202 ? 1.379 1.699 -24.737 1.00 25.36 209 GLY B O 1
ATOM 5583 N N . ALA B 1 203 ? 0.534 3.564 -25.464 1.00 22.06 210 ALA B N 1
ATOM 5584 C CA . ALA B 1 203 ? -0.618 2.953 -26.082 1.00 22.91 210 ALA B CA 1
ATOM 5585 C C . ALA B 1 203 ? -0.312 2.452 -27.461 1.00 23.06 210 ALA B C 1
ATOM 5586 O O . ALA B 1 203 ? 0.210 3.165 -28.207 1.00 22.60 210 ALA B O 1
ATOM 5588 N N . PHE B 1 204 ? -0.670 1.225 -27.794 1.00 22.65 211 PHE B N 1
ATOM 5589 C CA . PHE B 1 204 ? -0.403 0.593 -29.071 1.00 22.08 211 PHE B CA 1
ATOM 5590 C C . PHE B 1 204 ? -1.498 -0.389 -29.405 1.00 23.96 211 PHE B C 1
ATOM 5591 O O . PHE B 1 204 ? -1.918 -1.123 -28.588 1.00 24.16 211 PHE B O 1
ATOM 5599 N N . ASP B 1 205 ? -1.962 -0.361 -30.633 1.00 27.23 212 ASP B N 1
ATOM 5600 C CA . ASP B 1 205 ? -3.005 -1.222 -31.122 1.00 24.78 212 ASP B CA 1
ATOM 5601 C C . ASP B 1 205 ? -2.576 -2.638 -31.177 1.00 23.16 212 ASP B C 1
ATOM 5602 O O . ASP B 1 205 ? -3.347 -3.504 -30.877 1.00 25.23 212 ASP B O 1
ATOM 5607 N N . VAL B 1 206 ? -1.337 -2.861 -31.570 1.00 21.82 213 VAL B N 1
ATOM 5608 C CA . VAL B 1 206 ? -0.781 -4.210 -31.615 1.00 23.42 213 VAL B CA 1
ATOM 5609 C C . VAL B 1 206 ? -0.611 -4.716 -30.188 1.00 20.75 213 VAL B C 1
ATOM 5610 O O . VAL B 1 206 ? 0.074 -4.070 -29.381 1.00 20.59 213 VAL B O 1
ATOM 5614 N N . PRO B 1 207 ? -1.220 -5.847 -29.829 1.00 25.86 214 PRO B N 1
ATOM 5615 C CA . PRO B 1 207 ? -1.090 -6.356 -28.460 1.00 21.06 214 PRO B CA 1
ATOM 5616 C C . PRO B 1 207 ? 0.358 -6.652 -28.101 1.00 26.64 214 PRO B C 1
ATOM 5617 O O . PRO B 1 207 ? 1.211 -6.878 -28.962 1.00 28.39 214 PRO B O 1
ATOM 5621 N N . ARG B 1 208 ? 0.626 -6.647 -26.792 1.00 30.03 215 ARG B N 1
ATOM 5622 C CA . ARG B 1 208 ? 1.994 -6.805 -26.308 1.00 25.46 215 ARG B CA 1
ATOM 5623 C C . ARG B 1 208 ? 2.574 -8.158 -26.701 1.00 27.24 215 ARG B C 1
ATOM 5624 O O . ARG B 1 208 ? 3.760 -8.259 -27.037 1.00 27.25 215 ARG B O 1
ATOM 5632 N N . GLN B 1 209 ? 1.783 -9.181 -26.669 1.00 27.44 216 GLN B N 1
ATOM 5633 C CA . GLN B 1 209 ? 2.295 -10.462 -26.993 1.00 31.42 216 GLN B CA 1
ATOM 5634 C C . GLN B 1 209 ? 2.680 -10.611 -28.440 1.00 29.86 216 GLN B C 1
ATOM 5635 O O . GLN B 1 209 ? 3.627 -11.255 -28.735 1.00 30.09 216 GLN B O 1
ATOM 5641 N N . GLN B 1 210 ? 1.947 -9.990 -29.334 1.00 32.19 217 GLN B N 1
ATOM 5642 C CA . GLN B 1 210 ? 2.288 -10.027 -30.775 1.00 30.36 217 GLN B CA 1
ATOM 5643 C C . GLN B 1 210 ? 3.563 -9.220 -31.046 1.00 30.33 217 GLN B C 1
ATOM 5644 O O . GLN B 1 210 ? 4.312 -9.640 -31.918 1.00 30.72 217 GLN B O 1
ATOM 5650 N N . LEU B 1 211 ? 3.805 -8.128 -30.314 1.00 29.36 218 LEU B N 1
ATOM 5651 C CA . LEU B 1 211 ? 5.039 -7.367 -30.480 1.00 25.85 218 LEU B CA 1
ATOM 5652 C C . LEU B 1 211 ? 6.239 -8.143 -29.952 1.00 25.17 218 LEU B C 1
ATOM 5653 O O . LEU B 1 211 ? 7.321 -8.106 -30.548 1.00 24.26 218 LEU B O 1
ATOM 5658 N N . PHE B 1 212 ? 6.065 -8.853 -28.834 1.00 27.79 219 PHE B N 1
ATOM 5659 C CA . PHE B 1 212 ? 7.166 -9.626 -28.268 1.00 29.00 219 PHE B CA 1
ATOM 5660 C C . PHE B 1 212 ? 7.508 -10.823 -29.144 1.00 27.48 219 PHE B C 1
ATOM 5661 O O . PHE B 1 212 ? 8.688 -11.114 -29.374 1.00 27.73 219 PHE B O 1
ATOM 5669 N N . THR B 1 213 ? 6.490 -11.534 -29.634 1.00 28.29 220 THR B N 1
ATOM 5670 C CA . THR B 1 213 ? 6.734 -12.675 -30.510 1.00 26.59 220 THR B CA 1
ATOM 5671 C C . THR B 1 213 ? 7.416 -12.237 -31.800 1.00 29.18 220 THR B C 1
ATOM 5672 O O . THR B 1 213 ? 8.398 -12.848 -32.237 1.00 30.39 220 THR B O 1
ATOM 5676 N N . ALA B 1 214 ? 6.908 -11.170 -32.421 1.00 28.10 221 ALA B N 1
ATOM 5677 C CA . ALA B 1 214 ? 7.502 -10.687 -33.662 1.00 23.87 221 ALA B CA 1
ATOM 5678 C C . ALA B 1 214 ? 8.934 -10.221 -33.445 1.00 31.06 221 ALA B C 1
ATOM 5679 O O . ALA B 1 214 ? 9.808 -10.464 -34.286 1.00 34.68 221 ALA B O 1
ATOM 5681 N N . LEU B 1 215 ? 9.193 -9.518 -32.362 1.00 30.19 222 LEU B N 1
ATOM 5682 C CA . LEU B 1 215 ? 10.502 -9.016 -32.098 1.00 24.02 222 LEU B CA 1
ATOM 5683 C C . LEU B 1 215 ? 11.386 -10.131 -31.732 1.00 32.07 222 LEU B C 1
ATOM 5684 O O . LEU B 1 215 ? 12.536 -10.140 -32.066 1.00 34.67 222 LEU B O 1
ATOM 5689 N N . GLU B 1 216 ? 10.817 -11.123 -31.053 1.00 30.88 223 GLU B N 1
ATOM 5690 C CA . GLU B 1 216 ? 11.618 -12.271 -30.719 1.00 34.20 223 GLU B CA 1
ATOM 5691 C C . GLU B 1 216 ? 11.979 -12.912 -32.019 1.00 35.05 223 GLU B C 1
ATOM 5692 O O . GLU B 1 216 ? 13.154 -13.250 -32.187 1.00 38.15 223 GLU B O 1
ATOM 5698 N N . ARG B 1 217 ? 11.069 -13.112 -32.958 1.00 31.16 224 ARG B N 1
ATOM 5699 C CA . ARG B 1 217 ? 11.498 -13.832 -34.150 1.00 33.68 224 ARG B CA 1
ATOM 5700 C C . ARG B 1 217 ? 12.514 -13.113 -35.008 1.00 31.88 224 ARG B C 1
ATOM 5701 O O . ARG B 1 217 ? 13.382 -13.711 -35.524 1.00 36.39 224 ARG B O 1
ATOM 5709 N N . ILE B 1 218 ? 12.397 -11.815 -35.137 1.00 32.11 225 ILE B N 1
ATOM 5710 C CA . ILE B 1 218 ? 13.277 -10.977 -35.949 1.00 29.02 225 ILE B CA 1
ATOM 5711 C C . ILE B 1 218 ? 14.694 -10.990 -35.389 1.00 36.08 225 ILE B C 1
ATOM 5712 O O . ILE B 1 218 ? 15.673 -11.082 -36.140 1.00 38.11 225 ILE B O 1
ATOM 5717 N N . ILE B 1 219 ? 14.850 -10.939 -34.091 1.00 33.62 226 ILE B N 1
ATOM 5718 C CA . ILE B 1 219 ? 16.164 -10.938 -33.530 1.00 33.46 226 ILE B CA 1
ATOM 5719 C C . ILE B 1 219 ? 16.779 -12.297 -33.609 1.00 36.41 226 ILE B C 1
ATOM 5720 O O . ILE B 1 219 ? 17.908 -12.431 -33.914 1.00 41.74 226 ILE B O 1
ATOM 5725 N N . THR B 1 220 ? 16.029 -13.323 -33.315 1.00 34.31 227 THR B N 1
ATOM 5726 C CA . THR B 1 220 ? 16.548 -14.643 -33.399 1.00 38.46 227 THR B CA 1
ATOM 5727 C C . THR B 1 220 ? 16.983 -14.982 -34.810 1.00 42.73 227 THR B C 1
ATOM 5728 O O . THR B 1 220 ? 17.894 -15.722 -35.003 1.00 46.30 227 THR B O 1
ATOM 5732 N N . SER B 1 221 ? 16.319 -14.441 -35.801 1.00 42.06 228 SER B N 1
ATOM 5733 C CA . SER B 1 221 ? 16.697 -14.652 -37.194 1.00 41.84 228 SER B CA 1
ATOM 5734 C C . SER B 1 221 ? 17.962 -13.875 -37.542 1.00 48.51 228 SER B C 1
ATOM 5735 O O . SER B 1 221 ? 18.867 -14.404 -38.197 1.00 56.73 228 SER B O 1
ATOM 5738 N N . GLN B 1 222 ? 18.063 -12.649 -37.113 1.00 45.91 229 GLN B N 1
ATOM 5739 C CA . GLN B 1 222 ? 19.210 -11.845 -37.384 1.00 47.20 229 GLN B CA 1
ATOM 5740 C C . GLN B 1 222 ? 20.468 -12.401 -36.801 1.00 53.80 229 GLN B C 1
ATOM 5741 O O . GLN B 1 222 ? 21.499 -12.342 -37.391 1.00 60.70 229 GLN B O 1
ATOM 5747 N N . ARG B 1 223 ? 20.400 -12.891 -35.593 1.00 52.96 230 ARG B N 1
ATOM 5748 C CA . ARG B 1 223 ? 21.580 -13.467 -34.963 1.00 54.91 230 ARG B CA 1
ATOM 5749 C C . ARG B 1 223 ? 21.930 -14.832 -35.537 1.00 63.36 230 ARG B C 1
ATOM 5750 O O . ARG B 1 223 ? 23.097 -15.233 -35.481 1.00 74.66 230 ARG B O 1
ATOM 5758 N N . GLU B 1 224 ? 20.947 -15.554 -36.081 1.00 63.91 231 GLU B N 1
ATOM 5759 C CA . GLU B 1 224 ? 21.245 -16.793 -36.793 1.00 71.66 231 GLU B CA 1
ATOM 5760 C C . GLU B 1 224 ? 22.001 -16.579 -38.094 1.00 84.16 231 GLU B C 1
ATOM 5761 O O . GLU B 1 224 ? 22.944 -17.318 -38.404 1.00 92.34 231 GLU B O 1
ATOM 5767 N N . TRP B 1 225 ? 21.577 -15.585 -38.859 1.00 118.76 232 TRP B N 1
ATOM 5768 C CA . TRP B 1 225 ? 22.202 -15.316 -40.177 1.00 119.47 232 TRP B CA 1
ATOM 5769 C C . TRP B 1 225 ? 23.715 -15.285 -40.041 1.00 120.19 232 TRP B C 1
ATOM 5770 O O . TRP B 1 225 ? 24.371 -16.183 -40.569 1.00 120.41 232 TRP B O 1
ATOM 5781 N N . PHE B 1 226 ? 24.237 -14.296 -39.340 1.00 92.24 233 PHE B N 1
ATOM 5782 C CA . PHE B 1 226 ? 25.663 -14.107 -39.253 1.00 93.09 233 PHE B CA 1
ATOM 5783 C C . PHE B 1 226 ? 26.395 -15.026 -38.320 1.00 95.68 233 PHE B C 1
ATOM 5784 O O . PHE B 1 226 ? 27.596 -14.922 -38.189 1.00 94.18 233 PHE B O 1
ATOM 5792 N N . GLN B 1 227 ? 25.644 -15.924 -37.682 1.00 96.06 234 GLN B N 1
ATOM 5793 C CA . GLN B 1 227 ? 26.228 -16.942 -36.767 1.00 98.17 234 GLN B CA 1
ATOM 5794 C C . GLN B 1 227 ? 27.321 -16.347 -35.882 1.00 101.49 234 GLN B C 1
ATOM 5795 O O . GLN B 1 227 ? 28.433 -16.904 -35.869 1.00 101.63 234 GLN B O 1
ATOM 5801 N N . ASP B 1 229 ? 26.735 -15.280 -32.371 1.00 116.47 236 ASP B N 1
ATOM 5802 C CA . ASP B 1 229 ? 27.083 -14.956 -31.002 1.00 115.71 236 ASP B CA 1
ATOM 5803 C C . ASP B 1 229 ? 27.437 -13.526 -31.058 1.00 115.89 236 ASP B C 1
ATOM 5804 O O . ASP B 1 229 ? 28.323 -13.152 -31.799 1.00 115.97 236 ASP B O 1
ATOM 5809 N N . GLY B 1 230 ? 26.755 -12.715 -30.279 1.00 94.62 237 GLY B N 1
ATOM 5810 C CA . GLY B 1 230 ? 27.013 -11.302 -30.323 1.00 85.05 237 GLY B CA 1
ATOM 5811 C C . GLY B 1 230 ? 27.095 -10.638 -28.992 1.00 79.78 237 GLY B C 1
ATOM 5812 O O . GLY B 1 230 ? 27.786 -11.128 -28.119 1.00 78.38 237 GLY B O 1
ATOM 5813 N N . PRO B 1 231 ? 26.387 -9.518 -28.843 1.00 64.13 238 PRO B N 1
ATOM 5814 C CA . PRO B 1 231 ? 26.329 -8.663 -27.663 1.00 53.51 238 PRO B CA 1
ATOM 5815 C C . PRO B 1 231 ? 25.891 -9.410 -26.460 1.00 53.12 238 PRO B C 1
ATOM 5816 O O . PRO B 1 231 ? 25.029 -10.238 -26.555 1.00 55.70 238 PRO B O 1
ATOM 5820 N N . ASP B 1 232 ? 26.469 -9.093 -25.323 1.00 49.38 239 ASP B N 1
ATOM 5821 C CA . ASP B 1 232 ? 26.131 -9.752 -24.092 1.00 45.27 239 ASP B CA 1
ATOM 5822 C C . ASP B 1 232 ? 24.808 -9.318 -23.530 1.00 43.26 239 ASP B C 1
ATOM 5823 O O . ASP B 1 232 ? 24.202 -10.033 -22.782 1.00 43.77 239 ASP B O 1
ATOM 5828 N N . TYR B 1 233 ? 24.379 -8.129 -23.891 1.00 42.19 240 TYR B N 1
ATOM 5829 C CA . TYR B 1 233 ? 23.112 -7.598 -23.496 1.00 38.17 240 TYR B CA 1
ATOM 5830 C C . TYR B 1 233 ? 22.595 -6.757 -24.653 1.00 35.01 240 TYR B C 1
ATOM 5831 O O . TYR B 1 233 ? 23.362 -6.173 -25.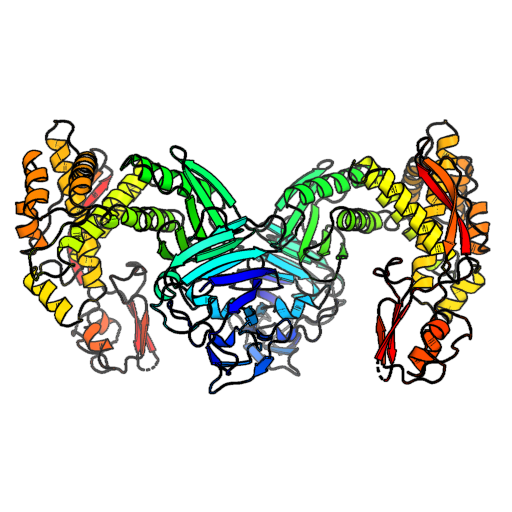339 1.00 33.98 240 TYR B O 1
ATOM 5840 N N . PHE B 1 234 ? 21.294 -6.771 -24.898 1.00 33.83 241 PHE B N 1
ATOM 5841 C CA . PHE B 1 234 ? 20.672 -5.969 -25.941 1.00 32.96 241 PHE B CA 1
ATOM 5842 C C . PHE B 1 234 ? 19.247 -5.637 -25.526 1.00 32.12 241 PHE B C 1
ATOM 5843 O O . PHE B 1 234 ? 18.526 -6.498 -25.015 1.00 29.87 241 PHE B O 1
ATOM 5851 N N . HIS B 1 235 ? 18.831 -4.389 -25.685 1.00 28.92 242 HIS B N 1
ATOM 5852 C CA . HIS B 1 235 ? 17.500 -4.007 -25.387 1.00 25.63 242 HIS B CA 1
ATOM 5853 C C . HIS B 1 235 ? 16.759 -3.421 -26.565 1.00 26.87 242 HIS B C 1
ATOM 5854 O O . HIS B 1 235 ? 17.309 -2.755 -27.353 1.00 31.04 242 HIS B O 1
ATOM 5861 N N . VAL B 1 236 ? 15.488 -3.692 -26.650 1.00 23.30 243 VAL B N 1
ATOM 5862 C CA . VAL B 1 236 ? 14.581 -3.128 -27.643 1.00 22.95 243 VAL B CA 1
ATOM 5863 C C . VAL B 1 236 ? 13.467 -2.435 -26.873 1.00 24.97 243 VAL B C 1
ATOM 5864 O O . VAL B 1 236 ? 12.668 -3.094 -26.195 1.00 25.85 243 VAL B O 1
ATOM 5868 N N . ALA B 1 237 ? 13.418 -1.108 -26.965 1.00 22.48 244 ALA B N 1
ATOM 5869 C CA . ALA B 1 237 ? 12.456 -0.299 -26.227 1.00 21.86 244 ALA B CA 1
ATOM 5870 C C . ALA B 1 237 ? 11.494 0.354 -27.207 1.00 21.59 244 ALA B C 1
ATOM 5871 O O . ALA B 1 237 ? 11.921 1.070 -28.119 1.00 21.69 244 ALA B O 1
ATOM 5873 N N . LEU B 1 238 ? 10.201 0.108 -27.015 1.00 23.18 245 LEU B N 1
ATOM 5874 C CA . LEU B 1 238 ? 9.145 0.692 -27.832 1.00 21.05 245 LEU B CA 1
ATOM 5875 C C . LEU B 1 238 ? 8.431 1.757 -27.011 1.00 20.78 245 LEU B C 1
ATOM 5876 O O . LEU B 1 238 ? 7.881 1.458 -25.945 1.00 22.89 245 LEU B O 1
ATOM 5881 N N . ARG B 1 239 ? 8.443 2.992 -27.502 1.00 20.77 246 ARG B N 1
ATOM 5882 C CA . ARG B 1 239 ? 7.881 4.123 -26.782 1.00 20.60 246 ARG B CA 1
ATOM 5883 C C . ARG B 1 239 ? 6.932 4.898 -27.684 1.00 22.61 246 ARG B C 1
ATOM 5884 O O . ARG B 1 239 ? 7.113 4.923 -28.905 1.00 26.15 246 ARG B O 1
ATOM 5892 N N . PRO B 1 240 ? 5.906 5.528 -27.130 1.00 22.44 247 PRO B N 1
ATOM 5893 C CA . PRO B 1 240 ? 4.896 6.180 -27.953 1.00 20.26 247 PRO B CA 1
ATOM 5894 C C . PRO B 1 240 ? 5.062 7.606 -28.412 1.00 22.96 247 PRO B C 1
ATOM 5895 O O . PRO B 1 240 ? 5.455 8.424 -27.663 1.00 25.17 247 PRO B O 1
ATOM 5899 N N . ARG B 1 241 ? 4.783 7.912 -29.634 1.00 22.86 248 ARG B N 1
ATOM 5900 C CA . ARG B 1 241 ? 4.867 9.229 -30.185 1.00 22.61 248 ARG B CA 1
ATOM 5901 C C . ARG B 1 241 ? 3.965 9.256 -31.380 1.00 23.33 248 ARG B C 1
ATOM 5902 O O . ARG B 1 241 ? 4.120 8.495 -32.234 1.00 23.92 248 ARG B O 1
ATOM 5910 N N . SER B 1 242 ? 3.057 10.186 -31.461 1.00 23.29 249 SER B N 1
ATOM 5911 C CA . SER B 1 242 ? 2.083 10.251 -32.539 1.00 26.94 249 SER B CA 1
ATOM 5912 C C . SER B 1 242 ? 2.725 10.719 -33.841 1.00 24.06 249 SER B C 1
ATOM 5913 O O . SER B 1 242 ? 3.701 11.473 -33.849 1.00 25.62 249 SER B O 1
ATOM 5916 N N . GLY B 1 243 ? 2.163 10.249 -34.954 1.00 24.29 250 GLY B N 1
ATOM 5917 C CA . GLY B 1 243 ? 2.516 10.753 -36.264 1.00 25.76 250 GLY B CA 1
ATOM 5918 C C . GLY B 1 243 ? 3.866 10.340 -36.801 1.00 28.07 250 GLY B C 1
ATOM 5919 O O . GLY B 1 243 ? 4.290 10.875 -37.830 1.00 29.03 250 GLY B O 1
ATOM 5920 N N . ILE B 1 244 ? 4.569 9.415 -36.143 1.00 26.95 251 ILE B N 1
ATOM 5921 C CA . ILE B 1 244 ? 5.865 8.945 -36.617 1.00 24.85 251 ILE B CA 1
ATOM 5922 C C . ILE B 1 244 ? 5.973 7.440 -36.409 1.00 24.27 251 ILE B C 1
ATOM 5923 O O . ILE B 1 244 ? 5.303 6.853 -35.557 1.00 23.00 251 ILE B O 1
ATOM 5928 N N . ILE B 1 245 ? 6.826 6.820 -37.223 1.00 26.27 252 ILE B N 1
ATOM 5929 C CA . ILE B 1 245 ? 7.338 5.478 -36.971 1.00 24.10 252 ILE B CA 1
ATOM 5930 C C . ILE B 1 245 ? 8.836 5.524 -37.235 1.00 25.18 252 ILE B C 1
ATOM 5931 O O . ILE B 1 245 ? 9.285 5.347 -38.374 1.00 32.59 252 ILE B O 1
ATOM 5936 N N . ALA B 1 246 ? 9.618 5.791 -36.194 1.00 21.78 253 ALA B N 1
ATOM 5937 C CA . ALA B 1 246 ? 11.051 5.995 -36.328 1.00 22.09 253 ALA B CA 1
ATOM 5938 C C . ALA B 1 246 ? 11.789 5.202 -35.260 1.00 25.85 253 ALA B C 1
ATOM 5939 O O . ALA B 1 246 ? 11.193 4.670 -34.319 1.00 28.52 253 ALA B O 1
ATOM 5941 N N . GLY B 1 247 ? 13.106 5.131 -35.417 1.00 28.98 254 GLY B N 1
ATOM 5942 C CA . GLY B 1 247 ? 13.936 4.407 -34.476 1.00 25.52 254 GLY B CA 1
ATOM 5943 C C . GLY B 1 247 ? 15.371 4.870 -34.556 1.00 24.66 254 GLY B C 1
ATOM 5944 O O . GLY B 1 247 ? 15.850 5.275 -35.619 1.00 28.07 254 GLY B O 1
ATOM 5945 N N . VAL B 1 248 ? 16.183 4.738 -33.494 1.00 23.77 255 VAL B N 1
ATOM 5946 C CA . VAL B 1 248 ? 17.539 5.139 -33.442 1.00 27.11 255 VAL B CA 1
ATOM 5947 C C . VAL B 1 248 ? 18.292 3.916 -33.016 1.00 27.47 255 VAL B C 1
ATOM 5948 O O . VAL B 1 248 ? 17.880 3.242 -32.137 1.00 25.82 255 VAL B O 1
ATOM 5952 N N . ALA B 1 249 ? 19.396 3.616 -33.659 1.00 31.37 256 ALA B N 1
ATOM 5953 C CA . ALA B 1 249 ? 20.105 2.448 -33.296 1.00 30.43 256 ALA B CA 1
ATOM 5954 C C . ALA B 1 249 ? 21.346 2.685 -32.592 1.00 28.72 256 ALA B C 1
ATOM 5955 O O . ALA B 1 249 ? 22.068 3.556 -32.931 1.00 31.01 256 ALA B O 1
ATOM 5957 N N . LEU B 1 250 ? 21.636 1.838 -31.633 1.00 33.42 257 LEU B N 1
ATOM 5958 C CA . LEU B 1 250 ? 22.780 2.023 -30.870 1.00 34.48 257 LEU B CA 1
ATOM 5959 C C . LEU B 1 250 ? 23.420 0.709 -30.621 1.00 41.99 257 LEU B C 1
ATOM 5960 O O . LEU B 1 250 ? 22.996 -0.332 -31.026 1.00 41.07 257 LEU B O 1
ATOM 5965 N N . ASP B 1 251 ? 24.577 0.803 -30.058 1.00 51.17 258 ASP B N 1
ATOM 5966 C CA . ASP B 1 251 ? 25.249 -0.378 -29.540 1.00 52.08 258 ASP B CA 1
ATOM 5967 C C . ASP B 1 251 ? 24.516 -0.839 -28.287 1.00 52.56 258 ASP B C 1
ATOM 5968 O O . ASP B 1 251 ? 24.321 -0.053 -27.354 1.00 51.96 258 ASP B O 1
ATOM 5973 N N . HIS B 1 252 ? 24.081 -2.100 -28.285 1.00 39.00 259 HIS B N 1
ATOM 5974 C CA . HIS B 1 252 ? 23.390 -2.763 -27.181 1.00 38.81 259 HIS B CA 1
ATOM 5975 C C . HIS B 1 252 ? 21.945 -2.310 -27.005 1.00 35.37 259 HIS B C 1
ATOM 5976 O O . HIS B 1 252 ? 21.314 -2.684 -26.007 1.00 35.22 259 HIS B O 1
ATOM 5983 N N . ALA B 1 253 ? 21.393 -1.531 -27.933 1.00 32.75 260 ALA B N 1
ATOM 5984 C CA . ALA B 1 253 ? 20.012 -1.089 -27.782 1.00 31.04 260 ALA B CA 1
ATOM 5985 C C . ALA B 1 253 ? 19.465 -0.590 -29.111 1.00 32.72 260 ALA B C 1
ATOM 5986 O O . ALA B 1 253 ? 20.200 -0.042 -29.936 1.00 32.13 260 ALA B O 1
ATOM 5988 N N . PHE B 1 254 ? 18.148 -0.736 -29.285 1.00 29.32 261 PHE B N 1
ATOM 5989 C CA . PHE B 1 254 ? 17.396 -0.190 -30.400 1.00 28.19 261 PHE B CA 1
ATOM 5990 C C . PHE B 1 254 ? 16.168 0.478 -29.812 1.00 25.49 261 PHE B C 1
ATOM 5991 O O . PHE B 1 254 ? 15.398 -0.155 -29.203 1.00 25.62 261 PHE B O 1
ATOM 5999 N N . ILE B 1 255 ? 15.959 1.765 -30.016 1.00 25.79 262 ILE B N 1
ATOM 6000 C CA . ILE B 1 255 ? 14.875 2.454 -29.438 1.00 24.95 262 ILE B CA 1
ATOM 6001 C C . ILE B 1 255 ? 13.941 2.793 -30.558 1.00 25.08 262 ILE B C 1
ATOM 6002 O O . ILE B 1 255 ? 14.353 3.153 -31.585 1.00 26.67 262 ILE B O 1
ATOM 6007 N N . CYS B 1 256 ? 12.666 2.647 -30.338 1.00 22.73 263 CYS B N 1
ATOM 6008 C CA . CYS B 1 256 ? 11.657 2.866 -31.367 1.00 23.61 263 CYS B CA 1
ATOM 6009 C C . CYS B 1 256 ? 10.561 3.764 -30.817 1.00 21.51 263 CYS B C 1
ATOM 6010 O O . CYS B 1 256 ? 9.933 3.434 -29.806 1.00 25.64 263 CYS B O 1
ATOM 6013 N N . PHE B 1 257 ? 10.334 4.894 -31.483 1.00 21.44 264 PHE B N 1
ATOM 6014 C CA . PHE B 1 257 ? 9.236 5.800 -31.172 1.00 21.21 264 PHE B CA 1
ATOM 6015 C C . PHE B 1 257 ? 8.203 5.688 -32.285 1.00 24.45 264 PHE B C 1
ATOM 6016 O O . PHE B 1 257 ? 8.483 6.051 -33.433 1.00 25.78 264 PHE B O 1
ATOM 6024 N N . ALA B 1 258 ? 7.016 5.185 -31.950 1.00 20.87 265 ALA B N 1
ATOM 6025 C CA . ALA B 1 258 ? 6.006 4.879 -32.951 1.00 20.81 265 ALA B CA 1
ATOM 6026 C C . ALA B 1 258 ? 4.638 5.348 -32.479 1.00 27.89 265 ALA B C 1
ATOM 6027 O O . ALA B 1 258 ? 4.398 5.538 -31.284 1.00 28.00 265 ALA B O 1
ATOM 6029 N N . LYS B 1 259 ? 3.737 5.526 -33.442 1.00 25.57 266 LYS B N 1
ATOM 6030 C CA . LYS B 1 259 ? 2.380 5.962 -33.159 1.00 23.10 266 LYS B CA 1
ATOM 6031 C C . LYS B 1 259 ? 1.505 4.777 -32.764 1.00 25.10 266 LYS B C 1
ATOM 6032 O O . LYS B 1 259 ? 1.807 3.618 -33.060 1.00 23.12 266 LYS B O 1
ATOM 6038 N N . ARG B 1 260 ? 0.397 5.091 -32.086 1.00 25.50 267 ARG B N 1
ATOM 6039 C CA . ARG B 1 260 ? -0.478 4.051 -31.554 1.00 24.10 267 ARG B CA 1
ATOM 6040 C C . ARG B 1 260 ? -1.072 3.190 -32.662 1.00 28.33 267 ARG B C 1
ATOM 6041 O O . ARG B 1 260 ? -1.236 1.975 -32.495 1.00 27.38 267 ARG B O 1
ATOM 6049 N N . GLU B 1 261 ? -1.401 3.798 -33.801 1.00 30.57 268 GLU B N 1
ATOM 6050 C CA . GLU B 1 261 ? -2.083 3.107 -34.886 1.00 29.39 268 GLU B CA 1
ATOM 6051 C C . GLU B 1 261 ? -1.125 2.384 -35.828 1.00 32.07 268 GLU B C 1
ATOM 6052 O O . GLU B 1 261 ? -1.485 2.125 -36.982 1.00 34.72 268 GLU B O 1
ATOM 6058 N N . SER B 1 262 ? 0.078 2.050 -35.365 1.00 25.71 269 SER B N 1
ATOM 6059 C CA . SER B 1 262 ? 1.050 1.378 -36.217 1.00 23.36 269 SER B CA 1
ATOM 6060 C C . SER B 1 262 ? 0.568 -0.021 -36.578 1.00 23.98 269 SER B C 1
ATOM 6061 O O . SER B 1 262 ? 0.115 -0.777 -35.713 1.00 24.24 269 SER B O 1
ATOM 6064 N N . ARG B 1 263 ? 0.660 -0.362 -37.863 1.00 28.09 270 ARG B N 1
ATOM 6065 C CA . ARG B 1 263 ? 0.342 -1.708 -38.305 1.00 24.22 270 ARG B CA 1
ATOM 6066 C C . ARG B 1 263 ? 1.487 -2.658 -37.956 1.00 25.78 270 ARG B C 1
ATOM 6067 O O . ARG B 1 263 ? 2.635 -2.227 -37.814 1.00 26.69 270 ARG B O 1
ATOM 6075 N N . PRO B 1 264 ? 1.195 -3.951 -37.791 1.00 25.84 271 PRO B N 1
ATOM 6076 C CA . PRO B 1 264 ? 2.278 -4.909 -37.503 1.00 24.94 271 PRO B CA 1
ATOM 6077 C C . PRO B 1 264 ? 3.417 -4.865 -38.510 1.00 28.81 271 PRO B C 1
ATOM 6078 O O . PRO B 1 264 ? 4.584 -4.768 -38.112 1.00 30.15 271 PRO B O 1
ATOM 6082 N N . THR B 1 265 ? 3.118 -4.871 -39.802 1.00 30.33 272 THR B N 1
ATOM 6083 C CA . THR B 1 265 ? 4.127 -4.898 -40.848 1.00 32.50 272 THR B CA 1
ATOM 6084 C C . THR B 1 265 ? 4.944 -3.637 -40.889 1.00 32.40 272 THR B C 1
ATOM 6085 O O . THR B 1 265 ? 6.086 -3.669 -41.180 1.00 31.69 272 THR B O 1
ATOM 6089 N N . GLU B 1 266 ? 4.335 -2.522 -40.581 1.00 27.63 273 GLU B N 1
ATOM 6090 C CA . GLU B 1 266 ? 5.072 -1.262 -40.521 1.00 27.11 273 GLU B CA 1
ATOM 6091 C C . GLU B 1 266 ? 6.175 -1.320 -39.473 1.00 29.53 273 GLU B C 1
ATOM 6092 O O . GLU B 1 266 ? 7.302 -0.875 -39.719 1.00 28.64 273 GLU B O 1
ATOM 6098 N N . LEU B 1 267 ? 5.868 -1.870 -38.297 1.00 28.60 274 LEU B N 1
ATOM 6099 C CA . LEU B 1 267 ? 6.878 -1.989 -37.252 1.00 27.55 274 LEU B CA 1
ATOM 6100 C C . LEU B 1 267 ? 7.879 -3.090 -37.574 1.00 28.10 274 LEU B C 1
ATOM 6101 O O . LEU B 1 267 ? 9.076 -2.946 -37.298 1.00 29.50 274 LEU B O 1
ATOM 6106 N N . HIS B 1 268 ? 7.411 -4.197 -38.158 1.00 27.45 275 HIS B N 1
ATOM 6107 C CA . HIS B 1 268 ? 8.319 -5.285 -38.511 1.00 28.79 275 HIS B CA 1
ATOM 6108 C C . HIS B 1 268 ? 9.353 -4.829 -39.532 1.00 29.94 275 HIS B C 1
ATOM 6109 O O . HIS B 1 268 ? 10.541 -5.151 -39.411 1.00 27.40 275 HIS B O 1
ATOM 6116 N N . LEU B 1 269 ? 8.919 -4.077 -40.546 1.00 30.15 276 LEU B N 1
ATOM 6117 C CA . LEU B 1 269 ? 9.851 -3.608 -41.566 1.00 31.02 276 LEU B CA 1
ATOM 6118 C C . LEU B 1 269 ? 10.863 -2.632 -40.981 1.00 27.95 276 LEU B C 1
ATOM 6119 O O . LEU B 1 269 ? 12.039 -2.652 -41.360 1.00 30.57 276 LEU B O 1
ATOM 6124 N N . LEU B 1 270 ? 10.475 -1.852 -40.011 1.00 28.04 277 LEU B N 1
ATOM 6125 C CA . LEU B 1 270 ? 11.396 -0.962 -39.391 1.00 28.16 277 LEU B CA 1
ATOM 6126 C C . LEU B 1 270 ? 12.306 -1.701 -38.444 1.00 30.06 277 LEU B C 1
ATOM 6127 O O . LEU B 1 270 ? 13.446 -1.426 -38.403 1.00 30.53 277 LEU B O 1
ATOM 6132 N N . PHE B 1 271 ? 11.807 -2.646 -37.679 1.00 30.23 278 PHE B N 1
ATOM 6133 C CA . PHE B 1 271 ? 12.659 -3.383 -36.781 1.00 29.03 278 PHE B CA 1
ATOM 6134 C C . PHE B 1 271 ? 13.653 -4.161 -37.591 1.00 30.58 278 PHE B C 1
ATOM 6135 O O . PHE B 1 271 ? 14.817 -4.150 -37.345 1.00 31.81 278 PHE B O 1
ATOM 6143 N N . ALA B 1 272 ? 13.182 -4.838 -38.607 1.00 32.01 279 ALA B N 1
ATOM 6144 C CA . ALA B 1 272 ? 14.073 -5.613 -39.433 1.00 31.86 279 ALA B CA 1
ATOM 6145 C C . ALA B 1 272 ? 15.041 -4.816 -40.261 1.00 31.69 279 ALA B C 1
ATOM 6146 O O . ALA B 1 272 ? 16.010 -5.340 -40.621 1.00 37.98 279 ALA B O 1
ATOM 6148 N N . HIS B 1 273 ? 14.789 -3.556 -40.553 1.00 32.05 280 HIS B N 1
ATOM 6149 C CA . HIS B 1 273 ? 15.707 -2.758 -41.318 1.00 34.32 280 HIS B CA 1
ATOM 6150 C C . HIS B 1 273 ? 16.683 -1.995 -40.516 1.00 36.47 280 HIS B C 1
ATOM 6151 O O . HIS B 1 273 ? 17.802 -2.001 -40.877 1.00 40.33 280 HIS B O 1
ATOM 6158 N N . GLU B 1 274 ? 16.308 -1.382 -39.405 1.00 36.75 281 GLU B N 1
ATOM 6159 C CA . GLU B 1 274 ? 17.219 -0.664 -38.606 1.00 36.33 281 GLU B CA 1
ATOM 6160 C C . GLU B 1 274 ? 18.106 -1.575 -37.778 1.00 38.30 281 GLU B C 1
ATOM 6161 O O . GLU B 1 274 ? 19.215 -1.208 -37.531 1.00 38.73 281 GLU B O 1
ATOM 6167 N N . MET B 1 275 ? 17.660 -2.755 -37.353 1.00 38.28 282 MET B N 1
ATOM 6168 C CA . MET B 1 275 ? 18.558 -3.630 -36.686 1.00 43.03 282 MET B CA 1
ATOM 6169 C C . MET B 1 275 ? 19.522 -4.301 -37.667 1.00 47.86 282 MET B C 1
ATOM 6170 O O . MET B 1 275 ? 20.612 -4.666 -37.320 1.00 49.79 282 MET B O 1
ATOM 6175 N N . PHE B 1 276 ? 19.142 -4.388 -38.912 1.00 44.19 283 PHE B N 1
ATOM 6176 C CA . PHE B 1 276 ? 20.044 -4.967 -39.858 1.00 49.34 283 PHE B CA 1
ATOM 6177 C C . PHE B 1 276 ? 21.232 -4.050 -40.139 1.00 53.28 283 PHE B C 1
ATOM 6178 O O . PHE B 1 276 ? 22.280 -4.516 -40.485 1.00 56.36 283 PHE B O 1
ATOM 6186 N N . HIS B 1 277 ? 21.096 -2.766 -39.888 1.00 49.77 284 HIS B N 1
ATOM 6187 C CA . HIS B 1 277 ? 22.157 -1.787 -40.141 1.00 49.37 284 HIS B CA 1
ATOM 6188 C C . HIS B 1 277 ? 23.387 -2.002 -39.246 1.00 62.69 284 HIS B C 1
ATOM 6189 O O . HIS B 1 277 ? 24.457 -1.454 -39.513 1.00 63.27 284 HIS B O 1
ATOM 6196 N N . ALA B 1 278 ? 23.229 -2.798 -38.186 1.00 63.13 285 ALA B N 1
ATOM 6197 C CA . ALA B 1 278 ? 24.323 -3.138 -37.284 1.00 58.16 285 ALA B CA 1
ATOM 6198 C C . ALA B 1 278 ? 25.311 -4.103 -37.950 1.00 64.13 285 ALA B C 1
ATOM 6199 O O . ALA B 1 278 ? 26.457 -4.215 -37.513 1.00 67.57 285 ALA B O 1
ATOM 6201 N N . TRP B 1 279 ? 24.876 -4.798 -38.997 1.00 62.80 286 TRP B N 1
ATOM 6202 C CA . TRP B 1 279 ? 25.733 -5.712 -39.743 1.00 65.56 286 TRP B CA 1
ATOM 6203 C C . TRP B 1 279 ? 26.024 -5.136 -41.123 1.00 62.68 286 TRP B C 1
ATOM 6204 O O . TRP B 1 279 ? 27.185 -5.000 -41.520 1.00 61.54 286 TRP B O 1
ATOM 6215 N N . LEU B 1 280 ? 24.955 -4.868 -41.846 1.00 58.95 287 LEU B N 1
ATOM 6216 C CA . LEU B 1 280 ? 25.088 -4.329 -43.122 1.00 54.03 287 LEU B CA 1
ATOM 6217 C C . LEU B 1 280 ? 24.692 -2.853 -43.014 1.00 52.84 287 LEU B C 1
ATOM 6218 O O . LEU B 1 280 ? 23.520 -2.651 -43.029 1.00 53.83 287 LEU B O 1
ATOM 6223 N N . PRO B 1 281 ? 25.555 -1.694 -43.066 1.00 51.78 288 PRO B N 1
ATOM 6224 C CA . PRO B 1 281 ? 26.984 -1.784 -43.391 1.00 55.56 288 PRO B CA 1
ATOM 6225 C C . PRO B 1 281 ? 27.858 -1.790 -42.131 1.00 56.19 288 PRO B C 1
ATOM 6226 O O . PRO B 1 281 ? 29.033 -1.429 -42.223 1.00 56.15 288 PRO B O 1
ATOM 6230 N N . GLY B 1 282 ? 27.304 -2.185 -40.983 1.00 59.44 289 GLY B N 1
ATOM 6231 C CA . GLY B 1 282 ? 28.051 -2.092 -39.739 1.00 60.42 289 GLY B CA 1
ATOM 6232 C C . GLY B 1 282 ? 29.278 -2.981 -39.689 1.00 60.30 289 GLY B C 1
ATOM 6233 O O . GLY B 1 282 ? 30.287 -2.616 -39.078 1.00 56.03 289 GLY B O 1
ATOM 6234 N N . LYS B 1 283 ? 29.212 -4.156 -40.319 1.00 63.43 290 LYS B N 1
ATOM 6235 C CA . LYS B 1 283 ? 30.325 -5.096 -40.342 1.00 56.41 290 LYS B CA 1
ATOM 6236 C C . LYS B 1 283 ? 30.649 -5.563 -41.755 1.00 50.10 290 LYS B C 1
ATOM 6237 O O . LYS B 1 283 ? 31.465 -6.477 -41.923 1.00 51.50 290 LYS B O 1
ATOM 6243 N N . LEU B 1 284 ? 30.022 -4.966 -42.775 1.00 53.46 291 LEU B N 1
ATOM 6244 C CA . LEU B 1 284 ? 30.229 -5.340 -44.174 1.00 49.41 291 LEU B CA 1
ATOM 6245 C C . LEU B 1 284 ? 30.103 -4.056 -45.000 1.00 50.85 291 LEU B C 1
ATOM 6246 O O . LEU B 1 284 ? 29.072 -3.759 -45.607 1.00 51.36 291 LEU B O 1
ATOM 6251 N N . ARG B 1 285 ? 31.157 -3.272 -44.997 1.00 50.08 292 ARG B N 1
ATOM 6252 C CA . ARG B 1 285 ? 31.161 -2.038 -45.716 1.00 47.87 292 ARG B CA 1
ATOM 6253 C C . ARG B 1 285 ? 32.041 -2.160 -46.958 1.00 50.52 292 ARG B C 1
ATOM 6254 O O . ARG B 1 285 ? 33.081 -2.735 -46.901 1.00 52.84 292 ARG B O 1
ATOM 6262 N N . ILE B 1 286 ? 31.577 -1.677 -48.091 1.00 47.33 293 ILE B N 1
ATOM 6263 C CA . ILE B 1 286 ? 32.341 -1.657 -49.331 1.00 50.55 293 ILE B CA 1
ATOM 6264 C C . ILE B 1 286 ? 33.040 -0.308 -49.429 1.00 56.74 293 ILE B C 1
ATOM 6265 O O . ILE B 1 286 ? 32.384 0.738 -49.486 1.00 54.58 293 ILE B O 1
ATOM 6270 N N . GLU B 1 287 ? 34.366 -0.333 -49.442 1.00 79.65 294 GLU B N 1
ATOM 6271 C CA . GLU B 1 287 ? 35.151 0.893 -49.443 1.00 79.36 294 GLU B CA 1
ATOM 6272 C C . GLU B 1 287 ? 35.107 1.547 -50.820 1.00 79.20 294 GLU B C 1
ATOM 6273 O O . GLU B 1 287 ? 35.523 0.922 -51.802 1.00 79.44 294 GLU B O 1
ATOM 6279 N N . PRO B 1 288 ? 34.617 2.777 -50.938 1.00 65.02 295 PRO B N 1
ATOM 6280 C CA . PRO B 1 288 ? 34.670 3.475 -52.226 1.00 57.79 295 PRO B CA 1
ATOM 6281 C C . PRO B 1 288 ? 36.100 3.829 -52.582 1.00 64.49 295 PRO B C 1
ATOM 6282 O O . PRO B 1 288 ? 36.968 3.901 -51.698 1.00 68.64 295 PRO B O 1
ATOM 6286 N N . PRO B 1 289 ? 36.395 4.046 -53.864 1.00 57.71 296 PRO B N 1
ATOM 6287 C CA . PRO B 1 289 ? 37.753 4.439 -54.257 1.00 57.39 296 PRO B CA 1
ATOM 6288 C C . PRO B 1 289 ? 38.156 5.764 -53.626 1.00 59.63 296 PRO B C 1
ATOM 6289 O O . PRO B 1 289 ? 37.339 6.502 -53.070 1.00 62.21 296 PRO B O 1
ATOM 6293 N N . LYS B 1 290 ? 39.452 6.060 -53.717 1.00 58.81 297 LYS B N 1
ATOM 6294 C CA . LYS B 1 290 ? 39.995 7.260 -53.092 1.00 61.85 297 LYS B CA 1
ATOM 6295 C C . LYS B 1 290 ? 39.344 8.510 -53.668 1.00 56.96 297 LYS B C 1
ATOM 6296 O O . LYS B 1 290 ? 39.343 8.722 -54.885 1.00 55.51 297 LYS B O 1
ATOM 6302 N N . GLY B 1 291 ? 38.786 9.337 -52.786 1.00 52.10 298 GLY B N 1
ATOM 6303 C CA . GLY B 1 291 ? 38.095 10.541 -53.189 1.00 53.56 298 GLY B CA 1
ATOM 6304 C C . GLY B 1 291 ? 36.631 10.364 -53.525 1.00 58.36 298 GLY B C 1
ATOM 6305 O O . GLY B 1 291 ? 35.962 11.357 -53.837 1.00 62.36 298 GLY B O 1
ATOM 6306 N N . GLU B 1 292 ? 36.140 9.136 -53.530 1.00 55.37 299 GLU B N 1
ATOM 6307 C CA . GLU B 1 292 ? 34.749 8.947 -53.989 1.00 48.66 299 GLU B CA 1
ATOM 6308 C C . GLU B 1 292 ? 33.813 9.012 -52.793 1.00 46.61 299 GLU B C 1
ATOM 6309 O O . GLU B 1 292 ? 34.200 8.551 -51.711 1.00 43.87 299 GLU B O 1
ATOM 6315 N N . PRO B 1 293 ? 32.626 9.566 -52.941 1.00 46.83 300 PRO B N 1
ATOM 6316 C CA . PRO B 1 293 ? 31.766 9.686 -51.776 1.00 44.94 300 PRO B CA 1
ATOM 6317 C C . PRO B 1 293 ? 31.202 8.405 -51.170 1.00 50.98 300 PRO B C 1
ATOM 6318 O O . PRO B 1 293 ? 31.306 7.329 -51.698 1.00 49.98 300 PRO B O 1
ATOM 6322 N N . GLU B 1 294 ? 30.527 8.538 -50.037 1.00 54.11 301 GLU B N 1
ATOM 6323 C CA . GLU B 1 294 ? 29.964 7.384 -49.380 1.00 54.22 301 GLU B CA 1
ATOM 6324 C C . GLU B 1 294 ? 28.699 6.895 -50.079 1.00 53.84 301 GLU B C 1
ATOM 6325 O O . GLU B 1 294 ? 28.343 5.748 -49.950 1.00 54.46 301 GLU B O 1
ATOM 6331 N N . LEU B 1 295 ? 28.090 7.756 -50.862 1.00 46.05 302 LEU B N 1
ATOM 6332 C CA . LEU B 1 295 ? 26.906 7.400 -51.567 1.00 47.29 302 LEU B CA 1
ATOM 6333 C C . LEU B 1 295 ? 27.100 6.426 -52.689 1.00 42.47 302 LEU B C 1
ATOM 6334 O O . LEU B 1 295 ? 26.135 5.894 -53.121 1.00 46.79 302 LEU B O 1
ATOM 6339 N N . ARG B 1 296 ? 28.324 6.242 -53.167 1.00 43.41 303 ARG B N 1
ATOM 6340 C CA . ARG B 1 296 ? 28.674 5.275 -54.232 1.00 39.75 303 ARG B CA 1
ATOM 6341 C C . ARG B 1 296 ? 27.984 3.947 -53.954 1.00 37.12 303 ARG B C 1
ATOM 6342 O O . ARG B 1 296 ? 27.402 3.394 -54.892 1.00 37.80 303 ARG B O 1
ATOM 6350 N N . HIS B 1 297 ? 28.035 3.474 -52.714 1.00 32.31 304 HIS B N 1
ATOM 6351 C CA . HIS B 1 297 ? 27.480 2.150 -52.467 1.00 33.05 304 HIS B CA 1
ATOM 6352 C C . HIS B 1 297 ? 26.206 2.205 -51.631 1.00 37.51 304 HIS B C 1
ATOM 6353 O O . HIS B 1 297 ? 25.944 1.308 -50.826 1.00 35.21 304 HIS B O 1
ATOM 6360 N N . GLU B 1 298 ? 25.386 3.170 -51.875 1.00 39.74 305 GLU B N 1
ATOM 6361 C CA . GLU B 1 298 ? 24.177 3.285 -51.155 1.00 38.22 305 GLU B CA 1
ATOM 6362 C C . GLU B 1 298 ? 23.229 2.198 -51.647 1.00 36.36 305 GLU B C 1
ATOM 6363 O O . GLU B 1 298 ? 22.471 1.702 -50.899 1.00 35.93 305 GLU B O 1
ATOM 6369 N N . TRP B 1 299 ? 23.310 1.817 -52.912 1.00 35.11 306 TRP B N 1
ATOM 6370 C CA . TRP B 1 299 ? 22.523 0.710 -53.447 1.00 33.93 306 TRP B CA 1
ATOM 6371 C C . TRP B 1 299 ? 22.719 -0.560 -52.629 1.00 33.22 306 TRP B C 1
ATOM 6372 O O . TRP B 1 299 ? 21.781 -1.343 -52.444 1.00 31.73 306 TRP B O 1
ATOM 6383 N N . PHE B 1 300 ? 23.865 -0.760 -52.020 1.00 33.40 307 PHE B N 1
ATOM 6384 C CA . PHE B 1 300 ? 24.159 -1.963 -51.317 1.00 31.86 307 PHE B CA 1
ATOM 6385 C C . PHE B 1 300 ? 23.949 -1.805 -49.857 1.00 34.50 307 PHE B C 1
ATOM 6386 O O . PHE B 1 300 ? 23.313 -2.601 -49.253 1.00 34.58 307 PHE B O 1
ATOM 6394 N N . SER B 1 301 ? 24.459 -0.726 -49.299 1.00 35.85 308 SER B N 1
ATOM 6395 C CA . SER B 1 301 ? 24.323 -0.479 -47.890 1.00 37.20 308 SER B CA 1
ATOM 6396 C C . SER B 1 301 ? 22.944 -0.102 -47.480 1.00 38.77 308 SER B C 1
ATOM 6397 O O . SER B 1 301 ? 22.645 -0.328 -46.371 1.00 39.04 308 SER B O 1
ATOM 6400 N N . GLU B 1 302 ? 22.033 0.293 -48.344 1.00 37.64 309 GLU B N 1
ATOM 6401 C CA . GLU B 1 302 ? 20.644 0.630 -48.057 1.00 36.01 309 GLU B CA 1
ATOM 6402 C C . GLU B 1 302 ? 19.654 -0.231 -48.827 1.00 37.95 309 GLU B C 1
ATOM 6403 O O . GLU B 1 302 ? 18.683 -0.726 -48.247 1.00 36.88 309 GLU B O 1
ATOM 6409 N N . GLY B 1 303 ? 19.878 -0.426 -50.129 1.00 39.35 310 GLY B N 1
ATOM 6410 C CA . GLY B 1 303 ? 18.941 -1.207 -50.920 1.00 32.41 310 GLY B CA 1
ATOM 6411 C C . GLY B 1 303 ? 18.944 -2.680 -50.557 1.00 31.32 310 GLY B C 1
ATOM 6412 O O . GLY B 1 303 ? 17.888 -3.318 -50.509 1.00 26.97 310 GLY B O 1
ATOM 6413 N N . PHE B 1 304 ? 20.098 -3.253 -50.297 1.00 34.10 311 PHE B N 1
ATOM 6414 C CA . PHE B 1 304 ? 20.177 -4.651 -49.950 1.00 33.71 311 PHE B CA 1
ATOM 6415 C C . PHE B 1 304 ? 19.668 -4.868 -48.539 1.00 36.41 311 PHE B C 1
ATOM 6416 O O . PHE B 1 304 ? 19.105 -5.886 -48.283 1.00 33.71 311 PHE B O 1
ATOM 6424 N N . THR B 1 305 ? 19.881 -3.931 -47.661 1.00 35.58 312 THR B N 1
ATOM 6425 C CA . THR B 1 305 ? 19.446 -4.084 -46.315 1.00 36.73 312 THR B CA 1
ATOM 6426 C C . THR B 1 305 ? 17.951 -4.238 -46.286 1.00 36.58 312 THR B C 1
ATOM 6427 O O . THR B 1 305 ? 17.432 -4.988 -45.525 1.00 37.77 312 THR B O 1
ATOM 6431 N N . GLU B 1 306 ? 17.272 -3.483 -47.144 1.00 32.49 313 GLU B N 1
ATOM 6432 C CA . GLU B 1 306 ? 15.819 -3.530 -47.233 1.00 31.83 313 GLU B CA 1
ATOM 6433 C C . GLU B 1 306 ? 15.375 -4.861 -47.823 1.00 34.84 313 GLU B C 1
ATOM 6434 O O . GLU B 1 306 ? 14.393 -5.454 -47.378 1.00 38.52 313 GLU B O 1
ATOM 6440 N N . TYR B 1 307 ? 16.109 -5.326 -48.830 1.00 34.34 314 TYR B N 1
ATOM 6441 C CA . TYR B 1 307 ? 15.803 -6.596 -49.474 1.00 33.05 314 TYR B CA 1
ATOM 6442 C C . TYR B 1 307 ? 15.907 -7.717 -48.450 1.00 34.55 314 TYR B C 1
ATOM 6443 O O . TYR B 1 307 ? 15.042 -8.589 -48.376 1.00 36.37 314 TYR B O 1
ATOM 6452 N N . PHE B 1 308 ? 16.976 -7.684 -47.660 1.00 34.35 315 PHE B N 1
ATOM 6453 C CA . PHE B 1 308 ? 17.192 -8.686 -46.626 1.00 36.12 315 PHE B CA 1
ATOM 6454 C C . PHE B 1 308 ? 16.099 -8.579 -45.572 1.00 37.89 315 PHE B C 1
ATOM 6455 O O . PHE B 1 308 ? 15.540 -9.587 -45.139 1.00 42.71 315 PHE B O 1
ATOM 6463 N N . ALA B 1 309 ? 15.795 -7.351 -45.162 1.00 35.66 316 ALA B N 1
ATOM 6464 C CA . ALA B 1 309 ? 14.754 -7.123 -44.165 1.00 35.04 316 ALA B CA 1
ATOM 6465 C C . ALA B 1 309 ? 13.434 -7.739 -44.610 1.00 36.27 316 ALA B C 1
ATOM 6466 O O . ALA B 1 309 ? 12.708 -8.326 -43.800 1.00 34.93 316 ALA B O 1
ATOM 6468 N N . ARG B 1 310 ? 13.155 -7.690 -45.884 1.00 36.10 317 ARG B N 1
ATOM 6469 C CA . ARG B 1 310 ? 11.957 -8.257 -46.411 1.00 34.37 317 ARG B CA 1
ATOM 6470 C C . ARG B 1 310 ? 12.049 -9.763 -46.425 1.00 36.51 317 ARG B C 1
ATOM 6471 O O . ARG B 1 310 ? 11.112 -10.437 -46.167 1.00 41.02 317 ARG B O 1
ATOM 6479 N N . ARG B 1 311 ? 13.236 -10.269 -46.742 1.00 33.77 318 ARG B N 1
ATOM 6480 C CA . ARG B 1 311 ? 13.469 -11.707 -46.794 1.00 38.89 318 ARG B CA 1
ATOM 6481 C C . ARG B 1 311 ? 13.493 -12.313 -45.396 1.00 38.88 318 ARG B C 1
ATOM 6482 O O . ARG B 1 311 ? 13.267 -13.511 -45.223 1.00 37.64 318 ARG B O 1
ATOM 6490 N N . LEU B 1 312 ? 13.769 -11.478 -44.399 1.00 40.02 319 LEU B N 1
ATOM 6491 C CA . LEU B 1 312 ? 13.824 -11.929 -43.014 1.00 38.65 319 LEU B CA 1
ATOM 6492 C C . LEU B 1 312 ? 12.424 -12.143 -42.448 1.00 40.46 319 LEU B C 1
ATOM 6493 O O . LEU B 1 312 ? 12.177 -13.106 -41.723 1.00 39.94 319 LEU B O 1
ATOM 6498 N N . LEU B 1 313 ? 11.511 -11.238 -42.786 1.00 38.93 320 LEU B N 1
ATOM 6499 C CA . LEU B 1 313 ? 10.134 -11.322 -42.312 1.00 37.53 320 LEU B CA 1
ATOM 6500 C C . LEU B 1 313 ? 9.405 -12.517 -42.919 1.00 40.87 320 LEU B C 1
ATOM 6501 O O . LEU B 1 313 ? 8.626 -13.189 -42.244 1.00 42.00 320 LEU B O 1
ATOM 6506 N N . VAL B 1 314 ? 9.665 -12.775 -44.197 1.00 41.03 321 VAL B N 1
ATOM 6507 C CA . VAL B 1 314 ? 9.040 -13.875 -44.894 1.00 42.38 321 VAL B CA 1
ATOM 6508 C C . VAL B 1 314 ? 9.564 -15.193 -44.427 1.00 44.03 321 VAL B C 1
ATOM 6509 O O . VAL B 1 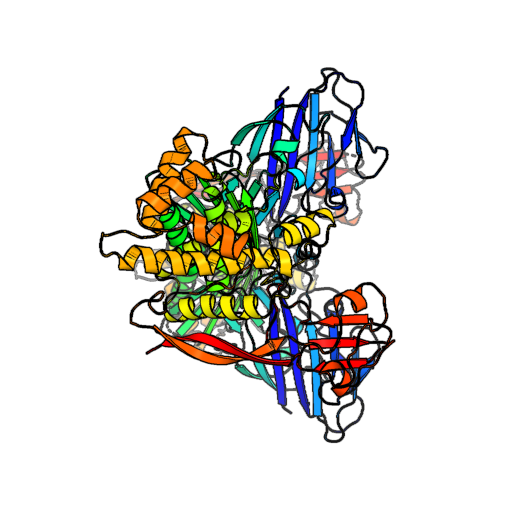314 ? 8.822 -16.105 -44.331 1.00 50.49 321 VAL B O 1
ATOM 6513 N N . ASP B 1 315 ? 10.791 -15.246 -43.970 1.00 44.45 322 ASP B N 1
ATOM 6514 C CA . ASP B 1 315 ? 11.344 -16.462 -43.444 1.00 44.55 322 ASP B CA 1
ATOM 6515 C C . ASP B 1 315 ? 10.772 -16.722 -42.063 1.00 46.08 322 ASP B C 1
ATOM 6516 O O . ASP B 1 315 ? 10.437 -17.830 -41.739 1.00 45.36 322 ASP B O 1
ATOM 6521 N N . ALA B 1 316 ? 10.681 -15.682 -41.243 1.00 46.92 323 ALA B N 1
ATOM 6522 C CA . ALA B 1 316 ? 10.117 -15.774 -39.902 1.00 45.61 323 ALA B CA 1
ATOM 6523 C C . ALA B 1 316 ? 8.597 -15.879 -39.904 1.00 47.09 323 ALA B C 1
ATOM 6524 O O . ALA B 1 316 ? 7.991 -15.857 -38.826 1.00 48.78 323 ALA B O 1
ATOM 6526 N N . ARG B 1 317 ? 7.979 -15.989 -41.083 1.00 41.79 324 ARG B N 1
ATOM 6527 C CA . ARG B 1 317 ? 6.529 -16.145 -41.221 1.00 44.78 324 ARG B CA 1
ATOM 6528 C C . ARG B 1 317 ? 5.776 -14.972 -40.595 1.00 43.20 324 ARG B C 1
ATOM 6529 O O . ARG B 1 317 ? 4.746 -15.147 -39.942 1.00 41.31 324 ARG B O 1
ATOM 6537 N N . LEU B 1 318 ? 6.298 -13.761 -40.799 1.00 40.97 325 LEU B N 1
ATOM 6538 C CA . LEU B 1 318 ? 5.630 -12.546 -40.357 1.00 36.09 325 LEU B CA 1
ATOM 6539 C C . LEU B 1 318 ? 5.035 -11.737 -41.498 1.00 40.70 325 LEU B C 1
ATOM 6540 O O . LEU B 1 318 ? 4.144 -10.918 -41.252 1.00 41.63 325 LEU B O 1
ATOM 6545 N N . LEU B 1 319 ? 5.501 -11.944 -42.727 1.00 42.70 326 LEU B N 1
ATOM 6546 C CA . LEU B 1 319 ? 5.008 -11.221 -43.894 1.00 41.27 326 LEU B CA 1
ATOM 6547 C C . LEU B 1 319 ? 4.619 -12.244 -44.951 1.00 45.06 326 LEU B C 1
ATOM 6548 O O . LEU B 1 319 ? 5.479 -13.038 -45.385 1.00 44.78 326 LEU B O 1
ATOM 6553 N N . PRO B 1 320 ? 3.362 -12.282 -45.387 1.00 47.84 327 PRO B N 1
ATOM 6554 C CA . PRO B 1 320 ? 2.982 -13.226 -46.442 1.00 47.30 327 PRO B CA 1
ATOM 6555 C C . PRO B 1 320 ? 3.646 -12.874 -47.763 1.00 46.87 327 PRO B C 1
ATOM 6556 O O . PRO B 1 320 ? 3.919 -11.708 -48.058 1.00 44.46 327 PRO B O 1
ATOM 6560 N N . GLU B 1 321 ? 3.904 -13.911 -48.565 1.00 50.46 328 GLU B N 1
ATOM 6561 C CA . GLU B 1 321 ? 4.629 -13.726 -49.817 1.00 47.38 328 GLU B CA 1
ATOM 6562 C C . GLU B 1 321 ? 3.879 -12.836 -50.800 1.00 45.49 328 GLU B C 1
ATOM 6563 O O . GLU B 1 321 ? 4.507 -12.251 -51.689 1.00 45.73 328 GLU B O 1
ATOM 6569 N N . GLU B 1 322 ? 2.556 -12.722 -50.665 1.00 48.68 329 GLU B N 1
ATOM 6570 C CA . GLU B 1 322 ? 1.806 -11.815 -51.528 1.00 49.19 329 GLU B CA 1
ATOM 6571 C C . GLU B 1 322 ? 2.190 -10.365 -51.264 1.00 44.12 329 GLU B C 1
ATOM 6572 O O . GLU B 1 322 ? 2.306 -9.566 -52.200 1.00 42.08 329 GLU B O 1
ATOM 6578 N N . ALA B 1 323 ? 2.390 -10.006 -49.993 1.00 44.32 330 ALA B N 1
ATOM 6579 C CA . ALA B 1 323 ? 2.835 -8.655 -49.671 1.00 40.63 330 ALA B CA 1
ATOM 6580 C C . ALA B 1 323 ? 4.275 -8.425 -50.107 1.00 41.07 330 ALA B C 1
ATOM 6581 O O . ALA B 1 323 ? 4.639 -7.301 -50.471 1.00 40.91 330 ALA B O 1
ATOM 6583 N N . LEU B 1 324 ? 5.076 -9.461 -50.138 1.00 41.43 331 LEU B N 1
ATOM 6584 C CA . LEU B 1 324 ? 6.440 -9.360 -50.602 1.00 38.56 331 LEU B CA 1
ATOM 6585 C C . LEU B 1 324 ? 6.464 -8.984 -52.065 1.00 39.09 331 LEU B C 1
ATOM 6586 O O . LEU B 1 324 ? 7.318 -8.275 -52.513 1.00 35.46 331 LEU B O 1
ATOM 6591 N N . ALA B 1 325 ? 5.531 -9.507 -52.827 1.00 41.69 332 ALA B N 1
ATOM 6592 C CA . ALA B 1 325 ? 5.437 -9.142 -54.235 1.00 38.32 332 ALA B CA 1
ATOM 6593 C C . ALA B 1 325 ? 5.040 -7.682 -54.403 1.00 35.84 332 ALA B C 1
ATOM 6594 O O . ALA B 1 325 ? 5.580 -6.982 -55.268 1.00 35.54 332 ALA B O 1
ATOM 6596 N N . GLU B 1 326 ? 4.101 -7.202 -53.585 1.00 38.87 333 GLU B N 1
ATOM 6597 C CA . GLU B 1 326 ? 3.678 -5.811 -53.687 1.00 39.65 333 GLU B CA 1
ATOM 6598 C C . GLU B 1 326 ? 4.752 -4.846 -53.207 1.00 34.57 333 GLU B C 1
ATOM 6599 O O . GLU B 1 326 ? 4.748 -3.681 -53.617 1.00 34.19 333 GLU B O 1
ATOM 6605 N N . LEU B 1 327 ? 5.669 -5.300 -52.350 1.00 34.39 334 LEU B N 1
ATOM 6606 C CA . LEU B 1 327 ? 6.772 -4.440 -51.937 1.00 35.85 334 LEU B CA 1
ATOM 6607 C C . LEU B 1 327 ? 7.751 -4.219 -53.082 1.00 34.87 334 LEU B C 1
ATOM 6608 O O . LEU B 1 327 ? 8.218 -3.095 -53.300 1.00 30.81 334 LEU B O 1
ATOM 6613 N N . PHE B 1 328 ? 8.071 -5.280 -53.827 1.00 37.06 335 PHE B N 1
ATOM 6614 C CA . PHE B 1 328 ? 8.938 -5.131 -54.991 1.00 32.55 335 PHE B CA 1
ATOM 6615 C C . PHE B 1 328 ? 8.210 -4.459 -56.146 1.00 34.38 335 PHE B C 1
ATOM 6616 O O . PHE B 1 328 ? 8.837 -3.746 -56.938 1.00 34.05 335 PHE B O 1
ATOM 6624 N N . ASN B 1 329 ? 6.899 -4.680 -56.264 1.00 33.10 336 ASN B N 1
ATOM 6625 C CA . ASN B 1 329 ? 6.117 -3.952 -57.258 1.00 33.41 336 ASN B CA 1
ATOM 6626 C C . ASN B 1 329 ? 6.132 -2.458 -56.969 1.00 34.05 336 ASN B C 1
ATOM 6627 O O . ASN B 1 329 ? 6.207 -1.639 -57.893 1.00 33.22 336 ASN B O 1
ATOM 6632 N N . GLN B 1 330 ? 6.109 -2.081 -55.718 1.00 35.42 337 GLN B N 1
ATOM 6633 C CA . GLN B 1 330 ? 6.166 -0.689 -55.385 1.00 33.36 337 GLN B CA 1
ATOM 6634 C C . GLN B 1 330 ? 7.536 -0.157 -55.726 1.00 35.56 337 GLN B C 1
ATOM 6635 O O . GLN B 1 330 ? 7.643 0.920 -56.159 1.00 36.05 337 GLN B O 1
ATOM 6641 N N . ASP B 1 331 ? 8.591 -0.922 -55.540 1.00 36.96 338 ASP B N 1
ATOM 6642 C CA . ASP B 1 331 ? 9.927 -0.473 -55.922 1.00 34.43 338 ASP B CA 1
ATOM 6643 C C . ASP B 1 331 ? 10.006 -0.190 -57.417 1.00 34.88 338 ASP B C 1
ATOM 6644 O O . ASP B 1 331 ? 10.626 0.794 -57.838 1.00 37.86 338 ASP B O 1
ATOM 6649 N N . LEU B 1 332 ? 9.384 -1.041 -58.236 1.00 34.81 339 LEU B N 1
ATOM 6650 C CA . LEU B 1 332 ? 9.393 -0.819 -59.678 1.00 32.64 339 LEU B CA 1
ATOM 6651 C C . LEU B 1 332 ? 8.569 0.406 -60.053 1.00 34.55 339 LEU B C 1
ATOM 6652 O O . LEU B 1 332 ? 8.952 1.169 -60.948 1.00 35.24 339 LEU B O 1
ATOM 6657 N N . ILE B 1 333 ? 7.434 0.612 -59.381 1.00 34.61 340 ILE B N 1
ATOM 6658 C CA . ILE B 1 333 ? 6.603 1.778 -59.665 1.00 33.96 340 ILE B CA 1
ATOM 6659 C C . ILE B 1 333 ? 7.280 3.051 -59.172 1.00 35.42 340 ILE B C 1
ATOM 6660 O O . ILE B 1 333 ? 7.268 4.082 -59.856 1.00 35.33 340 ILE B O 1
ATOM 6665 N N . ASN B 1 334 ? 7.885 3.000 -57.983 1.00 33.81 341 ASN B N 1
ATOM 6666 C CA . ASN B 1 334 ? 8.530 4.187 -57.431 1.00 35.51 341 ASN B CA 1
ATOM 6667 C C . ASN B 1 334 ? 9.767 4.573 -58.236 1.00 38.34 341 ASN B C 1
ATOM 6668 O O . ASN B 1 334 ? 10.004 5.760 -58.487 1.00 41.14 341 ASN B O 1
ATOM 6673 N N . LEU B 1 335 ? 10.567 3.585 -58.649 1.00 38.51 342 LEU B N 1
ATOM 6674 C CA . LEU B 1 335 ? 11.761 3.886 -59.433 1.00 37.32 342 LEU B CA 1
ATOM 6675 C C . LEU B 1 335 ? 11.405 4.404 -60.821 1.00 38.15 342 LEU B C 1
ATOM 6676 O O . LEU B 1 335 ? 12.111 5.263 -61.360 1.00 38.29 342 LEU B O 1
ATOM 6681 N N . ALA B 1 336 ? 10.318 3.899 -61.411 1.00 37.70 343 ALA B N 1
ATOM 6682 C CA . ALA B 1 336 ? 9.897 4.386 -62.719 1.00 37.97 343 ALA B CA 1
ATOM 6683 C C . ALA B 1 336 ? 9.465 5.844 -62.662 1.00 40.56 343 ALA B C 1
ATOM 6684 O O . ALA B 1 336 ? 9.679 6.591 -63.624 1.00 43.11 343 ALA B O 1
ATOM 6686 N N . ASP B 1 337 ? 8.858 6.267 -61.553 1.00 39.70 344 ASP B N 1
ATOM 6687 C CA . ASP B 1 337 ? 8.466 7.659 -61.384 1.00 40.05 344 ASP B CA 1
ATOM 6688 C C . ASP B 1 337 ? 9.610 8.537 -60.896 1.00 39.19 344 ASP B C 1
ATOM 6689 O O . ASP B 1 337 ? 9.441 9.759 -60.818 1.00 39.31 344 ASP B O 1
ATOM 6694 N N . ASN B 1 338 ? 10.754 7.951 -60.568 1.00 43.06 345 ASN B N 1
ATOM 6695 C CA . ASN B 1 338 ? 11.901 8.739 -60.139 1.00 37.69 345 ASN B CA 1
ATOM 6696 C C . ASN B 1 338 ? 12.478 9.496 -61.329 1.00 39.23 345 ASN B C 1
ATOM 6697 O O . ASN B 1 338 ? 12.761 8.885 -62.367 1.00 44.19 345 ASN B O 1
ATOM 6702 N N . PRO B 1 339 ? 12.670 10.814 -61.225 1.00 40.73 346 PRO B N 1
ATOM 6703 C CA . PRO B 1 339 ? 13.216 11.563 -62.368 1.00 43.32 346 PRO B CA 1
ATOM 6704 C C . PRO B 1 339 ? 14.692 11.311 -62.601 1.00 43.42 346 PRO B C 1
ATOM 6705 O O . PRO B 1 339 ? 15.187 11.595 -63.699 1.00 41.49 346 PRO B O 1
ATOM 6709 N N . HIS B 1 340 ? 15.410 10.788 -61.608 1.00 42.70 347 HIS B N 1
ATOM 6710 C CA . HIS B 1 340 ? 16.828 10.486 -61.728 1.00 40.25 347 HIS B CA 1
ATOM 6711 C C . HIS B 1 340 ? 17.085 8.995 -61.909 1.00 40.22 347 HIS B C 1
ATOM 6712 O O . HIS B 1 340 ? 18.175 8.513 -61.580 1.00 39.76 347 HIS B O 1
ATOM 6719 N N . ARG B 1 341 ? 16.100 8.258 -62.428 1.00 40.01 348 ARG B N 1
ATOM 6720 C CA . ARG B 1 341 ? 16.232 6.811 -62.549 1.00 37.67 348 ARG B CA 1
ATOM 6721 C C . ARG B 1 341 ? 17.287 6.420 -63.575 1.00 38.11 348 ARG B C 1
ATOM 6722 O O . ARG B 1 341 ? 17.860 5.328 -63.489 1.00 36.03 348 ARG B O 1
ATOM 6730 N N . ALA B 1 342 ? 17.564 7.294 -64.542 1.00 36.50 349 ALA B N 1
ATOM 6731 C CA . ALA B 1 342 ? 18.526 7.021 -65.601 1.00 39.74 349 ALA B CA 1
ATOM 6732 C C . ALA B 1 342 ? 19.793 7.855 -65.469 1.00 37.98 349 ALA B C 1
ATOM 6733 O O . ALA B 1 342 ? 20.599 7.893 -66.404 1.00 39.82 349 ALA B O 1
ATOM 6735 N N . GLU B 1 343 ? 19.993 8.514 -64.332 1.00 38.03 350 GLU B N 1
ATOM 6736 C CA . GLU B 1 343 ? 21.139 9.395 -64.159 1.00 42.41 350 GLU B CA 1
ATOM 6737 C C . GLU B 1 343 ? 22.377 8.590 -63.786 1.00 40.49 350 GLU B C 1
ATOM 6738 O O . GLU B 1 343 ? 22.337 7.750 -62.881 1.00 37.91 350 GLU B O 1
ATOM 6744 N N . THR B 1 344 ? 23.484 8.856 -64.470 1.00 38.67 351 THR B N 1
ATOM 6745 C CA . THR B 1 344 ? 24.730 8.143 -64.207 1.00 41.36 351 THR B CA 1
ATOM 6746 C C . THR B 1 344 ? 25.437 8.634 -62.945 1.00 40.13 351 THR B C 1
ATOM 6747 O O . THR B 1 344 ? 25.050 9.639 -62.345 1.00 41.53 351 THR B O 1
ATOM 6751 N N . TYR B 1 345 ? 26.494 7.925 -62.558 1.00 41.14 352 TYR B N 1
ATOM 6752 C CA . TYR B 1 345 ? 27.273 8.276 -61.373 1.00 39.75 352 TYR B CA 1
ATOM 6753 C C . TYR B 1 345 ? 27.727 9.733 -61.407 1.00 43.09 352 TYR B C 1
ATOM 6754 O O . TYR B 1 345 ? 27.584 10.461 -60.425 1.00 40.69 352 TYR B O 1
ATOM 6763 N N . GLU B 1 346 ? 28.274 10.152 -62.544 1.00 45.09 353 GLU B N 1
ATOM 6764 C CA . GLU B 1 346 ? 28.739 11.519 -62.713 1.00 43.93 353 GLU B CA 1
ATOM 6765 C C . GLU B 1 346 ? 27.630 12.549 -62.495 1.00 43.49 353 GLU B C 1
ATOM 6766 O O . GLU B 1 346 ? 27.915 13.703 -62.177 1.00 43.95 353 GLU B O 1
ATOM 6772 N N . GLN B 1 347 ? 26.371 12.146 -62.661 1.00 44.02 354 GLN B N 1
ATOM 6773 C CA . GLN B 1 347 ? 25.280 13.097 -62.470 1.00 43.88 354 GLN B CA 1
ATOM 6774 C C . GLN B 1 347 ? 24.779 13.083 -61.031 1.00 46.65 354 GLN B C 1
ATOM 6775 O O . GLN B 1 347 ? 24.382 14.124 -60.495 1.00 47.41 354 GLN B O 1
ATOM 6781 N N . VAL B 1 348 ? 24.796 11.913 -60.390 1.00 46.59 355 VAL B N 1
ATOM 6782 C CA . VAL B 1 348 ? 24.268 11.802 -59.035 1.00 45.29 355 VAL B CA 1
ATOM 6783 C C . VAL B 1 348 ? 25.223 12.443 -58.031 1.00 50.59 355 VAL B C 1
ATOM 6784 O O . VAL B 1 348 ? 24.793 13.159 -57.118 1.00 54.59 355 VAL B O 1
ATOM 6788 N N . VAL B 1 349 ? 26.514 12.250 -58.275 1.00 47.37 356 VAL B N 1
ATOM 6789 C CA . VAL B 1 349 ? 27.558 12.809 -57.462 1.00 49.94 356 VAL B CA 1
ATOM 6790 C C . VAL B 1 349 ? 27.669 14.278 -57.679 1.00 53.82 356 VAL B C 1
ATOM 6791 O O . VAL B 1 349 ? 27.950 14.971 -56.739 1.00 53.69 356 VAL B O 1
ATOM 6795 N N . LYS B 1 350 ? 27.375 14.791 -58.784 1.00 58.54 357 LYS B N 1
ATOM 6796 C CA . LYS B 1 350 ? 27.378 16.223 -59.065 1.00 59.51 357 LYS B CA 1
ATOM 6797 C C . LYS B 1 350 ? 26.212 16.930 -58.387 1.00 63.24 357 LYS B C 1
ATOM 6798 O O . LYS B 1 350 ? 26.332 18.101 -58.009 1.00 68.28 357 LYS B O 1
ATOM 6804 N N . ALA B 1 351 ? 25.080 16.241 -58.225 1.00 63.68 358 ALA B N 1
ATOM 6805 C CA . ALA B 1 351 ? 23.957 16.845 -57.518 1.00 62.06 358 ALA B CA 1
ATOM 6806 C C . ALA B 1 351 ? 24.221 16.936 -56.021 1.00 66.86 358 ALA B C 1
ATOM 6807 O O . ALA B 1 351 ? 23.637 17.786 -55.342 1.00 76.02 358 ALA B O 1
ATOM 6809 N N . SER B 1 352 ? 25.096 16.077 -55.489 1.00 58.90 359 SER B N 1
ATOM 6810 C CA . SER B 1 352 ? 25.425 16.129 -54.069 1.00 60.99 359 SER B CA 1
ATOM 6811 C C . SER B 1 352 ? 26.441 17.219 -53.767 1.00 67.59 359 SER B C 1
ATOM 6812 O O . SER B 1 352 ? 26.379 17.840 -52.700 1.00 70.81 359 SER B O 1
ATOM 6815 N N . ARG B 1 353 ? 27.366 17.456 -54.666 1.00 64.15 360 ARG B N 1
ATOM 6816 C CA . ARG B 1 353 ? 28.256 18.565 -54.524 1.00 65.26 360 ARG B CA 1
ATOM 6817 C C . ARG B 1 353 ? 27.500 19.880 -54.807 1.00 72.66 360 ARG B C 1
ATOM 6818 O O . ARG B 1 353 ? 27.926 20.920 -54.377 1.00 78.64 360 ARG B O 1
ATOM 6826 N N . MET B 1 354 ? 26.457 19.836 -55.627 1.00 73.92 361 MET B N 1
ATOM 6827 C CA . MET B 1 354 ? 25.593 21.009 -55.903 1.00 78.00 361 MET B CA 1
ATOM 6828 C C . MET B 1 354 ? 24.387 21.184 -54.955 1.00 82.17 361 MET B C 1
ATOM 6829 O O . MET B 1 354 ? 23.561 22.060 -55.138 1.00 80.07 361 MET B O 1
ATOM 6834 N N . GLN B 1 355 ? 24.273 20.295 -53.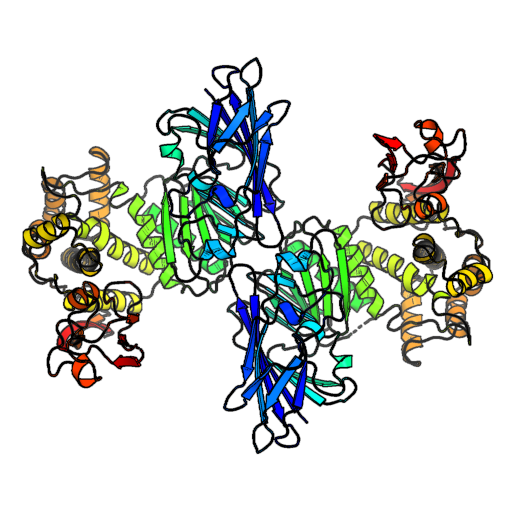987 1.00 86.08 362 GLN B N 1
ATOM 6835 C CA . GLN B 1 355 ? 23.261 20.311 -52.937 1.00 89.02 362 GLN B CA 1
ATOM 6836 C C . GLN B 1 355 ? 21.779 20.347 -53.304 1.00 95.29 362 GLN B C 1
ATOM 6837 O O . GLN B 1 355 ? 20.928 20.635 -52.468 1.00 89.37 362 GLN B O 1
ATOM 6843 N N . ALA B 1 356 ? 21.468 19.959 -54.530 1.00 121.52 363 ALA B N 1
ATOM 6844 C CA . ALA B 1 356 ? 20.120 19.892 -55.023 1.00 121.39 363 ALA B CA 1
ATOM 6845 C C . ALA B 1 356 ? 19.856 18.429 -54.936 1.00 120.74 363 ALA B C 1
ATOM 6846 O O . ALA B 1 356 ? 19.827 17.754 -55.936 1.00 120.36 363 ALA B O 1
ATOM 6848 N N . TYR B 1 357 ? 19.651 17.949 -53.724 1.00 99.45 364 TYR B N 1
ATOM 6849 C CA . TYR B 1 357 ? 19.499 16.554 -53.463 1.00 87.01 364 TYR B CA 1
ATOM 6850 C C . TYR B 1 357 ? 18.249 16.323 -52.647 1.00 84.21 364 TYR B C 1
ATOM 6851 O O . TYR B 1 357 ? 18.321 16.070 -51.467 1.00 75.57 364 TYR B O 1
ATOM 6860 N N . THR B 1 358 ? 17.103 16.339 -53.336 1.00 83.30 365 THR B N 1
ATOM 6861 C CA . THR B 1 358 ? 15.729 16.140 -52.847 1.00 70.93 365 THR B CA 1
ATOM 6862 C C . THR B 1 358 ? 15.376 14.738 -52.330 1.00 58.64 365 THR B C 1
ATOM 6863 O O . THR B 1 358 ? 16.201 13.880 -52.288 1.00 58.61 365 THR B O 1
ATOM 6867 N N . SER B 1 359 ? 14.139 14.495 -51.923 1.00 59.35 366 SER B N 1
ATOM 6868 C CA . SER B 1 359 ? 13.705 13.173 -51.481 1.00 56.54 366 SER B CA 1
ATOM 6869 C C . SER B 1 359 ? 13.817 12.115 -52.561 1.00 53.38 366 SER B C 1
ATOM 6870 O O . SER B 1 359 ? 14.073 10.988 -52.268 1.00 50.15 366 SER B O 1
ATOM 6873 N N . ALA B 1 360 ? 13.589 12.488 -53.805 1.00 51.95 367 ALA B N 1
ATOM 6874 C CA . ALA B 1 360 ? 13.722 11.597 -54.918 1.00 50.34 367 ALA B CA 1
ATOM 6875 C C . ALA B 1 360 ? 15.135 11.101 -55.025 1.00 51.44 367 ALA B C 1
ATOM 6876 O O . ALA B 1 360 ? 15.366 9.964 -55.326 1.00 48.82 367 ALA B O 1
ATOM 6878 N N . TYR B 1 361 ? 16.100 11.957 -54.794 1.00 53.40 368 TYR B N 1
ATOM 6879 C CA . TYR B 1 361 ? 17.468 11.520 -54.827 1.00 52.22 368 TYR B CA 1
ATOM 6880 C C . TYR B 1 361 ? 17.756 10.662 -53.606 1.00 50.00 368 TYR B C 1
ATOM 6881 O O . TYR B 1 361 ? 18.553 9.790 -53.687 1.00 52.51 368 TYR B O 1
ATOM 6890 N N . LYS B 1 362 ? 17.115 10.890 -52.495 1.00 48.29 369 LYS B N 1
ATOM 6891 C CA . LYS B 1 362 ? 17.367 10.074 -51.340 1.00 46.99 369 LYS B CA 1
ATOM 6892 C C . LYS B 1 362 ? 16.871 8.651 -51.476 1.00 45.20 369 LYS B C 1
ATOM 6893 O O . LYS B 1 362 ? 17.461 7.767 -50.943 1.00 45.57 369 LYS B O 1
ATOM 6899 N N . LYS B 1 363 ? 15.824 8.483 -52.224 1.00 44.78 370 LYS B N 1
ATOM 6900 C CA . LYS B 1 363 ? 15.256 7.192 -52.390 1.00 44.78 370 LYS B CA 1
ATOM 6901 C C . LYS B 1 363 ? 15.695 6.400 -53.569 1.00 42.14 370 LYS B C 1
ATOM 6902 O O . LYS B 1 363 ? 15.357 5.279 -53.673 1.00 40.80 370 LYS B O 1
ATOM 6908 N N . LEU B 1 364 ? 16.501 6.981 -54.422 1.00 41.38 371 LEU B N 1
ATOM 6909 C CA . LEU B 1 364 ? 16.868 6.362 -55.692 1.00 37.39 371 LEU B CA 1
ATOM 6910 C C . LEU B 1 364 ? 17.652 5.073 -55.476 1.00 37.75 371 LEU B C 1
ATOM 6911 O O . LEU B 1 364 ? 17.357 4.042 -56.093 1.00 36.40 371 LEU B O 1
ATOM 6916 N N . ALA B 1 365 ? 18.600 5.060 -54.552 1.00 42.02 372 ALA B N 1
ATOM 6917 C CA . ALA B 1 365 ? 19.463 3.875 -54.371 1.00 35.31 372 ALA B CA 1
ATOM 6918 C C . ALA B 1 365 ? 18.729 2.765 -53.628 1.00 37.38 372 ALA B C 1
ATOM 6919 O O . ALA B 1 365 ? 19.173 1.623 -53.686 1.00 39.29 372 ALA B O 1
ATOM 6921 N N . TYR B 1 366 ? 17.648 3.110 -52.943 1.00 36.92 373 TYR B N 1
ATOM 6922 C CA . TYR B 1 366 ? 16.864 2.108 -52.187 1.00 38.03 373 TYR B CA 1
ATOM 6923 C C . TYR B 1 366 ? 16.093 1.272 -53.195 1.00 34.94 373 TYR B C 1
ATOM 6924 O O . TYR B 1 366 ? 16.097 0.052 -53.084 1.00 33.87 373 TYR B O 1
ATOM 6933 N N . TYR B 1 367 ? 15.453 1.943 -54.142 1.00 33.25 374 TYR B N 1
ATOM 6934 C CA . TYR B 1 367 ? 14.696 1.246 -55.201 1.00 32.42 374 TYR B CA 1
ATOM 6935 C C . TYR B 1 367 ? 15.669 0.469 -56.099 1.00 35.28 374 TYR B C 1
ATOM 6936 O O . TYR B 1 367 ? 15.357 -0.675 -56.418 1.00 31.23 374 TYR B O 1
ATOM 6945 N N . ARG B 1 368 ? 16.815 1.064 -56.461 1.00 31.17 375 ARG B N 1
ATOM 6946 C CA . ARG B 1 368 ? 17.782 0.380 -57.315 1.00 27.71 375 ARG B CA 1
ATOM 6947 C C . ARG B 1 368 ? 18.366 -0.842 -56.617 1.00 29.91 375 ARG B C 1
ATOM 6948 O O . ARG B 1 368 ? 18.387 -1.943 -57.179 1.00 32.13 375 ARG B O 1
ATOM 6956 N N . GLY B 1 369 ? 18.852 -0.663 -55.387 1.00 30.78 376 GLY B N 1
ATOM 6957 C CA . GLY B 1 369 ? 19.549 -1.745 -54.711 1.00 28.13 376 GLY B CA 1
ATOM 6958 C C . GLY B 1 369 ? 18.643 -2.906 -54.349 1.00 28.69 376 GLY B C 1
ATOM 6959 O O . GLY B 1 369 ? 19.062 -4.066 -54.391 1.00 27.98 376 GLY B O 1
ATOM 6960 N N . ALA B 1 370 ? 17.393 -2.614 -53.984 1.00 28.63 377 ALA B N 1
ATOM 6961 C CA . ALA B 1 370 ? 16.470 -3.679 -53.603 1.00 28.95 377 ALA B CA 1
ATOM 6962 C C . ALA B 1 370 ? 16.152 -4.584 -54.787 1.00 29.28 377 ALA B C 1
ATOM 6963 O O . ALA B 1 370 ? 16.098 -5.811 -54.640 1.00 27.49 377 ALA B O 1
ATOM 6965 N N . LEU B 1 371 ? 15.945 -3.998 -55.968 1.00 27.34 378 LEU B N 1
ATOM 6966 C CA . LEU B 1 371 ? 15.637 -4.800 -57.147 1.00 27.69 378 LEU B CA 1
ATOM 6967 C C . LEU B 1 371 ? 16.862 -5.551 -57.653 1.00 28.42 378 LEU B C 1
ATOM 6968 O O . LEU B 1 371 ? 16.733 -6.673 -58.156 1.00 28.66 378 LEU B O 1
ATOM 6973 N N . MET B 1 372 ? 18.051 -4.954 -57.535 1.00 29.09 379 MET B N 1
ATOM 6974 C CA . MET B 1 372 ? 19.271 -5.658 -57.915 1.00 29.15 379 MET B CA 1
ATOM 6975 C C . MET B 1 372 ? 19.479 -6.894 -57.051 1.00 30.26 379 MET B C 1
ATOM 6976 O O . MET B 1 372 ? 19.833 -7.965 -57.559 1.00 30.52 379 MET B O 1
ATOM 6981 N N . ALA B 1 373 ? 19.259 -6.764 -55.741 1.00 28.95 380 ALA B N 1
ATOM 6982 C CA . ALA B 1 373 ? 19.385 -7.911 -54.848 1.00 30.25 380 ALA B CA 1
ATOM 6983 C C . ALA B 1 373 ? 18.366 -8.989 -55.191 1.00 30.05 380 ALA B C 1
ATOM 6984 O O . ALA B 1 373 ? 18.682 -10.185 -55.165 1.00 29.65 380 ALA B O 1
ATOM 6986 N N . LEU B 1 374 ? 17.135 -8.584 -55.513 1.00 30.98 381 LEU B N 1
ATOM 6987 C CA . LEU B 1 374 ? 16.121 -9.547 -55.927 1.00 28.87 381 LEU B CA 1
ATOM 6988 C C . LEU B 1 374 ? 16.542 -10.277 -57.195 1.00 33.69 381 LEU B C 1
ATOM 6989 O O . LEU B 1 374 ? 16.323 -11.487 -57.327 1.00 37.60 381 LEU B O 1
ATOM 6994 N N . ASP B 1 375 ? 17.153 -9.558 -58.140 1.00 32.18 382 ASP B N 1
ATOM 6995 C CA . ASP B 1 375 ? 17.650 -10.195 -59.355 1.00 31.62 382 ASP B CA 1
ATOM 6996 C C . ASP B 1 375 ? 18.838 -11.100 -59.052 1.00 34.25 382 ASP B C 1
ATOM 6997 O O . ASP B 1 375 ? 18.904 -12.236 -59.536 1.00 35.01 382 ASP B O 1
ATOM 7002 N N . TRP B 1 376 ? 19.786 -10.615 -58.242 1.00 30.85 383 TRP B N 1
ATOM 7003 C CA . TRP B 1 376 ? 20.975 -11.406 -57.932 1.00 31.89 383 TRP B CA 1
ATOM 7004 C C . TRP B 1 376 ? 20.613 -12.695 -57.208 1.00 32.25 383 TRP B C 1
ATOM 7005 O O . TRP B 1 376 ? 21.187 -13.755 -57.488 1.00 32.40 383 TRP B O 1
ATOM 7016 N N . ASP B 1 377 ? 19.673 -12.624 -56.264 1.00 32.02 384 ASP B N 1
ATOM 7017 C CA . ASP B 1 377 ? 19.248 -13.826 -55.555 1.00 32.72 384 ASP B CA 1
ATOM 7018 C C . ASP B 1 377 ? 18.619 -14.828 -56.514 1.00 34.69 384 ASP B C 1
ATOM 7019 O O . ASP B 1 377 ? 18.964 -16.015 -56.504 1.00 34.53 384 ASP B O 1
ATOM 7024 N N . ALA B 1 378 ? 17.749 -14.368 -57.377 1.00 36.32 385 ALA B N 1
ATOM 7025 C CA . ALA B 1 378 ? 17.128 -15.219 -58.346 1.00 36.46 385 ALA B CA 1
ATOM 7026 C C . ALA B 1 378 ? 18.163 -15.838 -59.250 1.00 37.21 385 ALA B C 1
ATOM 7027 O O . ALA B 1 378 ? 18.088 -16.994 -59.551 1.00 38.87 385 ALA B O 1
ATOM 7029 N N . ARG B 1 379 ? 19.160 -15.066 -59.640 1.00 35.55 386 ARG B N 1
ATOM 7030 C CA . ARG B 1 379 ? 20.202 -15.569 -60.528 1.00 35.81 386 ARG B CA 1
ATOM 7031 C C . ARG B 1 379 ? 21.119 -16.558 -59.820 1.00 36.49 386 ARG B C 1
ATOM 7032 O O . ARG B 1 379 ? 21.627 -17.490 -60.453 1.00 36.88 386 ARG B O 1
ATOM 7040 N N . LEU B 1 380 ? 21.341 -16.378 -58.517 1.00 35.39 387 LEU B N 1
ATOM 7041 C CA . LEU B 1 380 ? 22.205 -17.294 -57.780 1.00 35.90 387 LEU B CA 1
ATOM 7042 C C . LEU B 1 380 ? 21.484 -18.592 -57.434 1.00 41.72 387 LEU B C 1
ATOM 7043 O O . LEU B 1 380 ? 22.088 -19.670 -57.476 1.00 41.02 387 LEU B O 1
ATOM 7048 N N . ARG B 1 381 ? 20.192 -18.517 -57.134 1.00 42.57 388 ARG B N 1
ATOM 7049 C CA . ARG B 1 381 ? 19.395 -19.683 -56.696 1.00 43.64 388 ARG B CA 1
ATOM 7050 C C . ARG B 1 381 ? 19.017 -20.522 -57.909 1.00 47.89 388 ARG B C 1
ATOM 7051 O O . ARG B 1 381 ? 18.743 -21.708 -57.706 1.00 52.17 388 ARG B O 1
ATOM 7059 N N . ALA B 1 382 ? 18.981 -19.937 -59.110 1.00 47.96 389 ALA B N 1
ATOM 7060 C CA . ALA B 1 382 ? 18.699 -20.694 -60.324 1.00 45.74 389 ALA B CA 1
ATOM 7061 C C . ALA B 1 382 ? 19.832 -21.644 -60.685 1.00 48.75 389 ALA B C 1
ATOM 7062 O O . ALA B 1 382 ? 19.617 -22.577 -61.466 1.00 50.89 389 ALA B O 1
ATOM 7064 N N . GLN B 1 383 ? 20.993 -21.457 -60.092 1.00 48.18 390 GLN B N 1
ATOM 7065 C CA . GLN B 1 383 ? 22.128 -22.306 -60.333 1.00 50.93 390 GLN B CA 1
ATOM 7066 C C . GLN B 1 383 ? 21.942 -23.703 -59.831 1.00 61.04 390 GLN B C 1
ATOM 7067 O O . GLN B 1 383 ? 22.636 -24.588 -60.253 1.00 64.97 390 GLN B O 1
ATOM 7073 N N . GLY B 1 384 ? 21.044 -23.894 -58.888 1.00 77.66 391 GLY B N 1
ATOM 7074 C CA . GLY B 1 384 ? 20.765 -25.206 -58.342 1.00 77.56 391 GLY B CA 1
ATOM 7075 C C . GLY B 1 384 ? 21.886 -25.823 -57.539 1.00 86.27 391 GLY B C 1
ATOM 7076 O O . GLY B 1 384 ? 21.775 -26.987 -57.143 1.00 92.55 391 GLY B O 1
ATOM 7077 N N . SER B 1 385 ? 22.963 -25.084 -57.286 1.00 76.24 392 SER B N 1
ATOM 7078 C CA . SER B 1 385 ? 24.089 -25.580 -56.510 1.00 76.03 392 SER B CA 1
ATOM 7079 C C . SER B 1 385 ? 23.968 -25.253 -55.027 1.00 72.80 392 SER B C 1
ATOM 7080 O O . SER B 1 385 ? 24.963 -25.344 -54.301 1.00 69.98 392 SER B O 1
ATOM 7083 N N . GLY B 1 386 ? 22.778 -24.881 -54.564 1.00 70.45 393 GLY B N 1
ATOM 7084 C CA . GLY B 1 386 ? 22.597 -24.468 -53.190 1.00 64.32 393 GLY B CA 1
ATOM 7085 C C . GLY B 1 386 ? 23.043 -23.057 -52.884 1.00 61.17 393 GLY B C 1
ATOM 7086 O O . GLY B 1 386 ? 23.055 -22.669 -51.710 1.00 62.05 393 GLY B O 1
ATOM 7087 N N . ALA B 1 387 ? 23.409 -22.278 -53.897 1.00 58.37 394 ALA B N 1
ATOM 7088 C CA . ALA B 1 387 ? 23.860 -20.914 -53.684 1.00 52.01 394 ALA B CA 1
ATOM 7089 C C . ALA B 1 387 ? 22.673 -19.978 -53.475 1.00 44.84 394 ALA B C 1
ATOM 7090 O O . ALA B 1 387 ? 21.533 -20.279 -53.840 1.00 40.97 394 ALA B O 1
ATOM 7092 N N . SER B 1 388 ? 22.959 -18.826 -52.874 1.00 43.70 395 SER B N 1
ATOM 7093 C CA . SER B 1 388 ? 21.949 -17.806 -52.627 1.00 40.64 395 SER B CA 1
ATOM 7094 C C . SER B 1 388 ? 22.655 -16.492 -52.334 1.00 36.15 395 SER B C 1
ATOM 7095 O O . SER B 1 388 ? 23.840 -16.469 -51.989 1.00 36.40 395 SER B O 1
ATOM 7098 N N . LEU B 1 389 ? 21.911 -15.392 -52.484 1.00 34.08 396 LEU B N 1
ATOM 7099 C CA . LEU B 1 389 ? 22.453 -14.091 -52.107 1.00 35.02 396 LEU B CA 1
ATOM 7100 C C . LEU B 1 389 ? 22.813 -14.054 -50.631 1.00 43.26 396 LEU B C 1
ATOM 7101 O O . LEU B 1 389 ? 23.741 -13.340 -50.234 1.00 47.33 396 LEU B O 1
ATOM 7106 N N . GLY B 1 390 ? 22.101 -14.817 -49.811 1.00 44.86 397 GLY B N 1
ATOM 7107 C CA . GLY B 1 390 ? 22.378 -14.882 -48.394 1.00 46.01 397 GLY B CA 1
ATOM 7108 C C . GLY B 1 390 ? 23.626 -15.666 -48.057 1.00 48.87 397 GLY B C 1
ATOM 7109 O O . GLY B 1 390 ? 24.448 -15.226 -47.247 1.00 51.50 397 GLY B O 1
ATOM 7110 N N . LYS B 1 391 ? 23.768 -16.845 -48.667 1.00 43.78 398 LYS B N 1
ATOM 7111 C CA . LYS B 1 391 ? 24.989 -17.627 -48.501 1.00 43.51 398 LYS B CA 1
ATOM 7112 C C . LYS B 1 391 ? 26.213 -16.851 -48.966 1.00 44.36 398 LYS B C 1
ATOM 7113 O O . LYS B 1 391 ? 27.299 -16.996 -48.392 1.00 49.03 398 LYS B O 1
ATOM 7119 N N . LEU B 1 392 ? 26.061 -15.992 -49.936 1.00 43.01 399 LEU B N 1
ATOM 7120 C CA . LEU B 1 392 ? 27.171 -15.226 -50.402 1.00 44.01 399 LEU B CA 1
ATOM 7121 C C . LEU B 1 392 ? 27.462 -14.049 -49.508 1.00 43.94 399 LEU B C 1
ATOM 7122 O O . LEU B 1 392 ? 28.582 -13.636 -49.390 1.00 44.48 399 LEU B O 1
ATOM 7127 N N . LEU B 1 393 ? 26.452 -13.494 -48.879 1.00 44.35 400 LEU B N 1
ATOM 7128 C CA . LEU B 1 393 ? 26.683 -12.388 -47.955 1.00 43.52 400 LEU B CA 1
ATOM 7129 C C . LEU B 1 393 ? 27.338 -12.861 -46.665 1.00 47.18 400 LEU B C 1
ATOM 7130 O O . LEU B 1 393 ? 28.079 -12.099 -46.033 1.00 48.52 400 LEU B O 1
ATOM 7135 N N . ARG B 1 394 ? 27.073 -14.103 -46.252 1.00 48.97 401 ARG B N 1
ATOM 7136 C CA . ARG B 1 394 ? 27.758 -14.653 -45.087 1.00 48.03 401 ARG B CA 1
ATOM 7137 C C . ARG B 1 394 ? 29.242 -14.847 -45.367 1.00 46.55 401 ARG B C 1
ATOM 7138 O O . ARG B 1 394 ? 30.082 -14.624 -44.487 1.00 48.97 401 ARG B O 1
ATOM 7146 N N . GLU B 1 395 ? 29.582 -15.264 -46.588 1.00 45.92 402 GLU B N 1
ATOM 7147 C CA . GLU B 1 395 ? 30.984 -15.379 -46.975 1.00 44.10 402 GLU B CA 1
ATOM 7148 C C . GLU B 1 395 ? 31.638 -14.007 -47.083 1.00 45.74 402 GLU B C 1
ATOM 7149 O O . GLU B 1 395 ? 32.801 -13.833 -46.698 1.00 48.76 402 GLU B O 1
ATOM 7155 N N . LEU B 1 396 ? 30.902 -13.022 -47.604 1.00 47.70 403 LEU B N 1
ATOM 7156 C CA . LEU B 1 396 ? 31.432 -11.667 -47.712 1.00 43.58 403 LEU B CA 1
ATOM 7157 C C . LEU B 1 396 ? 31.670 -11.056 -46.337 1.00 46.44 403 LEU B C 1
ATOM 7158 O O . LEU B 1 396 ? 32.651 -10.332 -46.130 1.00 52.12 403 LEU B O 1
ATOM 7163 N N . HIS B 1 397 ? 30.784 -11.341 -45.382 1.00 49.99 404 HIS B N 1
ATOM 7164 C CA . HIS B 1 397 ? 30.917 -10.778 -44.045 1.00 49.71 404 HIS B CA 1
ATOM 7165 C C . HIS B 1 397 ? 32.022 -11.470 -43.255 1.00 48.89 404 HIS B C 1
ATOM 7166 O O . HIS B 1 397 ? 32.774 -10.812 -42.529 1.00 46.13 404 HIS B O 1
ATOM 7173 N N . ALA B 1 398 ? 32.135 -12.795 -43.388 1.00 49.56 405 ALA B N 1
ATOM 7174 C CA . ALA B 1 398 ? 33.197 -13.519 -42.696 1.00 46.56 405 ALA B CA 1
ATOM 7175 C C . ALA B 1 398 ? 34.570 -13.103 -43.206 1.00 53.46 405 ALA B C 1
ATOM 7176 O O . ALA B 1 398 ? 35.526 -13.000 -42.428 1.00 57.27 405 ALA B O 1
ATOM 7178 N N . LEU B 1 399 ? 34.687 -12.860 -44.514 1.00 54.17 406 LEU B N 1
ATOM 7179 C CA . LEU B 1 399 ? 35.954 -12.396 -45.070 1.00 51.50 406 LEU B CA 1
ATOM 7180 C C . LEU B 1 399 ? 36.291 -10.994 -44.580 1.00 52.82 406 LEU B C 1
ATOM 7181 O O . LEU B 1 399 ? 37.453 -10.699 -44.276 1.00 49.68 406 LEU B O 1
ATOM 7186 N N . ALA B 1 400 ? 35.288 -10.119 -44.489 1.00 56.63 407 ALA B N 1
ATOM 7187 C CA . ALA B 1 400 ? 35.510 -8.745 -44.057 1.00 58.87 407 ALA B CA 1
ATOM 7188 C C . ALA B 1 400 ? 35.935 -8.641 -42.598 1.00 61.15 407 ALA B C 1
ATOM 7189 O O . ALA B 1 400 ? 36.413 -7.578 -42.188 1.00 61.23 407 ALA B O 1
ATOM 7191 N N . ALA B 1 401 ? 35.777 -9.708 -41.810 1.00 58.73 408 ALA B N 1
ATOM 7192 C CA . ALA B 1 401 ? 36.171 -9.663 -40.406 1.00 54.18 408 ALA B CA 1
ATOM 7193 C C . ALA B 1 401 ? 37.675 -9.503 -40.228 1.00 60.39 408 ALA B C 1
ATOM 7194 O O . ALA B 1 401 ? 38.112 -9.008 -39.183 1.00 59.01 408 ALA B O 1
ATOM 7196 N N . GLY B 1 402 ? 38.472 -9.904 -41.215 1.00 62.30 409 GLY B N 1
ATOM 7197 C CA . GLY B 1 402 ? 39.912 -9.754 -41.133 1.00 62.84 409 GLY B CA 1
ATOM 7198 C C . GLY B 1 402 ? 40.400 -8.426 -41.674 1.00 63.19 409 GLY B C 1
ATOM 7199 O O . GLY B 1 402 ? 41.592 -8.258 -41.949 1.00 67.83 409 GLY B O 1
ATOM 7200 N N . ARG B 1 403 ? 39.477 -7.468 -41.831 1.00 57.33 410 ARG B N 1
ATOM 7201 C CA . ARG B 1 403 ? 39.826 -6.149 -42.349 1.00 55.14 410 ARG B CA 1
ATOM 7202 C C . ARG B 1 403 ? 38.946 -5.063 -41.733 1.00 57.80 410 ARG B C 1
ATOM 7203 O O . ARG B 1 403 ? 38.656 -4.053 -42.385 1.00 58.10 410 ARG B O 1
ATOM 7211 N N . GLY B 1 404 ? 38.511 -5.254 -40.491 1.00 55.31 411 GLY B N 1
ATOM 7212 C CA . GLY B 1 404 ? 37.675 -4.267 -39.835 1.00 53.52 411 GLY B CA 1
ATOM 7213 C C . GLY B 1 404 ? 36.286 -4.131 -40.417 1.00 57.64 411 GLY B C 1
ATOM 7214 O O . GLY B 1 404 ? 35.687 -3.055 -40.327 1.00 62.08 411 GLY B O 1
ATOM 7215 N N . GLY B 1 405 ? 35.754 -5.196 -41.013 1.00 54.51 412 GLY B N 1
ATOM 7216 C CA . GLY B 1 405 ? 34.433 -5.138 -41.603 1.00 55.15 412 GLY B CA 1
ATOM 7217 C C . GLY B 1 405 ? 34.346 -4.388 -42.911 1.00 53.52 412 GLY B C 1
ATOM 7218 O O . GLY B 1 405 ? 33.237 -4.117 -43.380 1.00 50.05 412 GLY B O 1
ATOM 7219 N N . GLU B 1 406 ? 35.471 -4.056 -43.508 1.00 51.86 413 GLU B N 1
ATOM 7220 C CA . GLU B 1 406 ? 35.463 -3.365 -44.762 1.00 49.90 413 GLU B CA 1
ATOM 7221 C C . GLU B 1 406 ? 36.100 -4.191 -45.859 1.00 49.07 413 GLU B C 1
ATOM 7222 O O . GLU B 1 406 ? 36.903 -5.033 -45.605 1.00 48.94 413 GLU B O 1
ATOM 7228 N N . LEU B 1 407 ? 35.705 -3.946 -47.089 1.00 50.84 414 LEU B N 1
ATOM 7229 C CA . LEU B 1 407 ? 36.209 -4.679 -48.241 1.00 48.49 414 LEU B CA 1
ATOM 7230 C C . LEU B 1 407 ? 36.415 -3.711 -49.393 1.00 48.02 414 LEU B C 1
ATOM 7231 O O . LEU B 1 407 ? 35.537 -2.893 -49.681 1.00 48.92 414 LEU B O 1
ATOM 7236 N N . SER B 1 408 ? 37.570 -3.805 -50.046 1.00 48.69 415 SER B N 1
ATOM 7237 C CA . SER B 1 408 ? 37.808 -3.009 -51.238 1.00 47.21 415 SER B CA 1
ATOM 7238 C C . SER B 1 408 ? 36.833 -3.410 -52.342 1.00 45.19 415 SER B C 1
ATOM 7239 O O . SER B 1 408 ? 36.265 -4.506 -52.341 1.00 40.94 415 SER B O 1
ATOM 7242 N N . GLU B 1 409 ? 36.636 -2.493 -53.292 1.00 46.89 416 GLU B N 1
ATOM 7243 C CA . GLU B 1 409 ? 35.712 -2.751 -54.392 1.00 41.96 416 GLU B CA 1
ATOM 7244 C C . GLU B 1 409 ? 36.120 -3.988 -55.182 1.00 40.20 416 GLU B C 1
ATOM 7245 O O . GLU B 1 409 ? 35.264 -4.773 -55.607 1.00 41.67 416 GLU B O 1
ATOM 7251 N N . ASP B 1 410 ? 37.425 -4.183 -55.382 1.00 39.02 417 ASP B N 1
ATOM 7252 C CA . ASP B 1 410 ? 37.889 -5.334 -56.149 1.00 43.73 417 ASP B CA 1
ATOM 7253 C C . ASP B 1 410 ? 37.667 -6.635 -55.388 1.00 42.02 417 ASP B C 1
ATOM 7254 O O . ASP B 1 410 ? 37.267 -7.645 -55.979 1.00 40.83 417 ASP B O 1
ATOM 7259 N N . ALA B 1 411 ? 37.918 -6.632 -54.077 1.00 44.96 418 ALA B N 1
ATOM 7260 C CA . ALA B 1 411 ? 37.712 -7.840 -53.285 1.00 38.70 418 ALA B CA 1
ATOM 7261 C C . ALA B 1 411 ? 36.239 -8.225 -53.238 1.00 37.64 418 ALA B C 1
ATOM 7262 O O . ALA B 1 411 ? 35.898 -9.412 -53.288 1.00 39.32 418 ALA B O 1
ATOM 7264 N N . PHE B 1 412 ? 35.352 -7.231 -53.151 1.00 43.39 419 PHE B N 1
ATOM 7265 C CA . PHE B 1 412 ? 33.921 -7.507 -53.071 1.00 40.06 419 PHE B CA 1
ATOM 7266 C C . PHE B 1 412 ? 33.408 -8.138 -54.360 1.00 39.19 419 PHE B C 1
ATOM 7267 O O . PHE B 1 412 ? 32.741 -9.179 -54.331 1.00 40.68 419 PHE B O 1
ATOM 7275 N N . PHE B 1 413 ? 33.712 -7.522 -55.505 1.00 39.01 420 PHE B N 1
ATOM 7276 C CA . PHE B 1 413 ? 33.247 -8.050 -56.782 1.00 40.62 420 PHE B CA 1
ATOM 7277 C C . PHE B 1 413 ? 33.970 -9.330 -57.180 1.00 41.94 420 PHE B C 1
ATOM 7278 O O . PHE B 1 413 ? 33.436 -10.101 -57.986 1.00 42.20 420 PHE B O 1
ATOM 7286 N N . ASP B 1 414 ? 35.169 -9.570 -56.643 1.00 42.13 421 ASP B N 1
ATOM 7287 C CA . ASP B 1 414 ? 35.847 -10.840 -56.888 1.00 38.72 421 ASP B CA 1
ATOM 7288 C C . ASP B 1 414 ? 35.040 -12.005 -56.332 1.00 41.60 421 ASP B C 1
ATOM 7289 O O . ASP B 1 414 ? 34.970 -13.075 -56.949 1.00 45.64 421 ASP B O 1
ATOM 7294 N N . VAL B 1 415 ? 34.412 -11.820 -55.193 1.00 42.47 422 VAL B N 1
ATOM 7295 C CA . VAL B 1 415 ? 33.642 -12.874 -54.596 1.00 43.61 422 VAL B CA 1
ATOM 7296 C C . VAL B 1 415 ? 32.438 -13.190 -55.421 1.00 45.08 422 VAL B C 1
ATOM 7297 O O . VAL B 1 415 ? 32.148 -14.326 -55.645 1.00 47.66 422 VAL B O 1
ATOM 7301 N N . LEU B 1 416 ? 31.733 -12.186 -55.882 1.00 42.61 423 LEU B N 1
ATOM 7302 C CA . LEU B 1 416 ? 30.552 -12.442 -56.656 1.00 41.47 423 LEU B CA 1
ATOM 7303 C C . LEU B 1 416 ? 30.909 -13.161 -57.918 1.00 45.79 423 LEU B C 1
ATOM 7304 O O . LEU B 1 416 ? 30.258 -14.105 -58.281 1.00 47.29 423 LEU B O 1
ATOM 7309 N N . ALA B 1 417 ? 31.975 -12.749 -58.575 1.00 49.64 424 ALA B N 1
ATOM 7310 C CA . ALA B 1 417 ? 32.384 -13.431 -59.797 1.00 49.06 424 ALA B CA 1
ATOM 7311 C C . ALA B 1 417 ? 32.746 -14.887 -59.533 1.00 51.35 424 ALA B C 1
ATOM 7312 O O . ALA B 1 417 ? 32.610 -15.730 -60.427 1.00 52.47 424 ALA B O 1
ATOM 7314 N N . ALA B 1 418 ? 33.206 -15.201 -58.319 1.00 61.50 425 ALA B N 1
ATOM 7315 C CA . ALA B 1 418 ? 33.529 -16.585 -57.988 1.00 64.35 425 ALA B CA 1
ATOM 7316 C C . ALA B 1 418 ? 32.276 -17.445 -57.889 1.00 63.47 425 ALA B C 1
ATOM 7317 O O . ALA B 1 418 ? 32.330 -18.650 -58.160 1.00 69.53 425 ALA B O 1
ATOM 7319 N N . HIS B 1 419 ? 31.160 -16.845 -57.533 1.00 51.47 426 HIS B N 1
ATOM 7320 C CA . HIS B 1 419 ? 29.930 -17.579 -57.427 1.00 49.47 426 HIS B CA 1
ATOM 7321 C C . HIS B 1 419 ? 29.116 -17.545 -58.688 1.00 51.18 426 HIS B C 1
ATOM 7322 O O . HIS B 1 419 ? 27.935 -17.753 -58.629 1.00 51.95 426 HIS B O 1
ATOM 7329 N N . GLY B 1 420 ? 29.735 -17.270 -59.820 1.00 50.00 427 GLY B N 1
ATOM 7330 C CA . GLY B 1 420 ? 29.043 -17.245 -61.093 1.00 48.31 427 GLY B CA 1
ATOM 7331 C C . GLY B 1 420 ? 28.105 -16.076 -61.281 1.00 45.64 427 GLY B C 1
ATOM 7332 O O . GLY B 1 420 ? 27.223 -16.134 -62.141 1.00 45.71 427 GLY B O 1
ATOM 7333 N N . LEU B 1 421 ? 28.271 -15.012 -60.501 1.00 43.73 428 LEU B N 1
ATOM 7334 C CA . LEU B 1 421 ? 27.413 -13.837 -60.569 1.00 45.24 428 LEU B CA 1
ATOM 7335 C C . LEU B 1 421 ? 28.214 -12.654 -61.097 1.00 46.08 428 LEU B C 1
ATOM 7336 O O . LEU B 1 421 ? 29.307 -12.367 -60.599 1.00 41.71 428 LEU B O 1
ATOM 7341 N N . GLU B 1 422 ? 27.665 -11.971 -62.104 1.00 42.31 429 GLU B N 1
ATOM 7342 C CA . GLU B 1 422 ? 28.323 -10.818 -62.719 1.00 35.58 429 GLU B CA 1
ATOM 7343 C C . GLU B 1 422 ? 28.048 -9.569 -61.880 1.00 35.40 429 GLU B C 1
ATOM 7344 O O . GLU B 1 422 ? 27.302 -8.664 -62.261 1.00 37.67 429 GLU B O 1
ATOM 7350 N N . GLY B 1 423 ? 28.680 -9.531 -60.706 1.00 34.85 430 GLY B N 1
ATOM 7351 C CA . GLY B 1 423 ? 28.469 -8.409 -59.805 1.00 34.19 430 GLY B CA 1
ATOM 7352 C C . GLY B 1 423 ? 29.058 -7.115 -60.334 1.00 34.21 430 GLY B C 1
ATOM 7353 O O . GLY B 1 423 ? 28.406 -6.067 -60.310 1.00 33.59 430 GLY B O 1
ATOM 7354 N N . ARG B 1 424 ? 30.300 -7.170 -60.820 1.00 34.98 431 ARG B N 1
ATOM 7355 C CA . ARG B 1 424 ? 30.960 -5.961 -61.302 1.00 35.11 431 ARG B CA 1
ATOM 7356 C C . ARG B 1 424 ? 30.234 -5.372 -62.505 1.00 34.84 431 ARG B C 1
ATOM 7357 O O . ARG B 1 424 ? 30.097 -4.148 -62.618 1.00 34.50 431 ARG B O 1
ATOM 7365 N N . GLY B 1 425 ? 29.760 -6.226 -63.413 1.00 35.02 432 GLY B N 1
ATOM 7366 C CA . GLY B 1 425 ? 29.050 -5.729 -64.579 1.00 34.80 432 GLY B CA 1
ATOM 7367 C C . GLY B 1 425 ? 27.732 -5.065 -64.227 1.00 34.65 432 GLY B C 1
ATOM 7368 O O . GLY B 1 425 ? 27.369 -4.040 -64.811 1.00 36.91 432 GLY B O 1
ATOM 7369 N N . ASP B 1 426 ? 26.999 -5.637 -63.268 1.00 33.48 433 ASP B N 1
ATOM 7370 C CA . ASP B 1 426 ? 25.727 -5.049 -62.859 1.00 32.66 433 ASP B CA 1
ATOM 7371 C C . ASP B 1 426 ? 25.930 -3.678 -62.228 1.00 32.30 433 ASP B C 1
ATOM 7372 O O . ASP B 1 426 ? 25.175 -2.739 -62.507 1.00 35.91 433 ASP B O 1
ATOM 7377 N N . PHE B 1 427 ? 26.947 -3.543 -61.376 1.00 32.54 434 PHE B N 1
ATOM 7378 C CA . PHE B 1 427 ? 27.196 -2.267 -60.713 1.00 32.27 434 PHE B CA 1
ATOM 7379 C C . PHE B 1 427 ? 27.585 -1.192 -61.721 1.00 33.25 434 PHE B C 1
ATOM 7380 O O . PHE B 1 427 ? 27.081 -0.065 -61.671 1.00 37.12 434 PHE B O 1
ATOM 7388 N N . GLU B 1 428 ? 28.483 -1.526 -62.651 1.00 33.20 435 GLU B N 1
ATOM 7389 C CA . GLU B 1 428 ? 28.888 -0.557 -63.663 1.00 33.49 435 GLU B CA 1
ATOM 7390 C C . GLU B 1 428 ? 27.736 -0.194 -64.591 1.00 34.27 435 GLU B C 1
ATOM 7391 O O . GLU B 1 428 ? 27.713 0.910 -65.146 1.00 36.98 435 GLU B O 1
ATOM 7397 N N . ARG B 1 429 ? 26.776 -1.102 -64.767 1.00 35.00 436 ARG B N 1
ATOM 7398 C CA . ARG B 1 429 ? 25.676 -0.870 -65.697 1.00 36.66 436 ARG B CA 1
ATOM 7399 C C . ARG B 1 429 ? 24.602 0.019 -65.082 1.00 37.23 436 ARG B C 1
ATOM 7400 O O . ARG B 1 429 ? 24.253 1.067 -65.635 1.00 40.52 436 ARG B O 1
ATOM 7408 N N . HIS B 1 430 ? 24.093 -0.433 -63.961 1.00 37.43 437 HIS B N 1
ATOM 7409 C CA . HIS B 1 430 ? 22.953 0.167 -63.331 1.00 34.68 437 HIS B CA 1
ATOM 7410 C C . HIS B 1 430 ? 23.204 1.314 -62.384 1.00 37.49 437 HIS B C 1
ATOM 7411 O O . HIS B 1 430 ? 22.389 2.182 -62.262 1.00 39.13 437 HIS B O 1
ATOM 7418 N N . ILE B 1 431 ? 24.355 1.311 -61.750 1.00 34.26 438 ILE B N 1
ATOM 7419 C CA . ILE B 1 431 ? 24.756 2.348 -60.805 1.00 32.11 438 ILE B CA 1
ATOM 7420 C C . ILE B 1 431 ? 25.654 3.385 -61.465 1.00 35.92 438 ILE B C 1
ATOM 7421 O O . ILE B 1 431 ? 25.401 4.586 -61.371 1.00 40.66 438 ILE B O 1
ATOM 7426 N N . LEU B 1 432 ? 26.683 2.954 -62.158 1.00 34.84 439 LEU B N 1
ATOM 7427 C CA . LEU B 1 432 ? 27.550 3.924 -62.778 1.00 35.45 439 LEU B CA 1
ATOM 7428 C C . LEU B 1 432 ? 26.984 4.524 -64.023 1.00 36.50 439 LEU B C 1
ATOM 7429 O O . LEU B 1 432 ? 27.035 5.712 -64.195 1.00 37.76 439 LEU B O 1
ATOM 7434 N N . ARG B 1 433 ? 26.421 3.707 -64.886 1.00 37.77 440 ARG B N 1
ATOM 7435 C CA . ARG B 1 433 ? 25.876 4.197 -66.145 1.00 36.62 440 ARG B CA 1
ATOM 7436 C C . ARG B 1 433 ? 24.371 4.433 -66.104 1.00 36.18 440 ARG B C 1
ATOM 7437 O O . ARG B 1 433 ? 23.820 4.966 -67.073 1.00 36.47 440 ARG B O 1
ATOM 7445 N N . GLY B 1 434 ? 23.698 4.050 -65.021 1.00 36.14 441 GLY B N 1
ATOM 7446 C CA . GLY B 1 434 ? 22.278 4.313 -64.891 1.00 35.76 441 GLY B CA 1
ATOM 7447 C C . GLY B 1 434 ? 21.388 3.584 -65.872 1.00 36.60 441 GLY B C 1
ATOM 7448 O O . GLY B 1 434 ? 20.282 4.053 -66.152 1.00 36.39 441 GLY B O 1
ATOM 7449 N N . GLU B 1 435 ? 21.836 2.450 -66.405 1.00 39.29 442 GLU B N 1
ATOM 7450 C CA . GLU B 1 435 ? 21.011 1.687 -67.327 1.00 39.18 442 GLU B CA 1
ATOM 7451 C C . GLU B 1 435 ? 19.862 1.013 -66.575 1.00 37.78 442 GLU B C 1
ATOM 7452 O O . GLU B 1 435 ? 19.981 0.717 -65.383 1.00 35.36 442 GLU B O 1
ATOM 7458 N N . PRO B 1 436 ? 18.734 0.771 -67.246 1.00 43.67 443 PRO B N 1
ATOM 7459 C CA . PRO B 1 436 ? 17.570 0.205 -66.550 1.00 38.45 443 PRO B CA 1
ATOM 7460 C C . PRO B 1 436 ? 17.845 -1.191 -66.010 1.00 33.79 443 PRO B C 1
ATOM 7461 O O . PRO B 1 436 ? 18.596 -1.975 -66.595 1.00 32.47 443 PRO B O 1
ATOM 7465 N N . ILE B 1 437 ? 17.216 -1.496 -64.879 1.00 37.38 444 ILE B N 1
ATOM 7466 C CA . ILE B 1 437 ? 17.437 -2.749 -64.168 1.00 38.48 444 ILE B CA 1
ATOM 7467 C C . ILE B 1 437 ? 16.411 -3.776 -64.627 1.00 36.63 444 ILE B C 1
ATOM 7468 O O . ILE B 1 437 ? 15.210 -3.485 -64.690 1.00 31.47 444 ILE B O 1
ATOM 7473 N N . THR B 1 438 ? 16.882 -4.979 -64.942 1.00 42.29 445 THR B N 1
ATOM 7474 C CA . THR B 1 438 ? 16.027 -6.089 -65.338 1.00 40.36 445 THR B CA 1
ATOM 7475 C C . THR B 1 438 ? 15.989 -7.118 -64.217 1.00 39.92 445 THR B C 1
ATOM 7476 O O . THR B 1 438 ? 17.039 -7.573 -63.750 1.00 40.79 445 THR B O 1
ATOM 7480 N N . VAL B 1 439 ? 14.783 -7.480 -63.790 1.00 34.30 446 VAL B N 1
ATOM 7481 C CA . VAL B 1 439 ? 14.578 -8.473 -62.742 1.00 34.32 446 VAL B CA 1
ATOM 7482 C C . VAL B 1 439 ? 14.172 -9.785 -63.395 1.00 34.77 446 VAL B C 1
ATOM 7483 O O . VAL B 1 439 ? 13.307 -9.804 -64.281 1.00 42.65 446 VAL B O 1
ATOM 7487 N N . ALA B 1 440 ? 14.803 -10.889 -63.021 1.00 32.38 447 ALA B N 1
ATOM 7488 C CA . ALA B 1 440 ? 14.510 -12.169 -63.594 1.00 35.54 447 ALA B CA 1
ATOM 7489 C C . ALA B 1 440 ? 13.087 -12.572 -63.305 1.00 44.41 447 ALA B C 1
ATOM 7490 O O . ALA B 1 440 ? 12.614 -12.329 -62.220 1.00 38.00 447 ALA B O 1
ATOM 7492 N N . PRO B 1 441 ? 12.407 -13.266 -64.244 1.00 47.90 448 PRO B N 1
ATOM 7493 C CA . PRO B 1 441 ? 11.018 -13.567 -63.892 1.00 43.75 448 PRO B CA 1
ATOM 7494 C C . PRO B 1 441 ? 10.701 -14.568 -62.828 1.00 42.92 448 PRO B C 1
ATOM 7495 O O . PRO B 1 441 ? 9.609 -14.579 -62.345 1.00 42.51 448 PRO B O 1
ATOM 7499 N N . GLU B 1 442 ? 11.666 -15.354 -62.418 1.00 44.72 449 GLU B N 1
ATOM 7500 C CA . GLU B 1 442 ? 11.449 -16.348 -61.400 1.00 45.16 449 GLU B CA 1
ATOM 7501 C C . GLU B 1 442 ? 11.797 -15.899 -59.976 1.00 45.61 449 GLU B C 1
ATOM 7502 O O . GLU B 1 442 ? 11.897 -16.713 -59.092 1.00 41.99 449 GLU B O 1
ATOM 7508 N N . ALA B 1 443 ? 11.961 -14.606 -59.753 1.00 43.13 450 ALA B N 1
ATOM 7509 C CA . ALA B 1 443 ? 12.347 -14.087 -58.477 1.00 42.74 450 ALA B CA 1
ATOM 7510 C C . ALA B 1 443 ? 11.441 -14.173 -57.353 1.00 42.50 450 ALA B C 1
ATOM 7511 O O . ALA B 1 443 ? 11.891 -14.181 -56.246 1.00 47.05 450 ALA B O 1
ATOM 7513 N N . LEU B 1 444 ? 10.168 -14.296 -57.604 1.00 44.10 451 LEU B N 1
ATOM 7514 C CA . LEU B 1 444 ? 9.275 -14.397 -56.512 1.00 46.96 451 LEU B CA 1
ATOM 7515 C C . LEU B 1 444 ? 8.667 -15.749 -56.396 1.00 48.33 451 LEU B C 1
ATOM 7516 O O . LEU B 1 444 ? 7.612 -15.878 -55.881 1.00 48.02 451 LEU B O 1
ATOM 7521 N N . GLY B 1 445 ? 9.369 -16.769 -56.840 1.00 49.24 452 GLY B N 1
ATOM 7522 C CA . GLY B 1 445 ? 8.884 -18.111 -56.781 1.00 54.74 452 GLY B CA 1
ATOM 7523 C C . GLY B 1 445 ? 8.079 -18.469 -57.993 1.00 56.36 452 GLY B C 1
ATOM 7524 O O . GLY B 1 445 ? 7.798 -17.647 -58.825 1.00 56.39 452 GLY B O 1
ATOM 7525 N N . PRO B 1 446 ? 7.726 -19.738 -58.100 1.00 62.12 453 PRO B N 1
ATOM 7526 C CA . PRO B 1 446 ? 6.881 -20.133 -59.234 1.00 64.21 453 PRO B CA 1
ATOM 7527 C C . PRO B 1 446 ? 5.426 -19.719 -59.095 1.00 61.77 453 PRO B C 1
ATOM 7528 O O . PRO B 1 446 ? 4.687 -19.782 -60.088 1.00 63.56 453 PRO B O 1
ATOM 7532 N N . ALA B 1 447 ? 4.991 -19.298 -57.908 1.00 59.03 454 ALA B N 1
ATOM 7533 C CA . ALA B 1 447 ? 3.614 -18.865 -57.712 1.00 62.17 454 ALA B CA 1
ATOM 7534 C C . ALA B 1 447 ? 3.362 -17.444 -58.195 1.00 65.17 454 ALA B C 1
ATOM 7535 O O . ALA B 1 447 ? 2.207 -17.003 -58.194 1.00 64.31 454 ALA B O 1
ATOM 7537 N N . PHE B 1 448 ? 4.403 -16.721 -58.605 1.00 66.61 455 PHE B N 1
ATOM 7538 C CA . PHE B 1 448 ? 4.275 -15.352 -59.082 1.00 56.82 455 PHE B CA 1
ATOM 7539 C C . PHE B 1 448 ? 4.980 -15.216 -60.422 1.00 57.60 455 PHE B C 1
ATOM 7540 O O . PHE B 1 448 ? 6.028 -15.827 -60.648 1.00 62.78 455 PHE B O 1
ATOM 7548 N N . VAL B 1 449 ? 4.400 -14.410 -61.306 1.00 58.55 456 VAL B N 1
ATOM 7549 C CA . VAL B 1 449 ? 4.930 -14.222 -62.653 1.00 55.03 456 VAL B CA 1
ATOM 7550 C C . VAL B 1 449 ? 4.756 -12.757 -63.048 1.00 55.15 456 VAL B C 1
ATOM 7551 O O . VAL B 1 449 ? 3.724 -12.146 -62.727 1.00 54.77 456 VAL B O 1
ATOM 7555 N N . PRO B 1 450 ? 5.774 -12.151 -63.631 1.00 52.91 457 PRO B N 1
ATOM 7556 C CA . PRO B 1 450 ? 5.669 -10.753 -64.019 1.00 52.84 457 PRO B CA 1
ATOM 7557 C C . PRO B 1 450 ? 4.850 -10.520 -65.251 1.00 54.91 457 PRO B C 1
ATOM 7558 O O . PRO B 1 450 ? 5.196 -10.998 -66.292 1.00 53.87 457 PRO B O 1
ATOM 7562 N N . ARG B 1 451 ? 3.777 -9.773 -65.133 1.00 51.61 458 ARG B N 1
ATOM 7563 C CA . ARG B 1 451 ? 2.976 -9.489 -66.286 1.00 60.04 458 ARG B CA 1
ATOM 7564 C C . ARG B 1 451 ? 2.890 -8.002 -66.531 1.00 57.03 458 ARG B C 1
ATOM 7565 O O . ARG B 1 451 ? 2.880 -7.223 -65.622 1.00 50.70 458 ARG B O 1
ATOM 7573 N N . ALA B 1 452 ? 2.850 -7.625 -67.787 1.00 65.57 459 ALA B N 1
ATOM 7574 C CA . ALA B 1 452 ? 2.784 -6.233 -68.175 1.00 64.62 459 ALA B CA 1
ATOM 7575 C C . ALA B 1 452 ? 1.609 -5.478 -67.584 1.00 65.84 459 ALA B C 1
ATOM 7576 O O . ALA B 1 452 ? 0.489 -5.951 -67.579 1.00 65.04 459 ALA B O 1
ATOM 7578 N N . ARG B 1 453 ? 1.883 -4.285 -67.092 1.00 55.10 460 ARG B N 1
ATOM 7579 C CA . ARG B 1 453 ? 0.876 -3.468 -66.493 1.00 50.84 460 ARG B CA 1
ATOM 7580 C C . ARG B 1 453 ? 1.157 -2.038 -66.777 1.00 49.04 460 ARG B C 1
ATOM 7581 O O . ARG B 1 453 ? 2.264 -1.626 -66.748 1.00 51.87 460 ARG B O 1
ATOM 7589 N N . ASP B 1 454 ? 0.127 -1.273 -67.039 1.00 51.37 461 ASP B N 1
ATOM 7590 C CA . ASP B 1 454 ? 0.260 0.134 -67.313 1.00 49.24 461 ASP B CA 1
ATOM 7591 C C . ASP B 1 454 ? 0.001 0.937 -66.078 1.00 44.51 461 ASP B C 1
ATOM 7592 O O . ASP B 1 454 ? -1.026 0.813 -65.489 1.00 44.42 461 ASP B O 1
ATOM 7597 N N . VAL B 1 455 ? 0.954 1.762 -65.695 1.00 45.01 462 VAL B N 1
ATOM 7598 C CA . VAL B 1 455 ? 0.825 2.597 -64.533 1.00 45.69 462 VAL B CA 1
ATOM 7599 C C . VAL B 1 455 ? 0.944 4.016 -64.967 1.00 48.68 462 VAL B C 1
ATOM 7600 O O . VAL B 1 455 ? 1.874 4.342 -65.624 1.00 49.14 462 VAL B O 1
ATOM 7604 N N . ALA B 1 456 ? 0.010 4.866 -64.585 1.00 49.22 463 ALA B N 1
ATOM 7605 C CA . ALA B 1 456 ? 0.063 6.268 -64.976 1.00 48.80 463 ALA B CA 1
ATOM 7606 C C . ALA B 1 456 ? 1.232 6.965 -64.292 1.00 45.18 463 ALA B C 1
ATOM 7607 O O . ALA B 1 456 ? 1.404 6.864 -63.073 1.00 45.88 463 ALA B O 1
ATOM 7609 N N . SER B 1 457 ? 2.039 7.672 -65.079 1.00 46.16 464 SER B N 1
ATOM 7610 C CA . SER B 1 457 ? 3.178 8.385 -64.525 1.00 46.08 464 SER B CA 1
ATOM 7611 C C . SER B 1 457 ? 2.711 9.569 -63.682 1.00 44.37 464 SER B C 1
ATOM 7612 O O . SER B 1 457 ? 1.564 10.017 -63.765 1.00 51.07 464 SER B O 1
ATOM 7615 N N . PHE B 1 458 ? 3.624 10.073 -62.856 1.00 40.66 465 PHE B N 1
ATOM 7616 C CA . PHE B 1 458 ? 3.336 11.190 -61.964 1.00 42.67 465 PHE B CA 1
ATOM 7617 C C . PHE B 1 458 ? 3.574 12.494 -62.715 1.00 46.62 465 PHE B C 1
ATOM 7618 O O . PHE B 1 458 ? 4.714 12.833 -63.044 1.00 48.35 465 PHE B O 1
ATOM 7626 N N . ASP B 1 459 ? 2.499 13.177 -63.092 1.00 45.41 466 ASP B N 1
ATOM 7627 C CA . ASP B 1 459 ? 2.596 14.430 -63.748 1.00 48.93 466 ASP B CA 1
ATOM 7628 C C . ASP B 1 459 ? 1.670 15.371 -63.045 1.00 48.07 466 ASP B C 1
ATOM 7629 O O . ASP B 1 459 ? 0.501 15.224 -63.181 1.00 53.06 466 ASP B O 1
ATOM 7634 N N . PRO B 1 460 ? 2.181 16.332 -62.286 1.00 44.90 467 PRO B N 1
ATOM 7635 C CA . PRO B 1 460 ? 1.235 17.232 -61.650 1.00 50.36 467 PRO B CA 1
ATOM 7636 C C . PRO B 1 460 ? 0.699 18.287 -62.577 1.00 56.62 467 PRO B C 1
ATOM 7637 O O . PRO B 1 460 ? -0.309 18.863 -62.291 1.00 60.48 467 PRO B O 1
ATOM 7641 N N . GLY B 1 461 ? 1.354 18.536 -63.689 1.00 52.74 468 GLY B N 1
ATOM 7642 C CA . GLY B 1 461 ? 0.878 19.533 -64.617 1.00 56.26 468 GLY B CA 1
ATOM 7643 C C . GLY B 1 461 ? 1.278 20.944 -64.262 1.00 61.82 468 GLY B C 1
ATOM 7644 O O . GLY B 1 461 ? 0.723 21.886 -64.773 1.00 66.24 468 GLY B O 1
ATOM 7645 N N . LEU B 1 462 ? 2.229 21.089 -63.362 1.00 60.97 469 LEU B N 1
ATOM 7646 C CA . LEU B 1 462 ? 2.712 22.384 -62.953 1.00 67.30 469 LEU B CA 1
ATOM 7647 C C . LEU B 1 462 ? 4.067 22.217 -62.345 1.00 69.78 469 LEU B C 1
ATOM 7648 O O . LEU B 1 462 ? 4.392 21.155 -61.859 1.00 67.54 469 LEU B O 1
ATOM 7653 N N . SER B 1 463 ? 4.878 23.260 -62.347 1.00 68.26 470 SER B N 1
ATOM 7654 C CA . SER B 1 463 ? 6.173 23.122 -61.738 1.00 74.64 470 SER B CA 1
ATOM 7655 C C . SER B 1 463 ? 5.986 23.272 -60.235 1.00 73.22 470 SER B C 1
ATOM 7656 O O . SER B 1 463 ? 5.705 24.332 -59.760 1.00 78.50 470 SER B O 1
ATOM 7659 N N . LEU B 1 464 ? 6.187 22.211 -59.493 1.00 71.23 471 LEU B N 1
ATOM 7660 C CA . LEU B 1 464 ? 5.934 22.191 -58.057 1.00 76.86 471 LEU B CA 1
ATOM 7661 C C . LEU B 1 464 ? 6.920 23.067 -57.296 1.00 85.65 471 LEU B C 1
ATOM 7662 O O . LEU B 1 464 ? 6.564 23.646 -56.262 1.00 86.41 471 LEU B O 1
ATOM 7667 N N . GLU B 1 465 ? 8.154 23.184 -57.787 1.00 87.38 472 GLU B N 1
ATOM 7668 C CA . GLU B 1 465 ? 9.201 23.906 -57.074 1.00 89.33 472 GLU B CA 1
ATOM 7669 C C . GLU B 1 465 ? 9.251 25.385 -57.440 1.00 92.39 472 GLU B C 1
ATOM 7670 O O . GLU B 1 465 ? 9.394 26.233 -56.551 1.00 95.98 472 GLU B O 1
ATOM 7676 N N . GLN B 1 466 ? 9.078 25.711 -58.711 1.00 90.80 473 GLN B N 1
ATOM 7677 C CA . GLN B 1 466 ? 9.083 27.098 -59.111 1.00 89.60 473 GLN B CA 1
ATOM 7678 C C . GLN B 1 466 ? 7.906 27.801 -58.480 1.00 95.75 473 GLN B C 1
ATOM 7679 O O . GLN B 1 466 ? 7.982 28.979 -58.182 1.00 96.04 473 GLN B O 1
ATOM 7685 N N . THR B 1 467 ? 6.799 27.089 -58.303 1.00 98.83 474 THR B N 1
ATOM 7686 C CA . THR B 1 467 ? 5.644 27.688 -57.655 1.00 98.02 474 THR B CA 1
ATOM 7687 C C . THR B 1 467 ? 5.925 27.891 -56.237 1.00 99.35 474 THR B C 1
ATOM 7688 O O . THR B 1 467 ? 5.669 28.956 -55.715 1.00 101.38 474 THR B O 1
ATOM 7692 N N . PHE B 1 468 ? 6.327 26.818 -55.581 1.00 97.24 475 PHE B N 1
ATOM 7693 C CA . PHE B 1 468 ? 6.610 26.919 -54.153 1.00 96.68 475 PHE B CA 1
ATOM 7694 C C . PHE B 1 468 ? 7.585 28.053 -53.865 1.00 102.94 475 PHE B C 1
ATOM 7695 O O . PHE B 1 468 ? 7.430 28.781 -52.877 1.00 106.72 475 PHE B O 1
ATOM 7703 N N . LYS B 1 469 ? 8.592 28.222 -54.724 1.00 101.48 476 LYS B N 1
ATOM 7704 C CA . LYS B 1 469 ? 9.599 29.255 -54.505 1.00 100.10 476 LYS B CA 1
ATOM 7705 C C . LYS B 1 469 ? 8.992 30.649 -54.607 1.00 98.85 476 LYS B C 1
ATOM 7706 O O . LYS B 1 469 ? 9.228 31.507 -53.749 1.00 99.19 476 LYS B O 1
ATOM 7712 N N . ALA B 1 470 ? 8.199 30.892 -55.648 1.00 101.14 477 ALA B N 1
ATOM 7713 C CA . ALA B 1 470 ? 7.653 32.215 -55.926 1.00 97.43 477 ALA B CA 1
ATOM 7714 C C . ALA B 1 470 ? 6.317 32.372 -55.209 1.00 102.27 477 ALA B C 1
ATOM 7715 O O . ALA B 1 470 ? 5.726 33.456 -55.272 1.00 100.38 477 ALA B O 1
ATOM 7717 N N . ARG B 1 471 ? 5.828 31.323 -54.544 1.00 111.75 478 ARG B N 1
ATOM 7718 C CA . ARG B 1 471 ? 4.542 31.316 -53.840 1.00 111.78 478 ARG B CA 1
ATOM 7719 C C . ARG B 1 471 ? 3.376 31.662 -54.776 1.00 109.97 478 ARG B C 1
ATOM 7720 O O . ARG B 1 471 ? 2.264 31.969 -54.329 1.00 108.82 478 ARG B O 1
ATOM 7728 N N . VAL B 1 472 ? 3.591 31.449 -56.083 1.00 105.62 479 VAL B N 1
ATOM 7729 C CA . VAL B 1 472 ? 2.645 31.770 -57.135 1.00 106.21 479 VAL B CA 1
ATOM 7730 C C . VAL B 1 472 ? 2.683 30.659 -58.132 1.00 104.89 479 VAL B C 1
ATOM 7731 O O . VAL B 1 472 ? 3.750 30.180 -58.439 1.00 102.02 479 VAL B O 1
ATOM 7735 N N . LEU B 1 473 ? 1.525 30.192 -58.585 1.00 111.59 480 LEU B N 1
ATOM 7736 C CA . LEU B 1 473 ? 1.504 29.122 -59.562 1.00 109.07 480 LEU B CA 1
ATOM 7737 C C . LEU B 1 473 ? 2.371 29.424 -60.788 1.00 107.19 480 LEU B C 1
ATOM 7738 O O . LEU B 1 473 ? 2.096 30.389 -61.473 1.00 106.43 480 LEU B O 1
ATOM 7743 N N . LYS B 1 474 ? 3.410 28.659 -61.081 1.00 94.24 481 LYS B N 1
ATOM 7744 C CA . LYS B 1 474 ? 4.187 28.961 -62.256 1.00 87.88 481 LYS B CA 1
ATOM 7745 C C . LYS B 1 474 ? 4.311 27.719 -63.106 1.00 80.18 481 LYS B C 1
ATOM 7746 O O . LYS B 1 474 ? 4.355 26.640 -62.570 1.00 76.55 481 LYS B O 1
ATOM 7752 N N . GLY B 1 475 ? 4.475 27.897 -64.391 1.00 77.32 482 GLY B N 1
ATOM 7753 C CA . GLY B 1 475 ? 4.547 26.816 -65.332 1.00 74.12 482 GLY B CA 1
ATOM 7754 C C . GLY B 1 475 ? 3.410 25.833 -65.329 1.00 76.21 482 GLY B C 1
ATOM 7755 O O . GLY B 1 475 ? 3.647 24.660 -65.215 1.00 75.28 482 GLY B O 1
ATOM 7756 N N . VAL B 1 476 ? 2.179 26.277 -65.466 1.00 77.37 483 VAL B N 1
ATOM 7757 C CA . VAL B 1 476 ? 1.087 25.333 -65.506 1.00 72.30 483 VAL B CA 1
ATOM 7758 C C . VAL B 1 476 ? 0.948 24.899 -66.960 1.00 73.62 483 VAL B C 1
ATOM 7759 O O . VAL B 1 476 ? 0.634 25.712 -67.792 1.00 75.36 483 VAL B O 1
ATOM 7763 N N . ILE B 1 477 ? 1.124 23.618 -67.257 1.00 74.83 484 ILE B N 1
ATOM 7764 C CA . ILE B 1 477 ? 1.123 23.099 -68.624 1.00 76.34 484 ILE B CA 1
ATOM 7765 C C . ILE B 1 477 ? -0.325 23.010 -69.096 1.00 77.07 484 ILE B C 1
ATOM 7766 O O . ILE B 1 477 ? -1.131 22.285 -68.492 1.00 76.72 484 ILE B O 1
ATOM 7771 N N . PRO B 1 478 ? -0.703 23.742 -70.143 1.00 80.22 485 PRO B N 1
ATOM 7772 C CA . PRO B 1 478 ? -2.092 23.693 -70.620 1.00 83.55 485 PRO B CA 1
ATOM 7773 C C . PRO B 1 478 ? -2.448 22.305 -71.131 1.00 81.65 485 PRO B C 1
ATOM 7774 O O . PRO B 1 478 ? -1.702 21.694 -71.899 1.00 83.74 485 PRO B O 1
ATOM 7778 N N . GLY B 1 479 ? -3.604 21.810 -70.695 1.00 76.61 486 GLY B N 1
ATOM 7779 C CA . GLY B 1 479 ? -4.017 20.455 -70.969 1.00 70.65 486 GLY B CA 1
ATOM 7780 C C . GLY B 1 479 ? -3.579 19.444 -69.931 1.00 74.42 486 GLY B C 1
ATOM 7781 O O . GLY B 1 479 ? -4.116 18.331 -69.903 1.00 69.97 486 GLY B O 1
ATOM 7782 N N . GLY B 1 480 ? -2.621 19.800 -69.083 1.00 71.77 487 GLY B N 1
ATOM 7783 C CA . GLY B 1 480 ? -2.173 18.927 -68.026 1.00 64.19 487 GLY B CA 1
ATOM 7784 C C . GLY B 1 480 ? -3.150 18.882 -66.877 1.00 64.37 487 GLY B C 1
ATOM 7785 O O . GLY B 1 480 ? -4.098 19.674 -66.782 1.00 68.51 487 GLY B O 1
ATOM 7786 N N . PRO B 1 481 ? -2.980 17.945 -65.915 1.00 64.07 488 PRO B N 1
ATOM 7787 C CA . PRO B 1 481 ? -3.907 17.770 -64.804 1.00 61.46 488 PRO B CA 1
ATOM 7788 C C . PRO B 1 481 ? -4.202 19.009 -64.044 1.00 60.81 488 PRO B C 1
ATOM 7789 O O . PRO B 1 481 ? -5.343 19.267 -63.829 1.00 63.80 488 PRO B O 1
ATOM 7793 N N . ALA B 1 482 ? -3.207 19.782 -63.690 1.00 59.13 489 ALA B N 1
ATOM 7794 C CA . ALA B 1 482 ? -3.484 20.994 -62.923 1.00 66.01 489 ALA B CA 1
ATOM 7795 C C . ALA B 1 482 ? -4.340 21.971 -63.718 1.00 71.81 489 ALA B C 1
ATOM 7796 O O . ALA B 1 482 ? -5.280 22.567 -63.178 1.00 71.22 489 ALA B O 1
ATOM 7798 N N . TYR B 1 483 ? -4.043 22.124 -65.009 1.00 73.08 490 TYR B N 1
ATOM 7799 C CA . TYR B 1 483 ? -4.839 23.005 -65.890 1.00 76.97 490 TYR B CA 1
ATOM 7800 C C . TYR B 1 483 ? -6.270 22.494 -65.904 1.00 77.24 490 TYR B C 1
ATOM 7801 O O . TYR B 1 483 ? -7.157 23.284 -65.878 1.00 81.84 490 TYR B O 1
ATOM 7810 N N . GLU B 1 484 ? -6.432 21.200 -66.060 1.00 72.51 491 GLU B N 1
ATOM 7811 C CA . GLU B 1 484 ? -7.725 20.610 -66.188 1.00 72.28 491 GLU B CA 1
ATOM 7812 C C . GLU B 1 484 ? -8.620 20.792 -65.000 1.00 72.73 491 GLU B C 1
ATOM 7813 O O . GLU B 1 484 ? -9.819 20.797 -65.122 1.00 72.63 491 GLU B O 1
ATOM 7819 N N . ALA B 1 485 ? -8.051 21.018 -63.838 1.00 74.54 492 ALA B N 1
ATOM 7820 C CA . ALA B 1 485 ? -8.855 21.258 -62.684 1.00 77.13 492 ALA B CA 1
ATOM 7821 C C . ALA B 1 485 ? -9.418 22.681 -62.616 1.00 84.82 492 ALA B C 1
ATOM 7822 O O . ALA B 1 485 ? -10.309 22.928 -61.832 1.00 81.84 492 ALA B O 1
ATOM 7824 N N . GLY B 1 486 ? -8.920 23.601 -63.436 1.00 105.16 493 GLY B N 1
ATOM 7825 C CA . GLY B 1 486 ? -9.371 24.973 -63.457 1.00 105.61 493 GLY B CA 1
ATOM 7826 C C . GLY B 1 486 ? -8.185 25.908 -63.135 1.00 107.97 493 GLY B C 1
ATOM 7827 O O . GLY B 1 486 ? -8.272 27.075 -63.462 1.00 110.09 493 GLY B O 1
ATOM 7828 N N . LEU B 1 487 ? -7.127 25.391 -62.511 1.00 87.42 494 LEU B N 1
ATOM 7829 C CA . LEU B 1 487 ? -5.958 26.172 -62.150 1.00 83.66 494 LEU B CA 1
ATOM 7830 C C . LEU B 1 487 ? -5.305 26.785 -63.353 1.00 86.17 494 LEU B C 1
ATOM 7831 O O . LEU B 1 487 ? -5.236 26.176 -64.386 1.00 87.60 494 LEU B O 1
ATOM 7836 N N . ARG B 1 488 ? -4.785 27.995 -63.223 1.00 86.12 495 ARG B N 1
ATOM 7837 C CA . ARG B 1 488 ? -4.146 28.659 -64.331 1.00 90.23 495 ARG B CA 1
ATOM 7838 C C . ARG B 1 488 ? -2.897 29.324 -63.782 1.00 92.00 495 ARG B C 1
ATOM 7839 O O . ARG B 1 488 ? -2.844 29.675 -62.618 1.00 87.41 495 ARG B O 1
ATOM 7847 N N . GLU B 1 489 ? -1.897 29.521 -64.629 1.00 93.80 496 GLU B N 1
ATOM 7848 C CA . GLU B 1 489 ? -0.631 30.077 -64.184 1.00 91.80 496 GLU B CA 1
ATOM 7849 C C . GLU B 1 489 ? -0.750 31.474 -63.629 1.00 94.01 496 GLU B C 1
ATOM 7850 O O . GLU B 1 489 ? -1.470 32.295 -64.167 1.00 93.04 496 GLU B O 1
ATOM 7856 N N . GLY B 1 490 ? -0.012 31.760 -62.569 1.00 95.49 497 GLY B N 1
ATOM 7857 C CA . GLY B 1 490 ? -0.047 33.057 -61.988 1.00 91.72 497 GLY B CA 1
ATOM 7858 C C . GLY B 1 490 ? -1.276 33.058 -61.171 1.00 90.88 497 GLY B C 1
ATOM 7859 O O . GLY B 1 490 ? -2.281 33.600 -61.550 1.00 94.81 497 GLY B O 1
ATOM 7860 N N . MET B 1 491 ? -1.245 32.332 -60.084 1.00 93.16 498 MET B N 1
ATOM 7861 C CA . MET B 1 491 ? -2.369 32.337 -59.202 1.00 93.59 498 MET B CA 1
ATOM 7862 C C . MET B 1 491 ? -1.814 32.303 -57.781 1.00 96.78 498 MET B C 1
ATOM 7863 O O . MET B 1 491 ? -0.795 31.711 -57.532 1.00 96.59 498 MET B O 1
ATOM 7868 N N . LYS B 1 492 ? -2.506 32.929 -56.846 1.00 104.39 499 LYS B N 1
ATOM 7869 C CA . LYS B 1 492 ? -1.970 33.107 -55.473 1.00 104.21 499 LYS B CA 1
ATOM 7870 C C . LYS B 1 492 ? -1.897 31.776 -54.731 1.00 106.93 499 LYS B C 1
ATOM 7871 O O . LYS B 1 492 ? -2.834 31.470 -53.976 1.00 108.66 499 LYS B O 1
ATOM 7877 N N . TRP B 1 493 ? -0.789 31.054 -54.897 1.00 104.18 500 TRP B N 1
ATOM 7878 C CA . TRP B 1 493 ? -0.658 29.733 -54.242 1.00 100.67 500 TRP B CA 1
ATOM 7879 C C . TRP B 1 493 ? -0.730 29.920 -52.730 1.00 96.02 500 TRP B C 1
ATOM 7880 O O . TRP B 1 493 ? 0.082 30.688 -52.195 1.00 96.84 500 TRP B O 1
ATOM 7891 N N . VAL B 1 494 ? -1.684 29.255 -52.083 1.00 89.47 501 VAL B N 1
ATOM 7892 C CA . VAL B 1 494 ? -1.745 29.302 -50.601 1.00 84.96 501 VAL B CA 1
ATOM 7893 C C . VAL B 1 494 ? -1.004 28.078 -50.065 1.00 86.58 501 VAL B C 1
ATOM 7894 O O . VAL B 1 494 ? 0.089 28.282 -49.515 1.00 89.96 501 VAL B O 1
ATOM 7898 N N . SER B 1 495 ? -1.546 26.864 -50.242 1.00 84.75 502 SER B N 1
ATOM 7899 C CA . SER B 1 495 ? -0.923 25.677 -49.669 1.00 77.34 502 SER B CA 1
ATOM 7900 C C . SER B 1 495 ? -1.105 24.455 -50.564 1.00 72.79 502 SER B C 1
ATOM 7901 O O . SER B 1 495 ? -1.744 24.531 -51.614 1.00 75.20 502 SER B O 1
ATOM 7904 N N . ALA B 1 496 ? -0.538 23.331 -50.139 1.00 71.13 503 ALA B N 1
ATOM 7905 C CA . ALA B 1 496 ? -0.627 22.085 -50.891 1.00 68.22 503 ALA B CA 1
ATOM 7906 C C . ALA B 1 496 ? -0.536 20.881 -49.972 1.00 65.46 503 ALA B C 1
ATOM 7907 O O . ALA B 1 496 ? 0.142 20.935 -48.975 1.00 64.81 503 ALA B O 1
ATOM 7909 N N . ARG B 1 497 ? -1.174 19.786 -50.348 1.00 63.14 504 ARG B N 1
ATOM 7910 C CA . ARG B 1 497 ? -1.189 18.603 -49.541 1.00 59.96 504 ARG B CA 1
ATOM 7911 C C . ARG B 1 497 ? -1.042 17.377 -50.422 1.00 56.56 504 ARG B C 1
ATOM 7912 O O . ARG B 1 497 ? -1.573 17.343 -51.502 1.00 55.83 504 ARG B O 1
ATOM 7920 N N . ASN B 1 498 ? -0.314 16.381 -49.961 1.00 54.00 505 ASN B N 1
ATOM 7921 C CA . ASN B 1 498 ? -0.058 15.137 -50.692 1.00 48.28 505 ASN B CA 1
ATOM 7922 C C . ASN B 1 498 ? 0.434 15.419 -52.111 1.00 56.53 505 ASN B C 1
ATOM 7923 O O . ASN B 1 498 ? -0.042 14.844 -53.093 1.00 53.42 505 ASN B O 1
ATOM 7928 N N . SER B 1 499 ? 1.402 16.329 -52.213 1.00 56.23 506 SER B N 1
ATOM 7929 C CA . SER B 1 499 ? 2.059 16.627 -53.477 1.00 54.17 506 SER B CA 1
ATOM 7930 C C . SER B 1 499 ? 3.499 16.156 -53.607 1.00 61.59 506 SER B C 1
ATOM 7931 O O . SER B 1 499 ? 4.034 16.151 -54.721 1.00 58.53 506 SER B O 1
ATOM 7934 N N . SER B 1 500 ? 4.133 15.758 -52.507 1.00 71.66 507 SER B N 1
ATOM 7935 C CA . SER B 1 500 ? 5.518 15.300 -52.513 1.00 66.71 507 SER B CA 1
ATOM 7936 C C . SER B 1 500 ? 5.537 13.815 -52.857 1.00 66.91 507 SER B C 1
ATOM 7937 O O . SER B 1 500 ? 5.109 12.979 -52.054 1.00 69.25 507 SER B O 1
ATOM 7940 N N . ARG B 1 501 ? 6.053 13.487 -54.043 1.00 54.35 508 ARG B N 1
ATOM 7941 C CA . ARG B 1 501 ? 5.962 12.121 -54.550 1.00 50.69 508 ARG B CA 1
ATOM 7942 C C . ARG B 1 501 ? 6.786 11.090 -53.785 1.00 47.20 508 ARG B C 1
ATOM 7943 O O . ARG B 1 501 ? 6.421 9.909 -53.756 1.00 45.56 508 ARG B O 1
ATOM 7951 N N . PHE B 1 502 ? 7.883 11.503 -53.146 1.00 53.41 509 PHE B N 1
ATOM 7952 C CA . PHE B 1 502 ? 8.844 10.545 -52.611 1.00 54.34 509 PHE B CA 1
ATOM 7953 C C . PHE B 1 502 ? 9.086 10.698 -51.112 1.00 56.29 509 PHE B C 1
ATOM 7954 O O . PHE B 1 502 ? 10.121 10.246 -50.611 1.00 59.23 509 PHE B O 1
ATOM 7962 N N . VAL B 1 503 ? 8.176 11.361 -50.444 1.00 58.27 510 VAL B N 1
ATOM 7963 C CA . VAL B 1 503 ? 8.236 11.419 -49.021 1.00 61.59 510 VAL B CA 1
ATOM 7964 C C . VAL B 1 503 ? 7.442 10.206 -48.568 1.00 67.10 510 VAL B C 1
ATOM 7965 O O . VAL B 1 503 ? 6.542 9.744 -49.233 1.00 67.93 510 VAL B O 1
ATOM 7969 N N . ASN B 1 504 ? 7.755 9.687 -47.406 1.00 61.14 511 ASN B N 1
ATOM 7970 C CA . ASN B 1 504 ? 7.130 8.481 -46.942 1.00 63.17 511 ASN B CA 1
ATOM 7971 C C . ASN B 1 504 ? 5.592 8.350 -46.966 1.00 63.24 511 ASN B C 1
ATOM 7972 O O . ASN B 1 504 ? 5.082 7.273 -47.188 1.00 61.01 511 ASN B O 1
ATOM 7977 N N . GLY B 1 505 ? 4.842 9.420 -46.804 1.00 60.50 512 GLY B N 1
ATOM 7978 C CA . GLY B 1 505 ? 3.399 9.275 -46.774 1.00 59.69 512 GLY B CA 1
ATOM 7979 C C . GLY B 1 505 ? 2.564 9.508 -48.005 1.00 56.43 512 GLY B C 1
ATOM 7980 O O . GLY B 1 505 ? 1.369 9.594 -47.929 1.00 52.45 512 GLY B O 1
ATOM 7981 N N . TRP B 1 506 ? 3.196 9.604 -49.144 1.00 57.14 513 TRP B N 1
ATOM 7982 C CA . TRP B 1 506 ? 2.487 9.833 -50.396 1.00 49.12 513 TRP B CA 1
ATOM 7983 C C . TRP B 1 506 ? 1.609 8.637 -50.744 1.00 50.92 513 TRP B C 1
ATOM 7984 O O . TRP B 1 506 ? 2.067 7.490 -50.730 1.00 47.52 513 TRP B O 1
ATOM 7995 N N . ARG B 1 507 ? 0.377 8.904 -51.163 1.00 51.57 514 ARG B N 1
ATOM 7996 C CA . ARG B 1 507 ? -0.553 7.890 -51.471 1.00 48.79 514 ARG B CA 1
ATOM 7997 C C . ARG B 1 507 ? -0.928 8.053 -52.934 1.00 45.36 514 ARG B C 1
ATOM 7998 O O . ARG B 1 507 ? -1.161 9.129 -53.395 1.00 45.52 514 ARG B O 1
ATOM 8006 N N . ALA B 1 508 ? -0.991 6.970 -53.670 1.00 41.61 515 ALA B N 1
ATOM 8007 C CA . ALA B 1 508 ? -1.321 7.041 -55.088 1.00 39.40 515 ALA B CA 1
ATOM 8008 C C . ALA B 1 508 ? -2.821 7.164 -55.323 1.00 42.60 515 ALA B C 1
ATOM 8009 O O . ALA B 1 508 ? -3.239 7.731 -56.339 1.00 40.75 515 ALA B O 1
ATOM 8011 N N . ASP B 1 509 ? -3.638 6.646 -54.408 1.00 42.26 516 ASP B N 1
ATOM 8012 C CA . ASP B 1 509 ? -5.088 6.698 -54.535 1.00 41.28 516 ASP B CA 1
ATOM 8013 C C . ASP B 1 509 ? -5.691 7.980 -53.977 1.00 40.59 516 ASP B C 1
ATOM 8014 O O . ASP B 1 509 ? -6.909 8.166 -54.071 1.00 43.06 516 ASP B O 1
ATOM 8019 N N . LEU B 1 510 ? -4.876 8.882 -53.504 1.00 37.72 517 LEU B N 1
ATOM 8020 C CA . LEU B 1 510 ? -5.393 10.097 -52.999 1.00 39.48 517 LEU B CA 1
ATOM 8021 C C . LEU B 1 510 ? -5.069 11.235 -53.926 1.00 44.75 517 LEU B C 1
ATOM 8022 O O . LEU B 1 510 ? -4.012 11.289 -54.466 1.00 48.02 517 LEU B O 1
ATOM 8027 N N . PRO B 1 511 ? -6.000 12.185 -54.086 1.00 47.06 518 PRO B N 1
ATOM 8028 C CA . PRO B 1 511 ? -5.742 13.280 -55.026 1.00 45.30 518 PRO B CA 1
ATOM 8029 C C . PRO B 1 511 ? -4.715 14.258 -54.480 1.00 47.21 518 PRO B C 1
ATOM 8030 O O . PRO B 1 511 ? -4.452 14.333 -53.278 1.00 47.28 518 PRO B O 1
ATOM 8034 N N . LEU B 1 512 ? -4.127 15.018 -55.400 1.00 48.10 519 LEU B N 1
ATOM 8035 C CA . LEU B 1 512 ? -3.193 16.074 -55.034 1.00 49.63 519 LEU B CA 1
ATOM 8036 C C . LEU B 1 512 ? -3.986 17.331 -54.696 1.00 54.60 519 LEU B C 1
ATOM 8037 O O . LEU B 1 512 ? -4.782 17.807 -55.513 1.00 52.39 519 LEU B O 1
ATOM 8042 N N . GLU B 1 513 ? -3.837 17.881 -53.501 1.00 58.17 520 GLU B N 1
ATOM 8043 C CA . GLU B 1 513 ? -4.592 19.048 -53.171 1.00 58.16 520 GLU B CA 1
ATOM 8044 C C . GLU B 1 513 ? -3.701 20.258 -53.297 1.00 61.67 520 GLU B C 1
ATOM 8045 O O . GLU B 1 513 ? -2.551 20.225 -52.965 1.00 61.78 520 GLU B O 1
ATOM 8051 N N . ILE B 1 514 ? -4.288 21.347 -53.701 1.00 63.90 521 ILE B N 1
ATOM 8052 C CA . ILE B 1 514 ? -3.638 22.640 -53.901 1.00 68.58 521 ILE B CA 1
ATOM 8053 C C . ILE B 1 514 ? -4.660 23.726 -53.594 1.00 73.14 521 ILE B C 1
ATOM 8054 O O . ILE B 1 514 ? -5.700 23.809 -54.257 1.00 76.91 521 ILE B O 1
ATOM 8059 N N . ILE B 1 515 ? -4.337 24.651 -52.688 1.00 80.11 522 ILE B N 1
ATOM 8060 C CA . ILE B 1 515 ? -5.250 25.719 -52.354 1.00 78.09 522 ILE B CA 1
ATOM 8061 C C . ILE B 1 515 ? -4.815 27.085 -52.891 1.00 83.73 522 ILE B C 1
ATOM 8062 O O . ILE B 1 515 ? -3.671 27.465 -52.744 1.00 85.54 522 ILE B O 1
ATOM 8067 N N . VAL B 1 516 ? -5.728 27.826 -53.522 1.00 86.36 523 VAL B N 1
ATOM 8068 C CA . VAL B 1 516 ? -5.446 29.139 -54.071 1.00 88.31 523 VAL B CA 1
ATOM 8069 C C . VAL B 1 516 ? -6.501 30.123 -53.545 1.00 93.70 523 VAL B C 1
ATOM 8070 O O . VAL B 1 516 ? -7.393 29.734 -52.803 1.00 93.63 523 VAL B O 1
ATOM 8074 N N . GLU B 1 517 ? -6.385 31.402 -53.896 1.00 98.88 524 GLU B N 1
ATOM 8075 C CA . GLU B 1 517 ? -7.391 32.398 -53.542 1.00 96.62 524 GLU B CA 1
ATOM 8076 C C . GLU B 1 517 ? -8.063 32.817 -54.817 1.00 90.64 524 GLU B C 1
ATOM 8077 O O . GLU B 1 517 ? -7.391 33.289 -55.723 1.00 82.40 524 GLU B O 1
ATOM 8083 N N . ARG B 1 523 ? -9.728 28.827 -52.108 1.00 98.33 530 ARG B N 1
ATOM 8084 C CA . ARG B 1 523 ? -10.360 27.810 -52.922 1.00 100.53 530 ARG B CA 1
ATOM 8085 C C . ARG B 1 523 ? -9.499 26.575 -52.900 1.00 97.81 530 ARG B C 1
ATOM 8086 O O . ARG B 1 523 ? -8.308 26.665 -53.045 1.00 101.28 530 ARG B O 1
ATOM 8094 N N . ARG B 1 524 ? -10.084 25.415 -52.701 1.00 88.33 531 ARG B N 1
ATOM 8095 C CA . ARG B 1 524 ? -9.296 24.191 -52.675 1.00 81.64 531 ARG B CA 1
ATOM 8096 C C . ARG B 1 524 ? -9.496 23.424 -53.975 1.00 78.98 531 ARG B C 1
ATOM 8097 O O . ARG B 1 524 ? -10.634 23.153 -54.371 1.00 82.86 531 ARG B O 1
ATOM 8105 N N . PHE B 1 525 ? -8.392 23.078 -54.631 1.00 74.39 532 PHE B N 1
ATOM 8106 C CA . PHE B 1 525 ? -8.417 22.289 -55.854 1.00 66.98 532 PHE B CA 1
ATOM 8107 C C . PHE B 1 525 ? -7.841 20.906 -55.583 1.00 64.60 532 PHE B C 1
ATOM 8108 O O . PHE B 1 525 ? -6.865 20.764 -54.838 1.00 65.51 532 PHE B O 1
ATOM 8116 N N . ALA B 1 526 ? -8.447 19.889 -56.192 1.00 55.24 533 ALA B N 1
ATOM 8117 C CA . ALA B 1 526 ? -8.016 18.510 -56.007 1.00 52.85 533 ALA B CA 1
ATOM 8118 C C . ALA B 1 526 ? -8.134 17.762 -57.325 1.00 53.35 533 ALA B C 1
ATOM 8119 O O . ALA B 1 526 ? -9.159 17.858 -58.006 1.00 51.09 533 ALA B O 1
ATOM 8121 N N . PHE B 1 527 ? -7.088 17.015 -57.675 1.00 49.05 534 PHE B N 1
ATOM 8122 C CA . PHE B 1 527 ? -7.067 16.244 -58.910 1.00 49.69 534 PHE B CA 1
ATOM 8123 C C . PHE B 1 527 ? -5.989 15.177 -58.797 1.00 48.61 534 PHE B C 1
ATOM 8124 O O . PHE B 1 527 ? -5.053 15.298 -58.002 1.00 47.19 534 PHE B O 1
ATOM 8132 N N . PHE B 1 528 ? -6.134 14.127 -59.602 1.00 49.82 535 PHE B N 1
ATOM 8133 C CA . PHE B 1 528 ? -5.066 13.136 -59.570 1.00 49.80 535 PHE B CA 1
ATOM 8134 C C . PHE B 1 528 ? -3.997 13.484 -60.603 1.00 51.66 535 PHE B C 1
ATOM 8135 O O . PHE B 1 528 ? -4.316 14.007 -61.677 1.00 51.20 535 PHE B O 1
ATOM 8143 N N . PRO B 1 529 ? -2.726 13.211 -60.274 1.00 50.64 536 PRO B 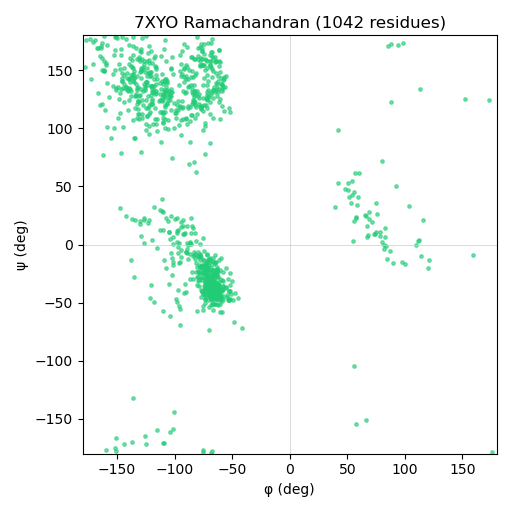N 1
ATOM 8144 C CA . PRO B 1 529 ? -1.593 13.486 -61.164 1.00 50.62 536 PRO B CA 1
ATOM 8145 C C . PRO B 1 529 ? -1.535 12.493 -62.321 1.00 54.27 536 PRO B C 1
ATOM 8146 O O . PRO B 1 529 ? -0.726 11.566 -62.294 1.00 54.29 536 PRO B O 1
ATOM 8150 N N . ARG B 1 530 ? -2.386 12.691 -63.323 1.00 64.86 537 ARG B N 1
ATOM 8151 C CA . ARG B 1 530 ? -2.424 11.807 -64.482 1.00 67.51 537 ARG B CA 1
ATOM 8152 C C . ARG B 1 530 ? -1.400 12.220 -65.533 1.00 63.75 537 ARG B C 1
ATOM 8153 O O . ARG B 1 530 ? -1.238 13.406 -65.824 1.00 66.30 537 ARG B O 1
ATOM 8161 N N . GLY B 1 531 ? -0.711 11.235 -66.099 1.00 56.74 538 GLY B N 1
ATOM 8162 C CA . GLY B 1 531 ? 0.293 11.491 -67.115 1.00 57.43 538 GLY B CA 1
ATOM 8163 C C . GLY B 1 531 ? 0.439 10.332 -68.081 1.00 55.21 538 GLY B C 1
ATOM 8164 O O . GLY B 1 531 ? -0.286 9.342 -67.982 1.00 56.55 538 GLY B O 1
ATOM 8165 N N . PRO B 1 532 ? 1.382 10.450 -69.027 1.00 51.55 539 PRO B N 1
ATOM 8166 C CA . PRO B 1 532 ? 1.632 9.406 -70.027 1.00 53.42 539 PRO B CA 1
ATOM 8167 C C . PRO B 1 532 ? 1.840 8.041 -69.379 1.00 54.51 539 PRO B C 1
ATOM 8168 O O . PRO B 1 532 ? 2.822 7.844 -68.664 1.00 58.03 539 PRO B O 1
ATOM 8172 N N . VAL B 1 533 ? 0.923 7.113 -69.631 1.00 55.62 540 VAL B N 1
ATOM 8173 C CA . VAL B 1 533 ? 1.018 5.773 -69.066 1.00 50.83 540 VAL B CA 1
ATOM 8174 C C . VAL B 1 533 ? 2.311 5.109 -69.523 1.00 54.92 540 VAL B C 1
ATOM 8175 O O . VAL B 1 533 ? 2.717 5.232 -70.686 1.00 56.32 540 VAL B O 1
ATOM 8179 N N . ARG B 1 534 ? 2.972 4.412 -68.600 1.00 53.11 541 ARG B N 1
ATOM 8180 C CA . ARG B 1 534 ? 4.099 3.550 -68.919 1.00 48.67 541 ARG B CA 1
ATOM 8181 C C . ARG B 1 534 ? 3.751 2.108 -68.569 1.00 50.95 541 ARG B C 1
ATOM 8182 O O . ARG B 1 534 ? 2.811 1.839 -67.815 1.00 47.05 541 ARG B O 1
ATOM 8190 N N . THR B 1 535 ? 4.520 1.179 -69.129 1.00 50.33 542 THR B N 1
ATOM 8191 C CA . THR B 1 535 ? 4.313 -0.248 -68.918 1.00 45.76 542 THR B CA 1
ATOM 8192 C C . THR B 1 535 ? 5.449 -0.812 -68.077 1.00 47.76 542 THR B C 1
ATOM 8193 O O . THR B 1 535 ? 6.625 -0.607 -68.397 1.00 51.54 542 THR B O 1
ATOM 8197 N N . LEU B 1 536 ? 5.095 -1.519 -67.007 1.00 47.14 543 LEU B N 1
ATOM 8198 C CA . LEU B 1 536 ? 6.065 -2.150 -66.126 1.00 44.56 543 LEU B CA 1
ATOM 8199 C C . LEU B 1 536 ? 5.684 -3.607 -65.909 1.00 46.14 543 LEU B C 1
ATOM 8200 O O . LEU B 1 536 ? 4.503 -3.963 -65.910 1.00 52.61 543 LEU B O 1
ATOM 8205 N N . MET B 1 537 ? 6.699 -4.447 -65.720 1.00 42.68 544 MET B N 1
ATOM 8206 C CA . MET B 1 537 ? 6.488 -5.873 -65.473 1.00 46.05 544 MET B CA 1
ATOM 8207 C C . MET B 1 537 ? 6.292 -6.072 -63.975 1.00 47.90 544 MET B C 1
ATOM 8208 O O . MET B 1 537 ? 7.242 -6.305 -63.226 1.00 48.90 544 MET B O 1
ATOM 8213 N N . LEU B 1 538 ? 5.062 -5.957 -63.517 1.00 44.30 545 LEU B N 1
ATOM 8214 C CA . LEU B 1 538 ? 4.766 -6.149 -62.133 1.00 42.86 545 LEU B CA 1
ATOM 8215 C C . LEU B 1 538 ? 4.497 -7.623 -61.861 1.00 50.91 545 LEU B C 1
ATOM 8216 O O . LEU B 1 538 ? 4.013 -8.299 -62.701 1.00 58.97 545 LEU B O 1
ATOM 8221 N N . PHE B 1 539 ? 4.788 -8.105 -60.670 1.00 48.93 546 PHE B N 1
ATOM 8222 C CA . PHE B 1 539 ? 4.642 -9.506 -60.296 1.00 52.27 546 PHE B CA 1
ATOM 8223 C C . PHE B 1 539 ? 3.200 -9.787 -59.888 1.00 57.28 546 PHE B C 1
ATOM 8224 O O . PHE B 1 539 ? 2.688 -9.188 -58.936 1.00 54.73 546 PHE B O 1
ATOM 8232 N N . GLN B 1 540 ? 2.599 -10.789 -60.492 1.00 71.12 547 GLN B N 1
ATOM 8233 C CA . GLN B 1 540 ? 1.275 -11.136 -60.204 1.00 70.60 547 GLN B CA 1
ATOM 8234 C C . GLN B 1 540 ? 1.253 -12.561 -59.764 1.00 70.07 547 GLN B C 1
ATOM 8235 O O . GLN B 1 540 ? 2.109 -13.339 -60.112 1.00 71.53 547 GLN B O 1
ATOM 8241 N N . PRO B 1 541 ? 0.190 -12.959 -59.047 1.00 77.32 548 PRO B N 1
ATOM 8242 C CA . PRO B 1 541 ? 0.070 -14.374 -58.665 1.00 79.64 548 PRO B CA 1
ATOM 8243 C C . PRO B 1 541 ? -0.466 -15.229 -59.802 1.00 84.82 548 PRO B C 1
ATOM 8244 O O . PRO B 1 541 ? -0.766 -14.717 -60.885 1.00 87.76 548 PRO B O 1
ATOM 8248 N N . ARG B 1 542 ? -0.592 -16.532 -59.569 1.00 86.09 549 ARG B N 1
ATOM 8249 C CA . ARG B 1 542 ? -1.098 -17.442 -60.590 1.00 87.96 549 ARG B CA 1
ATOM 8250 C C . ARG B 1 542 ? -2.543 -17.842 -60.304 1.00 86.64 549 ARG B C 1
ATOM 8251 O O . ARG B 1 542 ? -3.479 -17.256 -60.848 1.00 75.14 549 ARG B O 1
#

B-factor: mean 44.24, std 18.86, range [19.16, 163.67]

Radius of gyration: 36.58 Å; Cα contacts (8 Å, |Δi|>4): 2177; chains: 2; bounding box: 80×61×103 Å

Solvent-accessible surface area: 46451 Å² total; per-residue (Å²): 81,74,2,63,1,96,0,49,1,56,22,38,38,4,25,0,10,0,55,0,24,0,96,13,89,8,140,70,40,86,64,45,73,2,105,2,1,46,16,83,63,51,6,99,63,0,28,110,30,16,147,37,23,86,15,50,114,44,5,142,40,46,85,28,71,76,62,74,32,56,94,0,76,13,81,110,100,0,70,0,2,0,55,0,19,0,9,0,42,11,105,40,4,35,68,25,42,54,0,0,8,11,3,32,14,11,0,8,0,8,0,0,1,7,2,5,55,28,81,95,39,111,46,158,58,83,14,6,5,34,5,30,100,38,12,56,62,24,92,33,1,2,11,41,13,46,90,8,103,114,6,84,27,74,13,1,17,78,84,2,10,51,10,4,8,0,0,6,56,31,24,64,55,132,19,122,11,131,52,58,25,0,1,0,5,0,6,25,21,21,41,10,71,62,124,96,1,12,55,3,1,59,101,0,4,35,25,3,7,83,38,19,111,52,112,11,51,102,34,28,8,0,0,0,0,37,6,71,68,39,44,23,19,29,60,36,127,52,1,0,0,0,4,0,60,58,95,3,156,55,50,56,1,13,35,30,1,0,17,49,11,0,39,63,19,0,42,48,97,0,62,6,76,19,58,203,60,67,28,105,39,25,6,29,2,5,24,31,0,3,0,27,2,2,0,14,54,0,0,18,101,14,219,31,6,76,86,103,27,2,3,110,38,0,14,90,6,30,33,24,20,10,19,3,95,33,109,68,40,36,19,117,81,11,17,116,5,31,158,108,163,39,52,64,34,11,15,100,44,5,13,54,15,12,0,0,2,2,0,0,14,3,10,7,78,1,146,69,88,70,77,61,13,18,4,12,96,6,4,101,76,3,21,68,90,0,78,67,197,61,7,61,5,60,24,87,32,1,4,90,15,1,67,86,49,52,3,121,1,94,22,4,3,54,91,23,11,37,120,3,64,113,30,100,26,21,87,94,11,10,30,116,59,12,30,20,141,66,119,98,32,46,9,45,39,16,0,8,37,17,109,93,1,58,168,22,141,61,0,50,31,14,102,110,49,9,19,0,77,131,33,27,0,96,112,48,42,131,32,68,42,32,155,31,18,50,19,19,69,134,60,52,121,72,90,77,50,0,13,3,47,0,99,133,148,132,15,42,20,100,15,154,12,102,96,68,80,28,100,0,7,44,101,196,88,75,6,59,2,89,0,48,1,59,21,37,37,2,26,0,8,0,53,0,24,4,89,20,103,12,122,72,43,84,56,53,75,3,99,1,1,50,12,85,63,55,7,93,60,0,33,105,29,15,147,47,18,91,19,53,118,40,2,140,39,51,87,24,69,87,60,73,46,55,87,0,79,9,84,107,100,0,52,0,4,2,64,0,24,0,10,0,44,12,106,40,4,36,70,25,38,55,0,0,6,11,3,31,15,9,0,8,0,8,0,0,1,8,2,6,36,21,57,97,34,117,36,166,65,77,16,7,6,27,6,32,92,37,13,54,65,23,93,36,3,4,11,43,14,44,86,7,98,110,6,97,28,72,10,5,17,86,80,4,12,56,12,7,7,0,0,4,57,34,19,61,60,136,21,128,8,88,58,64,28,0,6,0,3,0,6,23,19,19,40,9,68,66,127,95,2,23,52,2,1,54,99,0,2,49,33,2,13,80,30,22,145,105,33,47,96,33,24,5,1,0,0,0,36,7,70,67,39,43,25,18,29,61,36,122,56,1,0,1,0,4,0,60,50,102,3,158,59,51,56,0,11,36,25,0,0,14,47,12,0,45,68,41,1,44,49,93,3,64,7,79,15,52,210,64,61,35,109,38,28,9,38,3,4,23,32,0,1,0,33,2,2,0,12,33,2,0,9,86,12,189,34,10,78,84,107,32,4,4,89,42,1,1,82,8,29,27,25,20,13,23,0,93,27,110,68,38,40,15,122,92,13,12,136,12,29,175,131,157,65,59,82,31,10,18,117,40,7,14,66,23,11,0,0,0,1,0,1,9,1,4,8,81,0,122,63,80,70,83,57,16,18,5,8,116,1,1,93,92,4,23,66,101,0,64,74,189,71,9,68,12,50,24,85,34,1,3,91,16,2,70,85,40,61,3,111,1,94,19,6,2,54,88,14,15,39,125,3,68,113,30,101,28,24,87,99,12,7,26,120,57,13,25,16,141,70,108,91,30,50,10,44,45,20,2,11,28,29,109,88,0,75,161,52,160,58,1,98,27,9,100,104,50,8,13,0,69,116,37,32,0,103,100,57,52,136,34,80,50,33,160,38,7,54,21,15,66,141,59,50,116,73,94,73,46,0,21,0,48,4,135,203,146,41,41,22,106,18,162,10,106,89,68,83,27,104,0,4,54,88,201

Organism: Myxococcus fulvus (NCBI:txid33)

Secondary structure (DSSP, 8-state):
-EEEEEEEEEE-SSSEEEEEEEEEE-SSSS-EEEE----TTS-TTGGGGEEEEEE-TT-EEEE-SSTTEEEEE--TT-EEEEEEEE---TTGGGSSTTS-EEETTEEEEEHHHHS-B-S-TT-EEEEEEEE-SPPTT-EEEESS-S-TTEEEEEEEHHHHTT-EEEEESS-EEEEEETTEEEEEEE-S--SS-HHHHHHHHHHHHHHHHHHHT----S--EEEEEE-TT-EEEEEETTEEEEEE-TT--HHHHHHHHHHHGGGGTTTTT-EEEPPTT--GGGGHIIIIIHHHHHHHHHHHHTTSS-HHHHHHHHHHHHHHHHT-TTTT--HHHHHHHHTTT---HHHHHHHHHHHHHHHHHHHHHHHHT-SS--HHHHHHHHHHHHTTTTSEEEHHHHHHHHHHTT--HHHHIIIIISS-PPP---TTTT-TTEEEEEEEEEEE--SS-HHHHHHSSS-----TTSHHHHTT--SS--B---BS--TTSTT--TTSPEEEEB---EEEE--EEEEEEEEEEEE-/-EEEEEEEEEE-SSSEEEEEEEEEE-SSS--EEEE----TTS-TTGGGGEEEEEE-TT-EEEE-SSTTEEEEE--TT-EEEEEEEE---TTGGGSSTTS-EEETTEEEEEHHHHS-B-S-TT-EEEEEEEE-SPPTT-EEEESS-S-TTEEEEEEETTGGGG-EEEEESS-EEEEEETTEEEEEEE-S--SS-HHHHHHHHHHHHHHHHHHT----S--EEEEEE-TT-EEEEEETTEEEEEE-TT--HHHHHHHHHHHTGGGTTTTT-EEEPPTT--GGGGHIIIIIHHHHHHHHHHHHTTSS-HHHHHHHHHHHHHHHHT-TTTT--HHHHHHHHHTT---HHHHHHHHHHHHHHHHHHHHHHHTT-SS--HHHHHHHHHHHHGGGTTEEEHHHHHHHHHHTT--HHHHIIIIIIS-PPP---TTTT-TTEEEEEEEEE----SS-HHHHHHHTB---PPTTSHHHHTT--SS-BEEEEES--TTSTT--SSSPEEEEE--EEEE-----EEEEEEEEE-

Sequence (1046 aa):
GDIHYRVKPVPAADRTDLRVTVQFQAPDATPLTVRLPEDCYGTPDLHQYVRSFQGMDGVKVSAGGDARERKVFPRPDGRVSLRYVLSFDPRGLDGVSFGPNVGPGHFHVAGCQWLLRLGDAEARRRYVIQVEDAPAGWKLYSSLGGDALRTETTASYEDLTSSALGGGSGGFHRFEVRGKSVSLFVDGAFDVPRQQLFTALERIITSQREWFQEDGPDYFHVALRPRSGIIAGVALDHAFICFAKRESRPTELHLLFAHEMFHAWLPGKLRIEPPKGEPELRHEWFSEGFTEYFARRLLVDARLLPEEALAELFNQDLINLADNPHRAETYEQVVKASRMQAYTSAYKKLAYYRGALMALDWDARLRAQGSGASLGKLLRELHALAAGRGGELSEDAFFDVLAAHGLEGRGDFERHILRGEPITVAPEALGPAFVPRARDVASFDPGLSLEQTFKARVLKGVIPGGPAYEAGLREGMKWVSARNSSRFVNGWRADLPLEIIVEPRRFAFFPRGPVRTLMLFQPRGDIHYRVKPVPAADRTDLRVTVQFQAPDATPLTVRLPEDCYGTPDLHQYVRSFQGMDGVKVSAGGDARERKVFPRPDGRVSLRYVLSFDPRGLDGVSFGPNVGPGHFHVAGCQWLLRLGDAEARRRYVIQVEDAPAGWKLYSSLGGDALRTETTASYEDLTSSALGGGSGGFHRFEVRGKSVSLFVDGAFDVPRQQLFTALERIITSQREWFQDGPDYFHVALRPRSGIIAGVALDHAFICFAKRESRPTELHLLFAHEMFHAWLPGKLRIEPPKGEPELRHEWFSEGFTEYFARRLLVDARLLPEEALAELFNQDLINLADNPHRAETYEQVVKASRMQAYTSAYKKLAYYRGALMALDWDARLRAQGSGASLGKLLRELHALAAGRGGELSEDAFFDVLAAHGLEGRGDFERHILRGEPITVAPEALGPAFVPRARDVASFDPGLSLEQTFKARVLKGVIPGGPAYEAGLREGMKWVSARNSSRFVNGWRADLPLEIIVERRFAFFPRGPVRTLMLFQPR